Protein AF-0000000086060507 (afdb_homodimer)

InterPro domains:
  IPR001667 DDH domain [PF01368] (63-185)
  IPR003156 DHHA1 domain [PF02272] (278-361)
  IPR038763 DHH phosphoesterase superfamily [SSF64182] (61-360)
  IPR051319 Bifunctional oligoribonuclease/pAp-phosphatase and c-di-AMP PDE [PTHR47618] (52-362)

Sequence (782 aa):
MWGLTAVSETLSEMEAFVRENPELTAVAAFVAVAVLASSYVLLRARRPSGVTFRRLLADEEEITVLMHPNPDPDAMAAAVGVASLADQLDVEATVQYPGQIRHQENRAFRTVLDLKLDRIDHVSDLAAETVILVDHNEPRGFGGADGVLPTAVIDHHPGDGTGEEFTDVRTDYGATASVIAEYFDDNGAVPVPPDKHASETDGTLALSTRASTGLLYGILADTKHLTVGASEPDFAAAAYVYPGVDQDQLDRIANPAVDAEVLEVKARAIAGRQIEGSFAVSDVGGLNNVDAIPQAADELIQLEGVSAVVVIGERDGTIHLSGRSRDDRVHMGNAIDAVLSDLNNGNGGGHSRMGGGTITPEIDATGEEEPDTVDRDALANDLFRAMAGDVMWGLTAVSETLSEMEAFVRENPELTAVAAFVAVAVLASSYVLLRARRPSGVTFRRLLADEEEITVLMHPNPDPDAMAAAVGVASLADQLDVEATVQYPGQIRHQENRAFRTVLDLKLDRIDHVSDLAAETVILVDHNEPRGFGGADGVLPTAVIDHHPGDGTGEEFTDVRTDYGATASVIAEYFDDNGAVPVPPDKHASETDGTLALSTRASTGLLYGILADTKHLTVGASEPDFAAAAYVYPGVDQDQLDRIANPAVDAEVLEVKARAIAGRQIEGSFAVSDVGGLNNVDAIPQAADELIQLEGVSAVVVIGERDGTIHLSGRSRDDRVHMGNAIDAVLSDLNNGNGGGHSRMGGGTITPEIDATGEEEPDTVDRDALANDLFRAMAGDV

Secondary structure (DSSP, 8-state):
-HHHHHHHHHHHHHHHHHHH-HHHHHHHHHHHHHHHHHHHHHHHHT--HHHHHHHHHHT-SEEEEEPPSS--HHHHHHHHHHHHHHHTTT-EEEEEESS---SHHHHHHHHHTT--EEE-SBGGG-S-SSEEEES-SS--SSBTGGG---SEEEE-S------SSEEEE-TTSS-HHHHHHHHHHHTT-EEPPTTS-GGGS-SSSEE-HHHHHHHHHHHHHHTTTTTSS--HHHHHHHHHHGGG--HHHHHHHHS--B-HHHHHHHHHHHHT-EEETTEEEEEEEE-S-TTHHHHHHHHHTTBTT-SEEEEEEEETTEEEEEEEE--TT--HHHHHHHHHTTSTTEEEEE-SSEEEEEE-----TTS-S------HHHHHHHHHHHHTT--/-HHHHHHHHHHHHHHHHHHH-HHHHHHHHHHHHHHHHHHHHHHHHT--HHHHHHHHHHT-SEEEEEPPSS--HHHHHHHHHHHHHHHHTT-EEEEEESS---SHHHHHHHHHTT--EEE-SBGGG-S-SSEEEES-SS--SSBTGGG---SEEEE-S------SSEEEE-TTSS-HHHHHHHHHHHTT-EEPPTTS-GGGS-SSSEE-HHHHHHHHHHHHHHTTTTTSS--HHHHHHHHHHGGG--HHHHHHHHS--B-HHHHHHHHHHHHT-EEETTEEEEEEEE-S-TTHHHHHHHHHTTBTT-SEEEEEEEETTEEEEEEEE--TT--HHHHHHHHHTTSTTEEEEE-SSEEEEEE-----TTS-S------HHHHHHHHHHHHTT--

Solvent-accessible surface area (backbone atoms only — not comparable to full-atom values): 38602 Å² total; per-residue (Å²): 118,70,71,61,48,55,54,48,51,52,49,48,51,53,47,49,50,41,70,75,33,50,64,60,41,47,49,48,48,46,49,48,46,45,48,47,44,46,47,40,42,52,48,58,69,57,52,50,67,28,48,56,49,49,55,57,49,55,75,39,64,48,32,18,36,38,35,42,51,41,50,47,50,28,27,49,15,27,41,46,40,52,38,54,55,28,49,76,56,70,16,49,59,44,43,34,29,17,74,58,71,73,48,53,49,40,41,30,42,38,58,74,62,64,59,77,71,42,75,36,60,37,57,84,60,55,85,34,84,44,26,33,30,27,55,34,48,68,70,54,70,33,47,62,26,84,74,61,72,34,36,26,22,37,20,22,65,84,76,85,49,64,22,78,77,36,67,49,69,42,61,76,42,27,23,33,9,25,55,49,46,42,26,39,50,60,59,51,31,39,50,25,32,66,92,54,58,62,86,75,43,89,45,97,34,69,32,48,28,62,41,19,28,34,23,43,48,4,32,28,61,53,3,61,47,64,41,43,64,53,31,72,64,37,38,50,26,42,45,60,28,47,67,1,35,37,55,68,59,39,35,46,24,78,60,39,58,34,56,65,63,42,52,48,40,32,26,38,28,63,73,46,51,41,76,58,88,39,32,35,42,17,65,49,45,73,54,88,60,72,68,25,39,49,53,24,21,60,58,54,46,30,29,57,72,35,37,30,26,37,22,35,33,31,44,96,70,26,36,39,38,17,27,33,26,78,34,91,88,31,43,26,3,58,29,45,21,62,53,23,64,76,36,94,50,31,44,42,29,65,40,51,45,38,19,36,33,38,33,52,64,55,75,54,84,81,74,75,63,76,58,73,71,78,58,62,67,59,50,50,53,44,48,53,32,27,60,70,61,69,109,113,68,70,59,49,54,53,46,50,52,47,48,50,51,48,50,49,40,70,75,32,49,65,58,40,48,47,49,50,46,48,49,47,45,48,48,44,47,45,40,43,50,50,58,67,57,53,49,66,28,48,56,50,51,52,56,49,56,74,40,63,49,32,18,35,37,35,42,51,40,48,47,50,26,28,50,15,27,42,45,40,51,38,53,55,29,48,77,56,70,16,49,59,45,40,33,27,17,73,57,70,74,50,53,47,41,41,30,44,36,58,76,62,64,58,77,71,42,75,38,61,36,56,83,61,55,85,35,84,43,27,32,30,29,55,33,49,66,70,54,70,32,45,63,26,84,73,62,72,33,36,26,22,37,19,22,65,86,74,85,50,63,21,79,78,36,65,49,69,41,61,76,42,27,24,32,9,25,56,49,44,43,24,39,51,60,56,52,32,40,50,23,31,68,93,53,58,62,87,75,44,91,44,96,34,69,33,47,27,62,40,19,29,34,23,42,48,4,32,28,62,55,4,62,47,66,43,43,65,50,30,72,62,38,37,50,28,40,45,62,28,47,67,1,33,36,53,68,58,39,35,46,24,77,61,40,59,33,55,65,65,41,54,49,40,31,26,38,29,62,72,47,52,41,75,57,87,39,32,34,40,16,65,49,46,73,52,88,59,75,68,26,39,50,54,25,22,61,57,54,46,30,29,59,71,36,38,30,26,36,23,36,36,31,43,96,68,26,35,38,40,16,28,34,27,78,34,91,87,30,42,24,3,58,29,45,22,63,56,24,65,76,37,95,51,31,45,44,28,65,40,51,45,37,18,36,33,39,35,51,63,54,73,53,83,81,73,74,62,78,56,73,73,79,58,63,67,59,50,49,53,45,48,52,31,27,60,71,61,67,109

Nearest PDB structures (foldseek):
  5xt3-assembly1_A  TM=6.819E-01  e=7.832E-23  Staphylococcus aureus
  5xsp-assembly1_B  TM=6.586E-01  e=2.157E-22  Staphylococcus aureus
  2haw-assembly1_B  TM=5.545E-01  e=1.383E-15  Bacillus subtilis
  2iw4-assembly1_A  TM=5.504E-01  e=1.255E-14  Bacillus subtilis
  1k23-assembly2_D  TM=8.266E-01  e=1.016E-10  Bacillus subtilis

Organism: NCBI:txid261290

Foldseek 3Di:
DVVVVVVVVVVVVVVVCCVVCVPVVVVVVVVVVCCVVVCVCVPVVPQDQLVVVLVVLLPAQEEEEEEEAQDDLLRVLLLVLVCQSSVLSNHHYAYEYEYDPAPQLSVLLCVLLVDDYYYDAAPVPTPDLAYEYFQDQAFDRHHPRNVRAHQAYQHQDDDDHGHPPYYHHNVLAQGSLLVSLVSCVSQVEAQAAPVGDSVPDPHSHYQAQSSLQSSLVRLCVSQVHVPHSHDPSSVVSNVRSVRNYDVVSNCCSVDPDDDPQLVVLLVQQVVQWDDDQQEIEGESEEDDRLVSQQVSQVVCCPDPRHFKYKYWYDYPQKIKIKMFGNDQLAQPFVLLCVLQVPPPQKDKGDGRGIIMIMGHWDDPVVPPDDTPRPPVVVSRVSSVCSRVVND/DVVVVVVVVVVVVVVVCCVVCVPVVVVVVVVVVVCVVCVVCVVVVPQDQLVVVLVVLLVAQEEEEEEEAQDDLLRVLLLVLVCQSSVLSNHHYAYEYEYDPAPQLSVLLCVLLVDDYYYAAAPVPTPDLAYEYFQDQAQDRHHPRNVRAHQAYQHQDDDDHGHPPYYDHNVLAQGSLLVSLVSCVSQVEAQDAPVGDSVPDPGSHYQAQSSLQSSLVRLCVSQVHVPHSHDPSSVVSNVRSVRNYDVVSNCCSVDPDDDPQLVLLLVQQVVQWDDDQQEIEGESEEDDRLVSQQVSQVSCCPDPRHFKYKYWYDYPQKIKIKMFGNDQLFQPFVLLCVLQVPPPQKDKGDGRGIIMIMGHWDDPPVPPDDTPRPPVVVSRVSSVCSRVVND

Radius of gyration: 32.29 Å; Cα contacts (8 Å, |Δi|>4): 1652; chains: 2; bounding box: 114×88×62 Å

Structure (mmCIF, N/CA/C/O backbone):
data_AF-0000000086060507-model_v1
#
loop_
_entity.id
_entity.type
_entity.pdbx_description
1 polymer 'NanoRNase/pAp phosphatase (C-di-AMP/oligoRNAs hydrolase)'
#
loop_
_atom_site.group_PDB
_atom_site.id
_atom_site.type_symbol
_atom_site.label_atom_id
_atom_site.label_alt_id
_atom_site.label_comp_id
_atom_site.label_asym_id
_atom_site.label_entity_id
_atom_site.label_seq_id
_atom_site.pdbx_PDB_ins_code
_atom_site.Cartn_x
_atom_site.Cartn_y
_atom_site.Cartn_z
_atom_site.occupancy
_atom_site.B_iso_or_equiv
_atom_site.auth_seq_id
_atom_site.auth_comp_id
_atom_site.auth_asym_id
_atom_site.auth_atom_id
_atom_site.pdbx_PDB_model_num
ATOM 1 N N . MET A 1 1 ? 63.719 -18.688 1.91 1 36.72 1 MET A N 1
ATOM 2 C CA . MET A 1 1 ? 64.75 -17.891 1.303 1 36.72 1 MET A CA 1
ATOM 3 C C . MET A 1 1 ? 64.5 -17.672 -0.185 1 36.72 1 MET A C 1
ATOM 5 O O . MET A 1 1 ? 65.062 -16.734 -0.784 1 36.72 1 MET A O 1
ATOM 9 N N . TRP A 1 2 ? 63.812 -18.672 -0.789 1 47 2 TRP A N 1
ATOM 10 C CA . TRP A 1 2 ? 63.594 -18.688 -2.23 1 47 2 TRP A CA 1
ATOM 11 C C . TRP A 1 2 ? 62.5 -17.672 -2.613 1 47 2 TRP A C 1
ATOM 13 O O . TRP A 1 2 ? 62.5 -17.172 -3.738 1 47 2 TRP A O 1
ATOM 23 N N . GLY A 1 3 ? 61.656 -17.375 -1.785 1 48.41 3 GLY A N 1
ATOM 24 C CA . GLY A 1 3 ? 60.562 -16.422 -2.037 1 48.41 3 GLY A CA 1
ATOM 25 C C . GLY A 1 3 ? 61.062 -14.992 -2.162 1 48.41 3 GLY A C 1
ATOM 26 O O . GLY A 1 3 ? 60.562 -14.227 -2.979 1 48.41 3 GLY A O 1
ATOM 27 N N . LEU A 1 4 ? 62.094 -14.68 -1.373 1 51.16 4 LEU A N 1
ATOM 28 C CA . LEU A 1 4 ? 62.656 -13.328 -1.342 1 51.16 4 LEU A CA 1
ATOM 29 C C . LEU A 1 4 ? 63.5 -13.07 -2.57 1 51.16 4 LEU A C 1
ATOM 31 O O . LEU A 1 4 ? 63.562 -11.938 -3.059 1 51.16 4 LEU A O 1
ATOM 35 N N . THR A 1 5 ? 64.125 -14.102 -3.145 1 54.47 5 THR A N 1
ATOM 36 C CA . THR A 1 5 ? 65 -13.938 -4.277 1 54.47 5 THR A CA 1
ATOM 37 C C . THR A 1 5 ? 64.25 -13.656 -5.559 1 54.47 5 THR A C 1
ATOM 39 O O . THR A 1 5 ? 64.688 -12.852 -6.383 1 54.47 5 THR A O 1
ATOM 42 N N . ALA A 1 6 ? 63.125 -14.227 -5.758 1 54.97 6 ALA A N 1
ATOM 43 C CA . ALA A 1 6 ? 62.312 -13.992 -6.961 1 54.97 6 ALA A CA 1
ATOM 44 C C . ALA A 1 6 ? 61.75 -12.57 -6.977 1 54.97 6 ALA A C 1
ATOM 46 O O . ALA A 1 6 ? 61.719 -11.922 -8.023 1 54.97 6 ALA A O 1
ATOM 47 N N . VAL A 1 7 ? 61.406 -12.094 -5.883 1 54 7 VAL A N 1
ATOM 48 C CA . VAL A 1 7 ? 60.938 -10.719 -5.762 1 54 7 VAL A CA 1
ATOM 49 C C . VAL A 1 7 ? 62.125 -9.758 -5.996 1 54 7 VAL A C 1
ATOM 51 O O . VAL A 1 7 ? 61.969 -8.734 -6.664 1 54 7 VAL A O 1
ATOM 54 N N . SER A 1 8 ? 63.312 -10.117 -5.613 1 62.06 8 SER A N 1
ATOM 55 C CA . SER A 1 8 ? 64.5 -9.297 -5.801 1 62.06 8 SER A CA 1
ATOM 56 C C . SER A 1 8 ? 64.938 -9.281 -7.266 1 62.06 8 SER A C 1
ATOM 58 O O . SER A 1 8 ? 65.375 -8.242 -7.781 1 62.06 8 SER A O 1
ATOM 60 N N . GLU A 1 9 ? 64.938 -10.375 -7.922 1 60.78 9 GLU A N 1
ATOM 61 C CA . GLU A 1 9 ? 65.25 -10.438 -9.336 1 60.78 9 GLU A CA 1
ATOM 62 C C . GLU A 1 9 ? 64.25 -9.703 -10.195 1 60.78 9 GLU A C 1
ATOM 64 O O . GLU A 1 9 ? 64.625 -9 -11.141 1 60.78 9 GLU A O 1
ATOM 69 N N . THR A 1 10 ? 63.031 -9.836 -9.922 1 60.22 10 THR A N 1
ATOM 70 C CA . THR A 1 10 ? 62 -9.062 -10.617 1 60.22 10 THR A CA 1
ATOM 71 C C . THR A 1 10 ? 62.188 -7.574 -10.352 1 60.22 10 THR A C 1
ATOM 73 O O . THR A 1 10 ? 62.031 -6.754 -11.258 1 60.22 10 THR A O 1
ATOM 76 N N . LEU A 1 11 ? 62.531 -7.227 -9.18 1 61.09 11 LEU A N 1
ATOM 77 C CA . LEU A 1 11 ? 62.812 -5.836 -8.844 1 61.09 11 LEU A CA 1
ATOM 78 C C . LEU A 1 11 ? 64.125 -5.359 -9.539 1 61.09 11 LEU A C 1
ATOM 80 O O . LEU A 1 11 ? 64.188 -4.219 -10 1 61.09 11 LEU A O 1
ATOM 84 N N . SER A 1 12 ? 65.062 -6.285 -9.625 1 66.69 12 SER A N 1
ATOM 85 C CA . SER A 1 12 ? 66.312 -5.965 -10.336 1 66.69 12 SER A CA 1
ATOM 86 C C . SER A 1 12 ? 66.062 -5.844 -11.836 1 66.69 12 SER A C 1
ATOM 88 O O . SER A 1 12 ? 66.625 -4.965 -12.492 1 66.69 12 SER A O 1
ATOM 90 N N . GLU A 1 13 ? 65.312 -6.605 -12.414 1 63.94 13 GLU A N 1
ATOM 91 C CA . GLU A 1 13 ? 64.938 -6.492 -13.828 1 63.94 13 GLU A CA 1
ATOM 92 C C . GLU A 1 13 ? 64.062 -5.254 -14.078 1 63.94 13 GLU A C 1
ATOM 94 O O . GLU A 1 13 ? 64.25 -4.566 -15.086 1 63.94 13 GLU A O 1
ATOM 99 N N . MET A 1 14 ? 63.125 -4.957 -13.258 1 64.44 14 MET A N 1
ATOM 100 C CA . MET A 1 14 ? 62.375 -3.715 -13.352 1 64.44 14 MET A CA 1
ATOM 101 C C . MET A 1 14 ? 63.281 -2.506 -13.18 1 64.44 14 MET A C 1
ATOM 103 O O . MET A 1 14 ? 63.156 -1.515 -13.906 1 64.44 14 MET A O 1
ATOM 107 N N . GLU A 1 15 ? 64.25 -2.621 -12.297 1 66.56 15 GLU A N 1
ATOM 108 C CA . GLU A 1 15 ? 65.25 -1.558 -12.117 1 66.56 15 GLU A CA 1
ATOM 109 C C . GLU A 1 15 ? 66.125 -1.411 -13.352 1 66.56 15 GLU A C 1
ATOM 111 O O . GLU A 1 15 ? 66.438 -0.294 -13.758 1 66.56 15 GLU A O 1
ATOM 116 N N . ALA A 1 16 ? 66.562 -2.492 -13.977 1 68 16 ALA A N 1
ATOM 117 C CA . ALA A 1 16 ? 67.375 -2.436 -15.203 1 68 16 ALA A CA 1
ATOM 118 C C . ALA A 1 16 ? 66.562 -1.883 -16.359 1 68 16 ALA A C 1
ATOM 120 O O . ALA A 1 16 ? 67.062 -1.067 -17.141 1 68 16 ALA A O 1
ATOM 121 N N . PHE A 1 17 ? 65.375 -2.229 -16.484 1 67.38 17 PHE A N 1
ATOM 122 C CA . PHE A 1 17 ? 64.438 -1.688 -17.516 1 67.38 17 PHE A CA 1
ATOM 123 C C . PHE A 1 17 ? 64.25 -0.193 -17.312 1 67.38 17 PHE A C 1
ATOM 125 O O . PHE A 1 17 ? 64.312 0.581 -18.266 1 67.38 17 PHE A O 1
ATOM 132 N N . VAL A 1 18 ? 64.062 0.23 -16.078 1 67.81 18 VAL A N 1
ATOM 133 C CA . VAL A 1 18 ? 63.938 1.642 -15.75 1 67.81 18 VAL A CA 1
ATOM 134 C C . VAL A 1 18 ? 65.188 2.4 -16.062 1 67.81 18 VAL A C 1
ATOM 136 O O . VAL A 1 18 ? 65.188 3.516 -16.578 1 67.81 18 VAL A O 1
ATOM 139 N N . ARG A 1 19 ? 66.312 1.795 -15.844 1 70.12 19 ARG A N 1
ATOM 140 C CA . ARG A 1 19 ? 67.625 2.4 -16.109 1 70.12 19 ARG A CA 1
ATOM 141 C C . ARG A 1 19 ? 67.938 2.445 -17.594 1 70.12 19 ARG A C 1
ATOM 143 O O . ARG A 1 19 ? 68.562 3.383 -18.094 1 70.12 19 ARG A O 1
ATOM 150 N N . GLU A 1 20 ? 67.5 1.483 -18.375 1 74.88 20 GLU A N 1
ATOM 151 C CA . GLU A 1 20 ? 67.812 1.416 -19.797 1 74.88 20 GLU A CA 1
ATOM 152 C C . GLU A 1 20 ? 66.812 2.203 -20.625 1 74.88 20 GLU A C 1
ATOM 154 O O . GLU A 1 20 ? 67.125 2.641 -21.734 1 74.88 20 GLU A O 1
ATOM 159 N N . ASN A 1 21 ? 65.625 2.408 -20.141 1 72.69 21 ASN A N 1
ATOM 160 C CA . ASN A 1 21 ? 64.562 3.129 -20.875 1 72.69 21 ASN A CA 1
ATOM 161 C C . ASN A 1 21 ? 63.906 4.184 -20.016 1 72.69 21 ASN A C 1
ATOM 163 O O . ASN A 1 21 ? 62.688 4.082 -19.734 1 72.69 21 ASN A O 1
ATOM 167 N N . PRO A 1 22 ? 64.625 5.199 -19.703 1 71.12 22 PRO A N 1
ATOM 168 C CA . PRO A 1 22 ? 64.125 6.215 -18.781 1 71.12 22 PRO A CA 1
ATOM 169 C C . PRO A 1 22 ? 62.938 6.98 -19.359 1 71.12 22 PRO A C 1
ATOM 171 O O . PRO A 1 22 ? 62 7.316 -18.625 1 71.12 22 PRO A O 1
ATOM 174 N N . GLU A 1 23 ? 63.062 7.125 -20.672 1 68.25 23 GLU A N 1
ATOM 175 C CA . GLU A 1 23 ? 61.969 7.875 -21.297 1 68.25 23 GLU A CA 1
ATOM 176 C C . GLU A 1 23 ? 60.688 7.062 -21.297 1 68.25 23 GLU A C 1
ATOM 178 O O . GLU A 1 23 ? 59.625 7.598 -21 1 68.25 23 GLU A O 1
ATOM 183 N N . LEU A 1 24 ? 60.812 5.812 -21.672 1 68.44 24 LEU A N 1
ATOM 184 C CA . LEU A 1 24 ? 59.625 4.953 -21.672 1 68.44 24 LEU A CA 1
ATOM 185 C C . LEU A 1 24 ? 59.125 4.754 -20.25 1 68.44 24 LEU A C 1
ATOM 187 O O . LEU A 1 24 ? 57.906 4.695 -20.031 1 68.44 24 LEU A O 1
ATOM 191 N N . THR A 1 25 ? 60.031 4.656 -19.375 1 69 25 THR A N 1
ATOM 192 C CA . THR A 1 25 ? 59.656 4.539 -17.969 1 69 25 THR A CA 1
ATOM 193 C C . THR A 1 25 ? 58.969 5.809 -17.5 1 69 25 THR A C 1
ATOM 195 O O . THR A 1 25 ? 57.969 5.738 -16.781 1 69 25 THR A O 1
ATOM 198 N N . ALA A 1 26 ? 59.531 6.93 -17.953 1 67.62 26 ALA A N 1
ATOM 199 C CA . ALA A 1 26 ? 58.906 8.195 -17.594 1 67.62 26 ALA A CA 1
ATOM 200 C C . ALA A 1 26 ? 57.5 8.305 -18.203 1 67.62 26 ALA A C 1
ATOM 202 O O . ALA A 1 26 ? 56.562 8.75 -17.547 1 67.62 26 ALA A O 1
ATOM 203 N N . VAL A 1 27 ? 57.406 7.898 -19.453 1 66.62 27 VAL A N 1
ATOM 204 C CA . VAL A 1 27 ? 56.125 7.93 -20.109 1 66.62 27 VAL A CA 1
ATOM 205 C C . VAL A 1 27 ? 55.188 6.945 -19.438 1 66.62 27 VAL A C 1
ATOM 207 O O . VAL A 1 27 ? 54 7.266 -19.172 1 66.62 27 VAL A O 1
ATOM 210 N N . ALA A 1 28 ? 55.688 5.766 -19.109 1 68.25 28 ALA A N 1
ATOM 211 C CA . ALA A 1 28 ? 54.875 4.766 -18.438 1 68.25 28 ALA A CA 1
ATOM 212 C C . ALA A 1 28 ? 54.438 5.25 -17.047 1 68.25 28 ALA A C 1
ATOM 214 O O . ALA A 1 28 ? 53.281 5.07 -16.641 1 68.25 28 ALA A O 1
ATOM 215 N N . ALA A 1 29 ? 55.406 5.871 -16.375 1 68.38 29 ALA A N 1
ATOM 216 C CA . ALA A 1 29 ? 55.062 6.449 -15.07 1 68.38 29 ALA A CA 1
ATOM 217 C C . ALA A 1 29 ? 54.062 7.582 -15.211 1 68.38 29 ALA A C 1
ATOM 219 O O . ALA A 1 29 ? 53.125 7.684 -14.422 1 68.38 29 ALA A O 1
ATOM 220 N N . PHE A 1 30 ? 54.25 8.398 -16.203 1 65.75 30 PHE A N 1
ATOM 221 C CA . PHE A 1 30 ? 53.281 9.477 -16.453 1 65.75 30 PHE A CA 1
ATOM 222 C C . PHE A 1 30 ? 51.906 8.93 -16.812 1 65.75 30 PHE A C 1
ATOM 224 O O . PHE A 1 30 ? 50.906 9.422 -16.312 1 65.75 30 PHE A O 1
ATOM 231 N N . VAL A 1 31 ? 51.906 7.961 -17.719 1 65.12 31 VAL A N 1
ATOM 232 C CA . VAL A 1 31 ? 50.656 7.348 -18.094 1 65.12 31 VAL A CA 1
ATOM 233 C C . VAL A 1 31 ? 50 6.691 -16.859 1 65.12 31 VAL A C 1
ATOM 235 O O . VAL A 1 31 ? 48.812 6.824 -16.625 1 65.12 31 VAL A O 1
ATOM 238 N N . ALA A 1 32 ? 50.844 6.004 -16.062 1 69.25 32 ALA A N 1
ATOM 239 C CA . ALA A 1 32 ? 50.344 5.387 -14.852 1 69.25 32 ALA A CA 1
ATOM 240 C C . ALA A 1 32 ? 49.781 6.438 -13.891 1 69.25 32 ALA A C 1
ATOM 242 O O . ALA A 1 32 ? 48.719 6.266 -13.32 1 69.25 32 ALA A O 1
ATOM 243 N N . VAL A 1 33 ? 50.5 7.52 -13.773 1 66.56 33 VAL A N 1
ATOM 244 C CA . VAL A 1 33 ? 50.031 8.617 -12.938 1 66.56 33 VAL A CA 1
ATOM 245 C C . VAL A 1 33 ? 48.781 9.242 -13.547 1 66.56 33 VAL A C 1
ATOM 247 O O . VAL A 1 33 ? 47.812 9.555 -12.836 1 66.56 33 VAL A O 1
ATOM 250 N N . ALA A 1 34 ? 48.812 9.391 -14.82 1 65.62 34 ALA A N 1
ATOM 251 C CA . ALA A 1 34 ? 47.625 9.945 -15.5 1 65.62 34 ALA A CA 1
ATOM 252 C C . ALA A 1 34 ? 46.438 9.016 -15.367 1 65.62 34 ALA A C 1
ATOM 254 O O . ALA A 1 34 ? 45.312 9.477 -15.117 1 65.62 34 ALA A O 1
ATOM 255 N N . VAL A 1 35 ? 46.688 7.773 -15.57 1 66.06 35 VAL A N 1
ATOM 256 C CA . VAL A 1 35 ? 45.594 6.812 -15.398 1 66.06 35 VAL A CA 1
ATOM 257 C C . VAL A 1 35 ? 45.156 6.789 -13.938 1 66.06 35 VAL A C 1
ATOM 259 O O . VAL A 1 35 ? 43.969 6.781 -13.641 1 66.06 35 VAL A O 1
ATOM 262 N N . LEU A 1 36 ? 46.094 6.789 -13.047 1 66.31 36 LEU A N 1
ATOM 263 C CA . LEU A 1 36 ? 45.75 6.84 -11.633 1 66.31 36 LEU A CA 1
ATOM 264 C C . LEU A 1 36 ? 45.094 8.164 -11.289 1 66.31 36 LEU A C 1
ATOM 266 O O . LEU A 1 36 ? 44.094 8.18 -10.531 1 66.31 36 LEU A O 1
ATOM 270 N N . ALA A 1 37 ? 45.656 9.18 -11.781 1 61.66 37 ALA A N 1
ATOM 271 C CA . ALA A 1 37 ? 45.031 10.484 -11.586 1 61.66 37 ALA A CA 1
ATOM 272 C C . ALA A 1 37 ? 43.656 10.547 -12.266 1 61.66 37 ALA A C 1
ATOM 274 O O . ALA A 1 37 ? 42.688 11.047 -11.688 1 61.66 37 ALA A O 1
ATOM 275 N N . SER A 1 38 ? 43.656 10.125 -13.5 1 60.84 38 SER A N 1
ATOM 276 C CA . SER A 1 38 ? 42.375 10.078 -14.18 1 60.84 38 SER A CA 1
ATOM 277 C C . SER A 1 38 ? 41.406 9.148 -13.453 1 60.84 38 SER A C 1
ATOM 279 O O . SER A 1 38 ? 40.219 9.477 -13.305 1 60.84 38 SER A O 1
ATOM 281 N N . SER A 1 39 ? 41.969 8.039 -13.094 1 61.22 39 SER A N 1
ATOM 282 C CA . SER A 1 39 ? 41.125 7.129 -12.305 1 61.22 39 SER A CA 1
ATOM 283 C C . SER A 1 39 ? 40.75 7.758 -10.977 1 61.22 39 SER A C 1
ATOM 285 O O . SER A 1 39 ? 39.594 7.605 -10.523 1 61.22 39 SER A O 1
ATOM 287 N N . TYR A 1 40 ? 41.719 8.344 -10.383 1 54.97 40 TYR A N 1
ATOM 288 C CA . TYR A 1 40 ? 41.469 9.094 -9.156 1 54.97 40 TYR A CA 1
ATOM 289 C C . TYR A 1 40 ? 40.438 10.203 -9.406 1 54.97 40 TYR A C 1
ATOM 291 O O . TYR A 1 40 ? 39.5 10.367 -8.633 1 54.97 40 TYR A O 1
ATOM 299 N N . VAL A 1 41 ? 40.719 11.055 -10.32 1 53.62 41 VAL A N 1
ATOM 300 C CA . VAL A 1 41 ? 39.781 12.117 -10.688 1 53.62 41 VAL A CA 1
ATOM 301 C C . VAL A 1 41 ? 38.438 11.516 -11.07 1 53.62 41 VAL A C 1
ATOM 303 O O . VAL A 1 41 ? 37.406 12.023 -10.68 1 53.62 41 VAL A O 1
ATOM 306 N N . LEU A 1 42 ? 38.594 10.539 -11.953 1 54.84 42 LEU A N 1
ATOM 307 C CA . LEU A 1 42 ? 37.344 9.867 -12.297 1 54.84 42 LEU A CA 1
ATOM 308 C C . LEU A 1 42 ? 36.688 9.273 -11.055 1 54.84 42 LEU A C 1
ATOM 310 O O . LEU A 1 42 ? 35.469 9.328 -10.906 1 54.84 42 LEU A O 1
ATOM 314 N N . LEU A 1 43 ? 37.594 8.672 -10.242 1 53.78 43 LEU A N 1
ATOM 315 C CA . LEU A 1 43 ? 37.062 8.117 -9 1 53.78 43 LEU A CA 1
ATOM 316 C C . LEU A 1 43 ? 36.594 9.227 -8.062 1 53.78 43 LEU A C 1
ATOM 318 O O . LEU A 1 43 ? 35.562 9.094 -7.395 1 53.78 43 LEU A O 1
ATOM 322 N N . ARG A 1 44 ? 37.562 10.18 -7.82 1 49.5 44 ARG A N 1
ATOM 323 C CA . ARG A 1 44 ? 37.188 11.312 -6.996 1 49.5 44 ARG A CA 1
ATOM 324 C C . ARG A 1 44 ? 36.031 12.07 -7.637 1 49.5 44 ARG A C 1
ATOM 326 O O . ARG A 1 44 ? 35.125 12.578 -6.938 1 49.5 44 ARG A O 1
ATOM 333 N N . ALA A 1 45 ? 36.281 12.414 -8.891 1 51.38 45 ALA A N 1
ATOM 334 C CA . ALA A 1 45 ? 35.219 13.125 -9.625 1 51.38 45 ALA A CA 1
ATOM 335 C C . ALA A 1 45 ? 33.875 12.406 -9.508 1 51.38 45 ALA A C 1
ATOM 337 O O . ALA A 1 45 ? 32.812 13.039 -9.539 1 51.38 45 ALA A O 1
ATOM 338 N N . ARG A 1 46 ? 33.938 11.18 -9.406 1 60.31 46 ARG A N 1
ATOM 339 C CA . ARG A 1 46 ? 32.625 10.594 -9.445 1 60.31 46 ARG A CA 1
ATOM 340 C C . ARG A 1 46 ? 32.156 10.195 -8.055 1 60.31 46 ARG A C 1
ATOM 342 O O . ARG A 1 46 ? 31.625 9.086 -7.855 1 60.31 46 ARG A O 1
ATOM 349 N N . ARG A 1 47 ? 32.719 11.008 -7.047 1 76.75 47 ARG A N 1
ATOM 350 C CA . ARG A 1 47 ? 32.281 10.617 -5.715 1 76.75 47 ARG A CA 1
ATOM 351 C C . ARG A 1 47 ? 30.75 10.641 -5.629 1 76.75 47 ARG A C 1
ATOM 353 O O . ARG A 1 47 ? 30.109 11.617 -6.035 1 76.75 47 ARG A O 1
ATOM 360 N N . PRO A 1 48 ? 30.344 9.617 -5.027 1 90.25 48 PRO A N 1
ATOM 361 C CA . PRO A 1 48 ? 28.891 9.562 -4.871 1 90.25 48 PRO A CA 1
ATOM 362 C C . PRO A 1 48 ? 28.359 10.656 -3.949 1 90.25 48 PRO A C 1
ATOM 364 O O . PRO A 1 48 ? 29.062 11.102 -3.039 1 90.25 48 PRO A O 1
ATOM 367 N N . SER A 1 49 ? 27.344 11.273 -4.168 1 94.62 49 SER A N 1
ATOM 368 C CA . SER A 1 49 ? 26.719 12.359 -3.422 1 94.62 49 SER A CA 1
ATOM 369 C C . SER A 1 49 ? 26.656 12.047 -1.931 1 94.62 49 SER A C 1
ATOM 371 O O . SER A 1 49 ? 26.812 12.938 -1.098 1 94.62 49 SER A O 1
ATOM 373 N N . GLY A 1 50 ? 26.484 10.797 -1.62 1 96.38 50 GLY A N 1
ATOM 374 C CA . GLY A 1 50 ? 26.422 10.414 -0.22 1 96.38 50 GLY A CA 1
ATOM 375 C C . GLY A 1 50 ? 27.719 10.656 0.526 1 96.38 50 GLY A C 1
ATOM 376 O O . GLY A 1 50 ? 27.703 11.062 1.69 1 96.38 50 GLY A O 1
ATOM 377 N N . VAL A 1 51 ? 28.828 10.422 -0.104 1 95.31 51 VAL A N 1
ATOM 378 C CA . VAL A 1 51 ? 30.141 10.625 0.5 1 95.31 51 VAL A CA 1
ATOM 379 C C . VAL A 1 51 ? 30.422 12.117 0.658 1 95.31 51 VAL A C 1
ATOM 381 O O . VAL A 1 51 ? 30.922 12.562 1.692 1 95.31 51 VAL A O 1
ATOM 384 N N . THR A 1 52 ? 30.062 12.875 -0.382 1 96.25 52 THR A N 1
ATOM 385 C CA . THR A 1 52 ? 30.234 14.32 -0.323 1 96.25 52 THR A CA 1
ATOM 386 C C . THR A 1 52 ? 29.406 14.914 0.818 1 96.25 52 THR A C 1
ATOM 388 O O . THR A 1 52 ? 29.875 15.789 1.544 1 96.25 52 THR A O 1
ATOM 391 N N . PHE A 1 53 ? 28.188 14.469 0.986 1 98.06 53 PHE A N 1
ATOM 392 C CA . PHE A 1 53 ? 27.312 14.953 2.043 1 98.06 53 PHE A CA 1
ATOM 393 C C . PHE A 1 53 ? 27.859 14.594 3.416 1 98.06 53 PHE A C 1
ATOM 395 O O . PHE A 1 53 ? 27.828 15.406 4.34 1 98.06 53 PHE A O 1
ATOM 402 N N . ARG A 1 54 ? 28.312 13.391 3.514 1 96.69 54 ARG A N 1
ATOM 403 C CA . ARG A 1 54 ? 28.906 12.953 4.773 1 96.69 54 ARG A CA 1
ATOM 404 C C . ARG A 1 54 ? 30.062 13.852 5.172 1 96.69 54 ARG A C 1
ATOM 406 O O . ARG A 1 54 ? 30.219 14.203 6.344 1 96.69 54 ARG A O 1
ATOM 413 N N . ARG A 1 55 ? 30.891 14.211 4.258 1 96.38 55 ARG A N 1
ATOM 414 C CA . ARG A 1 55 ? 32.031 15.094 4.527 1 96.38 55 ARG A CA 1
ATOM 415 C C . ARG A 1 55 ? 31.562 16.469 4.98 1 96.38 55 ARG A C 1
ATOM 417 O O . ARG A 1 55 ? 32.156 17.062 5.875 1 96.38 55 ARG A O 1
ATOM 424 N N . LEU A 1 56 ? 30.531 16.891 4.34 1 97.19 56 LEU A N 1
ATOM 425 C CA . LEU A 1 56 ? 29.953 18.172 4.738 1 97.19 56 LEU A CA 1
ATOM 426 C C . LEU A 1 56 ? 29.5 18.141 6.191 1 97.19 56 LEU A C 1
ATOM 428 O O . LEU A 1 56 ? 29.75 19.062 6.953 1 97.19 56 LEU A O 1
ATOM 432 N N . LEU A 1 57 ? 28.797 17.094 6.562 1 97.75 57 LEU A N 1
ATOM 433 C CA . LEU A 1 57 ? 28.312 16.953 7.926 1 97.75 57 LEU A CA 1
ATOM 434 C C . LEU A 1 57 ? 29.469 16.891 8.922 1 97.75 57 LEU A C 1
ATOM 436 O O . LEU A 1 57 ? 29.391 17.484 10 1 97.75 57 LEU A O 1
ATOM 440 N N . ALA A 1 58 ? 30.516 16.203 8.516 1 96.38 58 ALA A N 1
ATOM 441 C CA . ALA A 1 58 ? 31.641 15.945 9.414 1 96.38 58 ALA A CA 1
ATOM 442 C C . ALA A 1 58 ? 32.312 17.25 9.812 1 96.38 58 ALA A C 1
ATOM 444 O O . ALA A 1 58 ? 32.969 17.328 10.852 1 96.38 58 ALA A O 1
ATOM 445 N N . ASP A 1 59 ? 32.125 18.25 9.055 1 96.12 59 ASP A N 1
ATOM 446 C CA . ASP A 1 59 ? 32.781 19.547 9.289 1 96.12 59 ASP A CA 1
ATOM 447 C C . ASP A 1 59 ? 31.953 20.406 10.25 1 96.12 59 ASP A C 1
ATOM 449 O O . ASP A 1 59 ? 32.375 21.484 10.641 1 96.12 59 ASP A O 1
ATOM 453 N N . GLU A 1 60 ? 30.844 19.922 10.656 1 97.06 60 GLU A N 1
ATOM 454 C CA . GLU A 1 60 ? 29.953 20.688 11.516 1 97.06 60 GLU A CA 1
ATOM 455 C C . GLU A 1 60 ? 29.953 20.141 12.945 1 97.06 60 GLU A C 1
ATOM 457 O O . GLU A 1 60 ? 30.312 18.969 13.164 1 97.06 60 GLU A O 1
ATOM 462 N N . GLU A 1 61 ? 29.641 20.984 13.852 1 96.94 61 GLU A N 1
ATOM 463 C CA . GLU A 1 61 ? 29.453 20.547 15.234 1 96.94 61 GLU A CA 1
ATOM 464 C C . GLU A 1 61 ? 27.984 20.281 15.547 1 96.94 61 GLU A C 1
ATOM 466 O O . GLU A 1 61 ? 27.656 19.328 16.25 1 96.94 61 GLU A O 1
ATOM 471 N N . GLU A 1 62 ? 27.188 21.156 15.008 1 98.12 62 GLU A N 1
ATOM 472 C CA . GLU A 1 62 ? 25.75 21.078 15.203 1 98.12 62 GLU A CA 1
ATOM 473 C C . GLU A 1 62 ? 25 21.469 13.93 1 98.12 62 GLU A C 1
ATOM 475 O O . GLU A 1 62 ? 25.422 22.359 13.203 1 98.12 62 GLU A O 1
ATOM 480 N N . ILE A 1 63 ? 23.906 20.766 13.695 1 98.62 63 ILE A N 1
ATOM 481 C CA . ILE A 1 63 ? 23.109 21.078 12.516 1 98.62 63 ILE A CA 1
ATOM 482 C C . ILE A 1 63 ? 21.625 21.031 12.883 1 98.62 63 ILE A C 1
ATOM 484 O O . ILE A 1 63 ? 21.234 20.375 13.852 1 98.62 63 ILE A O 1
ATOM 488 N N . THR A 1 64 ? 20.812 21.812 12.156 1 98.75 64 THR A N 1
ATOM 489 C CA . THR A 1 64 ? 19.359 21.688 12.125 1 98.75 64 THR A CA 1
ATOM 490 C C . THR A 1 64 ? 18.906 20.953 10.867 1 98.75 64 THR A C 1
ATOM 492 O O . THR A 1 64 ? 19.25 21.359 9.75 1 98.75 64 THR A O 1
ATOM 495 N N . VAL A 1 65 ? 18.266 19.875 11.07 1 98.88 65 VAL A N 1
ATOM 496 C CA . VAL A 1 65 ? 17.578 19.234 9.953 1 98.88 65 VAL A CA 1
ATOM 497 C C . VAL A 1 65 ? 16.125 19.719 9.883 1 98.88 65 VAL A C 1
ATOM 499 O O . VAL A 1 65 ? 15.32 19.391 10.758 1 98.88 65 VAL A O 1
ATOM 502 N N . LEU A 1 66 ? 15.797 20.469 8.867 1 98.81 66 LEU A N 1
ATOM 503 C CA . LEU A 1 66 ? 14.523 21.156 8.789 1 98.81 66 LEU A CA 1
ATOM 504 C C . LEU A 1 66 ? 13.609 20.516 7.75 1 98.81 66 LEU A C 1
ATOM 506 O O . LEU A 1 66 ? 13.992 20.406 6.582 1 98.81 66 LEU A O 1
ATOM 510 N N . MET A 1 67 ? 12.453 20.125 8.195 1 98.62 67 MET A N 1
ATOM 511 C CA . MET A 1 67 ? 11.453 19.531 7.316 1 98.62 67 MET A CA 1
ATOM 512 C C . MET A 1 67 ? 10.43 20.578 6.871 1 98.62 67 MET A C 1
ATOM 514 O O . MET A 1 67 ? 10.406 21.688 7.395 1 98.62 67 MET A O 1
ATOM 518 N N . HIS A 1 68 ? 9.617 20.25 5.855 1 96.88 68 HIS A N 1
ATOM 519 C CA . HIS A 1 68 ? 8.547 21.125 5.414 1 96.88 68 HIS A CA 1
ATOM 520 C C . HIS A 1 68 ? 7.406 21.156 6.426 1 96.88 68 HIS A C 1
ATOM 522 O O . HIS A 1 68 ? 7.336 20.297 7.312 1 96.88 68 HIS A O 1
ATOM 528 N N . PRO A 1 69 ? 6.531 22.172 6.301 1 94.69 69 PRO A N 1
ATOM 529 C CA . PRO A 1 69 ? 5.406 22.234 7.234 1 94.69 69 PRO A CA 1
ATOM 530 C C . PRO A 1 69 ? 4.535 20.969 7.191 1 94.69 69 PRO A C 1
ATOM 532 O O . PRO A 1 69 ? 4.293 20.422 6.117 1 94.69 69 PRO A O 1
ATOM 535 N N . ASN A 1 70 ? 4.062 20.516 8.391 1 92.31 70 ASN A N 1
ATOM 536 C CA . ASN A 1 70 ? 3.227 19.312 8.492 1 92.31 70 ASN A CA 1
ATOM 537 C C . ASN A 1 70 ? 3.883 18.109 7.824 1 92.31 70 ASN A C 1
ATOM 539 O O . ASN A 1 70 ? 3.311 17.531 6.906 1 92.31 70 ASN A O 1
ATOM 543 N N . PRO A 1 71 ? 5.039 17.797 8.375 1 96.38 71 PRO A N 1
ATOM 544 C CA . PRO A 1 71 ? 5.855 16.797 7.691 1 96.38 71 PRO A CA 1
ATOM 545 C C . PRO A 1 71 ? 5.137 15.453 7.543 1 96.38 71 PRO A C 1
ATOM 547 O O . PRO A 1 71 ? 4.406 15.039 8.445 1 96.38 71 PRO A O 1
ATOM 550 N N . ASP A 1 72 ? 5.379 14.859 6.406 1 95.88 72 ASP A N 1
ATOM 551 C CA . ASP A 1 72 ? 4.879 13.516 6.129 1 95.88 72 ASP A CA 1
ATOM 552 C C . ASP A 1 72 ? 5.953 12.461 6.395 1 95.88 72 ASP A C 1
ATOM 554 O O . ASP A 1 72 ? 7.039 12.789 6.879 1 95.88 72 ASP A O 1
ATOM 558 N N . PRO A 1 73 ? 5.676 11.188 6.148 1 97.69 73 PRO A N 1
ATOM 559 C CA . PRO A 1 73 ? 6.641 10.141 6.484 1 97.69 73 PRO A CA 1
ATOM 560 C C . PRO A 1 73 ? 7.938 10.25 5.684 1 97.69 73 PRO A C 1
ATOM 562 O O . PRO A 1 73 ? 9.008 9.922 6.195 1 97.69 73 PRO A O 1
ATOM 565 N N . ASP A 1 74 ? 7.855 10.672 4.477 1 98.38 74 ASP A N 1
ATOM 566 C CA . ASP A 1 74 ? 9.07 10.828 3.682 1 98.38 74 ASP A CA 1
ATOM 567 C C . ASP A 1 74 ? 10 11.875 4.297 1 98.38 74 ASP A C 1
ATOM 569 O O . ASP A 1 74 ? 11.203 11.641 4.426 1 98.38 74 ASP A O 1
ATOM 573 N N . ALA A 1 75 ? 9.43 12.992 4.652 1 98.5 75 ALA A N 1
ATOM 574 C CA . ALA A 1 75 ? 10.203 14.047 5.297 1 98.5 75 ALA A CA 1
ATOM 575 C C . ALA A 1 75 ? 10.797 13.562 6.617 1 98.5 75 ALA A C 1
ATOM 577 O O . ALA A 1 75 ? 11.984 13.773 6.887 1 98.5 75 ALA A O 1
ATOM 578 N N . MET A 1 76 ? 9.984 12.961 7.391 1 98.56 76 MET A N 1
ATOM 579 C CA . MET A 1 76 ? 10.445 12.492 8.688 1 98.56 76 MET A CA 1
ATOM 580 C C . MET A 1 76 ? 11.508 11.406 8.531 1 98.56 76 MET A C 1
ATOM 582 O O . MET A 1 76 ? 12.5 11.391 9.266 1 98.56 76 MET A O 1
ATOM 586 N N . ALA A 1 77 ? 11.289 10.492 7.574 1 98.69 77 ALA A N 1
ATOM 587 C CA . ALA A 1 77 ? 12.258 9.438 7.305 1 98.69 77 ALA A CA 1
ATOM 588 C C . ALA A 1 77 ? 13.602 10.023 6.887 1 98.69 77 ALA A C 1
ATOM 590 O O . ALA A 1 77 ? 14.656 9.602 7.375 1 98.69 77 ALA A O 1
ATOM 591 N N . ALA A 1 78 ? 13.539 10.969 5.98 1 98.69 78 ALA A N 1
ATOM 592 C CA . ALA A 1 78 ? 14.758 11.617 5.516 1 98.69 78 ALA A CA 1
ATOM 593 C C . ALA A 1 78 ? 15.484 12.305 6.668 1 98.69 78 ALA A C 1
ATOM 595 O O . ALA A 1 78 ? 16.703 12.203 6.789 1 98.69 78 ALA A O 1
ATOM 596 N N . ALA A 1 79 ? 14.75 13 7.477 1 98.62 79 ALA A N 1
ATOM 597 C CA . ALA A 1 79 ? 15.328 13.727 8.602 1 98.62 79 ALA A CA 1
ATOM 598 C C . ALA A 1 79 ? 16 12.773 9.586 1 98.62 79 ALA A C 1
ATOM 600 O O . ALA A 1 79 ? 17.109 13.031 10.055 1 98.62 79 ALA A O 1
ATOM 601 N N . VAL A 1 80 ? 15.344 11.695 9.867 1 96.56 80 VAL A N 1
ATOM 602 C CA . VAL A 1 80 ? 15.883 10.711 10.797 1 96.56 80 VAL A CA 1
ATOM 603 C C . VAL A 1 80 ? 17.141 10.078 10.203 1 96.56 80 VAL A C 1
ATOM 605 O O . VAL A 1 80 ? 18.094 9.789 10.93 1 96.56 80 VAL A O 1
ATOM 608 N N . GLY A 1 81 ? 17.109 9.82 8.93 1 97.88 81 GLY A N 1
ATOM 609 C CA . GLY A 1 81 ? 18.297 9.312 8.258 1 97.88 81 GLY A CA 1
ATOM 610 C C . GLY A 1 81 ? 19.484 10.242 8.367 1 97.88 81 GLY A C 1
ATOM 611 O O . GLY A 1 81 ? 20.594 9.812 8.711 1 97.88 81 GLY A O 1
ATOM 612 N N . VAL A 1 82 ? 19.266 11.516 8.133 1 98.31 82 VAL A N 1
ATOM 613 C CA . VAL A 1 82 ? 20.328 12.5 8.219 1 98.31 82 VAL A CA 1
ATOM 614 C C . VAL A 1 82 ? 20.828 12.602 9.656 1 98.31 82 VAL A C 1
ATOM 616 O O . VAL A 1 82 ? 22.047 12.648 9.898 1 98.31 82 VAL A O 1
ATOM 619 N N . ALA A 1 83 ? 19.906 12.672 10.578 1 97.69 83 ALA A N 1
ATOM 620 C CA . ALA A 1 83 ? 20.281 12.727 11.992 1 97.69 83 ALA A CA 1
ATOM 621 C C . ALA A 1 83 ? 21.125 11.516 12.383 1 97.69 83 ALA A C 1
ATOM 623 O O . ALA A 1 83 ? 22.078 11.633 13.148 1 97.69 83 ALA A O 1
ATOM 624 N N . SER A 1 84 ? 20.719 10.359 11.898 1 96.12 84 SER A N 1
ATOM 625 C CA . SER A 1 84 ? 21.453 9.133 12.172 1 96.12 84 SER A CA 1
ATOM 626 C C . SER A 1 84 ? 22.875 9.211 11.625 1 96.12 84 SER A C 1
ATOM 628 O O . SER A 1 84 ? 23.828 8.789 12.289 1 96.12 84 SER A O 1
ATOM 630 N N . LEU A 1 85 ? 23 9.68 10.43 1 96.25 85 LEU A N 1
ATOM 631 C CA . LEU A 1 85 ? 24.312 9.859 9.82 1 96.25 85 LEU A CA 1
ATOM 632 C C . LEU A 1 85 ? 25.156 10.844 10.625 1 96.25 85 LEU A C 1
ATOM 634 O O . LEU A 1 85 ? 26.344 10.586 10.883 1 96.25 85 LEU A O 1
ATOM 638 N N . ALA A 1 86 ? 24.578 11.945 11.047 1 97.38 86 ALA A N 1
ATOM 639 C CA . ALA A 1 86 ? 25.266 12.969 11.836 1 97.38 86 ALA A CA 1
ATOM 640 C C . ALA A 1 86 ? 25.75 12.391 13.172 1 97.38 86 ALA A C 1
ATOM 642 O O . ALA A 1 86 ? 26.875 12.672 13.602 1 97.38 86 ALA A O 1
ATOM 643 N N . ASP A 1 87 ? 24.875 11.641 13.742 1 95.69 87 ASP A N 1
ATOM 644 C CA . ASP A 1 87 ? 25.219 11.039 15.031 1 95.69 87 ASP A CA 1
ATOM 645 C C . ASP A 1 87 ? 26.469 10.18 14.93 1 95.69 87 ASP A C 1
ATOM 647 O O . ASP A 1 87 ? 27.312 10.188 15.836 1 95.69 87 ASP A O 1
ATOM 651 N N . GLN A 1 88 ? 26.625 9.523 13.898 1 94.31 88 GLN A N 1
ATOM 652 C CA . GLN A 1 88 ? 27.766 8.633 13.711 1 94.31 88 GLN A CA 1
ATOM 653 C C . GLN A 1 88 ? 29.031 9.422 13.406 1 94.31 88 GLN A C 1
ATOM 655 O O . GLN A 1 88 ? 30.141 8.859 13.43 1 94.31 88 GLN A O 1
ATOM 660 N N . LEU A 1 89 ? 28.906 10.648 13.133 1 95.38 89 LEU A N 1
ATOM 661 C CA . LEU A 1 89 ? 30.031 11.547 12.906 1 95.38 89 LEU A CA 1
ATOM 662 C C . LEU A 1 89 ? 30.266 12.453 14.109 1 95.38 89 LEU A C 1
ATOM 664 O O . LEU A 1 89 ? 31.047 13.398 14.039 1 95.38 89 LEU A O 1
ATOM 668 N N . ASP A 1 90 ? 29.516 12.172 15.148 1 96 90 ASP A N 1
ATOM 669 C CA . ASP A 1 90 ? 29.578 12.953 16.375 1 96 90 ASP A CA 1
ATOM 670 C C . ASP A 1 90 ? 29.141 14.398 16.141 1 96 90 ASP A C 1
ATOM 672 O O . ASP A 1 90 ? 29.75 15.328 16.672 1 96 90 ASP A O 1
ATOM 676 N N . VAL A 1 91 ? 28.25 14.625 15.266 1 97.75 91 VAL A N 1
ATOM 677 C CA . VAL A 1 91 ? 27.609 15.906 15.008 1 97.75 91 VAL A CA 1
ATOM 678 C C . VAL A 1 91 ? 26.234 15.945 15.648 1 97.75 91 VAL A C 1
ATOM 680 O O . VAL A 1 91 ? 25.422 15.031 15.461 1 97.75 91 VAL A O 1
ATOM 683 N N . GLU A 1 92 ? 25.953 16.953 16.406 1 97.81 92 GLU A N 1
ATOM 684 C CA . GLU A 1 92 ? 24.641 17.094 17.047 1 97.81 92 GLU A CA 1
ATOM 685 C C . GLU A 1 92 ? 23.594 17.547 16.047 1 97.81 92 GLU A C 1
ATOM 687 O O . GLU A 1 92 ? 23.719 18.609 15.438 1 97.81 92 GLU A O 1
ATOM 692 N N . ALA A 1 93 ? 22.609 16.75 15.867 1 98.25 93 ALA A N 1
ATOM 693 C CA . ALA A 1 93 ? 21.531 17.094 14.938 1 98.25 93 ALA A CA 1
ATOM 694 C C . ALA A 1 93 ? 20.219 17.281 15.672 1 98.25 93 ALA A C 1
ATOM 696 O O . ALA A 1 93 ? 19.859 16.484 16.531 1 98.25 93 ALA A O 1
ATOM 697 N N . THR A 1 94 ? 19.547 18.375 15.414 1 98.56 94 THR A N 1
ATOM 698 C CA . THR A 1 94 ? 18.188 18.625 15.883 1 98.56 94 THR A CA 1
ATOM 699 C C . THR A 1 94 ? 17.203 18.625 14.719 1 98.56 94 THR A C 1
ATOM 701 O O . THR A 1 94 ? 17.375 19.359 13.75 1 98.56 94 THR A O 1
ATOM 704 N N . VAL A 1 95 ? 16.203 17.766 14.82 1 98.75 95 VAL A N 1
ATOM 705 C CA . VAL A 1 95 ? 15.203 17.672 13.766 1 98.75 95 VAL A CA 1
ATOM 706 C C . VAL A 1 95 ? 14.031 18.609 14.086 1 98.75 95 VAL A C 1
ATOM 708 O O . VAL A 1 95 ? 13.406 18.484 15.148 1 98.75 95 VAL A O 1
ATOM 711 N N . GLN A 1 96 ? 13.734 19.531 13.156 1 98.81 96 GLN A N 1
ATOM 712 C CA . GLN A 1 96 ? 12.727 20.547 13.438 1 98.81 96 GLN A CA 1
ATOM 713 C C . GLN A 1 96 ? 11.734 20.672 12.289 1 98.81 96 GLN A C 1
ATOM 715 O O . GLN A 1 96 ? 12.008 20.234 11.172 1 98.81 96 GLN A O 1
ATOM 720 N N . TYR A 1 97 ? 10.539 21.188 12.555 1 98.31 97 TYR A N 1
ATOM 721 C CA . TYR A 1 97 ? 9.492 21.375 11.555 1 98.31 97 TYR A CA 1
ATOM 722 C C . TYR A 1 97 ? 8.508 22.453 11.992 1 98.31 97 TYR A C 1
ATOM 724 O O . TYR A 1 97 ? 8.289 22.656 13.188 1 98.31 97 TYR A O 1
ATOM 732 N N . PRO A 1 98 ? 7.988 23.188 11.055 1 97.75 98 PRO A N 1
ATOM 733 C CA . PRO A 1 98 ? 6.836 24.047 11.352 1 97.75 98 PRO A CA 1
ATOM 734 C C . PRO A 1 98 ? 5.504 23.328 11.148 1 97.75 98 PRO A C 1
ATOM 736 O O . PRO A 1 98 ? 5.453 22.281 10.5 1 97.75 98 PRO A O 1
ATOM 739 N N . GLY A 1 99 ? 4.441 23.812 11.703 1 94 99 GLY A N 1
ATOM 740 C CA . GLY A 1 99 ? 3.113 23.25 11.547 1 94 99 GLY A CA 1
ATOM 741 C C . GLY A 1 99 ? 2.811 22.156 12.555 1 94 99 GLY A C 1
ATOM 742 O O . GLY A 1 99 ? 3.188 22.25 13.719 1 94 99 GLY A O 1
ATOM 743 N N . GLN A 1 100 ? 1.941 21.188 12.039 1 91.31 100 GLN A N 1
ATOM 744 C CA . GLN A 1 100 ? 1.487 20.141 12.961 1 91.31 100 GLN A CA 1
ATOM 745 C C . GLN A 1 100 ? 1.49 18.766 12.289 1 91.31 100 GLN A C 1
ATOM 747 O O . GLN A 1 100 ? 1.28 18.672 11.078 1 91.31 100 GLN A O 1
ATOM 752 N N . ILE A 1 101 ? 1.804 17.781 13.078 1 91.31 101 ILE A N 1
ATOM 753 C CA . ILE A 1 101 ? 1.682 16.391 12.656 1 91.31 101 ILE A CA 1
ATOM 754 C C . ILE A 1 101 ? 0.368 15.812 13.172 1 91.31 101 ILE A C 1
ATOM 756 O O . ILE A 1 101 ? 0.242 15.508 14.367 1 91.31 101 ILE A O 1
ATOM 760 N N . ARG A 1 102 ? -0.638 15.609 12.203 1 82.88 102 ARG A N 1
ATOM 761 C CA . ARG A 1 102 ? -1.967 15.273 12.703 1 82.88 102 ARG A CA 1
ATOM 762 C C . ARG A 1 102 ? -2.465 13.969 12.094 1 82.88 102 ARG A C 1
ATOM 764 O O . ARG A 1 102 ? -3.174 13.203 12.75 1 82.88 102 ARG A O 1
ATOM 771 N N . HIS A 1 103 ? -2.125 13.68 10.828 1 86.5 103 HIS A N 1
ATOM 772 C CA . HIS A 1 103 ? -2.578 12.461 10.172 1 86.5 103 HIS A CA 1
ATOM 773 C C . HIS A 1 103 ? -2.154 11.227 10.961 1 86.5 103 HIS A C 1
ATOM 775 O O . HIS A 1 103 ? -1.038 11.164 11.484 1 86.5 103 HIS A O 1
ATOM 781 N N . GLN A 1 104 ? -2.994 10.227 11.133 1 86.31 104 GLN A N 1
ATOM 782 C CA . GLN A 1 104 ? -2.732 9.078 11.992 1 86.31 104 GLN A CA 1
ATOM 783 C C . GLN A 1 104 ? -1.455 8.352 11.578 1 86.31 104 GLN A C 1
ATOM 785 O O . GLN A 1 104 ? -0.688 7.898 12.43 1 86.31 104 GLN A O 1
ATOM 790 N N . GLU A 1 105 ? -1.3 8.227 10.312 1 88.5 105 GLU A N 1
ATOM 791 C CA . GLU A 1 105 ? -0.091 7.562 9.836 1 88.5 105 GLU A CA 1
ATOM 792 C C . GLU A 1 105 ? 1.161 8.336 10.242 1 88.5 105 GLU A C 1
ATOM 794 O O . GLU A 1 105 ? 2.178 7.738 10.602 1 88.5 105 GLU A O 1
ATOM 799 N N . ASN A 1 106 ? 1.108 9.688 10.133 1 93.5 106 ASN A N 1
ATOM 800 C CA . ASN A 1 106 ? 2.236 10.531 10.5 1 93.5 106 ASN A CA 1
ATOM 801 C C . ASN A 1 106 ? 2.508 10.477 12.008 1 93.5 106 ASN A C 1
ATOM 803 O O . ASN A 1 106 ? 3.664 10.406 12.43 1 93.5 106 ASN A O 1
ATOM 807 N N . ARG A 1 107 ? 1.426 10.484 12.734 1 92.25 107 ARG A N 1
ATOM 808 C CA . ARG A 1 107 ? 1.555 10.367 14.188 1 92.25 107 ARG A CA 1
ATOM 809 C C . ARG A 1 107 ? 2.139 9.016 14.57 1 92.25 107 ARG A C 1
ATOM 811 O O . ARG A 1 107 ? 3.004 8.938 15.445 1 92.25 107 ARG A O 1
ATOM 818 N N . ALA A 1 108 ? 1.626 7.961 13.953 1 93.25 108 ALA A N 1
ATOM 819 C CA . ALA A 1 108 ? 2.141 6.621 14.227 1 93.25 108 ALA A CA 1
ATOM 820 C C . ALA A 1 108 ? 3.633 6.535 13.914 1 93.25 108 ALA A C 1
ATOM 822 O O . ALA A 1 108 ? 4.395 5.922 14.664 1 93.25 108 ALA A O 1
ATOM 823 N N . PHE A 1 109 ? 4.023 7.137 12.805 1 96.81 109 PHE A N 1
ATOM 824 C CA . PHE A 1 109 ? 5.43 7.152 12.414 1 96.81 109 PHE A CA 1
ATOM 825 C C . PHE A 1 109 ? 6.289 7.75 13.516 1 96.81 109 PHE A C 1
ATOM 827 O O . PHE A 1 109 ? 7.281 7.145 13.938 1 96.81 109 PHE A O 1
ATOM 834 N N . ARG A 1 110 ? 5.898 8.883 14.016 1 95.94 110 ARG A N 1
ATOM 835 C CA . ARG A 1 110 ? 6.637 9.602 15.055 1 95.94 110 ARG A CA 1
ATOM 836 C C . ARG A 1 110 ? 6.672 8.797 16.344 1 95.94 110 ARG A C 1
ATOM 838 O O . ARG A 1 110 ? 7.73 8.648 16.969 1 95.94 110 ARG A O 1
ATOM 845 N N . THR A 1 111 ? 5.555 8.258 16.719 1 94.5 111 THR A N 1
ATOM 846 C CA . THR A 1 111 ? 5.41 7.609 18.016 1 94.5 111 THR A CA 1
ATOM 847 C C . THR A 1 111 ? 6.09 6.246 18.016 1 94.5 111 THR A C 1
ATOM 849 O O . THR A 1 111 ? 6.848 5.922 18.938 1 94.5 111 THR A O 1
ATOM 852 N N . VAL A 1 112 ? 5.832 5.469 17 1 94 112 VAL A N 1
ATOM 853 C CA . VAL A 1 112 ? 6.352 4.105 16.938 1 94 112 VAL A CA 1
ATOM 854 C C . VAL A 1 112 ? 7.879 4.137 16.859 1 94 112 VAL A C 1
ATOM 856 O O . VAL A 1 112 ? 8.555 3.309 17.469 1 94 112 VAL A O 1
ATOM 859 N N . LEU A 1 113 ? 8.438 5.105 16.109 1 95.75 113 LEU A N 1
ATOM 860 C CA . LEU A 1 113 ? 9.883 5.207 15.961 1 95.75 113 LEU A CA 1
ATOM 861 C C . LEU A 1 113 ? 10.484 6.09 17.047 1 95.75 113 LEU A C 1
ATOM 863 O O . LEU A 1 113 ? 11.695 6.355 17.031 1 95.75 113 LEU A O 1
ATOM 867 N N . ASP A 1 114 ? 9.672 6.625 17.906 1 95 114 ASP A N 1
ATOM 868 C CA . ASP A 1 114 ? 10.109 7.445 19.031 1 95 114 ASP A CA 1
ATOM 869 C C . ASP A 1 114 ? 10.992 8.602 18.562 1 95 114 ASP A C 1
ATOM 871 O O . ASP A 1 114 ? 12.109 8.766 19.047 1 95 114 ASP A O 1
ATOM 875 N N . LEU A 1 115 ? 10.477 9.328 17.641 1 95.81 115 LEU A N 1
ATOM 876 C CA . LEU A 1 115 ? 11.242 10.422 17.047 1 95.81 115 LEU A CA 1
ATOM 877 C C . LEU A 1 115 ? 11.141 11.68 17.906 1 95.81 115 LEU A C 1
ATOM 879 O O . LEU A 1 115 ? 10.047 12.062 18.312 1 95.81 115 LEU A O 1
ATOM 883 N N . LYS A 1 116 ? 12.234 12.258 18.172 1 94.88 116 LYS A N 1
ATOM 884 C CA . LYS A 1 116 ? 12.281 13.57 18.812 1 94.88 116 LYS A CA 1
ATOM 885 C C . LYS A 1 116 ? 12.273 14.695 17.781 1 94.88 116 LYS A C 1
ATOM 887 O O . LYS A 1 116 ? 13.297 14.984 17.172 1 94.88 116 LYS A O 1
ATOM 892 N N . LEU A 1 117 ? 11.172 15.32 17.641 1 97.19 117 LEU A N 1
ATOM 893 C CA . LEU A 1 117 ? 10.969 16.391 16.672 1 97.19 117 LEU A CA 1
ATOM 894 C C . LEU A 1 117 ? 10.578 17.688 17.375 1 97.19 117 LEU A C 1
ATOM 896 O O . LEU A 1 117 ? 9.711 17.703 18.25 1 97.19 117 LEU A O 1
ATOM 900 N N . ASP A 1 118 ? 11.219 18.719 17.016 1 97.5 118 ASP A N 1
ATOM 901 C CA . ASP A 1 118 ? 10.945 20.016 17.641 1 97.5 118 ASP A CA 1
ATOM 902 C C . ASP A 1 118 ? 10.164 20.922 16.688 1 97.5 118 ASP A C 1
ATOM 904 O O . ASP A 1 118 ? 10.617 21.203 15.578 1 97.5 118 ASP A O 1
ATOM 908 N N . ARG A 1 119 ? 9.062 21.406 17.141 1 97.75 119 ARG A N 1
ATOM 909 C CA . ARG A 1 119 ? 8.25 22.328 16.359 1 97.75 119 ARG A CA 1
ATOM 910 C C . ARG A 1 119 ? 8.789 23.75 16.469 1 97.75 119 ARG A C 1
ATOM 912 O O . ARG A 1 119 ? 9.195 24.188 17.531 1 97.75 119 ARG A O 1
ATOM 919 N N . ILE A 1 120 ? 8.781 24.422 15.359 1 98.31 120 ILE A N 1
ATOM 920 C CA . ILE A 1 120 ? 9.25 25.797 15.375 1 98.31 120 ILE A CA 1
ATOM 921 C C . ILE A 1 120 ? 8.172 26.719 14.797 1 98.31 120 ILE A C 1
ATOM 923 O O . ILE A 1 120 ? 7.379 26.297 13.945 1 98.31 120 ILE A O 1
ATOM 927 N N . ASP A 1 121 ? 8.195 27.984 15.211 1 97.69 121 ASP A N 1
ATOM 928 C CA . ASP A 1 121 ? 7.238 28.969 14.719 1 97.69 121 ASP A CA 1
ATOM 929 C C . ASP A 1 121 ? 7.953 30.203 14.164 1 97.69 121 ASP A C 1
ATOM 931 O O . ASP A 1 121 ? 7.348 31.016 13.469 1 97.69 121 ASP A O 1
ATOM 935 N N . HIS A 1 122 ? 9.195 30.234 14.516 1 97.94 122 HIS A N 1
ATOM 936 C CA . HIS A 1 122 ? 9.977 31.406 14.117 1 97.94 122 HIS A CA 1
ATOM 937 C C . HIS A 1 122 ? 11.43 31.016 13.852 1 97.94 122 HIS A C 1
ATOM 939 O O . HIS A 1 122 ? 11.922 30.016 14.383 1 97.94 122 HIS A O 1
ATOM 945 N N . VAL A 1 123 ? 12.117 31.859 13.062 1 97.75 123 VAL A N 1
ATOM 946 C CA . VAL A 1 123 ? 13.5 31.609 12.672 1 97.75 123 VAL A CA 1
ATOM 947 C C . VAL A 1 123 ? 14.391 31.562 13.906 1 97.75 123 VAL A C 1
ATOM 949 O O . VAL A 1 123 ? 15.383 30.828 13.945 1 97.75 123 VAL A O 1
ATOM 952 N N . SER A 1 124 ? 14.07 32.219 14.945 1 97.5 124 SER A N 1
ATOM 953 C CA . SER A 1 124 ? 14.859 32.25 16.172 1 97.5 124 SER A CA 1
ATOM 954 C C . SER A 1 124 ? 14.812 30.922 16.891 1 97.5 124 SER A C 1
ATOM 956 O O . SER A 1 124 ? 15.617 30.656 17.797 1 97.5 124 SER A O 1
ATOM 958 N N . ASP A 1 125 ? 13.875 30.047 16.531 1 98.06 125 ASP A N 1
ATOM 959 C CA . ASP A 1 125 ? 13.711 28.75 17.172 1 98.06 125 ASP A CA 1
ATOM 960 C C . ASP A 1 125 ? 14.672 27.719 16.594 1 98.06 125 ASP A C 1
ATOM 962 O O . ASP A 1 125 ? 14.836 26.641 17.156 1 98.06 125 ASP A O 1
ATOM 966 N N . LEU A 1 126 ? 15.359 28.109 15.523 1 98.31 126 LEU A N 1
ATOM 967 C CA . LEU A 1 126 ? 16.297 27.172 14.906 1 98.31 126 LEU A CA 1
ATOM 968 C C . LEU A 1 126 ? 17.406 26.797 15.875 1 98.31 126 LEU A C 1
ATOM 970 O O . LEU A 1 126 ? 17.969 27.672 16.531 1 98.31 126 LEU A O 1
ATOM 974 N N . ALA A 1 127 ? 17.734 25.547 15.891 1 98 127 ALA A N 1
ATOM 975 C CA . ALA A 1 127 ? 18.672 25.031 16.891 1 98 127 ALA A CA 1
ATOM 976 C C . ALA A 1 127 ? 20.109 25.328 16.484 1 98 127 ALA A C 1
ATOM 978 O O . ALA A 1 127 ? 21 25.406 17.344 1 98 127 ALA A O 1
ATOM 979 N N . ALA A 1 128 ? 20.406 25.422 15.188 1 97.88 128 ALA A N 1
ATOM 980 C CA . ALA A 1 128 ? 21.766 25.641 14.68 1 97.88 128 ALA A CA 1
ATOM 981 C C . ALA A 1 128 ? 21.734 26.547 13.445 1 97.88 128 ALA A C 1
ATOM 983 O O . ALA A 1 128 ? 20.719 26.656 12.766 1 97.88 128 ALA A O 1
ATOM 984 N N . GLU A 1 129 ? 22.859 27.172 13.156 1 95.5 129 GLU A N 1
ATOM 985 C CA . GLU A 1 129 ? 23 28.031 11.984 1 95.5 129 GLU A CA 1
ATOM 986 C C . GLU A 1 129 ? 23.109 27.203 10.703 1 95.5 129 GLU A C 1
ATOM 988 O O . GLU A 1 129 ? 22.656 27.641 9.641 1 95.5 129 GLU A O 1
ATOM 993 N N . THR A 1 130 ? 23.75 26.047 10.859 1 98.12 130 THR A N 1
ATOM 994 C CA . THR A 1 130 ? 23.812 25.141 9.727 1 98.12 130 THR A CA 1
ATOM 995 C C . THR A 1 130 ? 22.484 24.406 9.539 1 98.12 130 THR A C 1
ATOM 997 O O . THR A 1 130 ? 22.141 23.516 10.312 1 98.12 130 THR A O 1
ATOM 1000 N N . VAL A 1 131 ? 21.766 24.797 8.461 1 98.69 131 VAL A N 1
ATOM 1001 C CA . VAL A 1 131 ? 20.438 24.25 8.211 1 98.69 131 VAL A CA 1
ATOM 1002 C C . VAL A 1 131 ? 20.469 23.328 7 1 98.69 131 VAL A C 1
ATOM 1004 O O . VAL A 1 131 ? 20.922 23.719 5.926 1 98.69 131 VAL A O 1
ATOM 1007 N N . ILE A 1 132 ? 20.047 22.125 7.203 1 98.81 132 ILE A N 1
ATOM 1008 C CA . ILE A 1 132 ? 19.891 21.141 6.141 1 98.81 132 ILE A CA 1
ATOM 1009 C C . ILE A 1 132 ? 18.406 20.922 5.844 1 98.81 132 ILE A C 1
ATOM 1011 O O . ILE A 1 132 ? 17.656 20.484 6.711 1 98.81 132 ILE A O 1
ATOM 1015 N N . LEU A 1 133 ? 17.984 21.234 4.637 1 98.81 133 LEU A N 1
ATOM 1016 C CA . LEU A 1 133 ? 16.609 20.969 4.219 1 98.81 133 LEU A CA 1
ATOM 1017 C C . LEU A 1 133 ? 16.469 19.562 3.67 1 98.81 133 LEU A C 1
ATOM 1019 O O . LEU A 1 133 ? 17.297 19.109 2.879 1 98.81 133 LEU A O 1
ATOM 1023 N N . VAL A 1 134 ? 15.453 18.906 4.105 1 98.75 134 VAL A N 1
ATOM 1024 C CA . VAL A 1 134 ? 15.156 17.594 3.559 1 98.75 134 VAL A CA 1
ATOM 1025 C C . VAL A 1 134 ? 13.703 17.547 3.084 1 98.75 134 VAL A C 1
ATOM 1027 O O . VAL A 1 134 ? 12.805 18.016 3.783 1 98.75 134 VAL A O 1
ATOM 1030 N N . ASP A 1 135 ? 13.445 17.031 1.878 1 98.31 135 ASP A N 1
ATOM 1031 C CA . ASP A 1 135 ? 12.156 16.75 1.241 1 98.31 135 ASP A CA 1
ATOM 1032 C C . ASP A 1 135 ? 11.445 18.047 0.862 1 98.31 135 ASP A C 1
ATOM 1034 O O . ASP A 1 135 ? 10.219 18.078 0.735 1 98.31 135 ASP A O 1
ATOM 1038 N N . HIS A 1 136 ? 12.125 19.125 0.866 1 96.88 136 HIS A N 1
ATOM 1039 C CA . HIS A 1 136 ? 11.742 20.406 0.311 1 96.88 136 HIS A CA 1
ATOM 1040 C C . HIS A 1 136 ? 12.961 21.266 0.004 1 96.88 136 HIS A C 1
ATOM 1042 O O . HIS A 1 136 ? 14.055 21 0.501 1 96.88 136 HIS A O 1
ATOM 1048 N N . ASN A 1 137 ? 12.773 22.219 -0.836 1 96.06 137 ASN A N 1
ATOM 1049 C CA . ASN A 1 137 ? 13.984 22.922 -1.246 1 96.06 137 ASN A CA 1
ATOM 1050 C C . ASN A 1 137 ? 13.914 24.406 -0.905 1 96.06 137 ASN A C 1
ATOM 1052 O O . ASN A 1 137 ? 14.82 25.172 -1.249 1 96.06 137 ASN A O 1
ATOM 1056 N N . GLU A 1 138 ? 12.891 24.828 -0.148 1 95.5 138 GLU A N 1
ATOM 1057 C CA . GLU A 1 138 ? 12.797 26.203 0.343 1 95.5 138 GLU A CA 1
ATOM 1058 C C . GLU A 1 138 ? 12.195 26.25 1.745 1 95.5 138 GLU A C 1
ATOM 1060 O O . GLU A 1 138 ? 11.172 25.609 2.008 1 95.5 138 GLU A O 1
ATOM 1065 N N . PRO A 1 139 ? 12.828 27.031 2.611 1 96.81 139 PRO A N 1
ATOM 1066 C CA . PRO A 1 139 ? 12.219 27.219 3.93 1 96.81 139 PRO A CA 1
ATOM 1067 C C . PRO A 1 139 ? 10.867 27.922 3.863 1 96.81 139 PRO A C 1
ATOM 1069 O O . PRO A 1 139 ? 10.711 28.891 3.104 1 96.81 139 PRO A O 1
ATOM 1072 N N . ARG A 1 140 ? 9.93 27.484 4.605 1 93.94 140 ARG A N 1
ATOM 1073 C CA . ARG A 1 140 ? 8.594 28.078 4.621 1 93.94 140 ARG A CA 1
ATOM 1074 C C . ARG A 1 140 ? 7.812 27.641 5.855 1 93.94 140 ARG A C 1
ATOM 1076 O O . ARG A 1 140 ? 8.211 26.703 6.551 1 93.94 140 ARG A O 1
ATOM 1083 N N . GLY A 1 141 ? 6.738 28.359 6.219 1 93.5 141 GLY A N 1
ATOM 1084 C CA . GLY A 1 141 ? 5.77 27.906 7.199 1 93.5 141 GLY A CA 1
ATOM 1085 C C . GLY A 1 141 ? 6.035 28.438 8.594 1 93.5 141 GLY A C 1
ATOM 1086 O O . GLY A 1 141 ? 5.359 28.062 9.555 1 93.5 141 GLY A O 1
ATOM 1087 N N . PHE A 1 142 ? 7.062 29.266 8.766 1 95.44 142 PHE A N 1
ATOM 1088 C CA . PHE A 1 142 ? 7.355 29.875 10.055 1 95.44 142 PHE A CA 1
ATOM 1089 C C . PHE A 1 142 ? 7.883 31.297 9.883 1 95.44 142 PHE A C 1
ATOM 1091 O O . PHE A 1 142 ? 8.297 31.672 8.789 1 95.44 142 PHE A O 1
ATOM 1098 N N . GLY A 1 143 ? 7.727 32.094 10.938 1 96.81 143 GLY A N 1
ATOM 1099 C CA . GLY A 1 143 ? 8.172 33.469 10.867 1 96.81 143 GLY A CA 1
ATOM 1100 C C . GLY A 1 143 ? 9.648 33.625 10.539 1 96.81 143 GLY A C 1
ATOM 1101 O O . GLY A 1 143 ? 10.492 32.969 11.18 1 96.81 143 GLY A O 1
ATOM 1102 N N . GLY A 1 144 ? 10.008 34.469 9.453 1 97.44 144 GLY A N 1
ATOM 1103 C CA . GLY A 1 144 ? 11.398 34.719 9.109 1 97.44 144 GLY A CA 1
ATOM 1104 C C . GLY A 1 144 ? 11.984 33.688 8.188 1 97.44 144 GLY A C 1
ATOM 1105 O O . GLY A 1 144 ? 13.195 33.656 7.949 1 97.44 144 GLY A O 1
ATOM 1106 N N . ALA A 1 145 ? 11.172 32.812 7.688 1 97.19 145 ALA A N 1
ATOM 1107 C CA . ALA A 1 145 ? 11.633 31.688 6.863 1 97.19 145 ALA A CA 1
ATOM 1108 C C . ALA A 1 145 ? 12.383 32.188 5.633 1 97.19 145 ALA A C 1
ATOM 1110 O O . ALA A 1 145 ? 13.336 31.547 5.176 1 97.19 145 ALA A O 1
ATOM 1111 N N . ASP A 1 146 ? 11.984 33.281 5.102 1 94.25 146 ASP A N 1
ATOM 1112 C CA . ASP A 1 146 ? 12.555 33.844 3.877 1 94.25 146 ASP A CA 1
ATOM 1113 C C . ASP A 1 146 ? 14.016 34.219 4.078 1 94.25 146 ASP A C 1
ATOM 1115 O O . ASP A 1 146 ? 14.773 34.344 3.111 1 94.25 146 ASP A O 1
ATOM 1119 N N . GLY A 1 147 ? 14.414 34.438 5.277 1 95.19 147 GLY A N 1
ATOM 1120 C CA . GLY A 1 147 ? 15.773 34.844 5.578 1 95.19 147 GLY A CA 1
ATOM 1121 C C . GLY A 1 147 ? 16.719 33.688 5.801 1 95.19 147 GLY A C 1
ATOM 1122 O O . GLY A 1 147 ? 17.922 33.875 5.949 1 95.19 147 GLY A O 1
ATOM 1123 N N . VAL A 1 148 ? 16.266 32.531 5.805 1 97 148 VAL A N 1
ATOM 1124 C CA . VAL A 1 148 ? 17.094 31.344 6.078 1 97 148 VAL A CA 1
ATOM 1125 C C . VAL A 1 148 ? 17.812 30.906 4.801 1 97 148 VAL A C 1
ATOM 1127 O O . VAL A 1 148 ? 17.172 30.672 3.773 1 97 148 VAL A O 1
ATOM 1130 N N . LEU A 1 149 ? 19.109 30.875 4.82 1 96.88 149 LEU A N 1
ATOM 1131 C CA . LEU A 1 149 ? 19.906 30.312 3.748 1 96.88 149 LEU A CA 1
ATOM 1132 C C . LEU A 1 149 ? 20.422 28.922 4.121 1 96.88 149 LEU A C 1
ATOM 1134 O O . LEU A 1 149 ? 21.422 28.797 4.816 1 96.88 149 LEU A O 1
ATOM 1138 N N . PRO A 1 150 ? 19.797 27.906 3.598 1 98.19 150 PRO A N 1
ATOM 1139 C CA . PRO A 1 150 ? 20.203 26.547 3.988 1 98.19 150 PRO A CA 1
ATOM 1140 C C . PRO A 1 150 ? 21.609 26.203 3.512 1 98.19 150 PRO A C 1
ATOM 1142 O O . PRO A 1 150 ? 22.016 26.609 2.424 1 98.19 150 PRO A O 1
ATOM 1145 N N . THR A 1 151 ? 22.312 25.453 4.281 1 98.44 151 THR A N 1
ATOM 1146 C CA . THR A 1 151 ? 23.641 24.953 3.928 1 98.44 151 THR A CA 1
ATOM 1147 C C . THR A 1 151 ? 23.531 23.828 2.902 1 98.44 151 THR A C 1
ATOM 1149 O O . THR A 1 151 ? 24.359 23.734 1.986 1 98.44 151 THR A O 1
ATOM 1152 N N . ALA A 1 152 ? 22.547 22.969 3.059 1 98.69 152 ALA A N 1
ATOM 1153 C CA . ALA A 1 152 ? 22.328 21.844 2.156 1 98.69 152 ALA A CA 1
ATOM 1154 C C . ALA A 1 152 ? 20.844 21.641 1.883 1 98.69 152 ALA A C 1
ATOM 1156 O O . ALA A 1 152 ? 20 21.938 2.736 1 98.69 152 ALA A O 1
ATOM 1157 N N . VAL A 1 153 ? 20.531 21.125 0.685 1 98.69 153 VAL A N 1
ATOM 1158 C CA . VAL A 1 153 ? 19.188 20.781 0.27 1 98.69 153 VAL A CA 1
ATOM 1159 C C . VAL A 1 153 ? 19.172 19.375 -0.327 1 98.69 153 VAL A C 1
ATOM 1161 O O . VAL A 1 153 ? 19.906 19.094 -1.274 1 98.69 153 VAL A O 1
ATOM 1164 N N . ILE A 1 154 ? 18.453 18.484 0.264 1 98.75 154 ILE A N 1
ATOM 1165 C CA . ILE A 1 154 ? 18.203 17.141 -0.256 1 98.75 154 ILE A CA 1
ATOM 1166 C C . ILE A 1 154 ? 16.703 16.953 -0.512 1 98.75 154 ILE A C 1
ATOM 1168 O O . ILE A 1 154 ? 15.891 17.031 0.416 1 98.75 154 ILE A O 1
ATOM 1172 N N . ASP A 1 155 ? 16.312 16.734 -1.702 1 97.94 155 ASP A N 1
ATOM 1173 C CA . ASP A 1 155 ? 14.898 16.75 -2.082 1 97.94 155 ASP A CA 1
ATOM 1174 C C . ASP A 1 155 ? 14.656 15.93 -3.346 1 97.94 155 ASP A C 1
ATOM 1176 O O . ASP A 1 155 ? 15.609 15.453 -3.973 1 97.94 155 ASP A O 1
ATOM 1180 N N . HIS A 1 156 ? 13.422 15.617 -3.551 1 96.94 156 HIS A N 1
ATOM 1181 C CA . HIS A 1 156 ? 13.07 14.984 -4.82 1 96.94 156 HIS A CA 1
ATOM 1182 C C . HIS A 1 156 ? 11.992 15.773 -5.551 1 96.94 156 HIS A C 1
ATOM 1184 O O . HIS A 1 156 ? 11.625 15.43 -6.676 1 96.94 156 HIS A O 1
ATOM 1190 N N . HIS A 1 157 ? 11.586 16.906 -4.973 1 92.44 157 HIS A N 1
ATOM 1191 C CA . HIS A 1 157 ? 10.586 17.75 -5.609 1 92.44 157 HIS A CA 1
ATOM 1192 C C . HIS A 1 157 ? 11.227 18.734 -6.582 1 92.44 157 HIS A C 1
ATOM 1194 O O . HIS A 1 157 ? 12.336 19.219 -6.34 1 92.44 157 HIS A O 1
ATOM 1200 N N . PRO A 1 158 ? 10.477 18.984 -7.641 1 89.81 158 PRO A N 1
ATOM 1201 C CA . PRO A 1 158 ? 10.984 20.062 -8.492 1 89.81 158 PRO A CA 1
ATOM 1202 C C . PRO A 1 158 ? 10.977 21.422 -7.797 1 89.81 158 PRO A C 1
ATOM 1204 O O . PRO A 1 158 ? 10.109 21.672 -6.957 1 89.81 158 PRO A O 1
ATOM 1207 N N . GLY A 1 159 ? 11.883 22.266 -8.055 1 90.06 159 GLY A N 1
ATOM 1208 C CA . GLY A 1 159 ? 12.016 23.594 -7.469 1 90.06 159 GLY A CA 1
ATOM 1209 C C . GLY A 1 159 ? 13.398 24.203 -7.676 1 90.06 159 GLY A C 1
ATOM 1210 O O . GLY A 1 159 ? 14.32 23.516 -8.125 1 90.06 159 GLY A O 1
ATOM 1211 N N . ASP A 1 160 ? 13.508 25.438 -7.375 1 90.19 160 ASP A N 1
ATOM 1212 C CA . ASP A 1 160 ? 14.742 26.156 -7.668 1 90.19 160 ASP A CA 1
ATOM 1213 C C . ASP A 1 160 ? 15.562 26.375 -6.398 1 90.19 160 ASP A C 1
ATOM 1215 O O . ASP A 1 160 ? 16.641 26.969 -6.445 1 90.19 160 ASP A O 1
ATOM 1219 N N . GLY A 1 161 ? 15.039 25.906 -5.32 1 93.25 161 GLY A N 1
ATOM 1220 C CA . GLY A 1 161 ? 15.781 26.078 -4.082 1 93.25 161 GLY A CA 1
ATOM 1221 C C . GLY A 1 161 ? 17.094 25.312 -4.059 1 93.25 161 GLY A C 1
ATOM 1222 O O . GLY A 1 161 ? 17.172 24.203 -4.578 1 93.25 161 GLY A O 1
ATOM 1223 N N . THR A 1 162 ? 18.188 25.984 -3.459 1 95.81 162 THR A N 1
ATOM 1224 C CA . THR A 1 162 ? 19.516 25.375 -3.398 1 95.81 162 THR A CA 1
ATOM 1225 C C . THR A 1 162 ? 20.141 25.594 -2.029 1 95.81 162 THR A C 1
ATOM 1227 O O . THR A 1 162 ? 19.766 26.516 -1.301 1 95.81 162 THR A O 1
ATOM 1230 N N . GLY A 1 163 ? 21.047 24.719 -1.715 1 97.38 163 GLY A N 1
ATOM 1231 C CA . GLY A 1 163 ? 21.906 24.922 -0.56 1 97.38 163 GLY A CA 1
ATOM 1232 C C . GLY A 1 163 ? 23.172 25.688 -0.885 1 97.38 163 GLY A C 1
ATOM 1233 O O . GLY A 1 163 ? 23.688 25.609 -2.004 1 97.38 163 GLY A O 1
ATOM 1234 N N . GLU A 1 164 ? 23.703 26.375 0.073 1 97.25 164 GLU A N 1
ATOM 1235 C CA . GLU A 1 164 ? 24.922 27.156 -0.11 1 97.25 164 GLU A CA 1
ATOM 1236 C C . GLU A 1 164 ? 26.109 26.25 -0.406 1 97.25 164 GLU A C 1
ATOM 1238 O O . GLU A 1 164 ? 27 26.609 -1.18 1 97.25 164 GLU A O 1
ATOM 1243 N N . GLU A 1 165 ? 26.125 25.047 0.145 1 97.38 165 GLU A N 1
ATOM 1244 C CA . GLU A 1 165 ? 27.312 24.203 0.039 1 97.38 165 GLU A CA 1
ATOM 1245 C C . GLU A 1 165 ? 26.984 22.891 -0.688 1 97.38 165 GLU A C 1
ATOM 1247 O O . GLU A 1 165 ? 27.859 22.297 -1.312 1 97.38 165 GLU A O 1
ATOM 1252 N N . PHE A 1 166 ? 25.75 22.469 -0.592 1 97.88 166 PHE A N 1
ATOM 1253 C CA . PHE A 1 166 ? 25.391 21.172 -1.143 1 97.88 166 PHE A CA 1
ATOM 1254 C C . PHE A 1 166 ? 23.938 21.141 -1.601 1 97.88 166 PHE A C 1
ATOM 1256 O O . PHE A 1 166 ? 23.047 21.531 -0.849 1 97.88 166 PHE A O 1
ATOM 1263 N N . THR A 1 167 ? 23.688 20.797 -2.805 1 98.19 167 THR A N 1
ATOM 1264 C CA . THR A 1 167 ? 22.344 20.641 -3.357 1 98.19 167 THR A CA 1
ATOM 1265 C C . THR A 1 167 ? 22.219 19.297 -4.082 1 98.19 167 THR A C 1
ATOM 1267 O O . THR A 1 167 ? 23.016 18.984 -4.977 1 98.19 167 THR A O 1
ATOM 1270 N N . ASP A 1 168 ? 21.297 18.469 -3.678 1 98.12 168 ASP A N 1
ATOM 1271 C CA . ASP A 1 168 ? 20.984 17.203 -4.332 1 98.12 168 ASP A CA 1
ATOM 1272 C C . ASP A 1 168 ? 19.469 17.031 -4.492 1 98.12 168 ASP A C 1
ATOM 1274 O O . ASP A 1 168 ? 18.812 16.469 -3.615 1 98.12 168 ASP A O 1
ATOM 1278 N N . VAL A 1 169 ? 18.969 17.484 -5.594 1 97.12 169 VAL A N 1
ATOM 1279 C CA . VAL A 1 169 ? 17.547 17.375 -5.914 1 97.12 169 VAL A CA 1
ATOM 1280 C C . VAL A 1 169 ? 17.344 16.391 -7.066 1 97.12 169 VAL A C 1
ATOM 1282 O O . VAL A 1 169 ? 17.766 16.656 -8.195 1 97.12 169 VAL A O 1
ATOM 1285 N N . ARG A 1 170 ? 16.719 15.273 -6.742 1 96.94 170 ARG A N 1
ATOM 1286 C CA . ARG A 1 170 ? 16.516 14.211 -7.719 1 96.94 170 ARG A CA 1
ATOM 1287 C C . ARG A 1 170 ? 15.023 14.047 -8.039 1 96.94 170 ARG A C 1
ATOM 1289 O O . ARG A 1 170 ? 14.359 13.18 -7.48 1 96.94 170 ARG A O 1
ATOM 1296 N N . THR A 1 171 ? 14.539 14.695 -9.078 1 94.31 171 THR A N 1
ATOM 1297 C CA . THR A 1 171 ? 13.109 14.766 -9.375 1 94.31 171 THR A CA 1
ATOM 1298 C C . THR A 1 171 ? 12.625 13.469 -10.008 1 94.31 171 THR A C 1
ATOM 1300 O O . THR A 1 171 ? 11.422 13.227 -10.102 1 94.31 171 THR A O 1
ATOM 1303 N N . ASP A 1 172 ? 13.562 12.609 -10.398 1 93.25 172 ASP A N 1
ATOM 1304 C CA . ASP A 1 172 ? 13.188 11.328 -10.992 1 93.25 172 ASP A CA 1
ATOM 1305 C C . ASP A 1 172 ? 13.016 10.258 -9.914 1 93.25 172 ASP A C 1
ATOM 1307 O O . ASP A 1 172 ? 12.594 9.141 -10.211 1 93.25 172 ASP A O 1
ATOM 1311 N N . TYR A 1 173 ? 13.359 10.578 -8.688 1 95.75 173 TYR A N 1
ATOM 1312 C CA . TYR A 1 173 ? 13.156 9.664 -7.57 1 95.75 173 TYR A CA 1
ATOM 1313 C C . TYR A 1 173 ? 11.758 9.805 -6.984 1 95.75 173 TYR A C 1
ATOM 1315 O O . TYR A 1 173 ? 11.188 10.898 -6.988 1 95.75 173 TYR A O 1
ATOM 1323 N N . GLY A 1 174 ? 11.258 8.75 -6.445 1 95.44 174 GLY A N 1
ATOM 1324 C CA . GLY A 1 174 ? 9.922 8.781 -5.871 1 95.44 174 GLY A CA 1
ATOM 1325 C C . GLY A 1 174 ? 9.891 9.352 -4.465 1 95.44 174 GLY A C 1
ATOM 1326 O O . GLY A 1 174 ? 8.867 9.859 -4.02 1 95.44 174 GLY A O 1
ATOM 1327 N N . ALA A 1 175 ? 11.023 9.281 -3.811 1 97.56 175 ALA A N 1
ATOM 1328 C CA . ALA A 1 175 ? 11.055 9.703 -2.412 1 97.56 175 ALA A CA 1
ATOM 1329 C C . ALA A 1 175 ? 12.422 10.258 -2.035 1 97.56 175 ALA A C 1
ATOM 1331 O O . ALA A 1 175 ? 13.445 9.797 -2.555 1 97.56 175 ALA A O 1
ATOM 1332 N N . THR A 1 176 ? 12.445 11.227 -1.153 1 98.62 176 THR A N 1
ATOM 1333 C CA . THR A 1 176 ? 13.703 11.711 -0.583 1 98.62 176 THR A CA 1
ATOM 1334 C C . THR A 1 176 ? 14.352 10.633 0.281 1 98.62 176 THR A C 1
ATOM 1336 O O . THR A 1 176 ? 15.578 10.523 0.324 1 98.62 176 THR A O 1
ATOM 1339 N N . ALA A 1 177 ? 13.531 9.812 0.904 1 98.75 177 ALA A N 1
ATOM 1340 C CA . ALA A 1 177 ? 14.023 8.695 1.698 1 98.75 177 ALA A CA 1
ATOM 1341 C C . ALA A 1 177 ? 14.906 7.773 0.857 1 98.75 177 ALA A C 1
ATOM 1343 O O . ALA A 1 177 ? 15.867 7.195 1.363 1 98.75 177 ALA A O 1
ATOM 1344 N N . SER A 1 178 ? 14.594 7.617 -0.412 1 98.56 178 SER A N 1
ATOM 1345 C CA . SER A 1 178 ? 15.422 6.816 -1.305 1 98.56 178 SER A CA 1
ATOM 1346 C C . SER A 1 178 ? 16.812 7.422 -1.451 1 98.56 178 SER A C 1
ATOM 1348 O O . SER A 1 178 ? 17.812 6.695 -1.474 1 98.56 178 SER A O 1
ATOM 1350 N N . VAL A 1 179 ? 16.875 8.711 -1.586 1 98.5 179 VAL A N 1
ATOM 1351 C CA . VAL A 1 179 ? 18.141 9.43 -1.72 1 98.5 179 VAL A CA 1
ATOM 1352 C C . VAL A 1 179 ? 18.984 9.211 -0.468 1 98.5 179 VAL A C 1
ATOM 1354 O O . VAL A 1 179 ? 20.172 8.898 -0.562 1 98.5 179 VAL A O 1
ATOM 1357 N N . ILE A 1 180 ? 18.375 9.375 0.673 1 98.75 180 ILE A N 1
ATOM 1358 C CA . ILE A 1 180 ? 19.078 9.234 1.94 1 98.75 180 ILE A CA 1
ATOM 1359 C C . ILE A 1 180 ? 19.578 7.797 2.094 1 98.75 180 ILE A C 1
ATOM 1361 O O . ILE A 1 180 ? 20.688 7.566 2.58 1 98.75 180 ILE A O 1
ATOM 1365 N N . ALA A 1 181 ? 18.734 6.812 1.75 1 98.38 181 ALA A N 1
ATOM 1366 C CA . ALA A 1 181 ? 19.172 5.418 1.777 1 98.38 181 ALA A CA 1
ATOM 1367 C C . ALA A 1 181 ? 20.406 5.211 0.917 1 98.38 181 ALA A C 1
ATOM 1369 O O . ALA A 1 181 ? 21.328 4.5 1.312 1 98.38 181 ALA A O 1
ATOM 1370 N N . GLU A 1 182 ? 20.406 5.809 -0.194 1 97.5 182 GLU A N 1
ATOM 1371 C CA . GLU A 1 182 ? 21.547 5.711 -1.098 1 97.5 182 GLU A CA 1
ATOM 1372 C C . GLU A 1 182 ? 22.797 6.328 -0.477 1 97.5 182 GLU A C 1
ATOM 1374 O O . GLU A 1 182 ? 23.906 5.844 -0.696 1 97.5 182 GLU A O 1
ATOM 1379 N N . TYR A 1 183 ? 22.609 7.457 0.267 1 97.81 183 TYR A N 1
ATOM 1380 C CA . TYR A 1 183 ? 23.75 8.055 0.954 1 97.81 183 TYR A CA 1
ATOM 1381 C C . TYR A 1 183 ? 24.406 7.051 1.889 1 97.81 183 TYR A C 1
ATOM 1383 O O . TYR A 1 183 ? 25.641 6.984 1.969 1 97.81 183 TYR A O 1
ATOM 1391 N N . PHE A 1 184 ? 23.625 6.297 2.6 1 97.25 184 PHE A N 1
ATOM 1392 C CA . PHE A 1 184 ? 24.172 5.262 3.475 1 97.25 184 PHE A CA 1
ATOM 1393 C C . PHE A 1 184 ? 24.891 4.188 2.662 1 97.25 184 PHE A C 1
ATOM 1395 O O . PHE A 1 184 ? 25.984 3.764 3.018 1 97.25 184 PHE A O 1
ATOM 1402 N N . ASP A 1 185 ? 24.234 3.799 1.628 1 95.44 185 ASP A N 1
ATOM 1403 C CA . ASP A 1 185 ? 24.828 2.777 0.765 1 95.44 185 ASP A CA 1
ATOM 1404 C C . ASP A 1 185 ? 26.141 3.254 0.166 1 95.44 185 ASP A C 1
ATOM 1406 O O . ASP A 1 185 ? 27.125 2.502 0.125 1 95.44 185 ASP A O 1
ATOM 1410 N N . ASP A 1 186 ? 26.172 4.504 -0.296 1 93.88 186 ASP A N 1
ATOM 1411 C CA . ASP A 1 186 ? 27.359 5.129 -0.852 1 93.88 186 ASP A CA 1
ATOM 1412 C C . ASP A 1 186 ? 28.531 5.055 0.132 1 93.88 186 ASP A C 1
ATOM 1414 O O . ASP A 1 186 ? 29.688 5.008 -0.277 1 93.88 186 ASP A O 1
ATOM 1418 N N . ASN A 1 187 ? 28.188 5.07 1.359 1 94.12 187 ASN A N 1
ATOM 1419 C CA . ASN A 1 187 ? 29.219 5.094 2.398 1 94.12 187 ASN A CA 1
ATOM 1420 C C . ASN A 1 187 ? 29.469 3.701 2.969 1 94.12 187 ASN A C 1
ATOM 1422 O O . ASN A 1 187 ? 30.156 3.555 3.984 1 94.12 187 ASN A O 1
ATOM 1426 N N . GLY A 1 188 ? 28.812 2.715 2.393 1 92.69 188 GLY A N 1
ATOM 1427 C CA . GLY A 1 188 ? 29.031 1.333 2.787 1 92.69 188 GLY A CA 1
ATOM 1428 C C . GLY A 1 188 ? 28.375 0.973 4.105 1 92.69 188 GLY A C 1
ATOM 1429 O O . GLY A 1 188 ? 28.828 0.064 4.805 1 92.69 188 GLY A O 1
ATOM 1430 N N . ALA A 1 189 ? 27.391 1.7 4.438 1 94.5 189 ALA A N 1
ATOM 1431 C CA . ALA A 1 189 ? 26.688 1.401 5.684 1 94.5 189 ALA A CA 1
ATOM 1432 C C . ALA A 1 189 ? 25.922 0.094 5.57 1 94.5 189 ALA A C 1
ATOM 1434 O O . ALA A 1 189 ? 25.375 -0.228 4.512 1 94.5 189 ALA A O 1
ATOM 1435 N N . VAL A 1 190 ? 25.844 -0.588 6.66 1 93.56 190 VAL A N 1
ATOM 1436 C CA . VAL A 1 190 ? 25.125 -1.856 6.691 1 93.56 190 VAL A CA 1
ATOM 1437 C C . VAL A 1 190 ? 23.875 -1.719 7.559 1 93.56 190 VAL A C 1
ATOM 1439 O O . VAL A 1 190 ? 23.953 -1.264 8.703 1 93.56 190 VAL A O 1
ATOM 1442 N N . PRO A 1 191 ? 22.703 -2.074 7.008 1 94.75 191 PRO A N 1
ATOM 1443 C CA . PRO A 1 191 ? 21.5 -2.105 7.855 1 94.75 191 PRO A CA 1
ATOM 1444 C C . PRO A 1 191 ? 21.609 -3.117 8.992 1 94.75 191 PRO A C 1
ATOM 1446 O O . PRO A 1 191 ? 22 -4.262 8.766 1 94.75 191 PRO A O 1
ATOM 1449 N N . VAL A 1 192 ? 21.297 -2.689 10.133 1 92.75 192 VAL A N 1
ATOM 1450 C CA . VAL A 1 192 ? 21.375 -3.549 11.312 1 92.75 192 VAL A CA 1
ATOM 1451 C C . VAL A 1 192 ? 20.016 -4.211 11.555 1 92.75 192 VAL A C 1
ATOM 1453 O O . VAL A 1 192 ? 19.016 -3.527 11.82 1 92.75 192 VAL A O 1
ATOM 1456 N N . PRO A 1 193 ? 19.953 -5.48 11.508 1 91.06 193 PRO A N 1
ATOM 1457 C CA . PRO A 1 193 ? 18.688 -6.16 11.789 1 91.06 193 PRO A CA 1
ATOM 1458 C C . PRO A 1 193 ? 18.203 -5.945 13.219 1 91.06 193 PRO A C 1
ATOM 1460 O O . PRO A 1 193 ? 19.016 -5.719 14.125 1 91.06 193 PRO A O 1
ATOM 1463 N N . PRO A 1 194 ? 16.938 -6.004 13.414 1 89.06 194 PRO A N 1
ATOM 1464 C CA . PRO A 1 194 ? 16.375 -5.715 14.734 1 89.06 194 PRO A CA 1
ATOM 1465 C C . PRO A 1 194 ? 16.891 -6.656 15.812 1 89.06 194 PRO A C 1
ATOM 1467 O O . PRO A 1 194 ? 16.953 -6.285 16.984 1 89.06 194 PRO A O 1
ATOM 1470 N N . ASP A 1 195 ? 17.281 -7.82 15.5 1 85.81 195 ASP A N 1
ATOM 1471 C CA . ASP A 1 195 ? 17.703 -8.805 16.5 1 85.81 195 ASP A CA 1
ATOM 1472 C C . ASP A 1 195 ? 19.219 -8.734 16.719 1 85.81 195 ASP A C 1
ATOM 1474 O O . ASP A 1 195 ? 19.781 -9.531 17.469 1 85.81 195 ASP A O 1
ATOM 1478 N N . LYS A 1 196 ? 19.859 -7.754 16.031 1 80.5 196 LYS A N 1
ATOM 1479 C CA . LYS A 1 196 ? 21.312 -7.648 16.141 1 80.5 196 LYS A CA 1
ATOM 1480 C C . LYS A 1 196 ? 21.734 -6.262 16.625 1 80.5 196 LYS A C 1
ATOM 1482 O O . LYS A 1 196 ? 20.938 -5.324 16.609 1 80.5 196 LYS A O 1
ATOM 1487 N N . HIS A 1 197 ? 22.984 -6.164 17.125 1 75 197 HIS A N 1
ATOM 1488 C CA . HIS A 1 197 ? 23.578 -4.891 17.5 1 75 197 HIS A CA 1
ATOM 1489 C C . HIS A 1 197 ? 24.516 -4.379 16.422 1 75 197 HIS A C 1
ATOM 1491 O O . HIS A 1 197 ? 25.156 -5.168 15.719 1 75 197 HIS A O 1
ATOM 1497 N N . ALA A 1 198 ? 24.656 -3.064 16.281 1 72.12 198 ALA A N 1
ATOM 1498 C CA . ALA A 1 198 ? 25.484 -2.428 15.266 1 72.12 198 ALA A CA 1
ATOM 1499 C C . ALA A 1 198 ? 26.922 -2.947 15.336 1 72.12 198 ALA A C 1
ATOM 1501 O O . ALA A 1 198 ? 27.562 -3.131 14.297 1 72.12 198 ALA A O 1
ATOM 1502 N N . SER A 1 199 ? 27.359 -3.059 16.516 1 68.56 199 SER A N 1
ATOM 1503 C CA . SER A 1 199 ? 28.734 -3.514 16.734 1 68.56 199 SER A CA 1
ATOM 1504 C C . SER A 1 199 ? 28.969 -4.867 16.062 1 68.56 199 SER A C 1
ATOM 1506 O O . SER A 1 199 ? 30.125 -5.258 15.844 1 68.56 199 SER A O 1
ATOM 1508 N N . GLU A 1 200 ? 27.938 -5.434 15.789 1 57.75 200 GLU A N 1
ATOM 1509 C CA . GLU A 1 200 ? 28.031 -6.773 15.211 1 57.75 200 GLU A CA 1
ATOM 1510 C C . GLU A 1 200 ? 28.094 -6.715 13.688 1 57.75 200 GLU A C 1
ATOM 1512 O O . GLU A 1 200 ? 28.156 -7.75 13.023 1 57.75 200 GLU A O 1
ATOM 1517 N N . THR A 1 201 ? 28.078 -5.5 13.328 1 62 201 THR A N 1
ATOM 1518 C CA . THR A 1 201 ? 28.172 -5.355 11.875 1 62 201 THR A CA 1
ATOM 1519 C C . THR A 1 201 ? 29.562 -4.863 11.469 1 62 201 THR A C 1
ATOM 1521 O O . THR A 1 201 ? 30.234 -4.18 12.242 1 62 201 THR A O 1
ATOM 1524 N N . ASP A 1 202 ? 30.156 -5.316 10.445 1 56.34 202 ASP A N 1
ATOM 1525 C CA . ASP A 1 202 ? 31.516 -5.098 10 1 56.34 202 ASP A CA 1
ATOM 1526 C C . ASP A 1 202 ? 31.672 -3.711 9.375 1 56.34 202 ASP A C 1
ATOM 1528 O O . ASP A 1 202 ? 32.781 -3.283 9.07 1 56.34 202 ASP A O 1
ATOM 1532 N N . GLY A 1 203 ? 30.625 -3.064 9.258 1 60.84 203 GLY A N 1
ATOM 1533 C CA . GLY A 1 203 ? 30.812 -1.86 8.469 1 60.84 203 GLY A CA 1
ATOM 1534 C C . GLY A 1 203 ? 31.266 -0.667 9.289 1 60.84 203 GLY A C 1
ATOM 1535 O O . GLY A 1 203 ? 31.156 -0.673 10.516 1 60.84 203 GLY A O 1
ATOM 1536 N N . THR A 1 204 ? 31.984 0.287 8.664 1 73.88 204 THR A N 1
ATOM 1537 C CA . THR A 1 204 ? 32.438 1.526 9.297 1 73.88 204 THR A CA 1
ATOM 1538 C C . THR A 1 204 ? 31.234 2.393 9.688 1 73.88 204 THR A C 1
ATOM 1540 O O . THR A 1 204 ? 31.281 3.105 10.695 1 73.88 204 THR A O 1
ATOM 1543 N N . LEU A 1 205 ? 30.109 2.303 8.961 1 89.19 205 LEU A N 1
ATOM 1544 C CA . LEU A 1 205 ? 28.859 3.002 9.242 1 89.19 205 LEU A CA 1
ATOM 1545 C C . LEU A 1 205 ? 27.703 2.021 9.328 1 89.19 205 LEU A C 1
ATOM 1547 O O . LEU A 1 205 ? 27.719 0.969 8.688 1 89.19 205 LEU A O 1
ATOM 1551 N N . ALA A 1 206 ? 26.844 2.27 10.18 1 93.19 206 ALA A N 1
ATOM 1552 C CA . ALA A 1 206 ? 25.672 1.418 10.375 1 93.19 206 ALA A CA 1
ATOM 1553 C C . ALA A 1 206 ? 24.391 2.182 10.07 1 93.19 206 ALA A C 1
ATOM 1555 O O . ALA A 1 206 ? 24.312 3.396 10.273 1 93.19 206 ALA A O 1
ATOM 1556 N N . LEU A 1 207 ? 23.453 1.517 9.523 1 95.81 207 LEU A N 1
ATOM 1557 C CA . LEU A 1 207 ? 22.094 2.014 9.414 1 95.81 207 LEU A CA 1
ATOM 1558 C C . LEU A 1 207 ? 21.188 1.354 10.453 1 95.81 207 LEU A C 1
ATOM 1560 O O . LEU A 1 207 ? 20.875 0.165 10.344 1 95.81 207 LEU A O 1
ATOM 1564 N N . SER A 1 208 ? 20.812 2.07 11.414 1 94.25 208 SER A N 1
ATOM 1565 C CA . SER A 1 208 ? 20.078 1.524 12.555 1 94.25 208 SER A CA 1
ATOM 1566 C C . SER A 1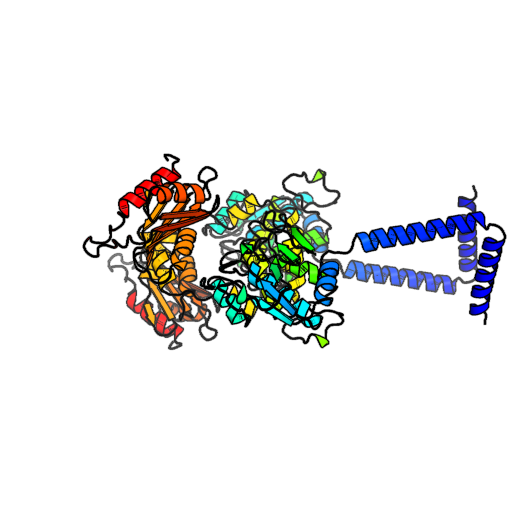 208 ? 18.719 0.961 12.125 1 94.25 208 SER A C 1
ATOM 1568 O O . SER A 1 208 ? 18.203 1.331 11.07 1 94.25 208 SER A O 1
ATOM 1570 N N . THR A 1 209 ? 18.156 0.129 12.969 1 95.69 209 THR A N 1
ATOM 1571 C CA . THR A 1 209 ? 16.844 -0.451 12.727 1 95.69 209 THR A CA 1
ATOM 1572 C C . THR A 1 209 ? 15.781 0.641 12.617 1 95.69 209 THR A C 1
ATOM 1574 O O . THR A 1 209 ? 14.914 0.587 11.742 1 95.69 209 THR A O 1
ATOM 1577 N N . ARG A 1 210 ? 15.875 1.607 13.453 1 95.5 210 ARG A N 1
ATOM 1578 C CA . ARG A 1 210 ? 14.93 2.721 13.445 1 95.5 210 ARG A CA 1
ATOM 1579 C C . ARG A 1 210 ? 15 3.484 12.125 1 95.5 210 ARG A C 1
ATOM 1581 O O . ARG A 1 210 ? 13.969 3.742 11.5 1 95.5 210 ARG A O 1
ATOM 1588 N N . ALA A 1 211 ? 16.203 3.805 11.766 1 96.81 211 ALA A N 1
ATOM 1589 C CA . ALA A 1 211 ? 16.375 4.539 10.516 1 96.81 211 ALA A CA 1
ATOM 1590 C C . ALA A 1 211 ? 15.945 3.693 9.32 1 96.81 211 ALA A C 1
ATOM 1592 O O . ALA A 1 211 ? 15.328 4.203 8.383 1 96.81 211 ALA A O 1
ATOM 1593 N N . SER A 1 212 ? 16.281 2.383 9.359 1 97.81 212 SER A N 1
ATOM 1594 C CA . SER A 1 212 ? 15.883 1.479 8.289 1 97.81 212 SER A CA 1
ATOM 1595 C C . SER A 1 212 ? 14.367 1.415 8.148 1 97.81 212 SER A C 1
ATOM 1597 O O . SER A 1 212 ? 13.836 1.507 7.043 1 97.81 212 SER A O 1
ATOM 1599 N N . THR A 1 213 ? 13.688 1.278 9.258 1 97.81 213 THR A N 1
ATOM 1600 C CA . THR A 1 213 ? 12.234 1.176 9.281 1 97.81 213 THR A CA 1
ATOM 1601 C C . THR A 1 213 ? 11.594 2.465 8.773 1 97.81 213 THR A C 1
ATOM 1603 O O . THR A 1 213 ? 10.672 2.426 7.953 1 97.81 213 THR A O 1
ATOM 1606 N N . GLY A 1 214 ? 12.141 3.541 9.234 1 98.31 214 GLY A N 1
ATOM 1607 C CA . GLY A 1 214 ? 11.641 4.832 8.789 1 98.31 214 GLY A CA 1
ATOM 1608 C C . GLY A 1 214 ? 11.852 5.078 7.309 1 98.31 214 GLY A C 1
ATOM 1609 O O . GLY A 1 214 ? 10.938 5.508 6.605 1 98.31 214 GLY A O 1
ATOM 1610 N N . LEU A 1 215 ? 13.062 4.797 6.848 1 98.69 215 LEU A N 1
ATOM 1611 C CA . LEU A 1 215 ? 13.383 5.031 5.445 1 98.69 215 LEU A CA 1
ATOM 1612 C C . LEU A 1 215 ? 12.5 4.176 4.539 1 98.69 215 LEU A C 1
ATOM 1614 O O . LEU A 1 215 ? 12 4.66 3.521 1 98.69 215 LEU A O 1
ATOM 1618 N N . LEU A 1 216 ? 12.32 2.928 4.91 1 98.31 216 LEU A N 1
ATOM 1619 C CA . LEU A 1 216 ? 11.461 2.088 4.082 1 98.31 216 LEU A CA 1
ATOM 1620 C C . LEU A 1 216 ? 10.055 2.662 4.004 1 98.31 216 LEU A C 1
ATOM 1622 O O . LEU A 1 216 ? 9.484 2.771 2.916 1 98.31 216 LEU A O 1
ATOM 1626 N N . TYR A 1 217 ? 9.484 3.027 5.098 1 98.25 217 TYR A N 1
ATOM 1627 C CA . TYR A 1 217 ? 8.117 3.525 5.055 1 98.25 217 TYR A CA 1
ATOM 1628 C C . TYR A 1 217 ? 8.047 4.859 4.32 1 98.25 217 TYR A C 1
ATOM 1630 O O . TYR A 1 217 ? 7.066 5.145 3.627 1 98.25 217 TYR A O 1
ATOM 1638 N N . GLY A 1 218 ? 9.047 5.727 4.535 1 98.44 218 GLY A N 1
ATOM 1639 C CA . GLY A 1 218 ? 9.094 6.949 3.75 1 98.44 218 GLY A CA 1
ATOM 1640 C C . GLY A 1 218 ? 9.008 6.699 2.256 1 98.44 218 GLY A C 1
ATOM 1641 O O . GLY A 1 218 ? 8.25 7.375 1.551 1 98.44 218 GLY A O 1
ATOM 1642 N N . ILE A 1 219 ? 9.75 5.711 1.781 1 97.94 219 ILE A N 1
ATOM 1643 C CA . ILE A 1 219 ? 9.734 5.332 0.372 1 97.94 219 ILE A CA 1
ATOM 1644 C C . ILE A 1 219 ? 8.336 4.848 -0.019 1 97.94 219 ILE A C 1
ATOM 1646 O O . ILE A 1 219 ? 7.785 5.285 -1.032 1 97.94 219 ILE A O 1
ATOM 1650 N N . LEU A 1 220 ? 7.785 3.996 0.816 1 97.19 220 LEU A N 1
ATOM 1651 C CA . LEU A 1 220 ? 6.477 3.418 0.523 1 97.19 220 LEU A CA 1
ATOM 1652 C C . LEU A 1 220 ? 5.398 4.496 0.513 1 97.19 220 LEU A C 1
ATOM 1654 O O . LEU A 1 220 ? 4.539 4.516 -0.374 1 97.19 220 LEU A O 1
ATOM 1658 N N . ALA A 1 221 ? 5.492 5.375 1.438 1 95.62 221 ALA A N 1
ATOM 1659 C CA . ALA A 1 221 ? 4.457 6.395 1.598 1 95.62 221 ALA A CA 1
ATOM 1660 C C . ALA A 1 221 ? 4.43 7.344 0.403 1 95.62 221 ALA A C 1
ATOM 1662 O O . ALA A 1 221 ? 3.365 7.629 -0.147 1 95.62 221 ALA A O 1
ATOM 1663 N N . ASP A 1 222 ? 5.559 7.773 -0.054 1 94.81 222 ASP A N 1
ATOM 1664 C CA . ASP A 1 222 ? 5.613 8.797 -1.096 1 94.81 222 ASP A CA 1
ATOM 1665 C C . ASP A 1 222 ? 5.441 8.18 -2.48 1 94.81 222 ASP A C 1
ATOM 1667 O O . ASP A 1 222 ? 5.23 8.891 -3.465 1 94.81 222 ASP A O 1
ATOM 1671 N N . THR A 1 223 ? 5.508 6.891 -2.592 1 94 223 THR A N 1
ATOM 1672 C CA . THR A 1 223 ? 5.348 6.219 -3.879 1 94 223 THR A CA 1
ATOM 1673 C C . THR A 1 223 ? 4.043 5.43 -3.914 1 94 223 THR A C 1
ATOM 1675 O O . THR A 1 223 ? 3.889 4.508 -4.723 1 94 223 THR A O 1
ATOM 1678 N N . LYS A 1 224 ? 3.17 5.746 -3.004 1 91.12 224 LYS A N 1
ATOM 1679 C CA . LYS A 1 224 ? 1.931 4.984 -2.881 1 91.12 224 LYS A CA 1
ATOM 1680 C C . LYS A 1 224 ? 2.207 3.484 -2.867 1 91.12 224 LYS A C 1
ATOM 1682 O O . LYS A 1 224 ? 1.651 2.738 -3.676 1 91.12 224 LYS A O 1
ATOM 1687 N N . HIS A 1 225 ? 3.125 3.133 -1.991 1 94 225 HIS A N 1
ATOM 1688 C CA . HIS A 1 225 ? 3.533 1.745 -1.796 1 94 225 HIS A CA 1
ATOM 1689 C C . HIS A 1 225 ? 4.059 1.138 -3.092 1 94 225 HIS A C 1
ATOM 1691 O O . HIS A 1 225 ? 3.666 0.03 -3.467 1 94 225 HIS A O 1
ATOM 1697 N N . LEU A 1 226 ? 4.801 1.905 -3.832 1 92.94 226 LEU A N 1
ATOM 1698 C CA . LEU A 1 226 ? 5.59 1.528 -5 1 92.94 226 LEU A CA 1
ATOM 1699 C C . LEU A 1 226 ? 4.691 1.272 -6.203 1 92.94 226 LEU A C 1
ATOM 1701 O O . LEU A 1 226 ? 5.105 0.623 -7.168 1 92.94 226 LEU A O 1
ATOM 1705 N N . THR A 1 227 ? 3.453 1.821 -6.195 1 90.94 227 THR A N 1
ATOM 1706 C CA . THR A 1 227 ? 2.541 1.614 -7.316 1 90.94 227 THR A CA 1
ATOM 1707 C C . THR A 1 227 ? 2.453 2.867 -8.18 1 90.94 227 THR A C 1
ATOM 1709 O O . THR A 1 227 ? 2.068 2.797 -9.352 1 90.94 227 THR A O 1
ATOM 1712 N N . VAL A 1 228 ? 2.777 4.035 -7.59 1 87.06 228 VAL A N 1
ATOM 1713 C CA . VAL A 1 228 ? 2.691 5.301 -8.305 1 87.06 228 VAL A CA 1
ATOM 1714 C C . VAL A 1 228 ? 3.91 6.164 -7.984 1 87.06 228 VAL A C 1
ATOM 1716 O O . VAL A 1 228 ? 4.262 6.336 -6.816 1 87.06 228 VAL A O 1
ATOM 1719 N N . GLY A 1 229 ? 4.539 6.66 -8.977 1 88.06 229 GLY A N 1
ATOM 1720 C CA . GLY A 1 229 ? 5.609 7.621 -8.781 1 88.06 229 GLY A CA 1
ATOM 1721 C C . GLY A 1 229 ? 6.918 6.98 -8.359 1 88.06 229 GLY A C 1
ATOM 1722 O O . GLY A 1 229 ? 7.848 7.672 -7.941 1 88.06 229 GLY A O 1
ATOM 1723 N N . ALA A 1 230 ? 6.938 5.664 -8.375 1 92 230 ALA A N 1
ATOM 1724 C CA . ALA A 1 230 ? 8.164 4.965 -8.008 1 92 230 ALA A CA 1
ATOM 1725 C C . ALA A 1 230 ? 9.117 4.867 -9.203 1 92 230 ALA A C 1
ATOM 1727 O O . ALA A 1 230 ? 8.68 4.91 -10.352 1 92 230 ALA A O 1
ATOM 1728 N N . SER A 1 231 ? 10.352 4.828 -8.906 1 91.81 231 SER A N 1
ATOM 1729 C CA . SER A 1 231 ? 11.406 4.621 -9.891 1 91.81 231 SER A CA 1
ATOM 1730 C C . SER A 1 231 ? 12.352 3.508 -9.461 1 91.81 231 SER A C 1
ATOM 1732 O O . SER A 1 231 ? 12.234 2.982 -8.352 1 91.81 231 SER A O 1
ATOM 1734 N N . GLU A 1 232 ? 13.227 3.117 -10.336 1 90.44 232 GLU A N 1
ATOM 1735 C CA . GLU A 1 232 ? 14.156 2.02 -10.086 1 90.44 232 GLU A CA 1
ATOM 1736 C C . GLU A 1 232 ? 14.961 2.258 -8.812 1 90.44 232 GLU A C 1
ATOM 1738 O O . GLU A 1 232 ? 15.117 1.352 -7.988 1 90.44 232 GLU A O 1
ATOM 1743 N N . PRO A 1 233 ? 15.414 3.459 -8.586 1 94.25 233 PRO A N 1
ATOM 1744 C CA . PRO A 1 233 ? 16.188 3.684 -7.363 1 94.25 233 PRO A CA 1
ATOM 1745 C C . PRO A 1 233 ? 15.344 3.488 -6.098 1 94.25 233 PRO A C 1
ATOM 1747 O O . PRO A 1 233 ? 15.883 3.102 -5.055 1 94.25 233 PRO A O 1
ATOM 1750 N N . ASP A 1 234 ? 14.039 3.729 -6.168 1 96.69 234 ASP A N 1
ATOM 1751 C CA . ASP A 1 234 ? 13.18 3.523 -5.004 1 96.69 234 ASP A CA 1
ATOM 1752 C C . ASP A 1 234 ? 13.117 2.047 -4.617 1 96.69 234 ASP A C 1
ATOM 1754 O O . ASP A 1 234 ? 13.156 1.709 -3.434 1 96.69 234 ASP A O 1
ATOM 1758 N N . PHE A 1 235 ? 13.078 1.227 -5.637 1 93.81 235 PHE A N 1
ATOM 1759 C CA . PHE A 1 235 ? 13.07 -0.209 -5.383 1 93.81 235 PHE A CA 1
ATOM 1760 C C . PHE A 1 235 ? 14.414 -0.669 -4.824 1 93.81 235 PHE A C 1
ATOM 1762 O O . PHE A 1 235 ? 14.461 -1.484 -3.898 1 93.81 235 PHE A O 1
ATOM 1769 N N . ALA A 1 236 ? 15.453 -0.178 -5.414 1 92.81 236 ALA A N 1
ATOM 1770 C CA . ALA A 1 236 ? 16.797 -0.527 -4.949 1 92.81 236 ALA A CA 1
ATOM 1771 C C . ALA A 1 236 ? 17 -0.094 -3.498 1 92.81 236 ALA A C 1
ATOM 1773 O O . ALA A 1 236 ? 17.547 -0.851 -2.689 1 92.81 236 ALA A O 1
ATOM 1774 N N . ALA A 1 237 ? 16.562 1.125 -3.209 1 97.12 237 ALA A N 1
ATOM 1775 C CA . ALA A 1 237 ? 16.688 1.645 -1.85 1 97.12 237 ALA A CA 1
ATOM 1776 C C . ALA A 1 237 ? 15.875 0.805 -0.868 1 97.12 237 ALA A C 1
ATOM 1778 O O . ALA A 1 237 ? 16.344 0.491 0.228 1 97.12 237 ALA A O 1
ATOM 1779 N N . ALA A 1 238 ? 14.664 0.473 -1.267 1 97 238 ALA A N 1
ATOM 1780 C CA . ALA A 1 238 ? 13.797 -0.345 -0.418 1 97 238 ALA A CA 1
ATOM 1781 C C . ALA A 1 238 ? 14.438 -1.696 -0.122 1 97 238 ALA A C 1
ATOM 1783 O O . ALA A 1 238 ? 14.445 -2.152 1.023 1 97 238 ALA A O 1
ATOM 1784 N N . ALA A 1 239 ? 15.023 -2.309 -1.143 1 93.44 239 ALA A N 1
ATOM 1785 C CA . ALA A 1 239 ? 15.695 -3.6 -0.98 1 93.44 239 ALA A CA 1
ATOM 1786 C C . ALA A 1 239 ? 16.906 -3.479 -0.07 1 93.44 239 ALA A C 1
ATOM 1788 O O . ALA A 1 239 ? 17.188 -4.375 0.729 1 93.44 239 ALA A O 1
ATOM 1789 N N . TYR A 1 240 ? 17.609 -2.4 -0.202 1 95.06 240 TYR A N 1
ATOM 1790 C CA . TYR A 1 240 ? 18.812 -2.156 0.574 1 95.06 240 TYR A CA 1
ATOM 1791 C C . TYR A 1 240 ? 18.5 -2.027 2.059 1 95.06 240 TYR A C 1
ATOM 1793 O O . TYR A 1 240 ? 19.203 -2.586 2.902 1 95.06 240 TYR A O 1
ATOM 1801 N N . VAL A 1 241 ? 17.406 -1.324 2.414 1 97.19 241 VAL A N 1
ATOM 1802 C CA . VAL A 1 241 ? 17.156 -0.996 3.814 1 97.19 241 VAL A CA 1
ATOM 1803 C C . VAL A 1 241 ? 16.406 -2.133 4.488 1 97.19 241 VAL A C 1
ATOM 1805 O O . VAL A 1 241 ? 16.422 -2.264 5.715 1 97.19 241 VAL A O 1
ATOM 1808 N N . TYR A 1 242 ? 15.828 -3.029 3.77 1 95.38 242 TYR A N 1
ATOM 1809 C CA . TYR A 1 242 ? 14.859 -3.996 4.266 1 95.38 242 TYR A CA 1
ATOM 1810 C C . TYR A 1 242 ? 15.477 -4.887 5.34 1 95.38 242 TYR A C 1
ATOM 1812 O O . TYR A 1 242 ? 14.844 -5.16 6.363 1 95.38 242 TYR A O 1
ATOM 1820 N N . PRO A 1 243 ? 16.703 -5.316 5.145 1 93.38 243 PRO A N 1
ATOM 1821 C CA . PRO A 1 243 ? 17.266 -6.223 6.145 1 93.38 243 PRO A CA 1
ATOM 1822 C C . PRO A 1 243 ? 17.312 -5.609 7.543 1 93.38 243 PRO A C 1
ATOM 1824 O O . PRO A 1 243 ? 17.344 -6.332 8.539 1 93.38 243 PRO A O 1
ATOM 1827 N N . GLY A 1 244 ? 17.281 -4.324 7.621 1 95.56 244 GLY A N 1
ATOM 1828 C CA . GLY A 1 244 ? 17.359 -3.654 8.906 1 95.56 244 GLY A CA 1
ATOM 1829 C C . GLY A 1 244 ? 16 -3.268 9.461 1 95.56 244 GLY A C 1
ATOM 1830 O O . GLY A 1 244 ? 15.906 -2.705 10.555 1 95.56 244 GLY A O 1
ATOM 1831 N N . VAL A 1 245 ? 14.914 -3.613 8.781 1 96.81 245 VAL A N 1
ATOM 1832 C CA . VAL A 1 245 ? 13.578 -3.127 9.102 1 96.81 245 VAL A CA 1
ATOM 1833 C C . VAL A 1 245 ? 12.977 -3.98 10.219 1 96.81 245 VAL A C 1
ATOM 1835 O O . VAL A 1 245 ? 13.109 -5.207 10.211 1 96.81 245 VAL A O 1
ATOM 1838 N N . ASP A 1 246 ? 12.469 -3.312 11.211 1 95.88 246 ASP A N 1
ATOM 1839 C CA . ASP A 1 246 ? 11.578 -3.971 12.164 1 95.88 246 ASP A CA 1
ATOM 1840 C C . ASP A 1 246 ? 10.164 -4.094 11.602 1 95.88 246 ASP A C 1
ATOM 1842 O O . ASP A 1 246 ? 9.414 -3.117 11.586 1 95.88 246 ASP A O 1
ATOM 1846 N N . GLN A 1 247 ? 9.773 -5.289 11.25 1 92.19 247 GLN A N 1
ATOM 1847 C CA . GLN A 1 247 ? 8.523 -5.523 10.539 1 92.19 247 GLN A CA 1
ATOM 1848 C C . GLN A 1 247 ? 7.32 -5.184 11.406 1 92.19 247 GLN A C 1
ATOM 1850 O O . GLN A 1 247 ? 6.297 -4.715 10.906 1 92.19 247 GLN A O 1
ATOM 1855 N N . ASP A 1 248 ? 7.434 -5.43 12.648 1 90 248 ASP A N 1
ATOM 1856 C CA . ASP A 1 248 ? 6.344 -5.094 13.555 1 90 248 ASP A CA 1
ATOM 1857 C C . ASP A 1 248 ? 6.113 -3.584 13.602 1 90 248 ASP A C 1
ATOM 1859 O O . ASP A 1 248 ? 4.973 -3.123 13.539 1 90 248 ASP A O 1
ATOM 1863 N N . GLN A 1 249 ? 7.184 -2.846 13.758 1 94.31 249 GLN A N 1
ATOM 1864 C CA . GLN A 1 249 ? 7.074 -1.39 13.742 1 94.31 249 GLN A CA 1
ATOM 1865 C C . GLN A 1 249 ? 6.527 -0.889 12.406 1 94.31 249 GLN A C 1
ATOM 1867 O O . GLN A 1 249 ? 5.691 0.017 12.375 1 94.31 249 GLN A O 1
ATOM 1872 N N . LEU A 1 250 ? 7.035 -1.494 11.352 1 95.69 250 LEU A N 1
ATOM 1873 C CA . LEU A 1 250 ? 6.574 -1.112 10.023 1 95.69 250 LEU A CA 1
ATOM 1874 C C . LEU A 1 250 ? 5.066 -1.316 9.891 1 95.69 250 LEU A C 1
ATOM 1876 O O . LEU A 1 250 ? 4.359 -0.44 9.391 1 95.69 250 LEU A O 1
ATOM 1880 N N . ASP A 1 251 ? 4.578 -2.393 10.328 1 90.38 251 ASP A N 1
ATOM 1881 C CA . ASP A 1 251 ? 3.152 -2.711 10.273 1 90.38 251 ASP A CA 1
ATOM 1882 C C . ASP A 1 251 ? 2.332 -1.709 11.078 1 90.38 251 ASP A C 1
ATOM 1884 O O . ASP A 1 251 ? 1.292 -1.235 10.617 1 90.38 251 ASP A O 1
ATOM 1888 N N . ARG A 1 252 ? 2.789 -1.398 12.219 1 90 252 ARG A N 1
ATOM 1889 C CA . ARG A 1 252 ? 2.086 -0.47 13.094 1 90 252 ARG A CA 1
ATOM 1890 C C . ARG A 1 252 ? 2.025 0.925 12.484 1 90 252 ARG A C 1
ATOM 1892 O O . ARG A 1 252 ? 1.037 1.642 12.656 1 90 252 ARG A O 1
ATOM 1899 N N . ILE A 1 253 ? 3.057 1.299 11.766 1 94.56 253 ILE A N 1
ATOM 1900 C CA . ILE A 1 253 ? 3.094 2.607 11.117 1 94.56 253 ILE A CA 1
ATOM 1901 C C . ILE A 1 253 ? 2.15 2.621 9.922 1 94.56 253 ILE A C 1
ATOM 1903 O O . ILE A 1 253 ? 1.374 3.562 9.742 1 94.56 253 ILE A O 1
ATOM 1907 N N . ALA A 1 254 ? 2.238 1.625 9.156 1 92.69 254 ALA A N 1
ATOM 1908 C CA . ALA A 1 254 ? 1.527 1.562 7.887 1 92.69 254 ALA A CA 1
ATOM 1909 C C . ALA A 1 254 ? 0.031 1.355 8.102 1 92.69 254 ALA A C 1
ATOM 1911 O O . ALA A 1 254 ? -0.786 1.783 7.281 1 92.69 254 ALA A O 1
ATOM 1912 N N . ASN A 1 255 ? -0.293 0.685 9.141 1 86.94 255 ASN A N 1
ATOM 1913 C CA . ASN A 1 255 ? -1.682 0.33 9.422 1 86.94 255 ASN A CA 1
ATOM 1914 C C . ASN A 1 255 ? -2.107 0.78 10.812 1 86.94 255 ASN A C 1
ATOM 1916 O O . ASN A 1 255 ? -2.543 -0.037 11.625 1 86.94 255 ASN A O 1
ATOM 1920 N N . PRO A 1 256 ? -2.072 2.059 11.008 1 88.31 256 PRO A N 1
ATOM 1921 C CA . PRO A 1 256 ? -2.441 2.566 12.336 1 88.31 256 PRO A CA 1
ATOM 1922 C C . PRO A 1 256 ? -3.947 2.521 12.586 1 88.31 256 PRO A C 1
ATOM 1924 O O . PRO A 1 256 ? -4.734 2.453 11.641 1 88.31 256 PRO A O 1
ATOM 1927 N N . ALA A 1 257 ? -4.27 2.523 13.82 1 88.94 257 ALA A N 1
ATOM 1928 C CA . ALA A 1 257 ? -5.68 2.664 14.172 1 88.94 257 ALA A CA 1
ATOM 1929 C C . ALA A 1 257 ? -6.215 4.035 13.766 1 88.94 257 ALA A C 1
ATOM 1931 O O . ALA A 1 257 ? -5.457 5.004 13.695 1 88.94 257 ALA A O 1
ATOM 1932 N N . VAL A 1 258 ? -7.445 4.047 13.445 1 91.38 258 VAL A N 1
ATOM 1933 C CA . VAL A 1 258 ? -8.117 5.262 12.992 1 91.38 258 VAL A CA 1
ATOM 1934 C C . VAL A 1 258 ? -9.164 5.688 14.016 1 91.38 258 VAL A C 1
ATOM 1936 O O . VAL A 1 258 ? -9.891 4.848 14.555 1 91.38 258 VAL A O 1
ATOM 1939 N N . ASP A 1 259 ? -9.188 6.969 14.25 1 91.38 259 ASP A N 1
ATOM 1940 C CA . ASP A 1 259 ? -10.18 7.512 15.164 1 91.38 259 ASP A CA 1
ATOM 1941 C C . ASP A 1 259 ? -11.594 7.328 14.617 1 91.38 259 ASP A C 1
ATOM 1943 O O . ASP A 1 259 ? -11.805 7.391 13.406 1 91.38 259 ASP A O 1
ATOM 1947 N N . ALA A 1 260 ? -12.547 7.176 15.523 1 93.56 260 ALA A N 1
ATOM 1948 C CA . ALA A 1 260 ? -13.945 6.957 15.141 1 93.56 260 ALA A CA 1
ATOM 1949 C C . ALA A 1 260 ? -14.453 8.094 14.266 1 93.56 260 ALA A C 1
ATOM 1951 O O . ALA A 1 260 ? -15.219 7.863 13.32 1 93.56 260 ALA A O 1
ATOM 1952 N N . GLU A 1 261 ? -14.055 9.273 14.57 1 94.69 261 GLU A N 1
ATOM 1953 C CA . GLU A 1 261 ? -14.555 10.422 13.82 1 94.69 261 GLU A CA 1
ATOM 1954 C C . GLU A 1 261 ? -14.109 10.367 12.359 1 94.69 261 GLU A C 1
ATOM 1956 O O . GLU A 1 261 ? -14.867 10.734 11.461 1 94.69 261 GLU A O 1
ATOM 1961 N N . VAL A 1 262 ? -12.914 9.977 12.141 1 94.56 262 VAL A N 1
ATOM 1962 C CA . VAL A 1 262 ? -12.398 9.875 10.773 1 94.56 262 VAL A CA 1
ATOM 1963 C C . VAL A 1 262 ? -13.266 8.898 9.969 1 94.56 262 VAL A C 1
ATOM 1965 O O . VAL A 1 262 ? -13.656 9.195 8.844 1 94.56 262 VAL A O 1
ATOM 1968 N N . LEU A 1 263 ? -13.586 7.734 10.531 1 95.31 263 LEU A N 1
ATOM 1969 C CA . LEU A 1 263 ? -14.438 6.758 9.852 1 95.31 263 LEU A CA 1
ATOM 1970 C C . LEU A 1 263 ? -15.844 7.309 9.648 1 95.31 263 LEU A C 1
ATOM 1972 O O . LEU A 1 263 ? -16.453 7.098 8.594 1 95.31 263 LEU A O 1
ATOM 1976 N N . GLU A 1 264 ? -16.328 7.973 10.633 1 96.69 264 GLU A N 1
ATOM 1977 C CA . GLU A 1 264 ? -17.656 8.547 10.547 1 96.69 264 GLU A CA 1
ATOM 1978 C C . GLU A 1 264 ? -17.734 9.617 9.469 1 96.69 264 GLU A C 1
ATOM 1980 O O . GLU A 1 264 ? -18.75 9.742 8.766 1 96.69 264 GLU A O 1
ATOM 1985 N N . VAL A 1 265 ? -16.703 10.438 9.398 1 97.06 265 VAL A N 1
ATOM 1986 C CA . VAL A 1 265 ? -16.656 11.453 8.359 1 97.06 265 VAL A CA 1
ATOM 1987 C C . VAL A 1 265 ? -16.625 10.797 6.984 1 97.06 265 VAL A C 1
ATOM 1989 O O . VAL A 1 265 ? -17.25 11.281 6.043 1 97.06 265 VAL A O 1
ATOM 1992 N N . LYS A 1 266 ? -15.906 9.695 6.809 1 96.81 266 LYS A N 1
ATOM 1993 C CA . LYS A 1 266 ? -15.938 8.938 5.562 1 96.81 266 LYS A CA 1
ATOM 1994 C C . LYS A 1 266 ? -17.359 8.469 5.238 1 96.81 266 LYS A C 1
ATOM 1996 O O . LYS A 1 266 ? -17.812 8.609 4.102 1 96.81 266 LYS A O 1
ATOM 2001 N N . ALA A 1 267 ? -18.016 7.93 6.273 1 96.88 267 ALA A N 1
ATOM 2002 C CA . ALA A 1 267 ? -19.391 7.445 6.094 1 96.88 267 ALA A CA 1
ATOM 2003 C C . ALA A 1 267 ? -20.312 8.578 5.684 1 96.88 267 ALA A C 1
ATOM 2005 O O . ALA A 1 267 ? -21.156 8.414 4.789 1 96.88 267 ALA A O 1
ATOM 2006 N N . ARG A 1 268 ? -20.172 9.695 6.32 1 97.44 268 ARG A N 1
ATOM 2007 C CA . ARG A 1 268 ? -20.984 10.859 5.984 1 97.44 268 ARG A CA 1
ATOM 2008 C C . ARG A 1 268 ? -20.719 11.32 4.555 1 97.44 268 ARG A C 1
ATOM 2010 O O . ARG A 1 268 ? -21.656 11.695 3.838 1 97.44 268 ARG A O 1
ATOM 2017 N N . ALA A 1 269 ? -19.484 11.336 4.172 1 98 269 ALA A N 1
ATOM 2018 C CA . ALA A 1 269 ? -19.109 11.766 2.824 1 98 269 ALA A CA 1
ATOM 2019 C C . ALA A 1 269 ? -19.734 10.859 1.771 1 98 269 ALA A C 1
ATOM 2021 O O . ALA A 1 269 ? -20.25 11.336 0.755 1 98 269 ALA A O 1
ATOM 2022 N N . ILE A 1 270 ? -19.688 9.562 2.041 1 96.81 270 ILE A N 1
ATOM 2023 C CA . ILE A 1 270 ? -20.25 8.578 1.12 1 96.81 270 ILE A CA 1
ATOM 2024 C C . ILE A 1 270 ? -21.766 8.766 1.035 1 96.81 270 ILE A C 1
ATOM 2026 O O . ILE A 1 270 ? -22.328 8.82 -0.06 1 96.81 270 ILE A O 1
ATOM 2030 N N . ALA A 1 271 ? -22.406 8.906 2.148 1 94.94 271 ALA A N 1
ATOM 2031 C CA . ALA A 1 271 ? -23.859 8.992 2.219 1 94.94 271 ALA A CA 1
ATOM 2032 C C . ALA A 1 271 ? -24.359 10.305 1.624 1 94.94 271 ALA A C 1
ATOM 2034 O O . ALA A 1 271 ? -25.422 10.352 0.992 1 94.94 271 ALA A O 1
ATOM 2035 N N . GLY A 1 272 ? -23.594 11.336 1.843 1 95.81 272 GLY A N 1
ATOM 2036 C CA . GLY A 1 272 ? -24.047 12.664 1.461 1 95.81 272 GLY A CA 1
ATOM 2037 C C . GLY A 1 272 ? -23.5 13.117 0.125 1 95.81 272 GLY A C 1
ATOM 2038 O O . GLY A 1 272 ? -23.594 14.297 -0.225 1 95.81 272 GLY A O 1
ATOM 2039 N N . ARG A 1 273 ? -22.969 12.195 -0.624 1 97.25 273 ARG A N 1
ATOM 2040 C CA . ARG A 1 273 ? -22.328 12.57 -1.876 1 97.25 273 ARG A CA 1
ATOM 2041 C C . ARG A 1 273 ? -23.344 13.102 -2.885 1 97.25 273 ARG A C 1
ATOM 2043 O O . ARG A 1 273 ? -24.453 12.57 -2.986 1 97.25 273 ARG A O 1
ATOM 2050 N N . GLN A 1 274 ? -23.031 14.172 -3.537 1 97.75 274 GLN A N 1
ATOM 2051 C CA . GLN A 1 274 ? -23.734 14.68 -4.703 1 97.75 274 GLN A CA 1
ATOM 2052 C C . GLN A 1 274 ? -22.922 14.477 -5.98 1 97.75 274 GLN A C 1
ATOM 2054 O O . GLN A 1 274 ? -21.75 14.828 -6.035 1 97.75 274 GLN A O 1
ATOM 2059 N N . ILE A 1 275 ? -23.594 13.898 -6.977 1 97.38 275 ILE A N 1
ATOM 2060 C CA . ILE A 1 275 ? -22.875 13.594 -8.203 1 97.38 275 ILE A CA 1
ATOM 2061 C C . ILE A 1 275 ? -23.484 14.367 -9.375 1 97.38 275 ILE A C 1
ATOM 2063 O O . ILE A 1 275 ? -24.703 14.383 -9.539 1 97.38 275 ILE A O 1
ATOM 2067 N N . GLU A 1 276 ? -22.688 15.016 -10.102 1 96.75 276 GLU A N 1
ATOM 2068 C CA . GLU A 1 276 ? -23.016 15.633 -11.383 1 96.75 276 GLU A CA 1
ATOM 2069 C C . GLU A 1 276 ? -21.984 15.258 -12.453 1 96.75 276 GLU A C 1
ATOM 2071 O O . GLU A 1 276 ? -20.844 15.703 -12.398 1 96.75 276 GLU A O 1
ATOM 2076 N N . GLY A 1 277 ? -22.531 14.469 -13.445 1 94.62 277 GLY A N 1
ATOM 2077 C CA . GLY A 1 277 ? -21.547 13.938 -14.383 1 94.62 277 GLY A CA 1
ATOM 2078 C C . GLY A 1 277 ? -20.531 13.031 -13.727 1 94.62 277 GLY A C 1
ATOM 2079 O O . GLY A 1 277 ? -20.891 12.07 -13.047 1 94.62 277 GLY A O 1
ATOM 2080 N N . SER A 1 278 ? -19.25 13.406 -13.875 1 96.38 278 SER A N 1
ATOM 2081 C CA . SER A 1 278 ? -18.172 12.609 -13.305 1 96.38 278 SER A CA 1
ATOM 2082 C C . SER A 1 278 ? -17.578 13.273 -12.07 1 96.38 278 SER A C 1
ATOM 2084 O O . SER A 1 278 ? -16.484 12.922 -11.625 1 96.38 278 SER A O 1
ATOM 2086 N N . PHE A 1 279 ? -18.328 14.242 -11.57 1 97.94 279 PHE A N 1
ATOM 2087 C CA . PHE A 1 279 ? -17.828 14.992 -10.43 1 97.94 279 PHE A CA 1
ATOM 2088 C C . PHE A 1 279 ? -18.672 14.734 -9.195 1 97.94 279 PHE A C 1
ATOM 2090 O O . PHE A 1 279 ? -19.875 14.477 -9.297 1 97.94 279 PHE A O 1
ATOM 2097 N N . ALA A 1 280 ? -18.047 14.758 -8.031 1 98.38 280 ALA A N 1
ATOM 2098 C CA . ALA A 1 280 ? -18.766 14.594 -6.773 1 98.38 280 ALA A CA 1
ATOM 2099 C C . ALA A 1 280 ? -18.359 15.672 -5.77 1 98.38 280 ALA A C 1
ATOM 2101 O O . ALA A 1 280 ? -17.203 16.062 -5.703 1 98.38 280 ALA A O 1
ATOM 2102 N N . VAL A 1 281 ? -19.312 16.156 -5.066 1 98.62 281 VAL A N 1
ATOM 2103 C CA . VAL A 1 281 ? -19.094 17.047 -3.928 1 98.62 281 VAL A CA 1
ATOM 2104 C C . VAL A 1 281 ? -19.859 16.516 -2.713 1 98.62 281 VAL A C 1
ATOM 2106 O O . VAL A 1 281 ? -21 16.062 -2.842 1 98.62 281 VAL A O 1
ATOM 2109 N N . SER A 1 282 ? -19.234 16.5 -1.583 1 98.56 282 SER A N 1
ATOM 2110 C CA . SER A 1 282 ? -19.906 16.062 -0.357 1 98.56 282 SER A CA 1
ATOM 2111 C C . SER A 1 282 ? -19.594 17.016 0.801 1 98.56 282 SER A C 1
ATOM 2113 O O . SER A 1 282 ? -18.438 17.359 1.041 1 98.56 282 SER A O 1
ATOM 2115 N N . ASP A 1 283 ? -20.625 17.484 1.414 1 98.25 283 ASP A N 1
ATOM 2116 C CA . ASP A 1 283 ? -20.516 18.297 2.621 1 98.25 283 ASP A CA 1
ATOM 2117 C C . ASP A 1 283 ? -20.719 17.438 3.875 1 98.25 283 ASP A C 1
ATOM 2119 O O . ASP A 1 283 ? -21.828 16.984 4.145 1 98.25 283 ASP A O 1
ATOM 2123 N N . VAL A 1 284 ? -19.672 17.344 4.715 1 97.94 284 VAL A N 1
ATOM 2124 C CA . VAL A 1 284 ? -19.734 16.422 5.844 1 97.94 284 VAL A CA 1
ATOM 2125 C C . VAL A 1 284 ? -20.078 17.188 7.121 1 97.94 284 VAL A C 1
ATOM 2127 O O . VAL A 1 284 ? -20.125 16.594 8.203 1 97.94 284 VAL A O 1
ATOM 2130 N N . GLY A 1 285 ? -20.312 18.438 7.031 1 96.62 285 GLY A N 1
ATOM 2131 C CA . GLY A 1 285 ? -20.719 19.25 8.164 1 96.62 285 GLY A CA 1
ATOM 2132 C C . GLY A 1 285 ? -19.609 19.516 9.156 1 96.62 285 GLY A C 1
ATOM 2133 O O . GLY A 1 285 ? -18.453 19.672 8.773 1 96.62 285 GLY A O 1
ATOM 2134 N N . GLY A 1 286 ? -20 19.641 10.391 1 96.19 286 GLY A N 1
ATOM 2135 C CA . GLY A 1 286 ? -19.047 19.953 11.453 1 96.19 286 GLY A CA 1
ATOM 2136 C C . GLY A 1 286 ? -18.219 18.75 11.867 1 96.19 286 GLY A C 1
ATOM 2137 O O . GLY A 1 286 ? -18.703 17.625 11.898 1 96.19 286 GLY A O 1
ATOM 2138 N N . LEU A 1 287 ? -16.984 19.016 12.188 1 95.44 287 LEU A N 1
ATOM 2139 C CA . LEU A 1 287 ? -16.078 17.969 12.68 1 95.44 287 LEU A CA 1
ATOM 2140 C C . LEU A 1 287 ? -14.969 18.578 13.523 1 95.44 287 LEU A C 1
ATOM 2142 O O . LEU A 1 287 ? -14.766 19.781 13.523 1 95.44 287 LEU A O 1
ATOM 2146 N N . ASN A 1 288 ? -14.312 17.766 14.266 1 93.25 288 ASN A N 1
ATOM 2147 C CA . ASN A 1 288 ? -13.211 18.203 15.125 1 93.25 288 ASN A CA 1
ATOM 2148 C C . ASN A 1 288 ? -11.859 17.969 14.461 1 93.25 288 ASN A C 1
ATOM 2150 O O . ASN A 1 288 ? -10.938 18.766 14.617 1 93.25 288 ASN A O 1
ATOM 2154 N N . ASN A 1 289 ? -11.805 16.891 13.695 1 92.31 289 ASN A N 1
ATOM 2155 C CA . ASN A 1 289 ? -10.555 16.5 13.055 1 92.31 289 ASN A CA 1
ATOM 2156 C C . ASN A 1 289 ? -10.547 16.859 11.57 1 92.31 289 ASN A C 1
ATOM 2158 O O . ASN A 1 289 ? -11.008 16.078 10.734 1 92.31 289 ASN A O 1
ATOM 2162 N N . VAL A 1 290 ? -9.852 17.922 11.227 1 92.94 290 VAL A N 1
ATOM 2163 C CA . VAL A 1 290 ? -9.867 18.438 9.859 1 92.94 290 VAL A CA 1
ATOM 2164 C C . VAL A 1 290 ? -9.164 17.453 8.93 1 92.94 290 VAL A C 1
ATOM 2166 O O . VAL A 1 290 ? -9.438 17.422 7.727 1 92.94 290 VAL A O 1
ATOM 2169 N N . ASP A 1 291 ? -8.312 16.594 9.492 1 91.06 291 ASP A N 1
ATOM 2170 C CA . ASP A 1 291 ? -7.578 15.633 8.68 1 91.06 291 ASP A CA 1
ATOM 2171 C C . ASP A 1 291 ? -8.508 14.555 8.133 1 91.06 291 ASP A C 1
ATOM 2173 O O . ASP A 1 291 ? -8.148 13.82 7.207 1 91.06 291 ASP A O 1
ATOM 2177 N N . ALA A 1 292 ? -9.703 14.469 8.625 1 95.06 292 ALA A N 1
ATOM 2178 C CA . ALA A 1 292 ? -10.695 13.516 8.133 1 95.06 292 ALA A CA 1
ATOM 2179 C C . ALA A 1 292 ? -11.211 13.914 6.754 1 95.06 292 ALA A C 1
ATOM 2181 O O . ALA A 1 292 ? -11.641 13.062 5.977 1 95.06 292 ALA A O 1
ATOM 2182 N N . ILE A 1 293 ? -11.109 15.18 6.445 1 96.56 293 ILE A N 1
ATOM 2183 C CA . ILE A 1 293 ? -11.695 15.703 5.215 1 96.56 293 ILE A CA 1
ATOM 2184 C C . ILE A 1 293 ? -10.922 15.164 4.008 1 96.56 293 ILE A C 1
ATOM 2186 O O . ILE A 1 293 ? -11.516 14.555 3.109 1 96.56 293 ILE A O 1
ATOM 2190 N N . PRO A 1 294 ? -9.602 15.352 3.953 1 95.38 294 PRO A N 1
ATOM 2191 C CA . PRO A 1 294 ? -8.883 14.773 2.816 1 95.38 294 PRO A CA 1
ATOM 2192 C C . PRO A 1 294 ? -9.008 13.25 2.752 1 95.38 294 PRO A C 1
ATOM 2194 O O . PRO A 1 294 ? -9.031 12.68 1.66 1 95.38 294 PRO A O 1
ATOM 2197 N N . GLN A 1 295 ? -9.07 12.57 3.83 1 94 295 GLN A N 1
ATOM 2198 C CA . GLN A 1 295 ? -9.219 11.117 3.838 1 94 295 GLN A CA 1
ATOM 2199 C C . GLN A 1 295 ? -10.562 10.695 3.264 1 94 295 GLN A C 1
ATOM 2201 O O . GLN A 1 295 ? -10.656 9.688 2.564 1 94 295 GLN A O 1
ATOM 2206 N N . ALA A 1 296 ? -11.578 11.461 3.592 1 97.06 296 ALA A N 1
ATOM 2207 C CA . ALA A 1 296 ? -12.891 11.219 2.992 1 97.06 296 ALA A CA 1
ATOM 2208 C C . ALA A 1 296 ? -12.844 11.422 1.479 1 97.06 296 ALA A C 1
ATOM 2210 O O . ALA A 1 296 ? -13.461 10.664 0.728 1 97.06 296 ALA A O 1
ATOM 2211 N N . ALA A 1 297 ? -12.141 12.461 1.048 1 97.31 297 ALA A N 1
ATOM 2212 C CA . ALA A 1 297 ? -11.984 12.703 -0.383 1 97.31 297 ALA A CA 1
ATOM 2213 C C . ALA A 1 297 ? -11.281 11.531 -1.062 1 97.31 297 ALA A C 1
ATOM 2215 O O . ALA A 1 297 ? -11.664 11.125 -2.162 1 97.31 297 ALA A O 1
ATOM 2216 N N . ASP A 1 298 ? -10.305 10.992 -0.379 1 93.81 298 ASP A N 1
ATOM 2217 C CA . ASP A 1 298 ? -9.57 9.844 -0.893 1 93.81 298 ASP A CA 1
ATOM 2218 C C . ASP A 1 298 ? -10.484 8.633 -1.062 1 93.81 298 ASP A C 1
ATOM 2220 O O . ASP A 1 298 ? -10.305 7.836 -1.983 1 93.81 298 ASP A O 1
ATOM 2224 N N . GLU A 1 299 ? -11.383 8.445 -0.154 1 94.5 299 GLU A N 1
ATOM 2225 C CA . GLU A 1 299 ? -12.344 7.352 -0.237 1 94.5 299 GLU A CA 1
ATOM 2226 C C . GLU A 1 299 ? -13.32 7.559 -1.387 1 94.5 299 GLU A C 1
ATOM 2228 O O . GLU A 1 299 ? -13.578 6.637 -2.166 1 94.5 299 GLU A O 1
ATOM 2233 N N . LEU A 1 300 ? -13.789 8.727 -1.515 1 95.81 300 LEU A N 1
ATOM 2234 C CA . LEU A 1 300 ? -14.867 9.023 -2.457 1 95.81 300 LEU A CA 1
ATOM 2235 C C . LEU A 1 300 ? -14.352 8.992 -3.893 1 95.81 300 LEU A C 1
ATOM 2237 O O . LEU A 1 300 ? -15.094 8.664 -4.816 1 95.81 300 LEU A O 1
ATOM 2241 N N . ILE A 1 301 ? -13.117 9.398 -4.105 1 95.19 301 ILE A N 1
ATOM 2242 C CA . ILE A 1 301 ? -12.578 9.492 -5.457 1 95.19 301 ILE A CA 1
ATOM 2243 C C . ILE A 1 301 ? -12.508 8.109 -6.086 1 95.19 301 ILE A C 1
ATOM 2245 O O . ILE A 1 301 ? -12.344 7.973 -7.301 1 95.19 301 ILE A O 1
ATOM 2249 N N . GLN A 1 302 ? -12.648 7.074 -5.246 1 92.56 302 GLN A N 1
ATOM 2250 C CA . GLN A 1 302 ? -12.594 5.703 -5.734 1 92.56 302 GLN A CA 1
ATOM 2251 C C . GLN A 1 302 ? -13.898 5.297 -6.402 1 92.56 302 GLN A C 1
ATOM 2253 O O . GLN A 1 302 ? -13.961 4.277 -7.094 1 92.56 302 GLN A O 1
ATOM 2258 N N . LEU A 1 303 ? -14.891 6.066 -6.234 1 94.25 303 LEU A N 1
ATOM 2259 C CA . LEU A 1 303 ? -16.219 5.73 -6.727 1 94.25 303 LEU A CA 1
ATOM 2260 C C . LEU A 1 303 ? -16.234 5.617 -8.25 1 94.25 303 LEU A C 1
ATOM 2262 O O . LEU A 1 303 ? -15.711 6.496 -8.938 1 94.25 303 LEU A O 1
ATOM 2266 N N . GLU A 1 304 ? -16.797 4.492 -8.656 1 93.12 304 GLU A N 1
ATOM 2267 C CA . GLU A 1 304 ? -16.953 4.305 -10.102 1 93.12 304 GLU A CA 1
ATOM 2268 C C . GLU A 1 304 ? -17.719 5.461 -10.727 1 93.12 304 GLU A C 1
ATOM 2270 O O . GLU A 1 304 ? -18.766 5.871 -10.211 1 93.12 304 GLU A O 1
ATOM 2275 N N . GLY A 1 305 ? -17.203 5.965 -11.844 1 93.12 305 GLY A N 1
ATOM 2276 C CA . GLY A 1 305 ? -17.859 7.039 -12.57 1 93.12 305 GLY A CA 1
ATOM 2277 C C . GLY A 1 305 ? -17.469 8.422 -12.078 1 93.12 305 GLY A C 1
ATOM 2278 O O . GLY A 1 305 ? -17.891 9.43 -12.641 1 93.12 305 GLY A O 1
ATOM 2279 N N . VAL A 1 306 ? -16.688 8.508 -11.039 1 95.75 306 VAL A N 1
ATOM 2280 C CA . VAL A 1 306 ? -16.266 9.789 -10.469 1 95.75 306 VAL A CA 1
ATOM 2281 C C . VAL A 1 306 ? -14.789 10.016 -10.75 1 95.75 306 VAL A C 1
ATOM 2283 O O . VAL A 1 306 ? -13.953 9.164 -10.445 1 95.75 306 VAL A O 1
ATOM 2286 N N . SER A 1 307 ? -14.516 11.148 -11.367 1 95.44 307 SER A N 1
ATOM 2287 C CA . SER A 1 307 ? -13.133 11.422 -11.727 1 95.44 307 SER A CA 1
ATOM 2288 C C . SER A 1 307 ? -12.57 12.594 -10.93 1 95.44 307 SER A C 1
ATOM 2290 O O . SER A 1 307 ? -11.359 12.805 -10.891 1 95.44 307 SER A O 1
ATOM 2292 N N . ALA A 1 308 ? -13.422 13.336 -10.305 1 97.19 308 ALA A N 1
ATOM 2293 C CA . ALA A 1 308 ? -13 14.422 -9.422 1 97.19 308 ALA A CA 1
ATOM 2294 C C . ALA A 1 308 ? -13.984 14.602 -8.266 1 97.19 308 ALA A C 1
ATOM 2296 O O . ALA A 1 308 ? -15.195 14.484 -8.453 1 97.19 308 ALA A O 1
ATOM 2297 N N . VAL A 1 309 ? -13.453 14.898 -7.059 1 98.38 309 VAL A N 1
ATOM 2298 C CA . VAL A 1 309 ? -14.297 15.008 -5.875 1 98.38 309 VAL A CA 1
ATOM 2299 C C . VAL A 1 309 ? -13.797 16.156 -4.992 1 98.38 309 VAL A C 1
ATOM 2301 O O . VAL A 1 309 ? -12.602 16.453 -4.969 1 98.38 309 VAL A O 1
ATOM 2304 N N . VAL A 1 310 ? -14.672 16.828 -4.34 1 98.62 310 VAL A N 1
ATOM 2305 C CA . VAL A 1 310 ? -14.344 17.766 -3.285 1 98.62 310 VAL A CA 1
ATOM 2306 C C . VAL A 1 310 ? -15.195 17.484 -2.047 1 98.62 310 VAL A C 1
ATOM 2308 O O . VAL A 1 310 ? -16.406 17.312 -2.148 1 98.62 310 VAL A O 1
ATOM 2311 N N . VAL A 1 311 ? -14.594 17.391 -0.918 1 98.69 311 VAL A N 1
ATOM 2312 C CA . VAL A 1 311 ? -15.281 17.25 0.361 1 98.69 311 VAL A CA 1
ATOM 2313 C C . VAL A 1 311 ? -15.172 18.531 1.161 1 98.69 311 VAL A C 1
ATOM 2315 O O . VAL A 1 311 ? -14.109 19.156 1.228 1 98.69 311 VAL A O 1
ATOM 2318 N N . ILE A 1 312 ? -16.297 18.953 1.717 1 98.38 312 ILE A N 1
ATOM 2319 C CA . ILE A 1 312 ? -16.406 20.188 2.5 1 98.38 312 ILE A CA 1
ATOM 2320 C C . ILE A 1 312 ? -16.688 19.828 3.961 1 98.38 312 ILE A C 1
ATOM 2322 O O . ILE A 1 312 ? -17.531 18.984 4.258 1 98.38 312 ILE A O 1
ATOM 2326 N N . GLY A 1 313 ? -15.969 20.406 4.867 1 97.75 313 GLY A N 1
ATOM 2327 C CA . GLY A 1 313 ? -16.203 20.297 6.297 1 97.75 313 GLY A CA 1
ATOM 2328 C C . GLY A 1 313 ? -16.016 21.594 7.035 1 97.75 313 GLY A C 1
ATOM 2329 O O . GLY A 1 313 ? -15.516 22.578 6.461 1 97.75 313 GLY A O 1
ATOM 2330 N N . GLU A 1 314 ? -16.453 21.594 8.281 1 96.88 314 GLU A N 1
ATOM 2331 C CA . GLU A 1 314 ? -16.375 22.828 9.055 1 96.88 314 GLU A CA 1
ATOM 2332 C C . GLU A 1 314 ? -15.844 22.578 10.461 1 96.88 314 GLU A C 1
ATOM 2334 O O . GLU A 1 314 ? -16.266 21.625 11.125 1 96.88 314 GLU A O 1
ATOM 2339 N N . ARG A 1 315 ? -14.898 23.328 10.828 1 95.19 315 ARG A N 1
ATOM 2340 C CA . ARG A 1 315 ? -14.383 23.328 12.188 1 95.19 315 ARG A CA 1
ATOM 2341 C C . ARG A 1 315 ? -14.242 24.75 12.727 1 95.19 315 ARG A C 1
ATOM 2343 O O . ARG A 1 315 ? -13.539 25.578 12.133 1 95.19 315 ARG A O 1
ATOM 2350 N N . ASP A 1 316 ? -14.891 25.062 13.891 1 92.81 316 ASP A N 1
ATOM 2351 C CA . ASP A 1 316 ? -14.773 26.344 14.586 1 92.81 316 ASP A CA 1
ATOM 2352 C C . ASP A 1 316 ? -15.062 27.516 13.648 1 92.81 316 ASP A C 1
ATOM 2354 O O . ASP A 1 316 ? -14.312 28.484 13.602 1 92.81 316 ASP A O 1
ATOM 2358 N N . GLY A 1 317 ? -16.047 27.344 12.805 1 91.06 317 GLY A N 1
ATOM 2359 C CA . GLY A 1 317 ? -16.5 28.391 11.914 1 91.06 317 GLY A CA 1
ATOM 2360 C C . GLY A 1 317 ? -15.719 28.453 10.617 1 91.06 317 GLY A C 1
ATOM 2361 O O . GLY A 1 317 ? -16.125 29.141 9.672 1 91.06 317 GLY A O 1
ATOM 2362 N N . THR A 1 318 ? -14.633 27.797 10.539 1 94.62 318 THR A N 1
ATOM 2363 C CA . THR A 1 318 ? -13.82 27.766 9.328 1 94.62 318 THR A CA 1
ATOM 2364 C C . THR A 1 318 ? -14.234 26.609 8.43 1 94.62 318 THR A C 1
ATOM 2366 O O . THR A 1 318 ? -14.336 25.469 8.883 1 94.62 318 THR A O 1
ATOM 2369 N N . ILE A 1 319 ? -14.461 26.922 7.184 1 96.56 319 ILE A N 1
ATOM 2370 C CA . ILE A 1 319 ? -14.797 25.891 6.199 1 96.56 319 ILE A CA 1
ATOM 2371 C C . ILE A 1 319 ? -13.523 25.359 5.559 1 96.56 319 ILE A C 1
ATOM 2373 O O . ILE A 1 319 ? -12.656 26.125 5.133 1 96.56 319 ILE A O 1
ATOM 2377 N N . HIS A 1 320 ? -13.414 24.078 5.551 1 97.19 320 HIS A N 1
ATOM 2378 C CA . HIS A 1 320 ? -12.273 23.406 4.938 1 97.19 320 HIS A CA 1
ATOM 2379 C C . HIS A 1 320 ? -12.703 22.609 3.717 1 97.19 320 HIS A C 1
ATOM 2381 O O . HIS A 1 320 ? -13.758 21.953 3.732 1 97.19 320 HIS A O 1
ATOM 2387 N N . LEU A 1 321 ? -11.914 22.656 2.664 1 97.94 321 LEU A N 1
ATOM 2388 C CA . LEU A 1 321 ? -12.148 21.906 1.443 1 97.94 321 LEU A CA 1
ATOM 2389 C C . LEU A 1 321 ? -10.961 21 1.126 1 97.94 321 LEU A C 1
ATOM 2391 O O . LEU A 1 321 ? -9.805 21.406 1.307 1 97.94 321 LEU A O 1
ATOM 2395 N N . SER A 1 322 ? -11.195 19.812 0.699 1 97.94 322 SER A N 1
ATOM 2396 C CA . SER A 1 322 ? -10.195 18.922 0.135 1 97.94 322 SER A CA 1
ATOM 2397 C C . SER A 1 322 ? -10.688 18.281 -1.162 1 97.94 322 SER A C 1
ATOM 2399 O O . SER A 1 322 ? -11.797 17.75 -1.214 1 97.94 322 SER A O 1
ATOM 2401 N N . GLY A 1 323 ? -9.867 18.391 -2.135 1 97.56 323 GLY A N 1
ATOM 2402 C CA . GLY A 1 323 ? -10.258 17.875 -3.436 1 97.56 323 GLY A CA 1
ATOM 2403 C C . GLY A 1 323 ? -9.266 16.891 -4.016 1 97.56 323 GLY A C 1
ATOM 2404 O O . GLY A 1 323 ? -8.078 16.938 -3.688 1 97.56 323 GLY A O 1
ATOM 2405 N N . ARG A 1 324 ? -9.742 15.93 -4.801 1 95.56 324 ARG A N 1
ATOM 2406 C CA . ARG A 1 324 ? -8.969 14.969 -5.566 1 95.56 324 ARG A CA 1
ATOM 2407 C C . ARG A 1 324 ? -9.422 14.922 -7.023 1 95.56 324 ARG A C 1
ATOM 2409 O O . ARG A 1 324 ? -10.617 15.07 -7.309 1 95.56 324 ARG A O 1
ATOM 2416 N N . SER A 1 325 ? -8.461 14.727 -7.938 1 94.12 325 SER A N 1
ATOM 2417 C CA . SER A 1 325 ? -8.805 14.602 -9.352 1 94.12 325 SER A CA 1
ATOM 2418 C C . SER A 1 325 ? -7.969 13.516 -10.023 1 94.12 325 SER A C 1
ATOM 2420 O O . SER A 1 325 ? -6.77 13.398 -9.766 1 94.12 325 SER A O 1
ATOM 2422 N N . ARG A 1 326 ? -8.625 12.656 -10.773 1 88.5 326 ARG A N 1
ATOM 2423 C CA . ARG A 1 326 ? -7.965 11.719 -11.68 1 88.5 326 ARG A CA 1
ATOM 2424 C C . ARG A 1 326 ? -8.242 12.062 -13.133 1 88.5 326 ARG A C 1
ATOM 2426 O O . ARG A 1 326 ? -7.957 11.273 -14.031 1 88.5 326 ARG A O 1
ATOM 2433 N N . ASP A 1 327 ? -8.852 13.188 -13.219 1 88.06 327 ASP A N 1
ATOM 2434 C CA . ASP A 1 327 ? -9.211 13.727 -14.523 1 88.06 327 ASP A CA 1
ATOM 2435 C C . ASP A 1 327 ? -8.18 14.742 -15 1 88.06 327 ASP A C 1
ATOM 2437 O O . ASP A 1 327 ? -8.047 15.82 -14.414 1 88.06 327 ASP A O 1
ATOM 2441 N N . ASP A 1 328 ? -7.57 14.445 -16.156 1 84.94 328 ASP A N 1
ATOM 2442 C CA . ASP A 1 328 ? -6.531 15.328 -16.672 1 84.94 328 ASP A CA 1
ATOM 2443 C C . ASP A 1 328 ? -7.109 16.688 -17.047 1 84.94 328 ASP A C 1
ATOM 2445 O O . ASP A 1 328 ? -6.371 17.672 -17.172 1 84.94 328 ASP A O 1
ATOM 2449 N N . ARG A 1 329 ? -8.367 16.766 -17.266 1 90.25 329 ARG A N 1
ATOM 2450 C CA . ARG A 1 329 ? -9.023 18 -17.656 1 90.25 329 ARG A CA 1
ATOM 2451 C C . ARG A 1 329 ? -9.328 18.875 -16.438 1 90.25 329 ARG A C 1
ATOM 2453 O O . ARG A 1 329 ? -9.648 20.047 -16.578 1 90.25 329 ARG A O 1
ATOM 2460 N N . VAL A 1 330 ? -9.234 18.312 -15.172 1 92 330 VAL A N 1
ATOM 2461 C CA . VAL A 1 330 ? -9.57 19.031 -13.945 1 92 330 VAL A CA 1
ATOM 2462 C C . VAL A 1 330 ? -8.305 19.234 -13.102 1 92 330 VAL A C 1
ATOM 2464 O O . VAL A 1 330 ? -7.867 18.312 -12.414 1 92 330 VAL A O 1
ATOM 2467 N N . HIS A 1 331 ? -7.789 20.438 -13.203 1 91.56 331 HIS A N 1
ATOM 2468 C CA . HIS A 1 331 ? -6.754 20.797 -12.242 1 91.56 331 HIS A CA 1
ATOM 2469 C C . HIS A 1 331 ? -7.355 21.172 -10.891 1 91.56 331 HIS A C 1
ATOM 2471 O O . HIS A 1 331 ? -7.855 22.281 -10.719 1 91.56 331 HIS A O 1
ATOM 2477 N N . MET A 1 332 ? -7.25 20.312 -9.906 1 93.56 332 MET A N 1
ATOM 2478 C CA . MET A 1 332 ? -8.016 20.422 -8.664 1 93.56 332 MET A CA 1
ATOM 2479 C C . MET A 1 332 ? -7.629 21.688 -7.898 1 93.56 332 MET A C 1
ATOM 2481 O O . MET A 1 332 ? -8.492 22.391 -7.383 1 93.56 332 MET A O 1
ATOM 2485 N N . GLY A 1 333 ? -6.344 22 -7.824 1 92.25 333 GLY A N 1
ATOM 2486 C CA . GLY A 1 333 ? -5.914 23.234 -7.168 1 92.25 333 GLY A CA 1
ATOM 2487 C C . GLY A 1 333 ? -6.52 24.484 -7.781 1 92.25 333 GLY A C 1
ATOM 2488 O O . GLY A 1 333 ? -7.016 25.344 -7.062 1 92.25 333 GLY A O 1
ATOM 2489 N N . ASN A 1 334 ? -6.5 24.531 -9.062 1 91.69 334 ASN A N 1
ATOM 2490 C CA . ASN A 1 334 ? -7.059 25.688 -9.773 1 91.69 334 ASN A CA 1
ATOM 2491 C C . ASN A 1 334 ? -8.57 25.781 -9.586 1 91.69 334 ASN A C 1
ATOM 2493 O O . ASN A 1 334 ? -9.117 26.875 -9.453 1 91.69 334 ASN A O 1
ATOM 2497 N N . ALA A 1 335 ? -9.172 24.672 -9.648 1 94.69 335 ALA A N 1
ATOM 2498 C CA . ALA A 1 335 ? -10.625 24.641 -9.484 1 94.69 335 ALA A CA 1
ATOM 2499 C C . ALA A 1 335 ? -11.031 25.203 -8.125 1 94.69 335 ALA A C 1
ATOM 2501 O O . ALA A 1 335 ? -11.938 26.031 -8.039 1 94.69 335 ALA A O 1
ATOM 2502 N N . ILE A 1 336 ? -10.414 24.75 -7.086 1 96.06 336 ILE A N 1
ATOM 2503 C CA . ILE A 1 336 ? -10.727 25.219 -5.738 1 96.06 336 ILE A CA 1
ATOM 2504 C C . ILE A 1 336 ? -10.359 26.688 -5.602 1 96.06 336 ILE A C 1
ATOM 2506 O O . ILE A 1 336 ? -11.125 27.469 -5.031 1 96.06 336 ILE A O 1
ATOM 2510 N N . ASP A 1 337 ? -9.242 27.047 -6.133 1 93.75 337 ASP A N 1
ATOM 2511 C CA . ASP A 1 337 ? -8.797 28.438 -6.082 1 93.75 337 ASP A CA 1
ATOM 2512 C C . ASP A 1 337 ? -9.797 29.359 -6.789 1 93.75 337 ASP A C 1
ATOM 2514 O O . ASP A 1 337 ? -10.07 30.469 -6.316 1 93.75 337 ASP A O 1
ATOM 2518 N N . ALA A 1 338 ? -10.258 28.953 -7.891 1 94.44 338 ALA A N 1
ATOM 2519 C CA . ALA A 1 338 ? -11.203 29.75 -8.672 1 94.44 338 ALA A CA 1
ATOM 2520 C C . ALA A 1 338 ? -12.453 30.062 -7.859 1 94.44 338 ALA A C 1
ATOM 2522 O O . ALA A 1 338 ? -13.023 31.156 -7.977 1 94.44 338 ALA A O 1
ATOM 2523 N N . VAL A 1 339 ? -12.906 29.141 -7.094 1 95.19 339 VAL A N 1
ATOM 2524 C CA . VAL A 1 339 ? -14.125 29.297 -6.305 1 95.19 339 VAL A CA 1
ATOM 2525 C C . VAL A 1 339 ? -13.836 30.156 -5.074 1 95.19 339 VAL A C 1
ATOM 2527 O O . VAL A 1 339 ? -14.633 31.031 -4.719 1 95.19 339 VAL A O 1
ATOM 2530 N N . LEU A 1 340 ? -12.719 29.953 -4.473 1 94.25 340 LEU A N 1
ATOM 2531 C CA . LEU A 1 340 ? -12.438 30.578 -3.189 1 94.25 340 LEU A CA 1
ATOM 2532 C C . LEU A 1 340 ? -11.883 31.984 -3.387 1 94.25 340 LEU A C 1
ATOM 2534 O O . LEU A 1 340 ? -11.969 32.812 -2.486 1 94.25 340 LEU A O 1
ATOM 2538 N N . SER A 1 341 ? -11.25 32.25 -4.488 1 90.5 341 SER A N 1
ATOM 2539 C CA . SER A 1 341 ? -10.703 33.562 -4.766 1 90.5 341 SER A CA 1
ATOM 2540 C C . SER A 1 341 ? -11.812 34.594 -4.859 1 90.5 341 SER A C 1
ATOM 2542 O O . SER A 1 341 ? -11.562 35.812 -4.684 1 90.5 341 SER A O 1
ATOM 2544 N N . ASP A 1 342 ? -13.023 34.219 -5.121 1 85.69 342 ASP A N 1
ATOM 2545 C CA . ASP A 1 342 ? -14.164 35.094 -5.238 1 85.69 342 ASP A CA 1
ATOM 2546 C C . ASP A 1 342 ? -14.742 35.438 -3.865 1 85.69 342 ASP A C 1
ATOM 2548 O O . ASP A 1 342 ? -15.625 36.281 -3.75 1 85.69 342 ASP A O 1
ATOM 2552 N N . LEU A 1 343 ? -14.188 34.781 -2.893 1 87.5 343 LEU A N 1
ATOM 2553 C CA . LEU A 1 343 ? -14.656 35.031 -1.531 1 87.5 343 LEU A CA 1
ATOM 2554 C C . LEU A 1 343 ? -13.648 35.844 -0.743 1 87.5 343 LEU A C 1
ATOM 2556 O O . LEU A 1 343 ? -12.438 35.656 -0.884 1 87.5 343 LEU A O 1
ATOM 2560 N N . ASN A 1 344 ? -14.055 36.844 0.019 1 82.94 344 ASN A N 1
ATOM 2561 C CA . ASN A 1 344 ? -13.188 37.75 0.759 1 82.94 344 ASN A CA 1
ATOM 2562 C C . ASN A 1 344 ? -12.297 37 1.742 1 82.94 344 ASN A C 1
ATOM 2564 O O . ASN A 1 344 ? -11.172 37.438 2.016 1 82.94 344 ASN A O 1
ATOM 2568 N N . ASN A 1 345 ? -12.742 35.969 2.324 1 90.19 345 ASN A N 1
ATOM 2569 C CA . ASN A 1 345 ? -11.992 35.25 3.354 1 90.19 345 ASN A CA 1
ATOM 2570 C C . ASN A 1 345 ? -11.672 33.812 2.924 1 90.19 345 ASN A C 1
ATOM 2572 O O . ASN A 1 345 ? -11.625 32.906 3.758 1 90.19 345 ASN A O 1
ATOM 2576 N N . GLY A 1 346 ? -11.516 33.719 1.594 1 91.81 346 GLY A N 1
ATOM 2577 C CA . GLY A 1 346 ? -11.211 32.406 1.062 1 91.81 346 GLY A CA 1
ATOM 2578 C C . GLY A 1 346 ? -9.773 32.25 0.595 1 91.81 346 GLY A C 1
ATOM 2579 O O . GLY A 1 346 ? -9.195 33.219 0.068 1 91.81 346 GLY A O 1
ATOM 2580 N N . ASN A 1 347 ? -9.203 31.172 0.824 1 92.12 347 ASN A N 1
ATOM 2581 C CA . ASN A 1 347 ? -7.867 30.797 0.357 1 92.12 347 ASN A CA 1
ATOM 2582 C C . ASN A 1 347 ? -7.816 29.344 -0.088 1 92.12 347 ASN A C 1
ATOM 2584 O O . ASN A 1 347 ? -8.305 28.453 0.617 1 92.12 347 ASN A O 1
ATOM 2588 N N . GLY A 1 348 ? -7.344 29.141 -1.291 1 91 348 GLY A N 1
ATOM 2589 C CA . GLY A 1 348 ? -7.273 27.781 -1.795 1 91 348 GLY A CA 1
ATOM 2590 C C . GLY A 1 348 ? -6.203 27.578 -2.848 1 91 348 GLY A C 1
ATOM 2591 O O . GLY A 1 348 ? -5.59 28.547 -3.303 1 91 348 GLY A O 1
ATOM 2592 N N . GLY A 1 349 ? -5.891 26.391 -3.148 1 88.81 349 GLY A N 1
ATOM 2593 C CA . GLY A 1 349 ? -4.895 26.016 -4.137 1 88.81 349 GLY A CA 1
ATOM 2594 C C . GLY A 1 349 ? -4.547 24.531 -4.09 1 88.81 349 GLY A C 1
ATOM 2595 O O . GLY A 1 349 ? -5.352 23.719 -3.639 1 88.81 349 GLY A O 1
ATOM 2596 N N . GLY A 1 350 ? -3.461 24.188 -4.789 1 85.5 350 GLY A N 1
ATOM 2597 C CA . GLY A 1 350 ? -2.998 22.812 -4.816 1 85.5 350 GLY A CA 1
ATOM 2598 C C . GLY A 1 350 ? -2.443 22.406 -6.164 1 85.5 350 GLY A C 1
ATOM 2599 O O . GLY A 1 350 ? -1.988 23.25 -6.941 1 85.5 350 GLY A O 1
ATOM 2600 N N . HIS A 1 351 ? -2.414 21.141 -6.367 1 81.75 351 HIS A N 1
ATOM 2601 C CA . HIS A 1 351 ? -1.87 20.547 -7.582 1 81.75 351 HIS A CA 1
ATOM 2602 C C . HIS A 1 351 ? -2.98 20 -8.469 1 81.75 351 HIS A C 1
ATOM 2604 O O . HIS A 1 351 ? -4.164 20.141 -8.156 1 81.75 351 HIS A O 1
ATOM 2610 N N . SER A 1 352 ? -2.494 19.484 -9.586 1 85.31 352 SER A N 1
ATOM 2611 C CA . SER A 1 352 ? -3.455 18.984 -10.562 1 85.31 352 SER A CA 1
ATOM 2612 C C . SER A 1 352 ? -4.344 17.906 -9.953 1 85.31 352 SER A C 1
ATOM 2614 O O . SER A 1 352 ? -5.562 17.906 -10.148 1 85.31 352 SER A O 1
ATOM 2616 N N . ARG A 1 353 ? -3.836 17 -9.086 1 87.38 353 ARG A N 1
ATOM 2617 C CA . ARG A 1 353 ? -4.582 15.836 -8.633 1 87.38 353 ARG A CA 1
ATOM 2618 C C . ARG A 1 353 ? -5.156 16.062 -7.238 1 87.38 353 ARG A C 1
ATOM 2620 O O . ARG A 1 353 ? -6.039 15.32 -6.797 1 87.38 353 ARG A O 1
ATOM 2627 N N . MET A 1 354 ? -4.582 17.047 -6.547 1 89.88 354 MET A N 1
ATOM 2628 C CA . MET A 1 354 ? -5.031 17.312 -5.18 1 89.88 354 MET A CA 1
ATOM 2629 C C . MET A 1 354 ? -5.062 18.797 -4.887 1 89.88 354 MET A C 1
ATOM 2631 O O . MET A 1 354 ? -4.176 19.547 -5.32 1 89.88 354 MET A O 1
ATOM 2635 N N . GLY A 1 355 ? -6.094 19.266 -4.188 1 92 355 GLY A N 1
ATOM 2636 C CA . GLY A 1 355 ? -6.246 20.656 -3.779 1 92 355 GLY A CA 1
ATOM 2637 C C . GLY A 1 355 ? -6.992 20.812 -2.467 1 92 355 GLY A C 1
ATOM 2638 O O . GLY A 1 355 ? -7.555 19.859 -1.947 1 92 355 GLY A O 1
ATOM 2639 N N . GLY A 1 356 ? -6.832 21.938 -1.905 1 95 356 GLY A N 1
ATOM 2640 C CA . GLY A 1 356 ? -7.496 22.281 -0.659 1 95 356 GLY A CA 1
ATOM 2641 C C . GLY A 1 356 ? -7.668 23.781 -0.472 1 95 356 GLY A C 1
ATOM 2642 O O . GLY A 1 356 ? -7.203 24.578 -1.294 1 95 356 GLY A O 1
ATOM 2643 N N . GLY A 1 357 ? -8.461 24.094 0.547 1 95.06 357 GLY A N 1
ATOM 2644 C CA . GLY A 1 357 ? -8.695 25.5 0.877 1 95.06 357 GLY A CA 1
ATOM 2645 C C . GLY A 1 357 ? -9.508 25.672 2.145 1 95.06 357 GLY A C 1
ATOM 2646 O O . GLY A 1 357 ? -9.953 24.703 2.754 1 95.06 357 GLY A O 1
ATOM 2647 N N . THR A 1 358 ? -9.547 26.953 2.508 1 95.75 358 THR A N 1
ATOM 2648 C CA . THR A 1 358 ? -10.297 27.312 3.701 1 95.75 358 THR A CA 1
ATOM 2649 C C . THR A 1 358 ? -11.055 28.625 3.482 1 95.75 358 THR A C 1
ATOM 2651 O O . THR A 1 358 ? -10.672 29.438 2.637 1 95.75 358 THR A O 1
ATOM 2654 N N . ILE A 1 359 ? -12.203 28.734 4.094 1 95.25 359 ILE A N 1
ATOM 2655 C CA . ILE A 1 359 ? -12.961 29.984 4.223 1 95.25 359 ILE A CA 1
ATOM 2656 C C . ILE A 1 359 ? -13.102 30.344 5.699 1 95.25 359 ILE A C 1
ATOM 2658 O O . ILE A 1 359 ? -13.828 29.672 6.441 1 95.25 359 ILE A O 1
ATOM 2662 N N . THR A 1 360 ? -12.438 31.375 6.133 1 92.12 360 THR A N 1
ATOM 2663 C CA . THR A 1 360 ? -12.477 31.797 7.527 1 92.12 360 THR A CA 1
ATOM 2664 C C . THR A 1 360 ? -13.711 32.656 7.805 1 92.12 360 THR A C 1
ATOM 2666 O O . THR A 1 360 ? -14.234 33.312 6.902 1 92.12 360 THR A O 1
ATOM 2669 N N . PRO A 1 361 ? -14.188 32.594 9.016 1 85.81 361 PRO A N 1
ATOM 2670 C CA . PRO A 1 361 ? -15.367 33.406 9.336 1 85.81 361 PRO A CA 1
ATOM 2671 C C . PRO A 1 361 ? -15.078 34.906 9.281 1 85.81 361 PRO A C 1
ATOM 2673 O O . PRO A 1 361 ? -13.953 35.344 9.555 1 85.81 361 PRO A O 1
ATOM 2676 N N . GLU A 1 362 ? -16 35.688 8.711 1 75.44 362 GLU A N 1
ATOM 2677 C CA . GLU A 1 362 ? -15.852 37.156 8.711 1 75.44 362 GLU A CA 1
ATOM 2678 C C . GLU A 1 362 ? -16.141 37.75 10.086 1 75.44 362 GLU A C 1
ATOM 2680 O O . GLU A 1 362 ? -17.125 37.375 10.727 1 75.44 362 GLU A O 1
ATOM 2685 N N . ILE A 1 363 ? -15.148 38.188 10.758 1 62.75 363 ILE A N 1
ATOM 2686 C CA . ILE A 1 363 ? -15.336 38.875 12.031 1 62.75 363 ILE A CA 1
ATOM 2687 C C . ILE A 1 363 ? -15.805 40.312 11.766 1 62.75 363 ILE A C 1
ATOM 2689 O O . ILE A 1 363 ? -15.156 41.062 11.023 1 62.75 363 ILE A O 1
ATOM 2693 N N . ASP A 1 364 ? -17.125 40.5 11.562 1 55.84 364 ASP A N 1
ATOM 2694 C CA . ASP A 1 364 ? -17.484 41.938 11.539 1 55.84 364 ASP A CA 1
ATOM 2695 C C . ASP A 1 364 ? -16.969 42.656 12.773 1 55.84 364 ASP A C 1
ATOM 2697 O O . ASP A 1 364 ? -17.172 42.188 13.898 1 55.84 364 ASP A O 1
ATOM 2701 N N . ALA A 1 365 ? -15.969 43.469 12.648 1 54.19 365 ALA A N 1
ATOM 2702 C CA . ALA A 1 365 ? -15.391 44.312 13.695 1 54.19 365 ALA A CA 1
ATOM 2703 C C . ALA A 1 365 ? -16.484 45 14.5 1 54.19 365 ALA A C 1
ATOM 2705 O O . ALA A 1 365 ? -16.203 45.594 15.562 1 54.19 365 ALA A O 1
ATOM 2706 N N . THR A 1 366 ? -17.469 45.438 13.82 1 54.94 366 THR A N 1
ATOM 2707 C CA . THR A 1 366 ? -18.359 46.344 14.562 1 54.94 366 THR A CA 1
ATOM 2708 C C . THR A 1 366 ? -19.297 45.531 15.453 1 54.94 366 THR A C 1
ATOM 2710 O O . THR A 1 366 ? -20.047 46.094 16.25 1 54.94 366 THR A O 1
ATOM 2713 N N . GLY A 1 367 ? -19.094 44.312 15.859 1 53.59 367 GLY A N 1
ATOM 2714 C CA . GLY A 1 367 ? -19.844 43.5 16.797 1 53.59 367 GLY A CA 1
ATOM 2715 C C . GLY A 1 367 ? -21.266 43.219 16.344 1 53.59 367 GLY A C 1
ATOM 2716 O O . GLY A 1 367 ? -22.031 42.531 17.031 1 53.59 367 GLY A O 1
ATOM 2717 N N . GLU A 1 368 ? -21.953 43.906 15.492 1 52.22 368 GLU A N 1
ATOM 2718 C CA . GLU A 1 368 ? -23.406 43.906 15.336 1 52.22 368 GLU A CA 1
ATOM 2719 C C . GLU A 1 368 ? -23.859 42.906 14.281 1 52.22 368 GLU A C 1
ATOM 2721 O O . GLU A 1 368 ? -25.047 42.594 14.172 1 52.22 368 GLU A O 1
ATOM 2726 N N . GLU A 1 369 ? -23.094 42.625 13.172 1 51.94 369 GLU A N 1
ATOM 2727 C CA . GLU A 1 369 ? -23.703 41.812 12.117 1 51.94 369 GLU A CA 1
ATOM 2728 C C . GLU A 1 369 ? -23.312 40.344 12.234 1 51.94 369 GLU A C 1
ATOM 2730 O O . GLU A 1 369 ? -22.188 40.031 12.633 1 51.94 369 GLU A O 1
ATOM 2735 N N . GLU A 1 370 ? -24.328 39.438 12.305 1 53.44 370 GLU A N 1
ATOM 2736 C CA . GLU A 1 370 ? -24.234 37.969 12.312 1 53.44 370 GLU A CA 1
ATOM 2737 C C . GLU A 1 370 ? -23.25 37.469 11.258 1 53.44 370 GLU A C 1
ATOM 2739 O O . GLU A 1 370 ? -23.234 37.969 10.133 1 53.44 370 GLU A O 1
ATOM 2744 N N . PRO A 1 371 ? -22.172 36.844 11.68 1 55.5 371 PRO A N 1
ATOM 2745 C CA . PRO A 1 371 ? -21.172 36.312 10.742 1 55.5 371 PRO A CA 1
ATOM 2746 C C . PRO A 1 371 ? -21.812 35.719 9.484 1 55.5 371 PRO A C 1
ATOM 2748 O O . PRO A 1 371 ? -22.875 35.094 9.555 1 55.5 371 PRO A O 1
ATOM 2751 N N . ASP A 1 372 ? -21.594 36.312 8.359 1 58.62 372 ASP A N 1
ATOM 2752 C CA . ASP A 1 372 ? -22.078 35.812 7.082 1 58.62 372 ASP A CA 1
ATOM 2753 C C . ASP A 1 372 ? -21.75 34.312 6.914 1 58.62 372 ASP A C 1
ATOM 2755 O O . ASP A 1 372 ? -20.594 33.938 6.988 1 58.62 372 ASP A O 1
ATOM 2759 N N . THR A 1 373 ? -22.719 33.5 7.234 1 73.25 373 THR A N 1
ATOM 2760 C CA . THR A 1 373 ? -22.594 32.062 7.059 1 73.25 373 THR A CA 1
ATOM 2761 C C . THR A 1 373 ? -22.453 31.703 5.582 1 73.25 373 THR A C 1
ATOM 2763 O O . THR A 1 373 ? -23.141 32.281 4.734 1 73.25 373 THR A O 1
ATOM 2766 N N . VAL A 1 374 ? -21.359 31.125 5.23 1 81.25 374 VAL A N 1
ATOM 2767 C CA . VAL A 1 374 ? -21.141 30.672 3.863 1 81.25 374 VAL A CA 1
ATOM 2768 C C . VAL A 1 374 ? -22.281 29.75 3.432 1 81.25 374 VAL A C 1
ATOM 2770 O O . VAL A 1 374 ? -22.672 28.844 4.172 1 81.25 374 VAL A O 1
ATOM 2773 N N . ASP A 1 375 ? -22.984 30.156 2.33 1 89.06 375 ASP A N 1
ATOM 2774 C CA . ASP A 1 375 ? -23.969 29.25 1.726 1 89.06 375 ASP A CA 1
ATOM 2775 C C . ASP A 1 375 ? -23.297 28 1.158 1 89.06 375 ASP A C 1
ATOM 2777 O O . ASP A 1 375 ? -22.781 28.031 0.034 1 89.06 375 ASP A O 1
ATOM 2781 N N . ARG A 1 376 ? -23.469 26.953 1.866 1 92.12 376 ARG A N 1
ATOM 2782 C CA . ARG A 1 376 ? -22.719 25.734 1.532 1 92.12 376 ARG A CA 1
ATOM 2783 C C . ARG A 1 376 ? -23.281 25.078 0.272 1 92.12 376 ARG A C 1
ATOM 2785 O O . ARG A 1 376 ? -22.547 24.453 -0.485 1 92.12 376 ARG A O 1
ATOM 2792 N N . ASP A 1 377 ? -24.516 25.234 0.005 1 93.25 377 ASP A N 1
ATOM 2793 C CA . ASP A 1 377 ? -25.094 24.719 -1.229 1 93.25 377 ASP A CA 1
ATOM 2794 C C . ASP A 1 377 ? -24.578 25.484 -2.445 1 93.25 377 ASP A C 1
ATOM 2796 O O . ASP A 1 377 ? -24.281 24.875 -3.48 1 93.25 377 ASP A O 1
ATOM 2800 N N . ALA A 1 378 ? -24.516 26.797 -2.221 1 94 378 ALA A N 1
ATOM 2801 C CA . ALA A 1 378 ? -23.969 27.609 -3.297 1 94 378 ALA A CA 1
ATOM 2802 C C . ALA A 1 378 ? -22.5 27.25 -3.545 1 94 378 ALA A C 1
ATOM 2804 O O . ALA A 1 378 ? -22.047 27.234 -4.691 1 94 378 ALA A O 1
ATOM 2805 N N . LEU A 1 379 ? -21.844 27.062 -2.453 1 95.06 379 LEU A N 1
ATOM 2806 C CA . LEU A 1 379 ? -20.438 26.688 -2.553 1 95.06 379 LEU A CA 1
ATOM 2807 C C . LEU A 1 379 ? -20.297 25.375 -3.332 1 95.06 379 LEU A C 1
ATOM 2809 O O . LEU A 1 379 ? -19.422 25.281 -4.207 1 95.06 379 LEU A O 1
ATOM 2813 N N . ALA A 1 380 ? -21.109 24.406 -3.062 1 96.56 380 ALA A N 1
ATOM 2814 C CA . ALA A 1 380 ? -21.094 23.125 -3.76 1 96.56 380 ALA A CA 1
ATOM 2815 C C . ALA A 1 380 ? -21.359 23.297 -5.25 1 96.56 380 ALA A C 1
ATOM 2817 O O . ALA A 1 380 ? -20.688 22.703 -6.09 1 96.56 380 ALA A O 1
ATOM 2818 N N . ASN A 1 381 ? -22.312 24.109 -5.531 1 95.94 381 ASN A N 1
ATOM 2819 C CA . ASN A 1 381 ? -22.641 24.375 -6.926 1 95.94 381 ASN A CA 1
ATOM 2820 C C . ASN A 1 381 ? -21.484 25.031 -7.664 1 95.94 381 ASN A C 1
ATOM 2822 O O . ASN A 1 381 ? -21.219 24.719 -8.82 1 95.94 381 ASN A O 1
ATOM 2826 N N . ASP A 1 382 ? -20.844 25.938 -6.98 1 96.31 382 ASP A N 1
ATOM 2827 C CA . ASP A 1 382 ? -19.688 26.625 -7.578 1 96.31 382 ASP A CA 1
ATOM 2828 C C . ASP A 1 382 ? -18.562 25.641 -7.836 1 96.31 382 ASP A C 1
ATOM 2830 O O . ASP A 1 382 ? -17.844 25.766 -8.836 1 96.31 382 ASP A O 1
ATOM 2834 N N . LEU A 1 383 ? -18.391 24.703 -6.93 1 97.38 383 LEU A N 1
ATOM 2835 C CA . LEU A 1 383 ? -17.344 23.703 -7.09 1 97.38 383 LEU A CA 1
ATOM 2836 C C . LEU A 1 383 ? -17.641 22.797 -8.281 1 97.38 383 LEU A C 1
ATOM 2838 O O . LEU A 1 383 ? -16.734 22.453 -9.047 1 97.38 383 LEU A O 1
ATOM 2842 N N . PHE A 1 384 ? -18.906 22.438 -8.477 1 97.38 384 PHE A N 1
ATOM 2843 C CA . PHE A 1 384 ? -19.281 21.656 -9.648 1 97.38 384 PHE A CA 1
ATOM 2844 C C . PHE A 1 384 ? -18.969 22.406 -10.93 1 97.38 384 PHE A C 1
ATOM 2846 O O . PHE A 1 384 ? -18.422 21.844 -11.875 1 97.38 384 PHE A O 1
ATOM 2853 N N . ARG A 1 385 ? -19.266 23.672 -10.938 1 95.62 385 ARG A N 1
ATOM 2854 C CA . ARG A 1 385 ? -19.031 24.516 -12.117 1 95.62 385 ARG A CA 1
ATOM 2855 C C . ARG A 1 385 ? -17.547 24.625 -12.406 1 95.62 385 ARG A C 1
ATOM 2857 O O . ARG A 1 385 ? -17.125 24.562 -13.57 1 95.62 385 ARG A O 1
ATOM 2864 N N . ALA A 1 386 ? -16.812 24.812 -11.359 1 95.69 386 ALA A N 1
ATOM 2865 C CA . ALA A 1 386 ? -15.375 24.938 -11.523 1 95.69 386 ALA A CA 1
ATOM 2866 C C . ALA A 1 386 ? -14.766 23.672 -12.102 1 95.69 386 ALA A C 1
ATOM 2868 O O . ALA A 1 386 ? -13.898 23.719 -12.977 1 95.69 386 ALA A O 1
ATOM 2869 N N . MET A 1 387 ? -15.219 22.5 -11.625 1 95.38 387 MET A N 1
ATOM 2870 C CA . MET A 1 387 ? -14.688 21.219 -12.102 1 95.38 387 MET A CA 1
ATOM 2871 C C . MET A 1 387 ? -15.133 20.953 -13.539 1 95.38 387 MET A C 1
ATOM 2873 O O . MET A 1 387 ? -14.422 20.281 -14.297 1 95.38 387 MET A O 1
ATOM 2877 N N . ALA A 1 388 ? -16.219 21.578 -13.898 1 93.12 388 ALA A N 1
ATOM 2878 C CA . ALA A 1 388 ? -16.734 21.422 -15.258 1 93.12 388 ALA A CA 1
ATOM 2879 C C . ALA A 1 388 ? -16.047 22.391 -16.203 1 93.12 388 ALA A C 1
ATOM 2881 O O . ALA A 1 388 ? -16.219 22.312 -17.422 1 93.12 388 ALA A O 1
ATOM 2882 N N . GLY A 1 389 ? -15.25 23.266 -15.656 1 87.62 389 GLY A N 1
ATOM 2883 C CA . GLY A 1 389 ? -14.539 24.25 -16.469 1 87.62 389 GLY A CA 1
ATOM 2884 C C . GLY A 1 389 ? -15.344 25.5 -16.75 1 87.62 389 GLY A C 1
ATOM 2885 O O . GLY A 1 389 ? -15 26.297 -17.625 1 87.62 389 GLY A O 1
ATOM 2886 N N . ASP A 1 390 ? -16.469 25.609 -16.078 1 74.38 390 ASP A N 1
ATOM 2887 C CA . ASP A 1 390 ? -17.344 26.766 -16.266 1 74.38 390 ASP A CA 1
ATOM 2888 C C . ASP A 1 390 ? -16.938 27.922 -15.352 1 74.38 390 ASP A C 1
ATOM 2890 O O . ASP A 1 390 ? -17.734 28.391 -14.539 1 74.38 390 ASP A O 1
ATOM 2894 N N . VAL A 1 391 ? -15.68 28.141 -15.148 1 66.44 391 VAL A N 1
ATOM 2895 C CA . VAL A 1 391 ? -15.266 29.281 -14.344 1 66.44 391 VAL A CA 1
ATOM 2896 C C . VAL A 1 391 ? -14.336 30.172 -15.164 1 66.44 391 VAL A C 1
ATOM 2898 O O . VAL A 1 391 ? -13.672 29.703 -16.094 1 66.44 391 VAL A O 1
ATOM 2901 N N . MET B 1 1 ? 54.531 -16.922 -36.188 1 34.75 1 MET B N 1
ATOM 2902 C CA . MET B 1 1 ? 55.125 -18.25 -36.062 1 34.75 1 MET B CA 1
ATOM 2903 C C . MET B 1 1 ? 55.531 -18.531 -34.625 1 34.75 1 MET B C 1
ATOM 2905 O O . MET B 1 1 ? 55.656 -19.688 -34.25 1 34.75 1 MET B O 1
ATOM 2909 N N . TRP B 1 2 ? 55.906 -17.453 -34 1 45.81 2 TRP B N 1
ATOM 2910 C CA . TRP B 1 2 ? 56.406 -17.562 -32.625 1 45.81 2 TRP B CA 1
ATOM 2911 C C . TRP B 1 2 ? 55.312 -17.906 -31.641 1 45.81 2 TRP B C 1
ATOM 2913 O O . TRP B 1 2 ? 55.562 -18.547 -30.609 1 45.81 2 TRP B O 1
ATOM 2923 N N . GLY B 1 3 ? 54.125 -17.516 -32 1 44.38 3 GLY B N 1
ATOM 2924 C CA . GLY B 1 3 ? 53.031 -17.797 -31.109 1 44.38 3 GLY B CA 1
ATOM 2925 C C . GLY B 1 3 ? 52.656 -19.266 -31.047 1 44.38 3 GLY B C 1
ATOM 2926 O O . GLY B 1 3 ? 52.312 -19.781 -29.984 1 44.38 3 GLY B O 1
ATOM 2927 N N . LEU B 1 4 ? 52.812 -19.922 -32.219 1 49.25 4 LEU B N 1
ATOM 2928 C CA . LEU B 1 4 ? 52.5 -21.344 -32.312 1 49.25 4 LEU B CA 1
ATOM 2929 C C . LEU B 1 4 ? 53.562 -22.188 -31.625 1 49.25 4 LEU B C 1
ATOM 2931 O O . LEU B 1 4 ? 53.281 -23.25 -31.094 1 49.25 4 LEU B O 1
ATOM 2935 N N . THR B 1 5 ? 54.812 -21.734 -31.672 1 50.69 5 THR B N 1
ATOM 2936 C CA . THR B 1 5 ? 55.906 -22.5 -31.062 1 50.69 5 THR B CA 1
ATOM 2937 C C . THR B 1 5 ? 55.781 -22.5 -29.547 1 50.69 5 THR B C 1
ATOM 2939 O O . THR B 1 5 ? 56.031 -23.516 -28.891 1 50.69 5 THR B O 1
ATOM 2942 N N . ALA B 1 6 ? 55.344 -21.422 -28.984 1 52.66 6 ALA B N 1
ATOM 2943 C CA . ALA B 1 6 ? 55.219 -21.391 -27.531 1 52.66 6 ALA B CA 1
ATOM 2944 C C . ALA B 1 6 ? 54.062 -22.281 -27.062 1 52.66 6 ALA B C 1
ATOM 2946 O O . ALA B 1 6 ? 54.188 -22.953 -26.031 1 52.66 6 ALA B O 1
ATOM 2947 N N . VAL B 1 7 ? 53.094 -22.375 -27.844 1 51.84 7 VAL B N 1
ATOM 2948 C CA . VAL B 1 7 ? 52 -23.281 -27.547 1 51.84 7 VAL B CA 1
ATOM 2949 C C . VAL B 1 7 ? 52.469 -24.734 -27.766 1 51.84 7 VAL B C 1
ATOM 2951 O O . VAL B 1 7 ? 52.156 -25.609 -26.969 1 51.84 7 VAL B O 1
ATOM 2954 N N . SER B 1 8 ? 53.25 -25 -28.703 1 60.62 8 SER B N 1
ATOM 2955 C CA . SER B 1 8 ? 53.781 -26.344 -28.969 1 60.62 8 SER B CA 1
ATOM 2956 C C . SER B 1 8 ? 54.781 -26.75 -27.875 1 60.62 8 SER B C 1
ATOM 2958 O O . SER B 1 8 ? 54.781 -27.906 -27.438 1 60.62 8 SER B O 1
ATOM 2960 N N . GLU B 1 9 ? 55.688 -25.922 -27.531 1 59.09 9 GLU B N 1
ATOM 2961 C CA . GLU B 1 9 ? 56.594 -26.234 -26.453 1 59.09 9 GLU B CA 1
ATOM 2962 C C . GLU B 1 9 ? 55.875 -26.422 -25.125 1 59.09 9 GLU B C 1
ATOM 2964 O O . GLU B 1 9 ? 56.219 -27.328 -24.359 1 59.09 9 GLU B O 1
ATOM 2969 N N . THR B 1 10 ? 54.875 -25.609 -24.812 1 59.12 10 THR B N 1
ATOM 2970 C CA . THR B 1 10 ? 54.062 -25.828 -23.625 1 59.12 10 THR B CA 1
ATOM 2971 C C . THR B 1 10 ? 53.312 -27.156 -23.734 1 59.12 10 THR B C 1
ATOM 2973 O O . THR B 1 10 ? 53.188 -27.891 -22.75 1 59.12 10 THR B O 1
ATOM 2976 N N . LEU B 1 11 ? 52.875 -27.5 -24.875 1 59.56 11 LEU B N 1
ATOM 2977 C CA . LEU B 1 11 ? 52.219 -28.781 -25.094 1 59.56 11 LEU B CA 1
ATOM 2978 C C . LEU B 1 11 ? 53.219 -29.922 -25 1 59.56 11 LEU B C 1
ATOM 2980 O O . LEU B 1 11 ? 52.906 -30.984 -24.469 1 59.56 11 LEU B O 1
ATOM 2984 N N . SER B 1 12 ? 54.406 -29.719 -25.578 1 65.12 12 SER B N 1
ATOM 2985 C CA . SER B 1 12 ? 55.438 -30.719 -25.484 1 65.12 12 SER B CA 1
ATOM 2986 C C . SER B 1 12 ? 55.906 -30.891 -24.031 1 65.12 12 SER B C 1
ATOM 2988 O O . SER B 1 12 ? 56.156 -32 -23.578 1 65.12 12 SER B O 1
ATOM 2990 N N . GLU B 1 13 ? 56.062 -29.844 -23.266 1 63.97 13 GLU B N 1
ATOM 2991 C CA . GLU B 1 13 ? 56.375 -29.953 -21.844 1 63.97 13 GLU B CA 1
ATOM 2992 C C . GLU B 1 13 ? 55.25 -30.578 -21.047 1 63.97 13 GLU B C 1
ATOM 2994 O O . GLU B 1 13 ? 55.5 -31.375 -20.141 1 63.97 13 GLU B O 1
ATOM 2999 N N . MET B 1 14 ? 54 -30.266 -21.297 1 63.38 14 MET B N 1
ATOM 3000 C CA . MET B 1 14 ? 52.844 -30.938 -20.688 1 63.38 14 MET B CA 1
ATOM 3001 C C . MET B 1 14 ? 52.812 -32.406 -21.078 1 63.38 14 MET B C 1
ATOM 3003 O O . MET B 1 14 ? 52.531 -33.281 -20.25 1 63.38 14 MET B O 1
ATOM 3007 N N . GLU B 1 15 ? 53.125 -32.688 -22.297 1 66.5 15 GLU B N 1
ATOM 3008 C CA . GLU B 1 15 ? 53.219 -34.094 -22.734 1 66.5 15 GLU B CA 1
ATOM 3009 C C . GLU B 1 15 ? 54.344 -34.812 -22.047 1 66.5 15 GLU B C 1
ATOM 3011 O O . GLU B 1 15 ? 54.219 -35.969 -21.656 1 66.5 15 GLU B O 1
ATOM 3016 N N . ALA B 1 16 ? 55.594 -34.25 -21.969 1 66.69 16 ALA B N 1
ATOM 3017 C CA . ALA B 1 16 ? 56.719 -34.844 -21.234 1 66.69 16 ALA B CA 1
ATOM 3018 C C . ALA B 1 16 ? 56.375 -35.031 -19.766 1 66.69 16 ALA B C 1
ATOM 3020 O O . ALA B 1 16 ? 56.688 -36.062 -19.172 1 66.69 16 ALA B O 1
ATOM 3021 N N . PHE B 1 17 ? 55.75 -34.062 -19.125 1 64.88 17 PHE B N 1
ATOM 3022 C CA . PHE B 1 17 ? 55.312 -34.219 -17.75 1 64.88 17 PHE B CA 1
ATOM 3023 C C . PHE B 1 17 ? 54.281 -35.344 -17.594 1 64.88 17 PHE B C 1
ATOM 3025 O O . PHE B 1 17 ? 54.375 -36.156 -16.672 1 64.88 17 PHE B O 1
ATOM 3032 N N . VAL B 1 18 ? 53.344 -35.469 -18.5 1 66.75 18 VAL B N 1
ATOM 3033 C CA . VAL B 1 18 ? 52.344 -36.531 -18.484 1 66.75 18 VAL B CA 1
ATOM 3034 C C . VAL B 1 18 ? 53.031 -37.875 -18.703 1 66.75 18 VAL B C 1
ATOM 3036 O O . VAL B 1 18 ? 52.688 -38.875 -18.047 1 66.75 18 VAL B O 1
ATOM 3039 N N . ARG B 1 19 ? 54.062 -37.969 -19.516 1 70.88 19 ARG B N 1
ATOM 3040 C CA . ARG B 1 19 ? 54.781 -39.188 -19.781 1 70.88 19 ARG B CA 1
ATOM 3041 C C . ARG B 1 19 ? 55.688 -39.562 -18.609 1 70.88 19 ARG B C 1
ATOM 3043 O O . ARG B 1 19 ? 55.906 -40.75 -18.328 1 70.88 19 ARG B O 1
ATOM 3050 N N . GLU B 1 20 ? 56.281 -38.625 -17.922 1 74.69 20 GLU B N 1
ATOM 3051 C CA . GLU B 1 20 ? 57.219 -38.906 -16.828 1 74.69 20 GLU B CA 1
ATOM 3052 C C . GLU B 1 20 ? 56.5 -39.125 -15.516 1 74.69 20 GLU B C 1
ATOM 3054 O O . GLU B 1 20 ? 57.031 -39.781 -14.609 1 74.69 20 GLU B O 1
ATOM 3059 N N . ASN B 1 21 ? 55.312 -38.594 -15.352 1 72.31 21 ASN B N 1
ATOM 3060 C CA . ASN B 1 21 ? 54.562 -38.75 -14.109 1 72.31 21 ASN B CA 1
ATOM 3061 C C . ASN B 1 21 ? 53.125 -39.156 -14.375 1 72.31 21 ASN B C 1
ATOM 3063 O O . ASN B 1 21 ? 52.188 -38.406 -14.086 1 72.31 21 ASN B O 1
ATOM 3067 N N . PRO B 1 22 ? 53 -40.375 -14.852 1 69.81 22 PRO B N 1
ATOM 3068 C CA . PRO B 1 22 ? 51.656 -40.812 -15.219 1 69.81 22 PRO B CA 1
ATOM 3069 C C . PRO B 1 22 ? 50.719 -40.875 -14.023 1 69.81 22 PRO B C 1
ATOM 3071 O O . PRO B 1 22 ? 49.531 -40.562 -14.148 1 69.81 22 PRO B O 1
ATOM 3074 N N . GLU B 1 23 ? 51.344 -41.219 -12.898 1 67.94 23 GLU B N 1
ATOM 3075 C CA . GLU B 1 23 ? 50.5 -41.344 -11.719 1 67.94 23 GLU B CA 1
ATOM 3076 C C . GLU B 1 23 ? 50.031 -39.969 -11.25 1 67.94 23 GLU B C 1
ATOM 3078 O O . GLU B 1 23 ? 48.844 -39.812 -10.898 1 67.94 23 GLU B O 1
ATOM 3083 N N . LEU B 1 24 ? 50.938 -39.062 -11.25 1 68.94 24 LEU B N 1
ATOM 3084 C CA . LEU B 1 24 ? 50.562 -37.688 -10.852 1 68.94 24 LEU B CA 1
ATOM 3085 C C . LEU B 1 24 ? 49.625 -37.062 -11.859 1 68.94 24 LEU B C 1
ATOM 3087 O O . LEU B 1 24 ? 48.688 -36.344 -11.484 1 68.94 24 LEU B O 1
ATOM 3091 N N . THR B 1 25 ? 49.906 -37.375 -13.055 1 68.19 25 THR B N 1
ATOM 3092 C CA . THR B 1 25 ? 49 -36.875 -14.094 1 68.19 25 THR B CA 1
ATOM 3093 C C . THR B 1 25 ? 47.625 -37.5 -13.945 1 68.19 25 THR B C 1
ATOM 3095 O O . THR B 1 25 ? 46.594 -36.844 -14.102 1 68.19 25 THR B O 1
ATOM 3098 N N . ALA B 1 26 ? 47.656 -38.812 -13.641 1 66.75 26 ALA B N 1
ATOM 3099 C CA . ALA B 1 26 ? 46.375 -39.5 -13.422 1 66.75 26 ALA B CA 1
ATOM 3100 C C . ALA B 1 26 ? 45.656 -38.906 -12.211 1 66.75 26 ALA B C 1
ATOM 3102 O O . ALA B 1 26 ? 44.438 -38.688 -12.25 1 66.75 26 ALA B O 1
ATOM 3103 N N . VAL B 1 27 ? 46.438 -38.625 -11.172 1 66.56 27 VAL B N 1
ATOM 3104 C CA . VAL B 1 27 ? 45.844 -38.031 -9.977 1 66.56 27 VAL B CA 1
ATOM 3105 C C . VAL B 1 27 ? 45.344 -36.625 -10.289 1 66.56 27 VAL B C 1
ATOM 3107 O O . VAL B 1 27 ? 44.25 -36.219 -9.891 1 66.56 27 VAL B O 1
ATOM 3110 N N . ALA B 1 28 ? 46.156 -35.875 -11.023 1 68.25 28 ALA B N 1
ATOM 3111 C CA . ALA B 1 28 ? 45.75 -34.531 -11.391 1 68.25 28 ALA B CA 1
ATOM 3112 C C . ALA B 1 28 ? 44.531 -34.531 -12.297 1 68.25 28 ALA B C 1
ATOM 3114 O O . ALA B 1 28 ? 43.625 -33.719 -12.125 1 68.25 28 ALA B O 1
ATOM 3115 N N . ALA B 1 29 ? 44.562 -35.469 -13.211 1 68.06 29 ALA B N 1
ATOM 3116 C CA . ALA B 1 29 ? 43.375 -35.625 -14.07 1 68.06 29 ALA B CA 1
ATOM 3117 C C . ALA B 1 29 ? 42.156 -36.031 -13.258 1 68.06 29 ALA B C 1
ATOM 3119 O O . ALA B 1 29 ? 41.062 -35.531 -13.469 1 68.06 29 ALA B O 1
ATOM 3120 N N . PHE B 1 30 ? 42.375 -36.938 -12.344 1 65.38 30 PHE B N 1
ATOM 3121 C CA . PHE B 1 30 ? 41.281 -37.375 -11.477 1 65.38 30 PHE B CA 1
ATOM 3122 C C . PHE B 1 30 ? 40.781 -36.219 -10.617 1 65.38 30 PHE B C 1
ATOM 3124 O O . PHE B 1 30 ? 39.594 -36 -10.469 1 65.38 30 PHE B O 1
ATOM 3131 N N . VAL B 1 31 ? 41.719 -35.5 -10.039 1 65.75 31 VAL B N 1
ATOM 3132 C CA . VAL B 1 31 ? 41.344 -34.344 -9.227 1 65.75 31 VAL B CA 1
ATOM 3133 C C . VAL B 1 31 ? 40.625 -33.312 -10.102 1 65.75 31 VAL B C 1
ATOM 3135 O O . VAL B 1 31 ? 39.594 -32.75 -9.703 1 65.75 31 VAL B O 1
ATOM 3138 N N . ALA B 1 32 ? 41.188 -33.062 -11.273 1 68.81 32 ALA B N 1
ATOM 3139 C CA . ALA B 1 32 ? 40.531 -32.125 -12.188 1 68.81 32 ALA B CA 1
ATOM 3140 C C . ALA B 1 32 ? 39.156 -32.594 -12.562 1 68.81 32 ALA B C 1
ATOM 3142 O O . ALA B 1 32 ? 38.188 -31.812 -12.57 1 68.81 32 ALA B O 1
ATOM 3143 N N . VAL B 1 33 ? 39.031 -33.875 -12.812 1 65.94 33 VAL B N 1
ATOM 3144 C CA . VAL B 1 33 ? 37.719 -34.438 -13.109 1 65.94 33 VAL B CA 1
ATOM 3145 C C . VAL B 1 33 ? 36.812 -34.344 -11.875 1 65.94 33 VAL B C 1
ATOM 3147 O O . VAL B 1 33 ? 35.656 -34.031 -11.969 1 65.94 33 VAL B O 1
ATOM 3150 N N . ALA B 1 34 ? 37.406 -34.625 -10.758 1 65.44 34 ALA B N 1
ATOM 3151 C CA . ALA B 1 34 ? 36.656 -34.562 -9.516 1 65.44 34 ALA B CA 1
ATOM 3152 C C . ALA B 1 34 ? 36.219 -33.125 -9.227 1 65.44 34 ALA B C 1
ATOM 3154 O O . ALA B 1 34 ? 35.094 -32.875 -8.82 1 65.44 34 ALA B O 1
ATOM 3155 N N . VAL B 1 35 ? 37.125 -32.25 -9.406 1 66.69 35 VAL B N 1
ATOM 3156 C CA . VAL B 1 35 ? 36.781 -30.844 -9.211 1 66.69 35 VAL B CA 1
ATOM 3157 C C . VAL B 1 35 ? 35.781 -30.406 -10.258 1 66.69 35 VAL B C 1
ATOM 3159 O O . VAL B 1 35 ? 34.781 -29.719 -9.938 1 66.69 35 VAL B O 1
ATOM 3162 N N . LEU B 1 36 ? 36 -30.797 -11.453 1 65.75 36 LEU B N 1
ATOM 3163 C CA . LEU B 1 36 ? 35.031 -30.484 -12.492 1 65.75 36 LEU B CA 1
ATOM 3164 C C . LEU B 1 36 ? 33.688 -31.188 -12.227 1 65.75 36 LEU B C 1
ATOM 3166 O O . LEU B 1 36 ? 32.625 -30.594 -12.406 1 65.75 36 LEU B O 1
ATOM 3170 N N . ALA B 1 37 ? 33.812 -32.406 -11.891 1 61.09 37 ALA B N 1
ATOM 3171 C CA . ALA B 1 37 ? 32.625 -33.125 -11.516 1 61.09 37 ALA B CA 1
ATOM 3172 C C . ALA B 1 37 ? 31.984 -32.531 -10.266 1 61.09 37 ALA B C 1
ATOM 3174 O O . ALA B 1 37 ? 30.766 -32.375 -10.203 1 61.09 37 ALA B O 1
ATOM 3175 N N . SER B 1 38 ? 32.812 -32.312 -9.289 1 60.47 38 SER B N 1
ATOM 3176 C CA . SER B 1 38 ? 32.281 -31.656 -8.094 1 60.47 38 SER B CA 1
ATOM 3177 C C . SER B 1 38 ? 31.734 -30.281 -8.422 1 60.47 38 SER B C 1
ATOM 3179 O O . SER B 1 38 ? 30.672 -29.906 -7.922 1 60.47 38 SER B O 1
ATOM 3181 N N . SER B 1 39 ? 32.5 -29.609 -9.211 1 61.03 39 SER B N 1
ATOM 3182 C CA . SER B 1 39 ? 32 -28.328 -9.656 1 61.03 39 SER B CA 1
ATOM 3183 C C . SER B 1 39 ? 30.734 -28.484 -10.492 1 61.03 39 SER B C 1
ATOM 3185 O O . SER B 1 39 ? 29.797 -27.688 -10.359 1 61.03 39 SER B O 1
ATOM 3187 N N . TYR B 1 40 ? 30.844 -29.406 -11.391 1 54.28 40 TYR B N 1
ATOM 3188 C CA . TYR B 1 40 ? 29.656 -29.75 -12.164 1 54.28 40 TYR B CA 1
ATOM 3189 C C . TYR B 1 40 ? 28.516 -30.172 -11.258 1 54.28 40 TYR B C 1
ATOM 3191 O O . TYR B 1 40 ? 27.375 -29.719 -11.43 1 54.28 40 TYR B O 1
ATOM 3199 N N . VAL B 1 41 ? 28.734 -31.141 -10.453 1 53.28 41 VAL B N 1
ATOM 3200 C CA . VAL B 1 41 ? 27.734 -31.562 -9.484 1 53.28 41 VAL B CA 1
ATOM 3201 C C . VAL B 1 41 ? 27.297 -30.375 -8.617 1 53.28 41 VAL B C 1
ATOM 3203 O O . VAL B 1 41 ? 26.109 -30.203 -8.344 1 53.28 41 VAL B O 1
ATOM 3206 N N . LEU B 1 42 ? 28.344 -29.734 -8.141 1 54.75 42 LEU B N 1
ATOM 3207 C CA . LEU B 1 42 ? 28 -28.531 -7.379 1 54.75 42 LEU B CA 1
ATOM 3208 C C . LEU B 1 42 ? 27.219 -27.547 -8.234 1 54.75 42 LEU B C 1
ATOM 3210 O O . LEU B 1 42 ? 26.266 -26.938 -7.758 1 54.75 42 LEU B O 1
ATOM 3214 N N . LEU B 1 43 ? 27.734 -27.422 -9.469 1 53.72 43 LEU B N 1
ATOM 3215 C CA . LEU B 1 43 ? 27.016 -26.547 -10.383 1 53.72 43 LEU B CA 1
ATOM 3216 C C . LEU B 1 43 ? 25.656 -27.125 -10.742 1 53.72 43 LEU B C 1
ATOM 3218 O O . LEU B 1 43 ? 24.672 -26.391 -10.844 1 53.72 43 LEU B O 1
ATOM 3222 N N . ARG B 1 44 ? 25.734 -28.391 -11.273 1 49.38 44 ARG B N 1
ATOM 3223 C CA . ARG B 1 44 ? 24.453 -29.031 -11.555 1 49.38 44 ARG B CA 1
ATOM 3224 C C . ARG B 1 44 ? 23.594 -29.141 -10.289 1 49.38 44 ARG B C 1
ATOM 3226 O O . ARG B 1 44 ? 22.375 -29.016 -10.352 1 49.38 44 ARG B O 1
ATOM 3233 N N . ALA B 1 45 ? 24.234 -29.688 -9.289 1 51.16 45 ALA B N 1
ATOM 3234 C CA . ALA B 1 45 ? 23.531 -29.812 -8.016 1 51.16 45 ALA B CA 1
ATOM 3235 C C . ALA B 1 45 ? 22.906 -28.469 -7.609 1 51.16 45 ALA B C 1
ATOM 3237 O O . ALA B 1 45 ? 21.875 -28.438 -6.945 1 51.16 45 ALA B O 1
ATOM 3238 N N . ARG B 1 46 ? 23.547 -27.438 -8.023 1 60.34 46 ARG B N 1
ATOM 3239 C CA . ARG B 1 46 ? 22.969 -26.234 -7.434 1 60.34 46 ARG B CA 1
ATOM 3240 C C . ARG B 1 46 ? 22.094 -25.5 -8.445 1 60.34 46 ARG B C 1
ATOM 3242 O O . ARG B 1 46 ? 22.156 -24.266 -8.539 1 60.34 46 ARG B O 1
ATOM 3249 N N . ARG B 1 47 ? 21.594 -26.375 -9.477 1 76.94 47 ARG B N 1
ATOM 3250 C CA . ARG B 1 47 ? 20.766 -25.641 -10.43 1 76.94 47 ARG B CA 1
ATOM 3251 C C . ARG B 1 47 ? 19.625 -24.922 -9.727 1 76.94 47 ARG B C 1
ATOM 3253 O O . ARG B 1 47 ? 18.906 -25.531 -8.922 1 76.94 47 ARG B O 1
ATOM 3260 N N . PRO B 1 48 ? 19.516 -23.766 -10.188 1 90.12 48 PRO B N 1
ATOM 3261 C CA . PRO B 1 48 ? 18.422 -23.016 -9.578 1 90.12 48 PRO B CA 1
ATOM 3262 C C . PRO B 1 48 ? 17.047 -23.578 -9.938 1 90.12 48 PRO B C 1
ATOM 3264 O O . PRO B 1 48 ? 16.875 -24.172 -11 1 90.12 48 PRO B O 1
ATOM 3267 N N . SER B 1 49 ? 16.156 -23.641 -9.148 1 94.56 49 SER B N 1
ATOM 3268 C CA . SER B 1 49 ? 14.805 -24.188 -9.305 1 94.56 49 SER B CA 1
ATOM 3269 C C . SER B 1 49 ? 14.148 -23.672 -10.594 1 94.56 49 SER B C 1
ATOM 3271 O O . SER B 1 49 ? 13.414 -24.406 -11.25 1 94.56 49 SER B O 1
ATOM 3273 N N . GLY B 1 50 ? 14.438 -22.484 -10.953 1 96.31 50 GLY B N 1
ATOM 3274 C CA . GLY B 1 50 ? 13.867 -21.906 -12.156 1 96.31 50 GLY B CA 1
ATOM 3275 C C . GLY B 1 50 ? 14.297 -22.641 -13.422 1 96.31 50 GLY B C 1
ATOM 3276 O O . GLY B 1 50 ? 13.5 -22.828 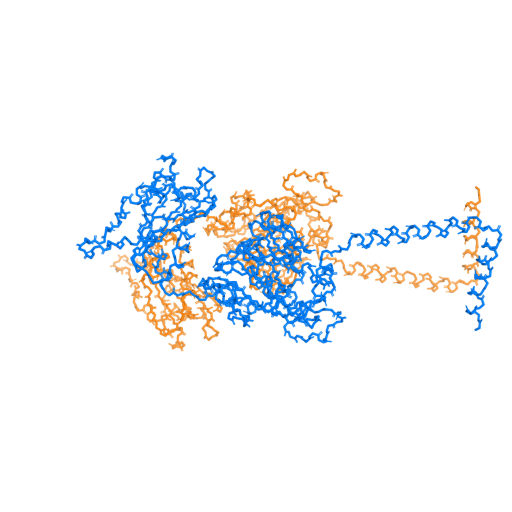-14.344 1 96.31 50 GLY B O 1
ATOM 3277 N N . VAL B 1 51 ? 15.531 -23.062 -13.484 1 95.19 51 VAL B N 1
ATOM 3278 C CA . VAL B 1 51 ? 16.062 -23.781 -14.633 1 95.19 51 VAL B CA 1
ATOM 3279 C C . VAL B 1 51 ? 15.469 -25.188 -14.695 1 95.19 51 VAL B C 1
ATOM 3281 O O . VAL B 1 51 ? 15.102 -25.656 -15.773 1 95.19 51 VAL B O 1
ATOM 3284 N N . THR B 1 52 ? 15.398 -25.812 -13.523 1 96.19 52 THR B N 1
ATOM 3285 C CA . THR B 1 52 ? 14.797 -27.125 -13.453 1 96.19 52 THR B CA 1
ATOM 3286 C C . THR B 1 52 ? 13.344 -27.094 -13.914 1 96.19 52 THR B C 1
ATOM 3288 O O . THR B 1 52 ? 12.898 -27.969 -14.648 1 96.19 52 THR B O 1
ATOM 3291 N N . PHE B 1 53 ? 12.602 -26.094 -13.5 1 98 53 PHE B N 1
ATOM 3292 C CA . PHE B 1 53 ? 11.203 -25.953 -13.883 1 98 53 PHE B CA 1
ATOM 3293 C C . PHE B 1 53 ? 11.062 -25.703 -15.375 1 98 53 PHE B C 1
ATOM 3295 O O . PHE B 1 53 ? 10.188 -26.266 -16.031 1 98 53 PHE B O 1
ATOM 3302 N N . ARG B 1 54 ? 11.898 -24.859 -15.859 1 96.62 54 ARG B N 1
ATOM 3303 C CA . ARG B 1 54 ? 11.891 -24.594 -17.297 1 96.62 54 ARG B CA 1
ATOM 3304 C C . ARG B 1 54 ? 12.086 -25.875 -18.094 1 96.62 54 ARG B C 1
ATOM 3306 O O . ARG B 1 54 ? 11.43 -26.078 -19.109 1 96.62 54 ARG B O 1
ATOM 3313 N N . ARG B 1 55 ? 12.977 -26.703 -17.703 1 96.31 55 ARG B N 1
ATOM 3314 C CA . ARG B 1 55 ? 13.234 -27.969 -18.375 1 96.31 55 ARG B CA 1
ATOM 3315 C C . ARG B 1 55 ? 12.016 -28.875 -18.328 1 96.31 55 ARG B C 1
ATOM 3317 O O . ARG B 1 55 ? 11.695 -29.547 -19.312 1 96.31 55 ARG B O 1
ATOM 3324 N N . LEU B 1 56 ? 11.422 -28.844 -17.203 1 97.12 56 LEU B N 1
ATOM 3325 C CA . LEU B 1 56 ? 10.195 -29.625 -17.062 1 97.12 56 LEU B CA 1
ATOM 3326 C C . LEU B 1 56 ? 9.141 -29.156 -18.062 1 97.12 56 LEU B C 1
ATOM 3328 O O . LEU B 1 56 ? 8.492 -29.984 -18.703 1 97.12 56 LEU B O 1
ATOM 3332 N N . LEU B 1 57 ? 8.945 -27.891 -18.172 1 97.75 57 LEU B N 1
ATOM 3333 C CA . LEU B 1 57 ? 7.965 -27.328 -19.094 1 97.75 57 LEU B CA 1
ATOM 3334 C C . LEU B 1 57 ? 8.312 -27.688 -20.547 1 97.75 57 LEU B C 1
ATOM 3336 O O . LEU B 1 57 ? 7.43 -28.016 -21.328 1 97.75 57 LEU B O 1
ATOM 3340 N N . ALA B 1 58 ? 9.602 -27.641 -20.828 1 96.31 58 ALA B N 1
ATOM 3341 C CA . ALA B 1 58 ? 10.07 -27.844 -22.203 1 96.31 58 ALA B CA 1
ATOM 3342 C C . ALA B 1 58 ? 9.734 -29.234 -22.703 1 96.31 58 ALA B C 1
ATOM 3344 O O . ALA B 1 58 ? 9.641 -29.469 -23.906 1 96.31 58 ALA B O 1
ATOM 3345 N N . ASP B 1 59 ? 9.508 -30.125 -21.812 1 96.19 59 ASP B N 1
ATOM 3346 C CA . ASP B 1 59 ? 9.242 -31.516 -22.172 1 96.19 59 ASP B CA 1
ATOM 3347 C C . ASP B 1 59 ? 7.754 -31.734 -22.438 1 96.19 59 ASP B C 1
ATOM 3349 O O . ASP B 1 59 ? 7.344 -32.844 -22.844 1 96.19 59 ASP B O 1
ATOM 3353 N N . GLU B 1 60 ? 6.988 -30.734 -22.281 1 97.06 60 GLU B N 1
ATOM 3354 C CA . GLU B 1 60 ? 5.543 -30.844 -22.453 1 97.06 60 GLU B CA 1
ATOM 3355 C C . GLU B 1 60 ? 5.086 -30.156 -23.75 1 97.06 60 GLU B C 1
ATOM 3357 O O . GLU B 1 60 ? 5.785 -29.297 -24.281 1 97.06 60 GLU B O 1
ATOM 3362 N N . GLU B 1 61 ? 3.986 -30.625 -24.234 1 96.94 61 GLU B N 1
ATOM 3363 C CA . GLU B 1 61 ? 3.365 -29.953 -25.391 1 96.94 61 GLU B CA 1
ATOM 3364 C C . GLU B 1 61 ? 2.275 -28.984 -24.938 1 96.94 61 GLU B C 1
ATOM 3366 O O . GLU B 1 61 ? 2.135 -27.906 -25.5 1 96.94 61 GLU B O 1
ATOM 3371 N N . GLU B 1 62 ? 1.559 -29.438 -23.953 1 98.12 62 GLU B N 1
ATOM 3372 C CA . GLU B 1 62 ? 0.47 -28.641 -23.406 1 98.12 62 GLU B CA 1
ATOM 3373 C C . GLU B 1 62 ? 0.39 -28.812 -21.891 1 98.12 62 GLU B C 1
ATOM 3375 O O . GLU B 1 62 ? 0.634 -29.891 -21.359 1 98.12 62 GLU B O 1
ATOM 3380 N N . ILE B 1 63 ? 0.071 -27.719 -21.219 1 98.62 63 ILE B N 1
ATOM 3381 C CA . ILE B 1 63 ? -0.055 -27.781 -19.766 1 98.62 63 ILE B CA 1
ATOM 3382 C C . ILE B 1 63 ? -1.283 -26.984 -19.328 1 98.62 63 ILE B C 1
ATOM 3384 O O . ILE B 1 63 ? -1.736 -26.078 -20.047 1 98.62 63 ILE B O 1
ATOM 3388 N N . THR B 1 64 ? -1.874 -27.359 -18.203 1 98.75 64 THR B N 1
ATOM 3389 C CA . THR B 1 64 ? -2.842 -26.562 -17.453 1 98.75 64 THR B CA 1
ATOM 3390 C C . THR B 1 64 ? -2.178 -25.891 -16.25 1 98.75 64 THR B C 1
ATOM 3392 O O . THR B 1 64 ? -1.543 -26.562 -15.438 1 98.75 64 THR B O 1
ATOM 3395 N N . VAL B 1 65 ? -2.217 -24.625 -16.25 1 98.88 65 VAL B N 1
ATOM 3396 C CA . VAL B 1 65 ? -1.828 -23.891 -15.047 1 98.88 65 VAL B CA 1
ATOM 3397 C C . VAL B 1 65 ? -3.059 -23.641 -14.18 1 98.88 65 VAL B C 1
ATOM 3399 O O . VAL B 1 65 ? -3.928 -22.844 -14.547 1 98.88 65 VAL B O 1
ATOM 3402 N N . LEU B 1 66 ? -3.137 -24.266 -13.047 1 98.88 66 LEU B N 1
ATOM 3403 C CA . LEU B 1 66 ? -4.344 -24.281 -12.234 1 98.88 66 LEU B CA 1
ATOM 3404 C C . LEU B 1 66 ? -4.16 -23.438 -10.977 1 98.88 66 LEU B C 1
ATOM 3406 O O . LEU B 1 66 ? -3.229 -23.672 -10.195 1 98.88 66 LEU B O 1
ATOM 3410 N N . MET B 1 67 ? -5.035 -22.484 -10.805 1 98.62 67 MET B N 1
ATOM 3411 C CA . MET B 1 67 ? -5.02 -21.625 -9.633 1 98.62 67 MET B CA 1
ATOM 3412 C C . MET B 1 67 ? -6.02 -22.094 -8.586 1 98.62 67 MET B C 1
ATOM 3414 O O . MET B 1 67 ? -6.832 -22.984 -8.859 1 98.62 67 MET B O 1
ATOM 3418 N N . HIS B 1 68 ? -5.918 -21.562 -7.355 1 96.75 68 HIS B N 1
ATOM 3419 C CA . HIS B 1 68 ? -6.883 -21.875 -6.309 1 96.75 68 HIS B CA 1
ATOM 3420 C C . HIS B 1 68 ? -8.234 -21.219 -6.582 1 96.75 68 HIS B C 1
ATOM 3422 O O . HIS B 1 68 ? -8.328 -20.328 -7.426 1 96.75 68 HIS B O 1
ATOM 3428 N N . PRO B 1 69 ? -9.273 -21.703 -5.891 1 94.62 69 PRO B N 1
ATOM 3429 C CA . PRO B 1 69 ? -10.586 -21.078 -6.098 1 94.62 69 PRO B CA 1
ATOM 3430 C C . PRO B 1 69 ? -10.586 -19.594 -5.801 1 94.62 69 PRO B C 1
ATOM 3432 O O . PRO B 1 69 ? -9.945 -19.141 -4.844 1 94.62 69 PRO B O 1
ATOM 3435 N N . ASN B 1 70 ? -11.32 -18.797 -6.641 1 92.31 70 ASN B N 1
ATOM 3436 C CA . ASN B 1 70 ? -11.398 -17.359 -6.477 1 92.31 70 ASN B CA 1
ATOM 3437 C C . ASN B 1 70 ? -10.016 -16.719 -6.414 1 92.31 70 ASN B C 1
ATOM 3439 O O . ASN B 1 70 ? -9.672 -16.062 -5.426 1 92.31 70 ASN B O 1
ATOM 3443 N N . PRO B 1 71 ? -9.328 -16.922 -7.516 1 96.38 71 PRO B N 1
ATOM 3444 C CA . PRO B 1 71 ? -7.914 -16.531 -7.492 1 96.38 71 PRO B CA 1
ATOM 3445 C C . PRO B 1 71 ? -7.715 -15.055 -7.191 1 96.38 71 PRO B C 1
ATOM 3447 O O . PRO B 1 71 ? -8.508 -14.219 -7.637 1 96.38 71 PRO B O 1
ATOM 3450 N N . ASP B 1 72 ? -6.684 -14.805 -6.434 1 95.81 72 ASP B N 1
ATOM 3451 C CA . ASP B 1 72 ? -6.262 -13.438 -6.133 1 95.81 72 ASP B CA 1
ATOM 3452 C C . ASP B 1 72 ? -5.125 -13 -7.051 1 95.81 72 ASP B C 1
ATOM 3454 O O . ASP B 1 72 ? -4.746 -13.727 -7.969 1 95.81 72 ASP B O 1
ATOM 3458 N N . PRO B 1 73 ? -4.59 -11.789 -6.883 1 97.69 73 PRO B N 1
ATOM 3459 C CA . PRO B 1 73 ? -3.572 -11.289 -7.809 1 97.69 73 PRO B CA 1
ATOM 3460 C C . PRO B 1 73 ? -2.289 -12.117 -7.773 1 97.69 73 PRO B C 1
ATOM 3462 O O . PRO B 1 73 ? -1.627 -12.273 -8.805 1 97.69 73 PRO B O 1
ATOM 3465 N N . ASP B 1 74 ? -1.933 -12.625 -6.648 1 98.38 74 ASP B N 1
ATOM 3466 C CA . ASP B 1 74 ? -0.73 -13.445 -6.57 1 98.38 74 ASP B CA 1
ATOM 3467 C C . ASP B 1 74 ? -0.877 -14.711 -7.418 1 98.38 74 ASP B C 1
ATOM 3469 O O . ASP B 1 74 ? 0.028 -15.062 -8.18 1 98.38 74 ASP B O 1
ATOM 3473 N N . ALA B 1 75 ? -2.002 -15.344 -7.277 1 98.5 75 ALA B N 1
ATOM 3474 C CA . ALA B 1 75 ? -2.271 -16.547 -8.07 1 98.5 75 ALA B CA 1
ATOM 3475 C C . ALA B 1 75 ? -2.291 -16.219 -9.562 1 98.5 75 ALA B C 1
ATOM 3477 O O . ALA B 1 75 ? -1.679 -16.922 -10.367 1 98.5 75 ALA B O 1
ATOM 3478 N N . MET B 1 76 ? -2.979 -15.203 -9.883 1 98.56 76 MET B N 1
ATOM 3479 C CA . MET B 1 76 ? -3.086 -14.836 -11.289 1 98.56 76 MET B CA 1
ATOM 3480 C C . MET B 1 76 ? -1.729 -14.422 -11.852 1 98.56 76 MET B C 1
ATOM 3482 O O . MET B 1 76 ? -1.388 -14.773 -12.984 1 98.56 76 MET B O 1
ATOM 3486 N N . ALA B 1 77 ? -0.969 -13.664 -11.055 1 98.69 77 ALA B N 1
ATOM 3487 C CA . ALA B 1 77 ? 0.369 -13.25 -11.469 1 98.69 77 ALA B CA 1
ATOM 3488 C C . ALA B 1 77 ? 1.264 -14.461 -11.719 1 98.69 77 ALA B C 1
ATOM 3490 O O . ALA B 1 77 ? 1.972 -14.523 -12.727 1 98.69 77 ALA B O 1
ATOM 3491 N N . ALA B 1 78 ? 1.234 -15.375 -10.789 1 98.69 78 ALA B N 1
ATOM 3492 C CA . ALA B 1 78 ? 2.033 -16.594 -10.922 1 98.69 78 ALA B CA 1
ATOM 3493 C C . ALA B 1 78 ? 1.639 -17.359 -12.172 1 98.69 78 ALA B C 1
ATOM 3495 O O . ALA B 1 78 ? 2.502 -17.844 -12.922 1 98.69 78 ALA B O 1
ATOM 3496 N N . ALA B 1 79 ? 0.365 -17.5 -12.383 1 98.62 79 ALA B N 1
ATOM 3497 C CA . ALA B 1 79 ? -0.141 -18.234 -13.531 1 98.62 79 ALA B CA 1
ATOM 3498 C C . ALA B 1 79 ? 0.296 -17.594 -14.844 1 98.62 79 ALA B C 1
ATOM 3500 O O . ALA B 1 79 ? 0.726 -18.281 -15.773 1 98.62 79 ALA B O 1
ATOM 3501 N N . VAL B 1 80 ? 0.191 -16.297 -14.898 1 96.56 80 VAL B N 1
ATOM 3502 C CA . VAL B 1 80 ? 0.577 -15.57 -16.094 1 96.56 80 VAL B CA 1
ATOM 3503 C C . VAL B 1 80 ? 2.082 -15.703 -16.328 1 96.56 80 VAL B C 1
ATOM 3505 O O . VAL B 1 80 ? 2.537 -15.812 -17.469 1 96.56 80 VAL B O 1
ATOM 3508 N N . GLY B 1 81 ? 2.84 -15.664 -15.273 1 97.88 81 GLY B N 1
ATOM 3509 C CA . GLY B 1 81 ? 4.273 -15.883 -15.375 1 97.88 81 GLY B CA 1
ATOM 3510 C C . GLY B 1 81 ? 4.625 -17.25 -15.945 1 97.88 81 GLY B C 1
ATOM 3511 O O . GLY B 1 81 ? 5.445 -17.344 -16.859 1 97.88 81 GLY B O 1
ATOM 3512 N N . VAL B 1 82 ? 3.975 -18.266 -15.445 1 98.31 82 VAL B N 1
ATOM 3513 C CA . VAL B 1 82 ? 4.223 -19.609 -15.922 1 98.31 82 VAL B CA 1
ATOM 3514 C C . VAL B 1 82 ? 3.807 -19.734 -17.391 1 98.31 82 VAL B C 1
ATOM 3516 O O . VAL B 1 82 ? 4.527 -20.312 -18.203 1 98.31 82 VAL B O 1
ATOM 3519 N N . ALA B 1 83 ? 2.639 -19.219 -17.688 1 97.62 83 ALA B N 1
ATOM 3520 C CA . ALA B 1 83 ? 2.166 -19.25 -19.062 1 97.62 83 ALA B CA 1
ATOM 3521 C C . ALA B 1 83 ? 3.143 -18.547 -20 1 97.62 83 ALA B C 1
ATOM 3523 O O . ALA B 1 83 ? 3.385 -19 -21.125 1 97.62 83 ALA B O 1
ATOM 3524 N N . SER B 1 84 ? 3.646 -17.422 -19.547 1 96.06 84 SER B N 1
ATOM 3525 C CA . SER B 1 84 ? 4.621 -16.672 -20.328 1 96.06 84 SER B CA 1
ATOM 3526 C C . SER B 1 84 ? 5.883 -17.484 -20.578 1 96.06 84 SER B C 1
ATOM 3528 O O . SER B 1 84 ? 6.426 -17.484 -21.672 1 96.06 84 SER B O 1
ATOM 3530 N N . LEU B 1 85 ? 6.359 -18.125 -19.562 1 96.19 85 LEU B N 1
ATOM 3531 C CA . LEU B 1 85 ? 7.523 -19 -19.688 1 96.19 85 LEU B CA 1
ATOM 3532 C C . LEU B 1 85 ? 7.25 -20.141 -20.656 1 96.19 85 LEU B C 1
ATOM 3534 O O . LEU B 1 85 ? 8.078 -20.453 -21.516 1 96.19 85 LEU B O 1
ATOM 3538 N N . ALA B 1 86 ? 6.098 -20.766 -20.562 1 97.31 86 ALA B N 1
ATOM 3539 C CA . ALA B 1 86 ? 5.699 -21.859 -21.438 1 97.31 86 ALA B CA 1
ATOM 3540 C C . ALA B 1 86 ? 5.645 -21.406 -22.891 1 97.31 86 ALA B C 1
ATOM 3542 O O . ALA B 1 86 ? 6.094 -22.125 -23.797 1 97.31 86 ALA B O 1
ATOM 3543 N N . ASP B 1 87 ? 5.09 -20.25 -23.047 1 95.69 87 ASP B N 1
ATOM 3544 C CA . ASP B 1 87 ? 4.957 -19.703 -24.391 1 95.69 87 ASP B CA 1
ATOM 3545 C C . ASP B 1 87 ? 6.32 -19.578 -25.078 1 95.69 87 ASP B C 1
ATOM 3547 O O . ASP B 1 87 ? 6.457 -19.859 -26.266 1 95.69 87 ASP B O 1
ATOM 3551 N N . GLN B 1 88 ? 7.266 -19.234 -24.375 1 94.31 88 GLN B N 1
ATOM 3552 C CA . GLN B 1 88 ? 8.602 -19.031 -24.922 1 94.31 88 GLN B CA 1
ATOM 3553 C C . GLN B 1 88 ? 9.297 -20.359 -25.203 1 94.31 88 GLN B C 1
ATOM 3555 O O . GLN B 1 88 ? 10.328 -20.406 -25.859 1 94.31 88 GLN B O 1
ATOM 3560 N N . LEU B 1 89 ? 8.75 -21.406 -24.719 1 95.31 89 LEU B N 1
ATOM 3561 C CA . LEU B 1 89 ? 9.242 -22.75 -24.969 1 95.31 89 LEU B CA 1
ATOM 3562 C C . LEU B 1 89 ? 8.359 -23.469 -25.984 1 95.31 89 LEU B C 1
ATOM 3564 O O . LEU B 1 89 ? 8.508 -24.672 -26.203 1 95.31 89 LEU B O 1
ATOM 3568 N N . ASP B 1 90 ? 7.434 -22.719 -26.516 1 95.88 90 ASP B N 1
ATOM 3569 C CA . ASP B 1 90 ? 6.48 -23.25 -27.484 1 95.88 90 ASP B CA 1
ATOM 3570 C C . ASP B 1 90 ? 5.594 -24.328 -26.859 1 95.88 90 ASP B C 1
ATOM 3572 O O . ASP B 1 90 ? 5.309 -25.344 -27.484 1 95.88 90 ASP B O 1
ATOM 3576 N N . VAL B 1 91 ? 5.309 -24.234 -25.641 1 97.75 91 VAL B N 1
ATOM 3577 C CA . VAL B 1 91 ? 4.375 -25.094 -24.906 1 97.75 91 VAL B CA 1
ATOM 3578 C C . VAL B 1 91 ? 3.035 -24.375 -24.75 1 97.75 91 VAL B C 1
ATOM 3580 O O . VAL B 1 91 ? 2.992 -23.219 -24.312 1 97.75 91 VAL B O 1
ATOM 3583 N N . GLU B 1 92 ? 1.962 -25 -25.109 1 97.81 92 GLU B N 1
ATOM 3584 C CA . GLU B 1 92 ? 0.639 -24.391 -24.969 1 97.81 92 GLU B CA 1
ATOM 3585 C C . GLU B 1 92 ? 0.167 -24.438 -23.516 1 97.81 92 GLU B C 1
ATOM 3587 O O . GLU B 1 92 ? 0.065 -25.516 -22.922 1 97.81 92 GLU B O 1
ATOM 3592 N N . ALA B 1 93 ? -0.051 -23.312 -22.969 1 98.19 93 ALA B N 1
ATOM 3593 C CA . ALA B 1 93 ? -0.508 -23.234 -21.594 1 98.19 93 ALA B CA 1
ATOM 3594 C C . ALA B 1 93 ? -1.923 -22.672 -21.516 1 98.19 93 ALA B C 1
ATOM 3596 O O . ALA B 1 93 ? -2.24 -21.672 -22.172 1 98.19 93 ALA B O 1
ATOM 3597 N N . THR B 1 94 ? -2.799 -23.312 -20.797 1 98.56 94 THR B N 1
ATOM 3598 C CA . THR B 1 94 ? -4.129 -22.812 -20.469 1 98.56 94 THR B CA 1
ATOM 3599 C C . THR B 1 94 ? -4.238 -22.5 -18.969 1 98.56 94 THR B C 1
ATOM 3601 O O . THR B 1 94 ? -3.984 -23.375 -18.141 1 98.56 94 THR B O 1
ATOM 3604 N N . VAL B 1 95 ? -4.594 -21.266 -18.672 1 98.75 95 VAL B N 1
ATOM 3605 C CA . VAL B 1 95 ? -4.738 -20.859 -17.281 1 98.75 95 VAL B CA 1
ATOM 3606 C C . VAL B 1 95 ? -6.18 -21.062 -16.828 1 98.75 95 VAL B C 1
ATOM 3608 O O . VAL B 1 95 ? -7.109 -20.516 -17.422 1 98.75 95 VAL B O 1
ATOM 3611 N N . GLN B 1 96 ? -6.355 -21.859 -15.766 1 98.81 96 GLN B N 1
ATOM 3612 C CA . GLN B 1 96 ? -7.703 -22.219 -15.344 1 98.81 96 GLN B CA 1
ATOM 3613 C C . GLN B 1 96 ? -7.887 -22.016 -13.844 1 98.81 96 GLN B C 1
ATOM 3615 O O . GLN B 1 96 ? -6.906 -21.922 -13.102 1 98.81 96 GLN B O 1
ATOM 3620 N N . TYR B 1 97 ? -9.133 -21.875 -13.391 1 98.31 97 TYR B N 1
ATOM 3621 C CA . TYR B 1 97 ? -9.461 -21.672 -11.977 1 98.31 97 TYR B CA 1
ATOM 3622 C C . TYR B 1 97 ? -10.898 -22.094 -11.695 1 98.31 97 TYR B C 1
ATOM 3624 O O . TYR B 1 97 ? -11.766 -21.984 -12.562 1 98.31 97 TYR B O 1
ATOM 3632 N N . PRO B 1 98 ? -11.141 -22.609 -10.531 1 97.69 98 PRO B N 1
ATOM 3633 C CA . PRO B 1 98 ? -12.523 -22.766 -10.078 1 97.69 98 PRO B CA 1
ATOM 3634 C C . PRO B 1 98 ? -13.039 -21.531 -9.328 1 97.69 98 PRO B C 1
ATOM 3636 O O . PRO B 1 98 ? -12.242 -20.688 -8.898 1 97.69 98 PRO B O 1
ATOM 3639 N N . GLY B 1 99 ? -14.312 -21.375 -9.188 1 93.94 99 GLY B N 1
ATOM 3640 C CA . GLY B 1 99 ? -14.922 -20.266 -8.461 1 93.94 99 GLY B CA 1
ATOM 3641 C C . GLY B 1 99 ? -15.125 -19.031 -9.312 1 93.94 99 GLY B C 1
ATOM 3642 O O . GLY B 1 99 ? -15.516 -19.125 -10.477 1 93.94 99 GLY B O 1
ATOM 3643 N N . GLN B 1 100 ? -15.008 -17.844 -8.562 1 91.25 100 GLN B N 1
ATOM 3644 C CA . GLN B 1 100 ? -15.312 -16.594 -9.258 1 91.25 100 GLN B CA 1
ATOM 3645 C C . GLN B 1 100 ? -14.32 -15.5 -8.883 1 91.25 100 GLN B C 1
ATOM 3647 O O . GLN B 1 100 ? -13.797 -15.484 -7.766 1 91.25 100 GLN B O 1
ATOM 3652 N N . ILE B 1 101 ? -14.039 -14.695 -9.852 1 91.19 101 ILE B N 1
ATOM 3653 C CA . ILE B 1 101 ? -13.25 -13.484 -9.633 1 91.19 101 ILE B CA 1
ATOM 3654 C C . ILE B 1 101 ? -14.172 -12.281 -9.484 1 91.19 101 ILE B C 1
ATOM 3656 O O . ILE B 1 101 ? -14.727 -11.789 -10.469 1 91.19 101 ILE B O 1
ATOM 3660 N N . ARG B 1 102 ? -14.305 -11.766 -8.172 1 82.44 102 ARG B N 1
ATOM 3661 C CA . ARG B 1 102 ? -15.352 -10.766 -7.965 1 82.44 102 ARG B CA 1
ATOM 3662 C C . ARG B 1 102 ? -14.773 -9.484 -7.371 1 82.44 102 ARG B C 1
ATOM 3664 O O . ARG B 1 102 ? -15.258 -8.391 -7.668 1 82.44 102 ARG B O 1
ATOM 3671 N N . HIS B 1 103 ? -13.75 -9.578 -6.508 1 86.06 103 HIS B N 1
ATOM 3672 C CA . HIS B 1 103 ? -13.156 -8.391 -5.898 1 86.06 103 HIS B CA 1
ATOM 3673 C C . HIS B 1 103 ? -12.672 -7.41 -6.957 1 86.06 103 HIS B C 1
ATOM 3675 O O . HIS B 1 103 ? -12.102 -7.82 -7.977 1 86.06 103 HIS B O 1
ATOM 3681 N N . GLN B 1 104 ? -12.883 -6.117 -6.809 1 85.69 104 GLN B N 1
ATOM 3682 C CA . GLN B 1 104 ? -12.586 -5.121 -7.836 1 85.69 104 GLN B CA 1
ATOM 3683 C C . GLN B 1 104 ? -11.117 -5.168 -8.234 1 85.69 104 GLN B C 1
ATOM 3685 O O . GLN B 1 104 ? -10.781 -5.012 -9.414 1 85.69 104 GLN B O 1
ATOM 3690 N N . GLU B 1 105 ? -10.297 -5.32 -7.262 1 88.19 105 GLU B N 1
ATOM 3691 C CA . GLU B 1 105 ? -8.875 -5.383 -7.57 1 88.19 105 GLU B CA 1
ATOM 3692 C C . GLU B 1 105 ? -8.555 -6.594 -8.445 1 88.19 105 GLU B C 1
ATOM 3694 O O . GLU B 1 105 ? -7.723 -6.508 -9.352 1 88.19 105 GLU B O 1
ATOM 3699 N N . ASN B 1 106 ? -9.18 -7.75 -8.133 1 93.38 106 ASN B N 1
ATOM 3700 C CA . ASN B 1 106 ? -8.961 -8.969 -8.906 1 93.38 106 ASN B CA 1
ATOM 3701 C C . ASN B 1 106 ? -9.508 -8.836 -10.32 1 93.38 106 ASN B C 1
ATOM 3703 O O . ASN B 1 106 ? -8.859 -9.266 -11.281 1 93.38 106 ASN B O 1
ATOM 3707 N N . ARG B 1 107 ? -10.656 -8.227 -10.383 1 92.12 107 ARG B N 1
ATOM 3708 C CA . ARG B 1 107 ? -11.25 -7.98 -11.695 1 92.12 107 ARG B CA 1
ATOM 3709 C C . ARG B 1 107 ? -10.383 -7.027 -12.516 1 92.12 107 ARG B C 1
ATOM 3711 O O . ARG B 1 107 ? -10.172 -7.25 -13.711 1 92.12 107 ARG B O 1
ATOM 3718 N N . ALA B 1 108 ? -9.938 -5.961 -11.883 1 93.19 108 ALA B N 1
ATOM 3719 C CA . ALA B 1 108 ? -9.07 -5.004 -12.562 1 93.19 108 ALA B CA 1
ATOM 3720 C C . ALA B 1 108 ? -7.805 -5.684 -13.078 1 93.19 108 ALA B C 1
ATOM 3722 O O . ALA B 1 108 ? -7.352 -5.402 -14.195 1 93.19 108 ALA B O 1
ATOM 3723 N N . PHE B 1 109 ? -7.242 -6.555 -12.258 1 96.75 109 PHE B N 1
ATOM 3724 C CA . PHE B 1 109 ? -6.043 -7.293 -12.648 1 96.75 109 PHE B CA 1
ATOM 3725 C C . PHE B 1 109 ? -6.273 -8.062 -13.938 1 96.75 109 PHE B C 1
ATOM 3727 O O . PHE B 1 109 ? -5.488 -7.949 -14.883 1 96.75 109 PHE B O 1
ATOM 3734 N N . ARG B 1 110 ? -7.348 -8.773 -13.992 1 95.94 110 ARG B N 1
ATOM 3735 C CA . ARG B 1 110 ? -7.688 -9.602 -15.148 1 95.94 110 ARG B CA 1
ATOM 3736 C C . ARG B 1 110 ? -7.941 -8.734 -16.375 1 95.94 110 ARG B C 1
ATOM 3738 O O . ARG B 1 110 ? -7.43 -9.016 -17.469 1 95.94 110 ARG B O 1
ATOM 3745 N N . THR B 1 111 ? -8.68 -7.691 -16.188 1 94.44 111 THR B N 1
ATOM 3746 C CA . THR B 1 111 ? -9.133 -6.871 -17.297 1 94.44 111 THR B CA 1
ATOM 3747 C C . THR B 1 111 ? -7.996 -6.012 -17.844 1 94.44 111 THR B C 1
ATOM 3749 O O . THR B 1 111 ? -7.766 -5.961 -19.047 1 94.44 111 THR B O 1
ATOM 3752 N N . VAL B 1 112 ? -7.293 -5.348 -16.969 1 94.06 112 VAL B N 1
ATOM 3753 C CA . VAL B 1 112 ? -6.242 -4.422 -17.375 1 94.06 112 VAL B CA 1
ATOM 3754 C C . VAL B 1 112 ? -5.121 -5.184 -18.078 1 94.06 112 VAL B C 1
ATOM 3756 O O . VAL B 1 112 ? -4.555 -4.699 -19.062 1 94.06 112 VAL B O 1
ATOM 3759 N N . LEU B 1 113 ? -4.809 -6.418 -17.594 1 95.62 113 LEU B N 1
ATOM 3760 C CA . LEU B 1 113 ? -3.738 -7.215 -18.188 1 95.62 113 LEU B CA 1
ATOM 3761 C C . LEU B 1 113 ? -4.277 -8.117 -19.297 1 95.62 113 LEU B C 1
ATOM 3763 O O . LEU B 1 113 ? -3.535 -8.914 -19.875 1 95.62 113 LEU B O 1
ATOM 3767 N N . ASP B 1 114 ? -5.559 -8.055 -19.531 1 94.94 114 ASP B N 1
ATOM 3768 C CA . ASP B 1 114 ? -6.211 -8.812 -20.594 1 94.94 114 ASP B CA 1
ATOM 3769 C C . ASP B 1 114 ? -5.891 -10.305 -20.484 1 94.94 114 ASP B C 1
ATOM 3771 O O . ASP B 1 114 ? -5.414 -10.914 -21.438 1 94.94 114 ASP B O 1
ATOM 3775 N N . LEU B 1 115 ? -6.133 -10.836 -19.328 1 95.75 115 LEU B N 1
ATOM 3776 C CA . LEU B 1 115 ? -5.805 -12.234 -19.078 1 95.75 115 LEU B CA 1
ATOM 3777 C C . LEU B 1 115 ? -6.918 -13.148 -19.578 1 95.75 115 LEU B C 1
ATOM 3779 O O . LEU B 1 115 ? -8.094 -12.906 -19.312 1 95.75 115 LEU B O 1
ATOM 3783 N N . LYS B 1 116 ? -6.531 -14.125 -20.266 1 94.75 116 LYS B N 1
ATOM 3784 C CA . LYS B 1 116 ? -7.449 -15.188 -20.656 1 94.75 116 LYS B CA 1
ATOM 3785 C C . LYS B 1 116 ? -7.465 -16.312 -19.625 1 94.75 116 LYS B C 1
ATOM 3787 O O . LYS B 1 116 ? -6.555 -17.141 -19.594 1 94.75 116 LYS B O 1
ATOM 3792 N N . LEU B 1 117 ? -8.477 -16.359 -18.859 1 97.06 117 LEU B N 1
ATOM 3793 C CA . LEU B 1 117 ? -8.648 -17.328 -17.781 1 97.06 117 LEU B CA 1
ATOM 3794 C C . LEU B 1 117 ? -9.898 -18.172 -18 1 97.06 117 LEU B C 1
ATOM 3796 O O . LEU B 1 117 ? -10.969 -17.641 -18.312 1 97.06 117 LEU B O 1
ATOM 3800 N N . ASP B 1 118 ? -9.742 -19.406 -17.859 1 97.44 118 ASP B N 1
ATOM 3801 C CA . ASP B 1 118 ? -10.867 -20.312 -18.062 1 97.44 118 ASP B CA 1
ATOM 3802 C C . ASP B 1 118 ? -11.375 -20.875 -16.734 1 97.44 118 ASP B C 1
ATOM 3804 O O . ASP B 1 118 ? -10.617 -21.484 -15.984 1 97.44 118 ASP B O 1
ATOM 3808 N N . ARG B 1 119 ? -12.617 -20.688 -16.5 1 97.69 119 ARG B N 1
ATOM 3809 C CA . ARG B 1 119 ? -13.242 -21.219 -15.289 1 97.69 119 ARG B CA 1
ATOM 3810 C C . ARG B 1 119 ? -13.586 -22.703 -15.445 1 97.69 119 ARG B C 1
ATOM 3812 O O . ARG B 1 119 ? -14.055 -23.125 -16.5 1 97.69 119 ARG B O 1
ATOM 3819 N N . ILE B 1 120 ? -13.352 -23.438 -14.414 1 98.25 120 ILE B N 1
ATOM 3820 C CA . ILE B 1 120 ? -13.688 -24.859 -14.469 1 98.25 120 ILE B CA 1
ATOM 3821 C C . ILE B 1 120 ? -14.602 -25.219 -13.297 1 98.25 120 ILE B C 1
ATOM 3823 O O . ILE B 1 120 ? -14.531 -24.594 -12.234 1 98.25 120 ILE B O 1
ATOM 3827 N N . ASP B 1 121 ? -15.391 -26.281 -13.484 1 97.69 121 ASP B N 1
ATOM 3828 C CA . ASP B 1 121 ? -16.281 -26.75 -12.43 1 97.69 121 ASP B CA 1
ATOM 3829 C C . ASP B 1 121 ? -16.078 -28.234 -12.156 1 97.69 121 ASP B C 1
ATOM 3831 O O . ASP B 1 121 ? -16.547 -28.75 -11.141 1 97.69 121 ASP B O 1
ATOM 3835 N N . HIS B 1 122 ? -15.398 -28.797 -13.086 1 97.94 122 HIS B N 1
ATOM 3836 C CA . HIS B 1 122 ? -15.188 -30.234 -12.992 1 97.94 122 HIS B CA 1
ATOM 3837 C C . HIS B 1 122 ? -13.828 -30.641 -13.555 1 97.94 122 HIS B C 1
ATOM 3839 O O . HIS B 1 122 ? -13.266 -29.938 -14.398 1 97.94 122 HIS B O 1
ATOM 3845 N N . VAL B 1 123 ? -13.344 -31.812 -13.117 1 97.75 123 VAL B N 1
ATOM 3846 C CA . VAL B 1 123 ? -12.031 -32.312 -13.523 1 97.75 123 VAL B CA 1
AT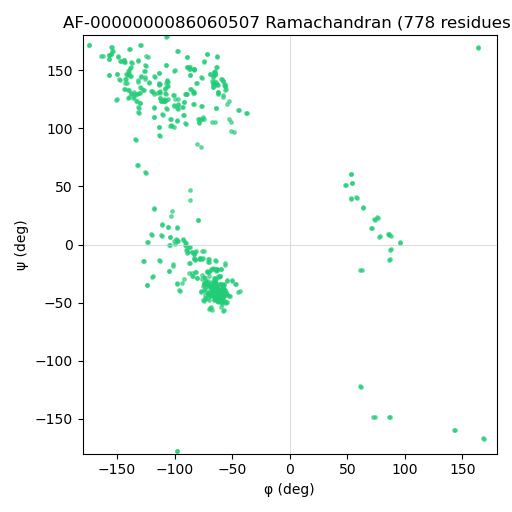OM 3847 C C . VAL B 1 123 ? -12 -32.531 -15.039 1 97.75 123 VAL B C 1
ATOM 3849 O O . VAL B 1 123 ? -10.961 -32.344 -15.672 1 97.75 123 VAL B O 1
ATOM 3852 N N . SER B 1 124 ? -13.07 -32.781 -15.648 1 97.44 124 SER B N 1
ATOM 3853 C CA . SER B 1 124 ? -13.148 -33.031 -17.094 1 97.44 124 SER B CA 1
ATOM 3854 C C . SER B 1 124 ? -12.906 -31.734 -17.875 1 97.44 124 SER B C 1
ATOM 3856 O O . SER B 1 124 ? -12.664 -31.781 -19.078 1 97.44 124 SER B O 1
ATOM 3858 N N . ASP B 1 125 ? -12.977 -30.594 -17.203 1 98 125 ASP B N 1
ATOM 3859 C CA . ASP B 1 125 ? -12.812 -29.312 -17.844 1 98 125 ASP B CA 1
ATOM 3860 C C . ASP B 1 125 ? -11.328 -28.953 -18 1 98 125 ASP B C 1
ATOM 3862 O O . ASP B 1 125 ? -10.977 -28.016 -18.703 1 98 125 ASP B O 1
ATOM 3866 N N . LEU B 1 126 ? -10.492 -29.766 -17.391 1 98.31 126 LEU B N 1
ATOM 3867 C CA . LEU B 1 126 ? -9.062 -29.484 -17.469 1 98.31 126 LEU B CA 1
ATOM 3868 C C . LEU B 1 126 ? -8.578 -29.562 -18.922 1 98.31 126 LEU B C 1
ATOM 3870 O O . LEU B 1 126 ? -8.93 -30.5 -19.641 1 98.31 126 LEU B O 1
ATOM 3874 N N . ALA B 1 127 ? -7.75 -28.625 -19.281 1 98 127 ALA B N 1
ATOM 3875 C CA . ALA B 1 127 ? -7.34 -28.469 -20.672 1 98 127 ALA B CA 1
ATOM 3876 C C . ALA B 1 127 ? -6.246 -29.469 -21.031 1 98 127 ALA B C 1
ATOM 3878 O O . ALA B 1 127 ? -6.09 -29.828 -22.203 1 98 127 ALA B O 1
ATOM 3879 N N . ALA B 1 128 ? -5.418 -29.891 -20.062 1 97.88 128 ALA B N 1
ATOM 3880 C CA . ALA B 1 128 ? -4.301 -30.797 -20.297 1 97.88 128 ALA B CA 1
ATOM 3881 C C . ALA B 1 128 ? -4.117 -31.75 -19.109 1 97.88 128 ALA B C 1
ATOM 3883 O O . ALA B 1 128 ? -4.543 -31.438 -17.984 1 97.88 128 ALA B O 1
ATOM 3884 N N . GLU B 1 129 ? -3.473 -32.844 -19.344 1 95.44 129 GLU B N 1
ATOM 3885 C CA . GLU B 1 129 ? -3.186 -33.812 -18.297 1 95.44 129 GLU B CA 1
ATOM 3886 C C . GLU B 1 129 ? -2.068 -33.344 -17.375 1 95.44 129 GLU B C 1
ATOM 3888 O O . GLU B 1 129 ? -2.055 -33.656 -16.188 1 95.44 129 GLU B O 1
ATOM 3893 N N . THR B 1 130 ? -1.125 -32.625 -17.984 1 98.12 130 THR B N 1
ATOM 3894 C CA . THR B 1 130 ? -0.061 -32.031 -17.188 1 98.12 130 THR B CA 1
ATOM 3895 C C . THR B 1 130 ? -0.567 -30.797 -16.453 1 98.12 130 THR B C 1
ATOM 3897 O O . THR B 1 130 ? -0.789 -29.75 -17.062 1 98.12 130 THR B O 1
ATOM 3900 N N . VAL B 1 131 ? -0.724 -30.938 -15.125 1 98.69 131 VAL B N 1
ATOM 3901 C CA . VAL B 1 131 ? -1.297 -29.859 -14.312 1 98.69 131 VAL B CA 1
ATOM 3902 C C . VAL B 1 131 ? -0.213 -29.25 -13.43 1 98.69 131 VAL B C 1
ATOM 3904 O O . VAL B 1 131 ? 0.482 -29.953 -12.703 1 98.69 131 VAL B O 1
ATOM 3907 N N . ILE B 1 132 ? -0.038 -27.984 -13.562 1 98.81 132 ILE B N 1
ATOM 3908 C CA . ILE B 1 132 ? 0.862 -27.203 -12.719 1 98.81 132 ILE B CA 1
ATOM 3909 C C . ILE B 1 132 ? 0.051 -26.344 -11.742 1 98.81 132 ILE B C 1
ATOM 3911 O O . ILE B 1 132 ? -0.714 -25.469 -12.156 1 98.81 132 ILE B O 1
ATOM 3915 N N . LEU B 1 133 ? 0.208 -26.594 -10.461 1 98.81 133 LEU B N 1
ATOM 3916 C CA . LEU B 1 133 ? -0.439 -25.766 -9.445 1 98.81 133 LEU B CA 1
ATOM 3917 C C . LEU B 1 133 ? 0.415 -24.547 -9.109 1 98.81 133 LEU B C 1
ATOM 3919 O O . LEU B 1 133 ? 1.628 -24.672 -8.922 1 98.81 133 LEU B O 1
ATOM 3923 N N . VAL B 1 134 ? -0.224 -23.438 -9.062 1 98.75 134 VAL B N 1
ATOM 3924 C CA . VAL B 1 134 ? 0.469 -22.234 -8.625 1 98.75 134 VAL B CA 1
ATOM 3925 C C . VAL B 1 134 ? -0.308 -21.562 -7.492 1 98.75 134 VAL B C 1
ATOM 3927 O O . VAL B 1 134 ? -1.534 -21.453 -7.555 1 98.75 134 VAL B O 1
ATOM 3930 N N . ASP B 1 135 ? 0.361 -21.172 -6.406 1 98.31 135 ASP B N 1
ATOM 3931 C CA . ASP B 1 135 ? -0.101 -20.406 -5.25 1 98.31 135 ASP B CA 1
ATOM 3932 C C . ASP B 1 135 ? -1.036 -21.25 -4.379 1 98.31 135 ASP B C 1
ATOM 3934 O O . ASP B 1 135 ? -1.864 -20.703 -3.646 1 98.31 135 ASP B O 1
ATOM 3938 N N . HIS B 1 136 ? -1.059 -22.484 -4.578 1 96.75 136 HIS B N 1
ATOM 3939 C CA . HIS B 1 136 ? -1.668 -23.5 -3.723 1 96.75 136 HIS B CA 1
ATOM 3940 C C . HIS B 1 136 ? -1.045 -24.875 -3.963 1 96.75 136 HIS B C 1
ATOM 3942 O O . HIS B 1 136 ? -0.394 -25.094 -4.984 1 96.75 136 HIS B O 1
ATOM 3948 N N . ASN B 1 137 ? -1.201 -25.734 -3.008 1 96 137 ASN B N 1
ATOM 3949 C CA . ASN B 1 137 ? -0.458 -26.984 -3.178 1 96 137 ASN B CA 1
ATOM 3950 C C . ASN B 1 137 ? -1.391 -28.188 -3.225 1 96 137 ASN B C 1
ATOM 3952 O O . ASN B 1 137 ? -0.932 -29.328 -3.297 1 96 137 ASN B O 1
ATOM 3956 N N . GLU B 1 138 ? -2.707 -27.953 -3.281 1 95.44 138 GLU B N 1
ATOM 3957 C CA . GLU B 1 138 ? -3.682 -29.016 -3.455 1 95.44 138 GLU B CA 1
ATOM 3958 C C . GLU B 1 138 ? -4.844 -28.578 -4.336 1 95.44 138 GLU B C 1
ATOM 3960 O O . GLU B 1 138 ? -5.406 -27.5 -4.133 1 95.44 138 GLU B O 1
ATOM 3965 N N . PRO B 1 139 ? -5.203 -29.453 -5.289 1 96.75 139 PRO B N 1
ATOM 3966 C CA . PRO B 1 139 ? -6.398 -29.141 -6.074 1 96.75 139 PRO B CA 1
ATOM 3967 C C . PRO B 1 139 ? -7.672 -29.125 -5.23 1 96.75 139 PRO B C 1
ATOM 3969 O O . PRO B 1 139 ? -7.852 -29.969 -4.363 1 96.75 139 PRO B O 1
ATOM 3972 N N . ARG B 1 140 ? -8.516 -28.172 -5.438 1 93.75 140 ARG B N 1
ATOM 3973 C CA . ARG B 1 140 ? -9.758 -28.047 -4.688 1 93.75 140 ARG B CA 1
ATOM 3974 C C . ARG B 1 140 ? -10.742 -27.125 -5.406 1 93.75 140 ARG B C 1
ATOM 3976 O O . ARG B 1 140 ? -10.359 -26.406 -6.328 1 93.75 140 ARG B O 1
ATOM 3983 N N . GLY B 1 141 ? -12.047 -27.188 -5.051 1 93.44 141 GLY B N 1
ATOM 3984 C CA . GLY B 1 141 ? -13.023 -26.188 -5.457 1 93.44 141 GLY B CA 1
ATOM 3985 C C . GLY B 1 141 ? -13.797 -26.594 -6.703 1 93.44 141 GLY B C 1
ATOM 3986 O O . GLY B 1 141 ? -14.586 -25.797 -7.223 1 93.44 141 GLY B O 1
ATOM 3987 N N . PHE B 1 142 ? -13.539 -27.766 -7.262 1 95.5 142 PHE B N 1
ATOM 3988 C CA . PHE B 1 142 ? -14.273 -28.25 -8.422 1 95.5 142 PHE B CA 1
ATOM 3989 C C . PHE B 1 142 ? -14.492 -29.75 -8.344 1 95.5 142 PHE B C 1
ATOM 3991 O O . PHE B 1 142 ? -13.82 -30.438 -7.566 1 95.5 142 PHE B O 1
ATOM 3998 N N . GLY B 1 143 ? -15.516 -30.219 -9.055 1 96.81 143 GLY B N 1
ATOM 3999 C CA . GLY B 1 143 ? -15.812 -31.641 -9.023 1 96.81 143 GLY B CA 1
ATOM 4000 C C . GLY B 1 143 ? -14.656 -32.5 -9.477 1 96.81 143 GLY B C 1
ATOM 4001 O O . GLY B 1 143 ? -14.07 -32.281 -10.539 1 96.81 143 GLY B O 1
ATOM 4002 N N . GLY B 1 144 ? -14.258 -33.594 -8.609 1 97.38 144 GLY B N 1
ATOM 4003 C CA . GLY B 1 144 ? -13.211 -34.531 -8.992 1 97.38 144 GLY B CA 1
ATOM 4004 C C . GLY B 1 144 ? -11.812 -34.031 -8.656 1 97.38 144 GLY B C 1
ATOM 4005 O O . GLY B 1 144 ? -10.82 -34.625 -9.07 1 97.38 144 GLY B O 1
ATOM 4006 N N . ALA B 1 145 ? -11.727 -32.969 -7.945 1 97.12 145 ALA B N 1
ATOM 4007 C CA . ALA B 1 145 ? -10.453 -32.312 -7.633 1 97.12 145 ALA B CA 1
ATOM 4008 C C . ALA B 1 145 ? -9.523 -33.281 -6.902 1 97.12 145 ALA B C 1
ATOM 4010 O O . ALA B 1 145 ? -8.305 -33.25 -7.094 1 97.12 145 ALA B O 1
ATOM 4011 N N . ASP B 1 146 ? -10.062 -34.125 -6.105 1 94.31 146 ASP B N 1
ATOM 4012 C CA . ASP B 1 146 ? -9.289 -35.062 -5.281 1 94.31 146 ASP B CA 1
ATOM 4013 C C . ASP B 1 146 ? -8.531 -36.062 -6.141 1 94.31 146 ASP B C 1
ATOM 4015 O O . ASP B 1 146 ? -7.551 -36.656 -5.691 1 94.31 146 ASP B O 1
ATOM 4019 N N . GLY B 1 147 ? -8.953 -36.25 -7.324 1 95.06 147 GLY B N 1
ATOM 4020 C CA . GLY B 1 147 ? -8.328 -37.219 -8.211 1 95.06 147 GLY B CA 1
ATOM 4021 C C . GLY B 1 147 ? -7.207 -36.625 -9.047 1 95.06 147 GLY B C 1
ATOM 4022 O O . GLY B 1 147 ? -6.52 -37.344 -9.766 1 95.06 147 GLY B O 1
ATOM 4023 N N . VAL B 1 148 ? -6.984 -35.406 -8.984 1 97 148 VAL B N 1
ATOM 4024 C CA . VAL B 1 148 ? -5.973 -34.75 -9.805 1 97 148 VAL B CA 1
ATOM 4025 C C . VAL B 1 148 ? -4.602 -34.875 -9.148 1 97 148 VAL B C 1
ATOM 4027 O O . VAL B 1 148 ? -4.422 -34.531 -7.98 1 97 148 VAL B O 1
ATOM 4030 N N . LEU B 1 149 ? -3.678 -35.469 -9.812 1 96.88 149 LEU B N 1
ATOM 4031 C CA . LEU B 1 149 ? -2.281 -35.531 -9.398 1 96.88 149 LEU B CA 1
ATOM 4032 C C . LEU B 1 149 ? -1.448 -34.5 -10.172 1 96.88 149 LEU B C 1
ATOM 4034 O O . LEU B 1 149 ? -1.021 -34.781 -11.297 1 96.88 149 LEU B O 1
ATOM 4038 N N . PRO B 1 150 ? -1.146 -33.406 -9.555 1 98.12 150 PRO B N 1
ATOM 4039 C CA . PRO B 1 150 ? -0.411 -32.344 -10.289 1 98.12 150 PRO B CA 1
ATOM 4040 C C . PRO B 1 150 ? 1.008 -32.781 -10.648 1 98.12 150 PRO B C 1
ATOM 4042 O O . PRO B 1 150 ? 1.658 -33.5 -9.875 1 98.12 150 PRO B O 1
ATOM 4045 N N . THR B 1 151 ? 1.468 -32.375 -11.773 1 98.44 151 THR B N 1
ATOM 4046 C CA . THR B 1 151 ? 2.836 -32.625 -12.219 1 98.44 151 THR B CA 1
ATOM 4047 C C . THR B 1 151 ? 3.818 -31.734 -11.453 1 98.44 151 THR B C 1
ATOM 4049 O O . THR B 1 151 ? 4.918 -32.188 -11.109 1 98.44 151 THR B O 1
ATOM 4052 N N . ALA B 1 152 ? 3.465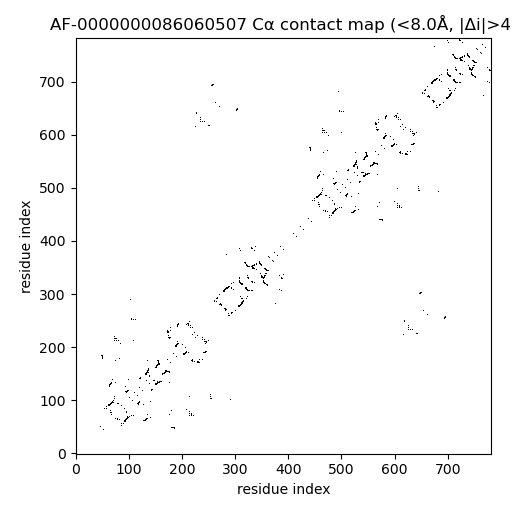 -30.5 -11.203 1 98.69 152 ALA B N 1
ATOM 4053 C CA . ALA B 1 152 ? 4.309 -29.547 -10.484 1 98.69 152 ALA B CA 1
ATOM 4054 C C . ALA B 1 152 ? 3.479 -28.688 -9.531 1 98.69 152 ALA B C 1
ATOM 4056 O O . ALA B 1 152 ? 2.301 -28.438 -9.781 1 98.69 152 ALA B O 1
ATOM 4057 N N . VAL B 1 153 ? 4.098 -28.266 -8.422 1 98.69 153 VAL B N 1
ATOM 4058 C CA . VAL B 1 153 ? 3.504 -27.391 -7.43 1 98.69 153 VAL B CA 1
ATOM 4059 C C . VAL B 1 153 ? 4.469 -26.25 -7.113 1 98.69 153 VAL B C 1
ATOM 4061 O O . VAL B 1 153 ? 5.613 -26.484 -6.723 1 98.69 153 VAL B O 1
ATOM 4064 N N . ILE B 1 154 ? 4.082 -25.047 -7.379 1 98.75 154 ILE B N 1
ATOM 4065 C CA . ILE B 1 154 ? 4.809 -23.844 -6.996 1 98.75 154 ILE B CA 1
ATOM 4066 C C . ILE B 1 154 ? 3.955 -23 -6.043 1 98.75 154 ILE B C 1
ATOM 4068 O O . ILE B 1 154 ? 2.865 -22.547 -6.406 1 98.75 154 ILE B O 1
ATOM 4072 N N . ASP B 1 155 ? 4.383 -22.781 -4.855 1 97.94 155 ASP B N 1
ATOM 4073 C CA . ASP B 1 155 ? 3.557 -22.172 -3.814 1 97.94 155 ASP B CA 1
ATOM 4074 C C . ASP B 1 155 ? 4.422 -21.531 -2.736 1 97.94 155 ASP B C 1
ATOM 4076 O O . ASP B 1 155 ? 5.645 -21.672 -2.746 1 97.94 155 ASP B O 1
ATOM 4080 N N . HIS B 1 156 ? 3.789 -20.688 -1.985 1 96.88 156 HIS B N 1
ATOM 4081 C CA . HIS B 1 156 ? 4.488 -20.156 -0.821 1 96.88 156 HIS B CA 1
ATOM 4082 C C . HIS B 1 156 ? 3.713 -20.438 0.462 1 96.88 156 HIS B C 1
ATOM 4084 O O . HIS B 1 156 ? 4.188 -20.125 1.558 1 96.88 156 HIS B O 1
ATOM 4090 N N . HIS B 1 157 ? 2.576 -21.141 0.337 1 92.44 157 HIS B N 1
ATOM 4091 C CA . HIS B 1 157 ? 1.779 -21.484 1.508 1 92.44 157 HIS B CA 1
ATOM 4092 C C . HIS B 1 157 ? 2.271 -22.781 2.145 1 92.44 157 HIS B C 1
ATOM 4094 O O . HIS B 1 157 ? 2.713 -23.688 1.442 1 92.44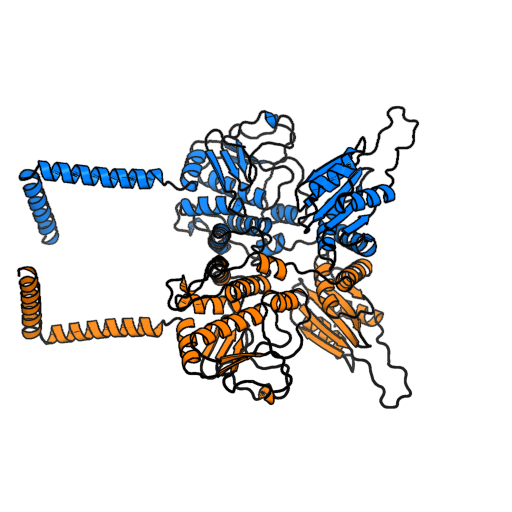 157 HIS B O 1
ATOM 4100 N N . PRO B 1 158 ? 2.148 -22.781 3.463 1 89.62 158 PRO B N 1
ATOM 4101 C CA . PRO B 1 158 ? 2.434 -24.078 4.082 1 89.62 158 PRO B CA 1
ATOM 4102 C C . PRO B 1 158 ? 1.427 -25.156 3.684 1 89.62 158 PRO B C 1
ATOM 4104 O O . PRO B 1 158 ? 0.257 -24.859 3.439 1 89.62 158 PRO B O 1
ATOM 4107 N N . GLY B 1 159 ? 1.8 -26.375 3.561 1 89.88 159 GLY B N 1
ATOM 4108 C CA . GLY B 1 159 ? 0.973 -27.516 3.182 1 89.88 159 GLY B CA 1
ATOM 4109 C C . GLY B 1 159 ? 1.781 -28.719 2.74 1 89.88 159 GLY B C 1
ATOM 4110 O O . GLY B 1 159 ? 2.996 -28.625 2.555 1 89.88 159 GLY B O 1
ATOM 4111 N N . ASP B 1 160 ? 1.108 -29.797 2.594 1 90.06 160 ASP B N 1
ATOM 4112 C CA . ASP B 1 160 ? 1.802 -31.062 2.312 1 90.06 160 ASP B CA 1
ATOM 4113 C C . ASP B 1 160 ? 1.642 -31.453 0.846 1 90.06 160 ASP B C 1
ATOM 4115 O O . ASP B 1 160 ? 2.158 -32.5 0.418 1 90.06 160 ASP B O 1
ATOM 4119 N N . GLY B 1 161 ? 0.946 -30.656 0.142 1 92.75 161 GLY B N 1
ATOM 4120 C CA . GLY B 1 161 ? 0.766 -30.969 -1.264 1 92.75 161 GLY B CA 1
ATOM 4121 C C . GLY B 1 161 ? 2.059 -30.938 -2.057 1 92.75 161 GLY B C 1
ATOM 4122 O O . GLY B 1 161 ? 2.914 -30.078 -1.815 1 92.75 161 GLY B O 1
ATOM 4123 N N . THR B 1 162 ? 2.215 -31.953 -3.033 1 95.69 162 THR B N 1
ATOM 4124 C CA . THR B 1 162 ? 3.422 -32.031 -3.848 1 95.69 162 THR B CA 1
ATOM 4125 C C . THR B 1 162 ? 3.072 -32.344 -5.301 1 95.69 162 THR B C 1
ATOM 4127 O O . THR B 1 162 ? 1.985 -32.844 -5.59 1 95.69 162 THR B O 1
ATOM 4130 N N . GLY B 1 163 ? 3.984 -31.969 -6.148 1 97.38 163 GLY B N 1
ATOM 4131 C CA . GLY B 1 163 ? 3.914 -32.406 -7.539 1 97.38 163 GLY B CA 1
ATOM 4132 C C . GLY B 1 163 ? 4.621 -33.719 -7.797 1 97.38 163 GLY B C 1
ATOM 4133 O O . GLY B 1 163 ? 5.59 -34.062 -7.113 1 97.38 163 GLY B O 1
ATOM 4134 N N . GLU B 1 164 ? 4.188 -34.438 -8.781 1 97.25 164 GLU B N 1
ATOM 4135 C CA . GLU B 1 164 ? 4.785 -35.719 -9.133 1 97.25 164 GLU B CA 1
ATOM 4136 C C . GLU B 1 164 ? 6.223 -35.531 -9.617 1 97.25 164 GLU B C 1
ATOM 4138 O O . GLU B 1 164 ? 7.078 -36.375 -9.359 1 97.25 164 GLU B O 1
ATOM 4143 N N . GLU B 1 165 ? 6.512 -34.406 -10.273 1 97.38 165 GLU B N 1
ATOM 4144 C CA . GLU B 1 165 ? 7.816 -34.25 -10.906 1 97.38 165 GLU B CA 1
ATOM 4145 C C . GLU B 1 165 ? 8.57 -33.062 -10.305 1 97.38 165 GLU B C 1
ATOM 4147 O O . GLU B 1 165 ? 9.805 -33.062 -10.297 1 97.38 165 GLU B O 1
ATOM 4152 N N . PHE B 1 166 ? 7.844 -32.094 -9.805 1 97.94 166 PHE B N 1
ATOM 4153 C CA . PHE B 1 166 ? 8.492 -30.875 -9.344 1 97.94 166 PHE B CA 1
ATOM 4154 C C . PHE B 1 166 ? 7.695 -30.219 -8.219 1 97.94 166 PHE B C 1
ATOM 4156 O O . PHE B 1 166 ? 6.484 -30.031 -8.336 1 97.94 166 PHE B O 1
ATOM 4163 N N . THR B 1 167 ? 8.289 -29.984 -7.117 1 98.19 167 THR B N 1
ATOM 4164 C CA . THR B 1 167 ? 7.688 -29.281 -5.984 1 98.19 167 THR B CA 1
ATOM 4165 C C . THR B 1 167 ? 8.602 -28.172 -5.492 1 98.19 167 THR B C 1
ATOM 4167 O O . THR B 1 167 ? 9.773 -28.406 -5.184 1 98.19 167 THR B O 1
ATOM 4170 N N . ASP B 1 168 ? 8.141 -26.953 -5.488 1 98.12 168 ASP B N 1
ATOM 4171 C CA . ASP B 1 168 ? 8.852 -25.797 -4.949 1 98.12 168 ASP B CA 1
ATOM 4172 C C . ASP B 1 168 ? 7.938 -24.953 -4.066 1 98.12 168 ASP B C 1
ATOM 4174 O O . ASP B 1 168 ? 7.285 -24.031 -4.551 1 98.12 168 ASP B O 1
ATOM 4178 N N . VAL B 1 169 ? 7.906 -25.25 -2.811 1 97.06 169 VAL B N 1
ATOM 4179 C CA . VAL B 1 169 ? 7.102 -24.547 -1.826 1 97.06 169 VAL B CA 1
ATOM 4180 C C . VAL B 1 169 ? 8.008 -23.75 -0.886 1 97.06 169 VAL B C 1
ATOM 4182 O O . VAL B 1 169 ? 8.773 -24.344 -0.117 1 97.06 169 VAL B O 1
ATOM 4185 N N . ARG B 1 170 ? 7.938 -22.438 -0.999 1 96.81 170 ARG B N 1
ATOM 4186 C CA . ARG B 1 170 ? 8.789 -21.547 -0.214 1 96.81 170 ARG B CA 1
ATOM 4187 C C . ARG B 1 170 ? 7.969 -20.75 0.789 1 96.81 170 ARG B C 1
ATOM 4189 O O . ARG B 1 170 ? 7.617 -19.594 0.527 1 96.81 170 ARG B O 1
ATOM 4196 N N . THR B 1 171 ? 7.836 -21.219 2.006 1 94.19 171 THR B N 1
ATOM 4197 C CA . THR B 1 171 ? 6.934 -20.641 2.992 1 94.19 171 THR B CA 1
ATOM 4198 C C . THR B 1 171 ? 7.531 -19.375 3.588 1 94.19 171 THR B C 1
ATOM 4200 O O . THR B 1 171 ? 6.832 -18.594 4.246 1 94.19 171 THR B O 1
ATOM 4203 N N . ASP B 1 172 ? 8.812 -19.125 3.334 1 93.25 172 ASP B N 1
ATOM 4204 C CA . ASP B 1 172 ? 9.461 -17.922 3.844 1 93.25 172 ASP B CA 1
ATOM 4205 C C . ASP B 1 172 ? 9.305 -16.766 2.867 1 93.25 172 ASP B C 1
ATOM 4207 O O . ASP B 1 172 ? 9.68 -15.625 3.174 1 93.25 172 ASP B O 1
ATOM 4211 N N . TYR B 1 173 ? 8.758 -17.031 1.693 1 95.75 173 TYR B N 1
ATOM 4212 C CA . TYR B 1 173 ? 8.492 -15.984 0.716 1 95.75 173 TYR B CA 1
ATOM 4213 C C . TYR B 1 173 ? 7.121 -15.359 0.953 1 95.75 173 TYR B C 1
ATOM 4215 O O . TYR B 1 173 ? 6.191 -16.031 1.399 1 95.75 173 TYR B O 1
ATOM 4223 N N . GLY B 1 174 ? 6.996 -14.125 0.604 1 95.44 174 GLY B N 1
ATOM 4224 C CA . GLY B 1 174 ? 5.734 -13.43 0.801 1 95.44 174 GLY B CA 1
ATOM 4225 C C . GLY B 1 174 ? 4.719 -13.711 -0.293 1 95.44 174 GLY B C 1
ATOM 4226 O O . GLY B 1 174 ? 3.512 -13.602 -0.071 1 95.44 174 GLY B O 1
ATOM 4227 N N . ALA B 1 175 ? 5.223 -14.094 -1.437 1 97.56 175 ALA B N 1
ATOM 4228 C CA . ALA B 1 175 ? 4.328 -14.281 -2.578 1 97.56 175 ALA B CA 1
ATOM 4229 C C . ALA B 1 175 ? 4.855 -15.359 -3.52 1 97.56 175 ALA B C 1
ATOM 4231 O O . ALA B 1 175 ? 6.07 -15.523 -3.666 1 97.56 175 ALA B O 1
ATOM 4232 N N . THR B 1 176 ? 3.967 -16.078 -4.137 1 98.62 176 THR B N 1
ATOM 4233 C CA . THR B 1 176 ? 4.34 -17.016 -5.191 1 98.62 176 THR B CA 1
ATOM 4234 C C . THR B 1 176 ? 4.883 -16.281 -6.41 1 98.62 176 THR B C 1
ATOM 4236 O O . THR B 1 176 ? 5.789 -16.766 -7.086 1 98.62 176 THR B O 1
ATOM 4239 N N . ALA B 1 177 ? 4.359 -15.086 -6.637 1 98.75 177 ALA B N 1
ATOM 4240 C CA . ALA B 1 177 ? 4.844 -14.242 -7.719 1 98.75 177 ALA B CA 1
ATOM 4241 C C . ALA B 1 177 ? 6.344 -13.977 -7.586 1 98.75 177 ALA B C 1
ATOM 4243 O O . ALA B 1 177 ? 7.051 -13.867 -8.586 1 98.75 177 ALA B O 1
ATOM 4244 N N . SER B 1 178 ? 6.84 -13.883 -6.375 1 98.56 178 SER B N 1
ATOM 4245 C CA . SER B 1 178 ? 8.273 -13.711 -6.152 1 98.56 178 SER B CA 1
ATOM 4246 C C . SER B 1 178 ? 9.055 -14.914 -6.652 1 98.56 178 SER B C 1
ATOM 4248 O O . SER B 1 178 ? 10.125 -14.766 -7.25 1 98.56 178 SER B O 1
ATOM 4250 N N . VAL B 1 179 ? 8.555 -16.078 -6.383 1 98.44 179 VAL B N 1
ATOM 4251 C CA . VAL B 1 179 ? 9.188 -17.312 -6.812 1 98.44 179 VAL B CA 1
ATOM 4252 C C . VAL B 1 179 ? 9.266 -17.359 -8.336 1 98.44 179 VAL B C 1
ATOM 4254 O O . VAL B 1 179 ? 10.312 -17.656 -8.906 1 98.44 179 VAL B O 1
ATOM 4257 N N . ILE B 1 180 ? 8.156 -17.047 -8.969 1 98.75 180 ILE B N 1
ATOM 4258 C CA . ILE B 1 180 ? 8.086 -17.078 -10.43 1 98.75 180 ILE B CA 1
ATOM 4259 C C . ILE B 1 180 ? 9.055 -16.047 -11.016 1 98.75 180 ILE B C 1
ATOM 4261 O O . ILE B 1 180 ? 9.711 -16.312 -12.023 1 98.75 180 ILE B O 1
ATOM 4265 N N . ALA B 1 181 ? 9.078 -14.844 -10.422 1 98.38 181 ALA B N 1
ATOM 4266 C CA . ALA B 1 181 ? 10.039 -13.836 -10.867 1 98.38 181 ALA B CA 1
ATOM 4267 C C . ALA B 1 181 ? 11.469 -14.367 -10.797 1 98.38 181 ALA B C 1
ATOM 4269 O O . ALA B 1 181 ? 12.273 -14.141 -11.703 1 98.38 181 ALA B O 1
ATOM 4270 N N . GLU B 1 182 ? 11.75 -15.047 -9.773 1 97.5 182 GLU B N 1
ATOM 4271 C CA . GLU B 1 182 ? 13.07 -15.641 -9.602 1 97.5 182 GLU B CA 1
ATOM 4272 C C . GLU B 1 182 ? 13.359 -16.672 -10.68 1 97.5 182 GLU B C 1
ATOM 4274 O O . GLU B 1 182 ? 14.5 -16.828 -11.125 1 97.5 182 GLU B O 1
ATOM 4279 N N . TYR B 1 183 ? 12.312 -17.453 -11.047 1 97.75 183 TYR B N 1
ATOM 4280 C CA . TYR B 1 183 ? 12.492 -18.422 -12.125 1 97.75 183 TYR B CA 1
ATOM 4281 C C . TYR B 1 183 ? 12.977 -17.734 -13.398 1 97.75 183 TYR B C 1
ATOM 4283 O O . TYR B 1 183 ? 13.844 -18.25 -14.102 1 97.75 183 TYR B O 1
ATOM 4291 N N . PHE B 1 184 ? 12.398 -16.609 -13.711 1 97.25 184 PHE B N 1
ATOM 4292 C CA . PHE B 1 184 ? 12.836 -15.844 -14.875 1 97.25 184 PHE B CA 1
ATOM 4293 C C . PHE B 1 184 ? 14.273 -15.375 -14.703 1 97.25 184 PHE B C 1
ATOM 4295 O O . PHE B 1 184 ? 15.086 -15.484 -15.625 1 97.25 184 PHE B O 1
ATOM 4302 N N . ASP B 1 185 ? 14.523 -14.875 -13.547 1 95.5 185 ASP B N 1
ATOM 4303 C CA . ASP B 1 185 ? 15.875 -14.391 -13.258 1 95.5 185 ASP B CA 1
ATOM 4304 C C . ASP B 1 185 ? 16.891 -15.523 -13.352 1 95.5 185 ASP B C 1
ATOM 4306 O O . ASP B 1 185 ? 17.969 -15.344 -13.922 1 95.5 185 ASP B O 1
ATOM 4310 N N . ASP B 1 186 ? 16.547 -16.672 -12.812 1 93.81 186 ASP B N 1
ATOM 4311 C CA . ASP B 1 186 ? 17.391 -17.875 -12.859 1 93.81 186 ASP B CA 1
ATOM 4312 C C . ASP B 1 186 ? 17.766 -18.219 -14.297 1 93.81 186 ASP B C 1
ATOM 4314 O O . ASP B 1 186 ? 18.828 -18.797 -14.547 1 93.81 186 ASP B O 1
ATOM 4318 N N . ASN B 1 187 ? 16.891 -17.906 -15.156 1 94.06 187 ASN B N 1
ATOM 4319 C CA . ASN B 1 187 ? 17.078 -1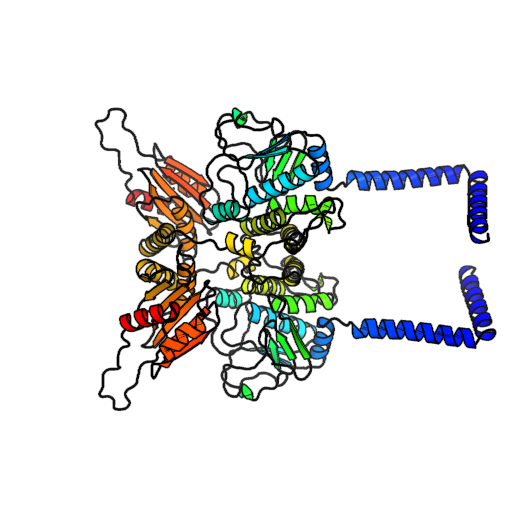8.266 -16.562 1 94.06 187 ASN B CA 1
ATOM 4320 C C . ASN B 1 187 ? 17.641 -17.094 -17.359 1 94.06 187 ASN B C 1
ATOM 4322 O O . ASN B 1 187 ? 17.672 -17.156 -18.594 1 94.06 187 ASN B O 1
ATOM 4326 N N . GLY B 1 188 ? 17.922 -16.016 -16.688 1 92.62 188 GLY B N 1
ATOM 4327 C CA . GLY B 1 188 ? 18.547 -14.867 -17.328 1 92.62 188 GLY B CA 1
ATOM 4328 C C . GLY B 1 188 ? 17.578 -14.055 -18.156 1 92.62 188 GLY B C 1
ATOM 4329 O O . GLY B 1 188 ? 17.984 -13.383 -19.125 1 92.62 188 GLY B O 1
ATOM 4330 N N . ALA B 1 189 ? 16.359 -14.172 -17.844 1 94.5 189 ALA B N 1
ATOM 4331 C CA . ALA B 1 189 ? 15.359 -13.406 -18.594 1 94.5 189 ALA B CA 1
ATOM 4332 C C . ALA B 1 189 ? 15.484 -11.914 -18.281 1 94.5 189 ALA B C 1
ATOM 4334 O O . ALA B 1 189 ? 15.789 -11.523 -17.156 1 94.5 189 ALA B O 1
ATOM 4335 N N . VAL B 1 190 ? 15.203 -11.133 -19.266 1 93.5 190 VAL B N 1
ATOM 4336 C CA . VAL B 1 190 ? 15.281 -9.688 -19.109 1 93.5 190 VAL B CA 1
ATOM 4337 C C . VAL B 1 190 ? 13.883 -9.086 -19.188 1 93.5 190 VAL B C 1
ATOM 4339 O O . VAL B 1 190 ? 13.133 -9.344 -20.125 1 93.5 190 VAL B O 1
ATOM 4342 N N . PRO B 1 191 ? 13.484 -8.289 -18.172 1 94.69 191 PRO B N 1
ATOM 4343 C CA . PRO B 1 191 ? 12.219 -7.566 -18.281 1 94.69 191 PRO B CA 1
ATOM 4344 C C . PRO B 1 191 ? 12.195 -6.574 -19.438 1 94.69 191 PRO B C 1
ATOM 4346 O O . PRO B 1 191 ? 13.141 -5.801 -19.609 1 94.69 191 PRO B O 1
ATOM 4349 N N . VAL B 1 192 ? 11.18 -6.629 -20.188 1 92.75 192 VAL B N 1
ATOM 4350 C CA . VAL B 1 192 ? 11.047 -5.75 -21.344 1 92.75 192 VAL B CA 1
ATOM 4351 C C . VAL B 1 192 ? 10.266 -4.496 -20.953 1 92.75 192 VAL B C 1
ATOM 4353 O O . VAL B 1 192 ? 9.094 -4.578 -20.578 1 92.75 192 VAL B O 1
ATOM 4356 N N . PRO B 1 193 ? 10.859 -3.377 -21.062 1 90.94 193 PRO B N 1
ATOM 4357 C CA . PRO B 1 193 ? 10.133 -2.145 -20.75 1 90.94 193 PRO B CA 1
ATOM 4358 C C . PRO B 1 193 ? 8.953 -1.899 -21.672 1 90.94 193 PRO B C 1
ATOM 4360 O O . PRO B 1 193 ? 8.969 -2.35 -22.828 1 90.94 193 PRO B O 1
ATOM 4363 N N . PRO B 1 194 ? 7.965 -1.205 -21.203 1 88.81 194 PRO B N 1
ATOM 4364 C CA . PRO B 1 194 ? 6.754 -1.002 -22 1 88.81 194 PRO B CA 1
ATOM 4365 C C . PRO B 1 194 ? 7.027 -0.281 -23.312 1 88.81 194 PRO B C 1
ATOM 4367 O O . PRO B 1 194 ? 6.289 -0.465 -24.297 1 88.81 194 PRO B O 1
ATOM 4370 N N . ASP B 1 195 ? 8.016 0.504 -23.422 1 85.19 195 ASP B N 1
ATOM 4371 C CA . ASP B 1 195 ? 8.289 1.293 -24.625 1 85.19 195 ASP B CA 1
ATOM 4372 C C . ASP B 1 195 ? 9.227 0.547 -25.562 1 85.19 195 ASP B C 1
ATOM 4374 O O . ASP B 1 195 ? 9.617 1.078 -26.609 1 85.19 195 ASP B O 1
ATOM 4378 N N . LYS B 1 196 ? 9.555 -0.711 -25.188 1 79.88 196 LYS B N 1
ATOM 4379 C CA . LYS B 1 196 ? 10.492 -1.477 -26.016 1 79.88 196 LYS B CA 1
ATOM 4380 C C . LYS B 1 196 ? 9.883 -2.811 -26.438 1 79.88 196 LYS B C 1
ATOM 4382 O O . LYS B 1 196 ? 8.883 -3.252 -25.875 1 79.88 196 LYS B O 1
ATOM 4387 N N . HIS B 1 197 ? 10.5 -3.396 -27.484 1 74.19 197 HIS B N 1
ATOM 4388 C CA . HIS B 1 197 ? 10.125 -4.734 -27.922 1 74.19 197 HIS B CA 1
ATOM 4389 C C . HIS B 1 197 ? 11.102 -5.781 -27.406 1 74.19 197 HIS B C 1
ATOM 4391 O O . HIS B 1 197 ? 12.289 -5.496 -27.234 1 74.19 197 HIS B O 1
ATOM 4397 N N . ALA B 1 198 ? 10.617 -7.012 -27.156 1 70.12 198 ALA B N 1
ATOM 4398 C CA . ALA B 1 198 ? 11.422 -8.117 -26.641 1 70.12 198 ALA B CA 1
ATOM 4399 C C . ALA B 1 198 ? 12.648 -8.359 -27.5 1 70.12 198 ALA B C 1
ATOM 4401 O O . ALA B 1 198 ? 13.727 -8.68 -26.984 1 70.12 198 ALA B O 1
ATOM 4402 N N . SER B 1 199 ? 12.43 -8.32 -28.734 1 67.88 199 SER B N 1
ATOM 4403 C CA . SER B 1 199 ? 13.523 -8.555 -29.672 1 67.88 199 SER B CA 1
ATOM 4404 C C . SER B 1 199 ? 14.68 -7.59 -29.422 1 67.88 199 SER B C 1
ATOM 4406 O O . SER B 1 199 ? 15.805 -7.832 -29.875 1 67.88 199 SER B O 1
ATOM 4408 N N . GLU B 1 200 ? 14.336 -6.648 -28.734 1 55.81 200 GLU B N 1
ATOM 4409 C CA . GLU B 1 200 ? 15.328 -5.605 -28.4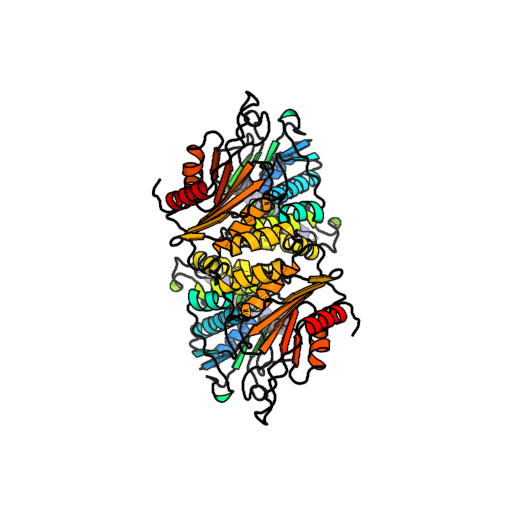84 1 55.81 200 GLU B CA 1
ATOM 4410 C C . GLU B 1 200 ? 16.125 -5.895 -27.219 1 55.81 200 GLU B C 1
ATOM 4412 O O . GLU B 1 200 ? 16.984 -5.098 -26.828 1 55.81 200 GLU B O 1
ATOM 4417 N N . THR B 1 201 ? 15.734 -7.004 -26.75 1 61 201 THR B N 1
ATOM 4418 C CA . THR B 1 201 ? 16.469 -7.367 -25.547 1 61 201 THR B CA 1
ATOM 4419 C C . THR B 1 201 ? 17.438 -8.516 -25.828 1 61 201 THR B C 1
ATOM 4421 O O . THR B 1 201 ? 17.188 -9.328 -26.719 1 61 201 THR B O 1
ATOM 4424 N N . ASP B 1 202 ? 18.609 -8.531 -25.344 1 55.59 202 ASP B N 1
ATOM 4425 C CA . ASP B 1 202 ? 19.719 -9.438 -25.625 1 55.59 202 ASP B CA 1
ATOM 4426 C C . ASP B 1 202 ? 19.484 -10.805 -24.969 1 55.59 202 ASP B C 1
ATOM 4428 O O . ASP B 1 202 ? 20.25 -11.742 -25.219 1 55.59 202 ASP B O 1
ATOM 4432 N N . GLY B 1 203 ? 18.5 -10.891 -24.25 1 60.56 203 GLY B N 1
ATOM 4433 C CA . GLY B 1 203 ? 18.453 -12.133 -23.5 1 60.56 203 GLY B CA 1
ATOM 4434 C C . GLY B 1 203 ? 17.797 -13.266 -24.25 1 60.56 203 GLY B C 1
ATOM 4435 O O . GLY B 1 203 ? 17.094 -13.031 -25.234 1 60.56 203 GLY B O 1
ATOM 4436 N N . THR B 1 204 ? 18.172 -14.547 -23.953 1 73.81 204 THR B N 1
ATOM 4437 C CA . THR B 1 204 ? 17.578 -15.742 -24.547 1 73.81 204 THR B CA 1
ATOM 4438 C C . THR B 1 204 ? 16.109 -15.867 -24.156 1 73.81 204 THR B C 1
ATOM 4440 O O . THR B 1 204 ? 15.297 -16.375 -24.922 1 73.81 204 THR B O 1
ATOM 4443 N N . LEU B 1 205 ? 15.719 -15.352 -22.969 1 89.19 205 LEU B N 1
ATOM 4444 C CA . LEU B 1 205 ? 14.344 -15.32 -22.484 1 89.19 205 LEU B CA 1
ATOM 4445 C C . LEU B 1 205 ? 13.938 -13.898 -22.109 1 89.19 205 LEU B C 1
ATOM 4447 O O . LEU B 1 205 ? 14.781 -13.086 -21.719 1 89.19 205 LEU B O 1
ATOM 4451 N N . ALA B 1 206 ? 12.781 -13.57 -22.344 1 93.12 206 ALA B N 1
ATOM 4452 C CA . ALA B 1 206 ? 12.25 -12.25 -22.031 1 93.12 206 ALA B CA 1
ATOM 4453 C C . ALA B 1 206 ? 11.117 -12.336 -21.016 1 93.12 206 ALA B C 1
ATOM 4455 O O . ALA B 1 206 ? 10.383 -13.328 -20.984 1 93.12 206 ALA B O 1
ATOM 4456 N N . LEU B 1 207 ? 11.031 -11.391 -20.188 1 95.75 207 LEU B N 1
ATOM 4457 C CA . LEU B 1 207 ? 9.867 -11.18 -19.328 1 95.75 207 LEU B CA 1
ATOM 4458 C C . LEU B 1 207 ? 9.008 -10.031 -19.844 1 95.75 207 LEU B C 1
ATOM 4460 O O . LEU B 1 207 ? 9.414 -8.867 -19.766 1 95.75 207 LEU B O 1
ATOM 4464 N N . SER B 1 208 ? 7.91 -10.344 -20.359 1 94.25 208 SER B N 1
ATOM 4465 C CA . SER B 1 208 ? 7.066 -9.359 -21.016 1 94.25 208 SER B CA 1
ATOM 4466 C C . SER B 1 208 ? 6.586 -8.289 -20.047 1 94.25 208 SER B C 1
ATOM 4468 O O . SER B 1 208 ? 6.57 -8.508 -18.828 1 94.25 208 SER B O 1
ATOM 4470 N N . THR B 1 209 ? 6.145 -7.184 -20.594 1 95.62 209 THR B N 1
ATOM 4471 C CA . THR B 1 209 ? 5.602 -6.086 -19.797 1 95.62 209 THR B CA 1
ATOM 4472 C C . THR B 1 209 ? 4.379 -6.543 -19.016 1 95.62 209 THR B C 1
ATOM 4474 O O . THR B 1 209 ? 4.23 -6.207 -17.844 1 95.62 209 THR B O 1
ATOM 4477 N N . ARG B 1 210 ? 3.557 -7.301 -19.641 1 95.44 210 ARG B N 1
ATOM 4478 C CA . ARG B 1 210 ? 2.355 -7.816 -18.984 1 95.44 210 ARG B CA 1
ATOM 4479 C C . ARG B 1 210 ? 2.709 -8.703 -17.797 1 95.44 210 ARG B C 1
ATOM 4481 O O . ARG B 1 210 ? 2.172 -8.523 -16.703 1 95.44 210 ARG B O 1
ATOM 4488 N N . ALA B 1 211 ? 3.6 -9.602 -18.062 1 96.75 211 ALA B N 1
ATOM 4489 C CA . ALA B 1 211 ? 4.012 -10.508 -17 1 96.75 211 ALA B CA 1
ATOM 4490 C C . ALA B 1 211 ? 4.719 -9.742 -15.875 1 96.75 211 ALA B C 1
ATOM 4492 O O . ALA B 1 211 ? 4.508 -10.016 -14.695 1 96.75 211 ALA B O 1
ATOM 4493 N N . SER B 1 212 ? 5.566 -8.758 -16.266 1 97.81 212 SER B N 1
ATOM 4494 C CA . SER B 1 212 ? 6.262 -7.938 -15.273 1 97.81 212 SER B CA 1
ATOM 4495 C C . SER B 1 212 ? 5.277 -7.176 -14.391 1 97.81 212 SER B C 1
ATOM 4497 O O . SER B 1 212 ? 5.418 -7.164 -13.164 1 97.81 212 SER B O 1
ATOM 4499 N N . THR B 1 213 ? 4.289 -6.578 -15.016 1 97.81 213 THR B N 1
ATOM 4500 C CA . THR B 1 213 ? 3.289 -5.793 -14.305 1 97.81 213 THR B CA 1
ATOM 4501 C C . THR B 1 213 ? 2.475 -6.676 -13.367 1 97.81 213 THR B C 1
ATOM 4503 O O . THR B 1 213 ? 2.25 -6.32 -12.203 1 97.81 213 THR B O 1
ATOM 4506 N N . GLY B 1 214 ? 2.115 -7.801 -13.883 1 98.31 214 GLY B N 1
ATOM 4507 C CA . GLY B 1 214 ? 1.366 -8.742 -13.07 1 98.31 214 GLY B CA 1
ATOM 4508 C C . GLY B 1 214 ? 2.156 -9.273 -11.883 1 98.31 214 GLY B C 1
ATOM 4509 O O . GLY B 1 214 ? 1.653 -9.297 -10.758 1 98.31 214 GLY B O 1
ATOM 4510 N N . LEU B 1 215 ? 3.383 -9.664 -12.156 1 98.69 215 LEU B N 1
ATOM 4511 C CA . LEU B 1 215 ? 4.215 -10.219 -11.094 1 98.69 215 LEU B CA 1
ATOM 4512 C C . LEU B 1 215 ? 4.457 -9.188 -9.992 1 98.69 215 LEU B C 1
ATOM 4514 O O . LEU B 1 215 ? 4.383 -9.508 -8.805 1 98.69 215 LEU B O 1
ATOM 4518 N N . LEU B 1 216 ? 4.738 -7.965 -10.391 1 98.31 216 LEU B N 1
ATOM 4519 C CA . LEU B 1 216 ? 4.949 -6.945 -9.367 1 98.31 216 LEU B CA 1
ATOM 4520 C C . LEU B 1 216 ? 3.705 -6.781 -8.5 1 98.31 216 LEU B C 1
ATOM 4522 O O . LEU B 1 216 ? 3.797 -6.762 -7.27 1 98.31 216 LEU B O 1
ATOM 4526 N N . TYR B 1 217 ? 2.561 -6.676 -9.086 1 98.25 217 TYR B N 1
ATOM 4527 C CA . TYR B 1 217 ? 1.364 -6.465 -8.281 1 98.25 217 TYR B CA 1
ATOM 4528 C C . TYR B 1 217 ? 1.051 -7.691 -7.438 1 98.25 217 TYR B C 1
ATOM 4530 O O . TYR B 1 217 ? 0.568 -7.566 -6.309 1 98.25 217 TYR B O 1
ATOM 4538 N N . GLY B 1 218 ? 1.247 -8.883 -8.008 1 98.44 218 GLY B N 1
ATOM 4539 C CA . GLY B 1 218 ? 1.095 -10.078 -7.191 1 98.44 218 GLY B CA 1
ATOM 4540 C C . GLY B 1 218 ? 1.918 -10.031 -5.918 1 98.44 218 GLY B C 1
ATOM 4541 O O . GLY B 1 218 ? 1.417 -10.352 -4.84 1 98.44 218 GLY B O 1
ATOM 4542 N N . ILE B 1 219 ? 3.162 -9.602 -6.035 1 97.94 219 ILE B N 1
ATOM 4543 C CA . ILE B 1 219 ? 4.055 -9.469 -4.887 1 97.94 219 ILE B CA 1
ATOM 4544 C C . ILE B 1 219 ? 3.484 -8.438 -3.91 1 97.94 219 ILE B C 1
ATOM 4546 O O . ILE B 1 219 ? 3.4 -8.695 -2.707 1 97.94 219 ILE B O 1
ATOM 4550 N N . LEU B 1 220 ? 3.062 -7.312 -4.449 1 97.19 220 LEU B N 1
ATOM 4551 C CA . LEU B 1 220 ? 2.551 -6.23 -3.611 1 97.19 220 LEU B CA 1
ATOM 4552 C C . LEU B 1 220 ? 1.271 -6.652 -2.9 1 97.19 220 LEU B C 1
ATOM 4554 O O . LEU B 1 220 ? 1.101 -6.391 -1.709 1 97.19 220 LEU B O 1
ATOM 4558 N N . ALA B 1 221 ? 0.454 -7.328 -3.607 1 95.69 221 ALA B N 1
ATOM 4559 C CA . ALA B 1 221 ? -0.854 -7.695 -3.072 1 95.69 221 ALA B CA 1
ATOM 4560 C C . ALA B 1 221 ? -0.716 -8.672 -1.909 1 95.69 221 ALA B C 1
ATOM 4562 O O . ALA B 1 221 ? -1.334 -8.492 -0.858 1 95.69 221 ALA B O 1
ATOM 4563 N N . ASP B 1 222 ? 0.112 -9.648 -2.039 1 94.88 222 ASP B N 1
ATOM 4564 C CA . ASP B 1 222 ? 0.197 -10.711 -1.038 1 94.88 222 ASP B CA 1
ATOM 4565 C C . ASP B 1 222 ? 1.077 -10.281 0.136 1 94.88 222 ASP B C 1
ATOM 4567 O O . ASP B 1 222 ? 1.088 -10.938 1.179 1 94.88 222 ASP B O 1
ATOM 4571 N N . THR B 1 223 ? 1.8 -9.219 0.013 1 94.06 223 THR B N 1
ATOM 4572 C CA . THR B 1 223 ? 2.658 -8.742 1.092 1 94.06 223 THR B CA 1
ATOM 4573 C C . THR B 1 223 ? 2.123 -7.438 1.677 1 94.06 223 THR B C 1
ATOM 4575 O O . THR B 1 223 ? 2.865 -6.684 2.307 1 94.06 223 THR B O 1
ATOM 4578 N N . LYS B 1 224 ? 0.879 -7.172 1.394 1 91.25 224 LYS B N 1
ATOM 4579 C CA . LYS B 1 224 ? 0.294 -5.902 1.815 1 91.25 224 LYS B CA 1
ATOM 4580 C C . LYS B 1 224 ? 1.2 -4.73 1.451 1 91.25 224 LYS B C 1
ATOM 4582 O O . LYS B 1 224 ? 1.57 -3.934 2.316 1 91.25 224 LYS B O 1
ATOM 4587 N N . HIS B 1 225 ? 1.572 -4.734 0.193 1 94 225 HIS B N 1
ATOM 4588 C CA . HIS B 1 225 ? 2.426 -3.697 -0.375 1 94 225 HIS B CA 1
ATOM 4589 C C . HIS B 1 225 ? 3.752 -3.604 0.372 1 94 225 HIS B C 1
ATOM 4591 O O . HIS B 1 225 ? 4.188 -2.51 0.737 1 94 225 HIS B O 1
ATOM 4597 N N . LEU B 1 226 ? 4.297 -4.727 0.719 1 93 226 LEU B N 1
ATOM 4598 C CA . LEU B 1 226 ? 5.641 -4.941 1.252 1 93 226 LEU B CA 1
ATOM 4599 C C . LEU B 1 226 ? 5.734 -4.461 2.695 1 93 226 LEU B C 1
ATOM 4601 O O . LEU B 1 226 ? 6.832 -4.219 3.201 1 93 226 LEU B O 1
ATOM 4605 N N . THR B 1 227 ? 4.59 -4.359 3.393 1 91.06 227 THR B N 1
ATOM 4606 C CA . THR B 1 227 ? 4.609 -3.902 4.777 1 91.06 227 THR B CA 1
ATOM 4607 C C . THR B 1 227 ? 4.387 -5.07 5.734 1 91.06 227 THR B C 1
ATOM 4609 O O . THR B 1 227 ? 4.73 -4.984 6.914 1 91.06 227 THR B O 1
ATOM 4612 N N . VAL B 1 228 ? 3.762 -6.145 5.238 1 87.19 228 VAL B N 1
ATOM 4613 C CA . VAL B 1 228 ? 3.457 -7.301 6.07 1 87.19 228 VAL B CA 1
ATOM 4614 C C . VAL B 1 228 ? 3.752 -8.586 5.297 1 87.19 228 VAL B C 1
ATOM 4616 O O . VAL B 1 228 ? 3.34 -8.734 4.145 1 87.19 228 VAL B O 1
ATOM 4619 N N . GLY B 1 229 ? 4.465 -9.461 5.895 1 88.12 229 GLY B N 1
ATOM 4620 C CA . GLY B 1 229 ? 4.672 -10.781 5.316 1 88.12 229 GLY B CA 1
ATOM 4621 C C . GLY B 1 229 ? 5.699 -10.789 4.199 1 88.12 229 GLY B C 1
ATOM 4622 O O . GLY B 1 229 ? 5.82 -11.773 3.467 1 88.12 229 GLY B O 1
ATOM 4623 N N . ALA B 1 230 ? 6.344 -9.664 4.012 1 92.06 230 ALA B N 1
ATOM 4624 C CA . ALA B 1 230 ? 7.371 -9.594 2.979 1 92.06 230 ALA B CA 1
ATOM 4625 C C . ALA B 1 230 ? 8.703 -10.125 3.492 1 92.06 230 ALA B C 1
ATOM 4627 O O . ALA B 1 230 ? 8.961 -10.125 4.699 1 92.06 230 ALA B O 1
ATOM 4628 N N . SER B 1 231 ? 9.461 -10.633 2.611 1 92 231 SER B N 1
ATOM 4629 C CA . SER B 1 231 ? 10.82 -11.094 2.877 1 92 231 SER B CA 1
ATOM 4630 C C . SER B 1 231 ? 11.805 -10.531 1.864 1 92 231 SER B C 1
ATOM 4632 O O . SER B 1 231 ? 11.406 -9.859 0.908 1 92 231 SER B O 1
ATOM 4634 N N . GLU B 1 232 ? 13.07 -10.734 2.104 1 90.56 232 GLU B N 1
ATOM 4635 C CA . GLU B 1 232 ? 14.133 -10.188 1.261 1 90.56 232 GLU B CA 1
ATOM 4636 C C . GLU B 1 232 ? 13.945 -10.594 -0.197 1 90.56 232 GLU B C 1
ATOM 4638 O O . GLU B 1 232 ? 14.07 -9.766 -1.101 1 90.56 232 GLU B O 1
ATOM 4643 N N . PRO B 1 233 ? 13.57 -11.812 -0.44 1 94.31 233 PRO B N 1
ATOM 4644 C CA . PRO B 1 233 ? 13.391 -12.203 -1.841 1 94.31 233 PRO B CA 1
ATOM 4645 C C . PRO B 1 233 ? 12.242 -11.453 -2.516 1 94.31 233 PRO B C 1
ATOM 4647 O O . PRO B 1 233 ? 12.281 -11.227 -3.729 1 94.31 233 PRO B O 1
ATOM 4650 N N . ASP B 1 234 ? 11.227 -11.047 -1.751 1 96.69 234 ASP B N 1
ATOM 4651 C CA . ASP B 1 234 ? 10.117 -10.289 -2.328 1 96.69 234 ASP B CA 1
ATOM 4652 C C . ASP B 1 234 ? 10.578 -8.93 -2.834 1 96.69 234 ASP B C 1
ATOM 4654 O O . ASP B 1 234 ? 10.164 -8.484 -3.906 1 96.69 234 ASP B O 1
ATOM 4658 N N . PHE B 1 235 ? 11.461 -8.344 -2.068 1 93.88 235 PHE B N 1
ATOM 4659 C CA . PHE B 1 235 ? 12.016 -7.059 -2.482 1 93.88 235 PHE B CA 1
ATOM 4660 C C . PHE B 1 235 ? 12.906 -7.223 -3.705 1 93.88 235 PHE B C 1
ATOM 4662 O O . PHE B 1 235 ? 12.859 -6.406 -4.629 1 93.88 235 PHE B O 1
ATOM 4669 N N . ALA B 1 236 ? 13.719 -8.242 -3.674 1 92.81 236 ALA B N 1
ATOM 4670 C CA . ALA B 1 236 ? 14.602 -8.516 -4.801 1 92.81 236 ALA B CA 1
ATOM 4671 C C . ALA B 1 236 ? 13.805 -8.781 -6.074 1 92.81 236 ALA B C 1
ATOM 4673 O O . ALA B 1 236 ? 14.141 -8.266 -7.145 1 92.81 236 ALA B O 1
ATOM 4674 N N . ALA B 1 237 ? 12.766 -9.586 -5.926 1 97.19 237 ALA B N 1
ATOM 4675 C CA . ALA B 1 237 ? 11.914 -9.898 -7.066 1 97.19 237 ALA B CA 1
ATOM 4676 C C . ALA B 1 237 ? 11.227 -8.641 -7.602 1 97.19 237 ALA B C 1
ATOM 4678 O O . ALA B 1 237 ? 11.156 -8.445 -8.812 1 97.19 237 ALA B O 1
ATOM 4679 N N . ALA B 1 238 ? 10.727 -7.832 -6.691 1 97 238 ALA B N 1
ATOM 4680 C CA . ALA B 1 238 ? 10.07 -6.59 -7.086 1 97 238 ALA B CA 1
ATOM 4681 C C . ALA B 1 238 ? 11.023 -5.684 -7.859 1 97 238 ALA B C 1
ATOM 4683 O O . ALA B 1 238 ? 10.656 -5.125 -8.891 1 97 238 ALA B O 1
ATOM 4684 N N . ALA B 1 239 ? 12.258 -5.578 -7.387 1 93.38 239 ALA B N 1
ATOM 4685 C CA . ALA B 1 239 ? 13.266 -4.754 -8.047 1 93.38 239 ALA B CA 1
ATOM 4686 C C . ALA B 1 239 ? 13.617 -5.312 -9.422 1 93.38 239 ALA B C 1
ATOM 4688 O O . ALA B 1 239 ? 13.836 -4.555 -10.367 1 93.38 239 ALA B O 1
ATOM 4689 N N . TYR B 1 240 ? 13.672 -6.605 -9.508 1 95.12 240 TYR B N 1
ATOM 4690 C CA . TYR B 1 240 ? 14.031 -7.289 -10.75 1 95.12 240 TYR B CA 1
ATOM 4691 C C . TYR B 1 240 ? 12.984 -7.035 -11.828 1 95.12 240 TYR B C 1
ATOM 4693 O O . TYR B 1 240 ? 13.32 -6.77 -12.984 1 95.12 240 TYR B O 1
ATOM 4701 N N . VAL B 1 241 ? 11.672 -7.062 -11.469 1 97.25 241 VAL B N 1
ATOM 4702 C CA . VAL B 1 241 ? 10.633 -7.035 -12.492 1 97.25 241 VAL B CA 1
ATOM 4703 C C . VAL B 1 241 ? 10.289 -5.586 -12.836 1 97.25 241 VAL B C 1
ATOM 4705 O O . VAL B 1 241 ? 9.734 -5.309 -13.898 1 97.25 241 VAL B O 1
ATOM 4708 N N . TYR B 1 242 ? 10.664 -4.637 -12.047 1 95.38 242 TYR B N 1
ATOM 4709 C CA . TYR B 1 242 ? 10.18 -3.26 -12.109 1 95.38 242 TYR B CA 1
ATOM 4710 C C . TYR B 1 242 ? 10.5 -2.631 -13.461 1 95.38 242 TYR B C 1
ATOM 4712 O O . TYR B 1 242 ? 9.656 -1.948 -14.055 1 95.38 242 TYR B O 1
ATOM 4720 N N . PRO B 1 243 ? 11.695 -2.883 -13.984 1 93.31 243 PRO B N 1
ATOM 4721 C CA . PRO B 1 243 ? 12.023 -2.219 -15.25 1 93.31 243 PRO B CA 1
ATOM 4722 C C . PRO B 1 243 ? 11.047 -2.574 -16.375 1 93.31 243 PRO B C 1
ATOM 4724 O O . PRO B 1 243 ? 10.906 -1.821 -17.328 1 93.31 243 PRO B O 1
ATOM 4727 N N . GLY B 1 244 ? 10.367 -3.662 -16.234 1 95.62 244 GLY B N 1
ATOM 4728 C CA . GLY B 1 244 ? 9.445 -4.094 -17.281 1 95.62 244 GLY B CA 1
ATOM 4729 C C . GLY B 1 244 ? 8.008 -3.707 -17 1 95.62 244 GLY B C 1
ATOM 4730 O O . GLY B 1 244 ? 7.117 -3.996 -17.797 1 95.62 244 GLY B O 1
ATOM 4731 N N . VAL B 1 245 ? 7.75 -2.969 -15.922 1 96.75 245 VAL B N 1
ATOM 4732 C CA . VAL B 1 245 ? 6.395 -2.709 -15.445 1 96.75 245 VAL B CA 1
ATOM 4733 C C . VAL B 1 245 ? 5.801 -1.522 -16.203 1 96.75 245 VAL B C 1
ATOM 4735 O O . VAL B 1 245 ? 6.484 -0.524 -16.438 1 96.75 245 VAL B O 1
ATOM 4738 N N . ASP B 1 246 ? 4.613 -1.727 -16.703 1 95.88 246 ASP B N 1
ATOM 4739 C CA . ASP B 1 246 ? 3.805 -0.599 -17.141 1 95.88 246 ASP B CA 1
ATOM 4740 C C . ASP B 1 246 ? 3.135 0.1 -15.969 1 95.88 246 ASP B C 1
ATOM 4742 O O . ASP B 1 246 ? 2.135 -0.388 -15.438 1 95.88 246 ASP B O 1
ATOM 4746 N N . GLN B 1 247 ? 3.602 1.275 -15.633 1 92.06 247 GLN B N 1
ATOM 4747 C CA . GLN B 1 247 ? 3.18 1.97 -14.422 1 92.06 247 GLN B CA 1
ATOM 4748 C C . GLN B 1 247 ? 1.711 2.375 -14.5 1 92.06 247 GLN B C 1
ATOM 4750 O O . GLN B 1 247 ? 1.008 2.385 -13.484 1 92.06 247 GLN B O 1
ATOM 4755 N N . ASP B 1 248 ? 1.275 2.705 -15.641 1 89.81 248 ASP B N 1
ATOM 4756 C CA . ASP B 1 248 ? -0.13 3.062 -15.812 1 89.81 248 ASP B CA 1
ATOM 4757 C C . ASP B 1 248 ? -1.038 1.87 -15.523 1 89.81 248 ASP B C 1
ATOM 4759 O O . ASP B 1 248 ? -2.045 2.006 -14.82 1 89.81 248 ASP B O 1
ATOM 4763 N N . GLN B 1 249 ? -0.7 0.741 -16.078 1 94.19 249 GLN B N 1
ATOM 4764 C CA . GLN B 1 249 ? -1.467 -0.471 -15.812 1 94.19 249 GLN B CA 1
ATOM 4765 C C . GLN B 1 249 ? -1.415 -0.835 -14.328 1 94.19 249 GLN B C 1
ATOM 4767 O O . GLN B 1 249 ? -2.428 -1.225 -13.75 1 94.19 249 GLN B O 1
ATOM 4772 N N . LEU B 1 250 ? -0.228 -0.706 -13.789 1 95.62 250 LEU B N 1
ATOM 4773 C CA . LEU B 1 250 ? -0.064 -1.006 -12.367 1 95.62 250 LEU B CA 1
ATOM 4774 C C . LEU B 1 250 ? -0.977 -0.129 -11.516 1 95.62 250 LEU B C 1
ATOM 4776 O O . LEU B 1 250 ? -1.646 -0.623 -10.609 1 95.62 250 LEU B O 1
ATOM 4780 N N . ASP B 1 251 ? -1.035 1.106 -11.797 1 90.25 251 ASP B N 1
ATOM 4781 C CA . ASP B 1 251 ? -1.871 2.053 -11.062 1 90.25 251 ASP B CA 1
ATOM 4782 C C . ASP B 1 251 ? -3.35 1.69 -11.188 1 90.25 251 ASP B C 1
ATOM 4784 O O . ASP B 1 251 ? -4.082 1.709 -10.195 1 90.25 251 ASP B O 1
ATOM 4788 N N . ARG B 1 252 ? -3.752 1.369 -12.336 1 90.06 252 ARG B N 1
ATOM 4789 C CA . ARG B 1 252 ? -5.148 1.026 -12.586 1 90.06 252 ARG B CA 1
ATOM 4790 C C . ARG B 1 252 ? -5.543 -0.242 -11.844 1 90.06 252 ARG B C 1
ATOM 4792 O O . ARG B 1 252 ? -6.68 -0.366 -11.383 1 90.06 252 ARG B O 1
ATOM 4799 N N . ILE B 1 253 ? -4.617 -1.167 -11.703 1 94.5 253 ILE B N 1
ATOM 4800 C CA . ILE B 1 253 ? -4.887 -2.412 -10.992 1 94.5 253 ILE B CA 1
ATOM 4801 C C . ILE B 1 253 ? -4.953 -2.143 -9.492 1 94.5 253 ILE B C 1
ATOM 4803 O O . ILE B 1 253 ? -5.871 -2.613 -8.812 1 94.5 253 ILE B O 1
ATOM 4807 N N . ALA B 1 254 ? -4.035 -1.428 -9.039 1 92.56 254 ALA B N 1
ATOM 4808 C CA . ALA B 1 254 ? -3.863 -1.215 -7.605 1 92.56 254 ALA B CA 1
ATOM 4809 C C . ALA B 1 254 ? -4.949 -0.293 -7.059 1 92.56 254 ALA B C 1
ATOM 4811 O O . ALA B 1 254 ? -5.316 -0.39 -5.883 1 92.56 254 ALA B O 1
ATOM 4812 N N . ASN B 1 255 ? -5.379 0.598 -7.863 1 86.88 255 ASN B N 1
ATOM 4813 C CA . ASN B 1 255 ? -6.344 1.604 -7.445 1 86.88 255 ASN B CA 1
ATOM 4814 C C . ASN B 1 255 ? -7.578 1.61 -8.344 1 86.88 255 ASN B C 1
ATOM 4816 O O . ASN B 1 255 ? -7.922 2.641 -8.93 1 86.88 255 ASN B O 1
ATOM 4820 N N . PRO B 1 256 ? -8.25 0.513 -8.344 1 88.25 256 PRO B N 1
ATOM 4821 C CA . PRO B 1 256 ? -9.43 0.428 -9.211 1 88.25 256 PRO B CA 1
ATOM 4822 C C . PRO B 1 256 ? -10.617 1.221 -8.672 1 88.25 256 PRO B C 1
ATOM 4824 O O . PRO B 1 256 ? -10.672 1.522 -7.477 1 88.25 256 PRO B O 1
ATOM 4827 N N . ALA B 1 257 ? -11.477 1.558 -9.562 1 88.94 257 ALA B N 1
ATOM 4828 C CA . ALA B 1 257 ? -12.734 2.164 -9.141 1 88.94 257 ALA B CA 1
ATOM 4829 C C . ALA B 1 257 ? -13.57 1.178 -8.328 1 88.94 257 ALA B C 1
ATOM 4831 O O . ALA B 1 257 ? -13.469 -0.037 -8.523 1 88.94 257 ALA B O 1
ATOM 4832 N N . VAL B 1 258 ? -14.289 1.708 -7.422 1 91.25 258 VAL B N 1
ATOM 4833 C CA . VAL B 1 258 ? -15.125 0.913 -6.527 1 91.25 258 VAL B CA 1
ATOM 4834 C C . VAL B 1 258 ? -16.594 1.196 -6.805 1 91.25 258 VAL B C 1
ATOM 4836 O O . VAL B 1 258 ? -16.984 2.348 -7.02 1 91.25 258 VAL B O 1
ATOM 4839 N N . ASP B 1 259 ? -17.344 0.135 -6.797 1 91.44 259 ASP B N 1
ATOM 4840 C CA . ASP B 1 259 ? -18.781 0.272 -6.996 1 91.44 259 ASP B CA 1
ATOM 4841 C C . ASP B 1 259 ? -19.422 1.038 -5.84 1 91.44 259 ASP B C 1
ATOM 4843 O O . ASP B 1 259 ? -18.984 0.919 -4.691 1 91.44 259 ASP B O 1
ATOM 4847 N N . ALA B 1 260 ? -20.484 1.771 -6.141 1 93.62 260 ALA B N 1
ATOM 4848 C CA . ALA B 1 260 ? -21.172 2.578 -5.141 1 93.62 260 ALA B CA 1
ATOM 4849 C C . ALA B 1 260 ? -21.641 1.715 -3.971 1 93.62 260 ALA B C 1
ATOM 4851 O O . ALA B 1 260 ? -21.609 2.146 -2.816 1 93.62 260 ALA B O 1
ATOM 4852 N N . GLU B 1 261 ? -22.094 0.539 -4.273 1 94.69 261 GLU B N 1
ATOM 4853 C CA . GLU B 1 261 ? -22.625 -0.326 -3.223 1 94.69 261 GLU B CA 1
ATOM 4854 C C . GLU B 1 261 ? -21.531 -0.697 -2.217 1 94.69 261 GLU B C 1
ATOM 4856 O O . GLU B 1 261 ? -21.797 -0.782 -1.015 1 94.69 261 GLU B O 1
ATOM 4861 N N . VAL B 1 262 ? -20.391 -0.97 -2.688 1 94.5 262 VAL B N 1
ATOM 4862 C CA . VAL B 1 262 ? -19.281 -1.321 -1.803 1 94.5 262 VAL B CA 1
ATOM 4863 C C . VAL B 1 262 ? -19.016 -0.181 -0.821 1 94.5 262 VAL B C 1
ATOM 4865 O O . VAL B 1 262 ? -18.859 -0.411 0.381 1 94.5 262 VAL B O 1
ATOM 4868 N N . LEU B 1 263 ? -18.969 1.076 -1.289 1 95.38 263 LEU B N 1
ATOM 4869 C CA . LEU B 1 263 ? -18.766 2.23 -0.421 1 95.38 263 LEU B CA 1
ATOM 4870 C C . LEU B 1 263 ? -19.938 2.4 0.546 1 95.38 263 LEU B C 1
ATOM 4872 O O . LEU B 1 263 ? -19.734 2.721 1.72 1 95.38 263 LEU B O 1
ATOM 4876 N N . GLU B 1 264 ? -21.094 2.199 0.048 1 96.75 264 GLU B N 1
ATOM 4877 C CA . GLU B 1 264 ? -22.281 2.336 0.881 1 96.75 264 GLU B CA 1
ATOM 4878 C C . GLU B 1 264 ? -22.312 1.291 1.992 1 96.75 264 GLU B C 1
ATOM 4880 O O . GLU B 1 264 ? -22.734 1.577 3.113 1 96.75 264 GLU B O 1
ATOM 4885 N N . VAL B 1 265 ? -21.922 0.07 1.642 1 97.06 265 VAL B N 1
ATOM 4886 C CA . VAL B 1 265 ? -21.844 -0.988 2.645 1 97.06 265 VAL B CA 1
ATOM 4887 C C . VAL B 1 265 ? -20.812 -0.625 3.703 1 97.06 265 VAL B C 1
ATOM 4889 O O . VAL B 1 265 ? -21.016 -0.875 4.895 1 97.06 265 VAL B O 1
ATOM 4892 N N . LYS B 1 266 ? -19.688 -0.052 3.326 1 96.75 266 LYS B N 1
ATOM 4893 C CA . LYS B 1 266 ? -18.703 0.444 4.289 1 96.75 266 LYS B CA 1
ATOM 4894 C C . LYS B 1 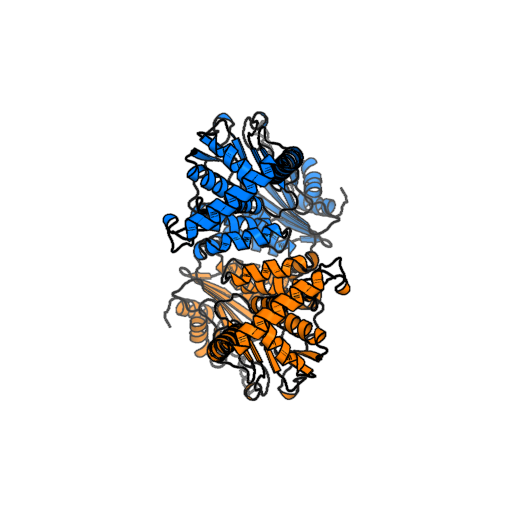266 ? -19.328 1.483 5.219 1 96.75 266 LYS B C 1
ATOM 4896 O O . LYS B 1 266 ? -19.156 1.423 6.438 1 96.75 266 LYS B O 1
ATOM 4901 N N . ALA B 1 267 ? -20.078 2.432 4.598 1 96.88 267 ALA B N 1
ATOM 4902 C CA . ALA B 1 267 ? -20.719 3.482 5.379 1 96.88 267 ALA B CA 1
ATOM 4903 C C . ALA B 1 267 ? -21.719 2.893 6.367 1 96.88 267 ALA B C 1
ATOM 4905 O O . ALA B 1 267 ? -21.781 3.312 7.523 1 96.88 267 ALA B O 1
ATOM 4906 N N . ARG B 1 268 ? -22.484 1.94 5.914 1 97.5 268 ARG B N 1
ATOM 4907 C CA . ARG B 1 268 ? -23.453 1.28 6.777 1 97.5 268 ARG B CA 1
ATOM 4908 C C . ARG B 1 268 ? -22.75 0.553 7.926 1 97.5 268 ARG B C 1
ATOM 4910 O O . ARG B 1 268 ? -23.234 0.575 9.062 1 97.5 268 ARG B O 1
ATOM 4917 N N . ALA B 1 269 ? -21.688 -0.116 7.617 1 98.06 269 ALA B N 1
ATOM 4918 C CA . ALA B 1 269 ? -20.938 -0.855 8.633 1 98.06 269 ALA B CA 1
ATOM 4919 C C . ALA B 1 269 ? -20.406 0.081 9.719 1 98.06 269 ALA B C 1
ATOM 4921 O O . ALA B 1 269 ? -20.484 -0.233 10.906 1 98.06 269 ALA B O 1
ATOM 4922 N N . ILE B 1 270 ? -19.891 1.212 9.281 1 96.81 270 ILE B N 1
ATOM 4923 C CA . ILE B 1 270 ? -19.344 2.199 10.211 1 96.81 270 ILE B CA 1
ATOM 4924 C C . ILE B 1 270 ? -20.484 2.756 11.078 1 96.81 270 ILE B C 1
ATOM 4926 O O . ILE B 1 270 ? -20.344 2.826 12.305 1 96.81 270 ILE B O 1
ATOM 4930 N N . ALA B 1 271 ? -21.562 3.113 10.469 1 95 271 ALA B N 1
ATOM 4931 C CA . ALA B 1 271 ? -22.688 3.75 11.164 1 95 271 ALA B CA 1
ATOM 4932 C C . ALA B 1 271 ? -23.375 2.77 12.109 1 95 271 ALA B C 1
ATOM 4934 O O . ALA B 1 271 ? -23.812 3.154 13.195 1 95 271 ALA B O 1
ATOM 4935 N N . GLY B 1 272 ? -23.438 1.544 11.68 1 95.81 272 GLY B N 1
ATOM 4936 C CA . GLY B 1 272 ? -24.203 0.562 12.422 1 95.81 272 GLY B CA 1
ATOM 4937 C C . GLY B 1 272 ? -23.359 -0.291 13.344 1 95.81 272 GLY B C 1
ATOM 4938 O O . GLY B 1 272 ? -23.812 -1.307 13.867 1 95.81 272 GLY B O 1
ATOM 4939 N N . ARG B 1 273 ? -22.156 0.134 13.578 1 97.31 273 ARG B N 1
ATOM 4940 C CA . ARG B 1 273 ? -21.234 -0.683 14.367 1 97.31 273 ARG B CA 1
ATOM 4941 C C . ARG B 1 273 ? -21.703 -0.793 15.812 1 97.31 273 ARG B C 1
ATOM 4943 O O . ARG B 1 273 ? -22.203 0.182 16.391 1 97.31 273 ARG B O 1
ATOM 4950 N N . GLN B 1 274 ? -21.656 -1.949 16.359 1 97.81 274 GLN B N 1
ATOM 4951 C CA . GLN B 1 274 ? -21.828 -2.215 17.781 1 97.81 274 GLN B CA 1
ATOM 4952 C C . GLN B 1 274 ? -20.5 -2.611 18.422 1 97.81 274 GLN B C 1
ATOM 4954 O O . GLN B 1 274 ? -19.797 -3.498 17.938 1 97.81 274 GLN B O 1
ATOM 4959 N N . ILE B 1 275 ? -20.188 -1.947 19.531 1 97.38 275 ILE B N 1
ATOM 4960 C CA . ILE B 1 275 ? -18.906 -2.209 20.156 1 97.38 275 ILE B CA 1
ATOM 4961 C C . ILE B 1 275 ? -19.125 -2.752 21.578 1 97.38 275 ILE B C 1
ATOM 4963 O O . ILE B 1 275 ? -19.922 -2.205 22.344 1 97.38 275 ILE B O 1
ATOM 4967 N N . GLU B 1 276 ? -18.484 -3.791 21.875 1 96.75 276 GLU B N 1
ATOM 4968 C CA . GLU B 1 276 ? -18.375 -4.352 23.219 1 96.75 276 GLU B CA 1
ATOM 4969 C C . GLU B 1 276 ? -16.922 -4.672 23.547 1 96.75 276 GLU B C 1
ATOM 4971 O O . GLU B 1 276 ? -16.328 -5.602 22.984 1 96.75 276 GLU B O 1
ATOM 4976 N N . GLY B 1 277 ? -16.422 -3.887 24.562 1 94.56 277 GLY B N 1
ATOM 4977 C CA . GLY B 1 277 ? -14.992 -4.027 24.781 1 94.56 277 GLY B CA 1
ATOM 4978 C C . GLY B 1 277 ? -14.156 -3.641 23.578 1 94.56 277 GLY B C 1
ATOM 4979 O O . GLY B 1 277 ? -14.305 -2.537 23.047 1 94.56 277 GLY B O 1
ATOM 4980 N N . SER B 1 278 ? -13.359 -4.594 23.109 1 96.31 278 SER B N 1
ATOM 4981 C CA . SER B 1 278 ? -12.492 -4.344 21.969 1 96.31 278 SER B CA 1
ATOM 4982 C C . SER B 1 278 ? -13.023 -5.031 20.719 1 96.31 278 SER B C 1
ATOM 4984 O O . SER B 1 278 ? -12.297 -5.188 19.734 1 96.31 278 SER B O 1
ATOM 4986 N N . PHE B 1 279 ? -14.266 -5.441 20.797 1 97.94 279 PHE B N 1
ATOM 4987 C CA . PHE B 1 279 ? -14.844 -6.172 19.688 1 97.94 279 PHE B CA 1
ATOM 4988 C C . PHE B 1 279 ? -15.953 -5.363 19.016 1 97.94 279 PHE B C 1
ATOM 4990 O O . PHE B 1 279 ? -16.641 -4.582 19.688 1 97.94 279 PHE B O 1
ATOM 4997 N N . ALA B 1 280 ? -16.109 -5.52 17.734 1 98.38 280 ALA B N 1
ATOM 4998 C CA . ALA B 1 280 ? -17.188 -4.848 17.016 1 98.38 280 ALA B CA 1
ATOM 4999 C C . ALA B 1 280 ? -17.938 -5.824 16.109 1 98.38 280 ALA B C 1
ATOM 5001 O O . ALA B 1 280 ? -17.328 -6.719 15.523 1 98.38 280 ALA B O 1
ATOM 5002 N N . VAL B 1 281 ? -19.188 -5.672 16.047 1 98.69 281 VAL B N 1
ATOM 5003 C CA . VAL B 1 281 ? -20.047 -6.383 15.094 1 98.69 281 VAL B CA 1
ATOM 5004 C C . VAL B 1 281 ? -20.953 -5.387 14.375 1 98.69 281 VAL B C 1
ATOM 5006 O O . VAL B 1 281 ? -21.469 -4.457 15 1 98.69 281 VAL B O 1
ATOM 5009 N N . SER B 1 282 ? -21.094 -5.512 13.117 1 98.56 282 SER B N 1
ATOM 5010 C CA . SER B 1 282 ? -21.969 -4.641 12.352 1 98.56 282 SER B CA 1
ATOM 5011 C C . SER B 1 282 ? -22.797 -5.438 11.344 1 98.56 282 SER B C 1
ATOM 5013 O O . SER B 1 282 ? -22.266 -6.266 10.609 1 98.56 282 SER B O 1
ATOM 5015 N N . ASP B 1 283 ? -24.062 -5.258 11.406 1 98.25 283 ASP B N 1
ATOM 5016 C CA . ASP B 1 283 ? -24.984 -5.84 10.438 1 98.25 283 ASP B CA 1
ATOM 5017 C C . ASP B 1 283 ? -25.359 -4.828 9.359 1 98.25 283 ASP B C 1
ATOM 5019 O O . ASP B 1 283 ? -26.078 -3.857 9.625 1 98.25 283 ASP B O 1
ATOM 5023 N N . VAL B 1 284 ? -25 -5.129 8.102 1 97.94 284 VAL B N 1
ATOM 5024 C CA . VAL B 1 284 ? -25.156 -4.145 7.035 1 97.94 284 VAL B CA 1
ATOM 5025 C C . VAL B 1 284 ? -26.438 -4.453 6.242 1 97.94 284 VAL B C 1
ATOM 5027 O O . VAL B 1 284 ? -26.734 -3.77 5.262 1 97.94 284 VAL B O 1
ATOM 5030 N N . GLY B 1 285 ? -27.141 -5.445 6.605 1 96.62 285 GLY B N 1
ATOM 5031 C CA . GLY B 1 285 ? -28.406 -5.785 5.973 1 96.62 285 GLY B CA 1
ATOM 5032 C C . GLY B 1 285 ? -28.25 -6.398 4.598 1 96.62 285 GLY B C 1
ATOM 5033 O O . GLY B 1 285 ? -27.312 -7.156 4.355 1 96.62 285 GLY B O 1
ATOM 5034 N N . GLY B 1 286 ? -29.219 -6.137 3.764 1 96.12 286 GLY B N 1
ATOM 5035 C CA . GLY B 1 286 ? -29.234 -6.707 2.428 1 96.12 286 GLY B CA 1
ATOM 5036 C C . GLY B 1 286 ? -28.266 -6.027 1.476 1 96.12 286 GLY B C 1
ATOM 5037 O O . GLY B 1 286 ? -28.078 -4.809 1.536 1 96.12 286 GLY B O 1
ATOM 5038 N N . LEU B 1 287 ? -27.672 -6.809 0.625 1 95.44 287 LEU B N 1
ATOM 5039 C CA . LEU B 1 287 ? -26.781 -6.273 -0.397 1 95.44 287 LEU B CA 1
ATOM 5040 C C . LEU B 1 287 ? -26.703 -7.211 -1.597 1 95.44 287 LEU B C 1
ATOM 5042 O O . LEU B 1 287 ? -27.156 -8.359 -1.521 1 95.44 287 LEU B O 1
ATOM 5046 N N . ASN B 1 288 ? -26.219 -6.719 -2.674 1 93.25 288 ASN B N 1
ATOM 5047 C CA . ASN B 1 288 ? -26.078 -7.496 -3.898 1 93.25 288 ASN B CA 1
ATOM 5048 C C . ASN B 1 288 ? -24.672 -8.039 -4.059 1 93.25 288 ASN B C 1
ATOM 5050 O O . ASN B 1 288 ? -24.484 -9.164 -4.539 1 93.25 288 ASN B O 1
ATOM 5054 N N . ASN B 1 289 ? -23.734 -7.27 -3.588 1 92.19 289 ASN B N 1
ATOM 5055 C CA . ASN B 1 289 ? -22.328 -7.621 -3.734 1 92.19 289 ASN B CA 1
ATOM 5056 C C . ASN B 1 289 ? -21.734 -8.148 -2.428 1 92.19 289 ASN B C 1
ATOM 5058 O O . ASN B 1 289 ? -21.266 -7.375 -1.595 1 92.19 289 ASN B O 1
ATOM 5062 N N . VAL B 1 290 ? -21.578 -9.445 -2.324 1 92.88 290 VAL B N 1
ATOM 5063 C CA . VAL B 1 290 ? -21.141 -10.086 -1.088 1 92.88 290 VAL B CA 1
ATOM 5064 C C . VAL B 1 290 ? -19.688 -9.711 -0.797 1 92.88 290 VAL B C 1
ATOM 5066 O O . VAL B 1 290 ? -19.25 -9.719 0.358 1 92.88 290 VAL B O 1
ATOM 5069 N N . ASP B 1 291 ? -18.953 -9.297 -1.831 1 90.94 291 ASP B N 1
ATOM 5070 C CA . ASP B 1 291 ? -17.547 -8.938 -1.652 1 90.94 291 ASP B CA 1
ATOM 5071 C C . ASP B 1 291 ? -17.422 -7.633 -0.869 1 90.94 291 ASP B C 1
ATOM 5073 O O . ASP B 1 291 ? -16.328 -7.305 -0.376 1 90.94 291 ASP B O 1
ATOM 5077 N N . ALA B 1 292 ? -18.484 -6.91 -0.684 1 95 292 ALA B N 1
ATOM 5078 C CA . ALA B 1 292 ? -18.484 -5.676 0.095 1 95 292 ALA B CA 1
ATOM 5079 C C . ALA B 1 292 ? -18.344 -5.969 1.586 1 95 292 ALA B C 1
ATOM 5081 O O . ALA B 1 292 ? -17.844 -5.133 2.344 1 95 292 ALA B O 1
ATOM 5082 N N . ILE B 1 293 ? -18.703 -7.156 1.978 1 96.5 293 ILE B N 1
ATOM 5083 C CA . ILE B 1 293 ? -18.75 -7.496 3.396 1 96.5 293 ILE B CA 1
ATOM 5084 C C . ILE B 1 293 ? -17.328 -7.574 3.953 1 96.5 293 ILE B C 1
ATOM 5086 O O . ILE B 1 293 ? -17 -6.895 4.926 1 96.5 293 ILE B O 1
ATOM 5090 N N . PRO B 1 294 ? -16.453 -8.391 3.352 1 95.31 294 PRO B N 1
ATOM 5091 C CA . PRO B 1 294 ? -15.078 -8.398 3.869 1 95.31 294 PRO B CA 1
ATOM 5092 C C . PRO B 1 294 ? -14.406 -7.031 3.768 1 95.31 294 PRO B C 1
ATOM 5094 O O . PRO B 1 294 ? -13.586 -6.68 4.621 1 95.31 294 PRO B O 1
ATOM 5097 N N . GLN B 1 295 ? -14.68 -6.254 2.781 1 93.94 295 GLN B N 1
ATOM 5098 C CA . GLN B 1 295 ? -14.086 -4.93 2.637 1 93.94 295 GLN B CA 1
ATOM 5099 C C . GLN B 1 295 ? -14.547 -3.994 3.748 1 93.94 295 GLN B C 1
ATOM 5101 O O . GLN B 1 295 ? -13.773 -3.176 4.242 1 93.94 295 GLN B O 1
ATOM 5106 N N . ALA B 1 296 ? -15.805 -4.113 4.113 1 97.06 296 ALA B N 1
ATOM 5107 C CA . ALA B 1 296 ? -16.328 -3.361 5.254 1 97.06 296 ALA B CA 1
ATOM 5108 C C . ALA B 1 296 ? -15.617 -3.771 6.543 1 97.06 296 ALA B C 1
ATOM 5110 O O . ALA B 1 296 ? -15.305 -2.928 7.387 1 97.06 296 ALA B O 1
ATOM 5111 N N . ALA B 1 297 ? -15.398 -5.07 6.691 1 97.25 297 ALA B N 1
ATOM 5112 C CA . ALA B 1 297 ? -14.672 -5.562 7.859 1 97.25 297 ALA B CA 1
ATOM 5113 C C . ALA B 1 297 ? -13.258 -4.984 7.914 1 97.25 297 ALA B C 1
ATOM 5115 O O . ALA B 1 297 ? -12.781 -4.609 8.984 1 97.25 297 ALA B O 1
ATOM 5116 N N . ASP B 1 298 ? -12.656 -4.91 6.762 1 93.88 298 ASP B N 1
ATOM 5117 C CA . ASP B 1 298 ? -11.32 -4.348 6.66 1 93.88 298 ASP B CA 1
ATOM 5118 C C . ASP B 1 298 ? -11.297 -2.885 7.098 1 93.88 298 ASP B C 1
ATOM 5120 O O . ASP B 1 298 ? -10.312 -2.414 7.668 1 93.88 298 ASP B O 1
ATOM 5124 N N . GLU B 1 299 ? -12.312 -2.143 6.754 1 94.56 299 GLU B N 1
ATOM 5125 C CA . GLU B 1 299 ? -12.422 -0.744 7.156 1 94.56 299 GLU B CA 1
ATOM 5126 C C . GLU B 1 299 ? -12.641 -0.617 8.664 1 94.56 299 GLU B C 1
ATOM 5128 O O . GLU B 1 299 ? -11.984 0.189 9.32 1 94.56 299 GLU B O 1
ATOM 5133 N N . LEU B 1 300 ? -13.477 -1.425 9.18 1 95.88 300 LEU B N 1
ATOM 5134 C CA . LEU B 1 300 ? -13.906 -1.297 10.562 1 95.88 300 LEU B CA 1
ATOM 5135 C C . LEU B 1 300 ? -12.797 -1.727 11.523 1 95.88 300 LEU B C 1
ATOM 5137 O O . LEU B 1 300 ? -12.695 -1.209 12.633 1 95.88 300 LEU B O 1
ATOM 5141 N N . ILE B 1 301 ? -12 -2.697 11.125 1 95.25 301 ILE B N 1
ATOM 5142 C CA . ILE B 1 301 ? -10.977 -3.234 12.008 1 95.25 301 ILE B CA 1
ATOM 5143 C C . ILE B 1 301 ? -9.93 -2.16 12.305 1 95.25 301 ILE B C 1
ATOM 5145 O O . ILE B 1 301 ? -9.133 -2.303 13.234 1 95.25 301 ILE B O 1
ATOM 5149 N N . GLN B 1 302 ? -9.969 -1.085 11.531 1 92.56 302 GLN B N 1
ATOM 5150 C CA . GLN B 1 302 ? -9.016 0.003 11.719 1 92.56 302 GLN B CA 1
ATOM 5151 C C . GLN B 1 302 ? -9.414 0.891 12.891 1 92.56 302 GLN B C 1
ATOM 5153 O O . GLN B 1 302 ? -8.617 1.699 13.367 1 92.56 302 GLN B O 1
ATOM 5158 N N . LEU B 1 303 ? -10.578 0.736 13.367 1 94.25 303 LEU B N 1
ATOM 5159 C CA . LEU B 1 303 ? -11.117 1.6 14.406 1 94.25 303 LEU B CA 1
ATOM 5160 C C . LEU B 1 303 ? -10.289 1.484 15.688 1 94.25 303 LEU B C 1
ATOM 5162 O O . LEU B 1 303 ? -9.992 0.376 16.141 1 94.25 303 LEU B O 1
ATOM 5166 N N . GLU B 1 304 ? -9.953 2.674 16.156 1 93.06 304 GLU B N 1
ATOM 5167 C CA . GLU B 1 304 ? -9.242 2.707 17.438 1 93.06 304 GLU B CA 1
ATOM 5168 C C . GLU B 1 304 ? -10.031 1.99 18.531 1 93.06 304 GLU B C 1
ATOM 5170 O O . GLU B 1 304 ? -11.234 2.211 18.672 1 93.06 304 GLU B O 1
ATOM 5175 N N . GLY B 1 305 ? -9.328 1.134 19.281 1 93 305 GLY B N 1
ATOM 5176 C CA . GLY B 1 305 ? -9.945 0.421 20.391 1 93 305 GLY B CA 1
ATOM 5177 C C . GLY B 1 305 ? -10.586 -0.89 19.969 1 93 305 GLY B C 1
ATOM 5178 O O . GLY B 1 305 ? -11.094 -1.638 20.812 1 93 305 GLY B O 1
ATOM 5179 N N . VAL B 1 306 ? -10.594 -1.189 18.703 1 95.75 306 VAL B N 1
ATOM 5180 C CA . VAL B 1 306 ? -11.203 -2.414 18.188 1 95.75 306 VAL B CA 1
ATOM 5181 C C . VAL B 1 306 ? -10.117 -3.371 17.703 1 95.75 306 VAL B C 1
ATOM 5183 O O . VAL B 1 306 ? -9.266 -2.998 16.906 1 95.75 306 VAL B O 1
ATOM 5186 N N . SER B 1 307 ? -10.156 -4.578 18.25 1 95.44 307 SER B N 1
ATOM 5187 C CA . SER B 1 307 ? -9.117 -5.535 17.891 1 95.44 307 SER B CA 1
ATOM 5188 C C . SER B 1 307 ? -9.695 -6.703 17.109 1 95.44 307 SER B C 1
ATOM 5190 O O . SER B 1 307 ? -8.945 -7.465 16.484 1 95.44 307 SER B O 1
ATOM 5192 N N . ALA B 1 308 ? -10.977 -6.844 17.094 1 97.19 308 ALA B N 1
ATOM 5193 C CA . ALA B 1 308 ? -11.648 -7.859 16.297 1 97.19 308 ALA B CA 1
ATOM 5194 C C . ALA B 1 308 ? -13.016 -7.375 15.836 1 97.19 308 ALA B C 1
ATOM 5196 O O . ALA B 1 308 ? -13.734 -6.719 16.594 1 97.19 308 ALA B O 1
ATOM 5197 N N . VAL B 1 309 ? -13.414 -7.715 14.602 1 98.38 309 VAL B N 1
ATOM 5198 C CA . VAL B 1 309 ? -14.664 -7.23 14.039 1 98.38 309 VAL B CA 1
ATOM 5199 C C . VAL B 1 309 ? -15.312 -8.328 13.203 1 98.38 309 VAL B C 1
ATOM 5201 O O . VAL B 1 309 ? -14.617 -9.164 12.617 1 98.38 309 VAL B O 1
ATOM 5204 N N . VAL B 1 310 ? -16.594 -8.391 13.172 1 98.69 310 VAL B N 1
ATOM 5205 C CA . VAL B 1 310 ? -17.344 -9.219 12.242 1 98.69 310 VAL B CA 1
ATOM 5206 C C . VAL B 1 310 ? -18.438 -8.391 11.586 1 98.69 310 VAL B C 1
ATOM 5208 O O . VAL B 1 310 ? -19.172 -7.668 12.258 1 98.69 310 VAL B O 1
ATOM 5211 N N . VAL B 1 311 ? -18.547 -8.43 10.312 1 98.69 311 VAL B N 1
ATOM 5212 C CA . VAL B 1 311 ? -19.609 -7.781 9.555 1 98.69 311 VAL B CA 1
ATOM 5213 C C . VAL B 1 311 ? -20.562 -8.836 9.008 1 98.69 311 VAL B C 1
ATOM 5215 O O . VAL B 1 311 ? -20.141 -9.875 8.5 1 98.69 311 VAL B O 1
ATOM 5218 N N . ILE B 1 312 ? -21.844 -8.578 9.156 1 98.38 312 ILE B N 1
ATOM 5219 C CA . ILE B 1 312 ? -22.922 -9.469 8.727 1 98.38 312 ILE B CA 1
ATOM 5220 C C . ILE B 1 312 ? -23.688 -8.828 7.57 1 98.38 312 ILE B C 1
ATOM 5222 O O . ILE B 1 312 ? -24.031 -7.648 7.629 1 98.38 312 ILE B O 1
ATOM 5226 N N . GLY B 1 313 ? -23.906 -9.531 6.516 1 97.81 313 GLY B N 1
ATOM 5227 C CA . GLY B 1 313 ? -24.75 -9.117 5.402 1 97.81 313 GLY B CA 1
ATOM 5228 C C . GLY B 1 313 ? -25.625 -10.242 4.867 1 97.81 313 GLY B C 1
ATOM 5229 O O . GLY B 1 313 ? -25.453 -11.398 5.238 1 97.81 313 GLY B O 1
ATOM 5230 N N . GLU B 1 314 ? -26.562 -9.844 4.031 1 96.81 314 GLU B N 1
ATOM 5231 C CA . GLU B 1 314 ? -27.5 -10.836 3.512 1 96.81 314 GLU B CA 1
ATOM 5232 C C . GLU B 1 314 ? -27.703 -10.664 2.008 1 96.81 314 GLU B C 1
ATOM 5234 O O . GLU B 1 314 ? -27.891 -9.547 1.521 1 96.81 314 GLU B O 1
ATOM 5239 N N . ARG B 1 315 ? -27.594 -11.727 1.335 1 95.19 315 ARG B N 1
ATOM 5240 C CA . ARG B 1 315 ? -27.906 -11.781 -0.088 1 95.19 315 ARG B CA 1
ATOM 5241 C C . ARG B 1 315 ? -28.781 -13 -0.408 1 95.19 315 ARG B C 1
ATOM 5243 O O . ARG B 1 315 ? -28.375 -14.133 -0.15 1 95.19 315 ARG B O 1
ATOM 5250 N N . ASP B 1 316 ? -29.984 -12.797 -1.015 1 92.75 316 ASP B N 1
ATOM 5251 C CA . ASP B 1 316 ? -30.875 -13.852 -1.48 1 92.75 316 ASP B CA 1
ATOM 5252 C C . ASP B 1 316 ? -31.172 -14.852 -0.365 1 92.75 316 ASP B C 1
ATOM 5254 O O . ASP B 1 316 ? -31.078 -16.062 -0.573 1 92.75 316 ASP B O 1
ATOM 5258 N N . GLY B 1 317 ? -31.344 -14.367 0.825 1 91.06 317 GLY B N 1
ATOM 5259 C CA . GLY B 1 317 ? -31.719 -15.188 1.964 1 91.06 317 GLY B CA 1
ATOM 5260 C C . GLY B 1 317 ? -30.531 -15.812 2.672 1 91.06 317 GLY B C 1
ATOM 5261 O O . GLY B 1 317 ? -30.672 -16.328 3.779 1 91.06 317 GLY B O 1
ATOM 5262 N N . THR B 1 318 ? -29.406 -15.773 2.088 1 94.62 318 THR B N 1
ATOM 5263 C CA . THR B 1 318 ? -28.188 -16.312 2.697 1 94.62 318 THR B CA 1
ATOM 5264 C C . THR B 1 318 ? -27.469 -15.234 3.502 1 94.62 318 THR B C 1
ATOM 5266 O O . THR B 1 318 ? -27.219 -14.141 3.002 1 94.62 318 THR B O 1
ATOM 5269 N N . ILE B 1 319 ? -27.156 -15.57 4.715 1 96.56 319 ILE B N 1
ATOM 5270 C CA . ILE B 1 319 ? -26.406 -14.664 5.574 1 96.56 319 ILE B CA 1
ATOM 5271 C C . ILE B 1 319 ? -24.906 -14.906 5.391 1 96.56 319 ILE B C 1
ATOM 5273 O O . ILE B 1 319 ? -24.453 -16.047 5.422 1 96.56 319 ILE B O 1
ATOM 5277 N N . HIS B 1 320 ? -24.219 -13.867 5.164 1 97.19 320 HIS B N 1
ATOM 5278 C CA . HIS B 1 320 ? -22.766 -13.922 5.012 1 97.19 320 HIS B CA 1
ATOM 5279 C C . HIS B 1 320 ? -22.062 -13.195 6.148 1 97.19 320 HIS B C 1
ATOM 5281 O O . HIS B 1 320 ? -22.5 -12.125 6.578 1 97.19 320 HIS B O 1
ATOM 5287 N N . LEU B 1 321 ? -20.984 -13.773 6.656 1 97.94 321 LEU B N 1
ATOM 5288 C CA . LEU B 1 321 ? -20.172 -13.172 7.703 1 97.94 321 LEU B CA 1
ATOM 5289 C C . LEU B 1 321 ? -18.719 -13.016 7.238 1 97.94 321 LEU B C 1
ATOM 5291 O O . LEU B 1 321 ? -18.188 -13.898 6.559 1 97.94 321 LEU B O 1
ATOM 5295 N N . SER B 1 322 ? -18.109 -11.945 7.562 1 97.88 322 SER B N 1
ATOM 5296 C CA . SER B 1 322 ? -16.672 -11.734 7.402 1 97.88 322 SER B CA 1
ATOM 5297 C C . SER B 1 322 ? -16.062 -11.141 8.664 1 97.88 322 SER B C 1
ATOM 5299 O O . SER B 1 322 ? -16.562 -10.148 9.195 1 97.88 322 SER B O 1
ATOM 5301 N N . GLY B 1 323 ? -15.031 -11.758 9.086 1 97.56 323 GLY B N 1
ATOM 5302 C CA . GLY B 1 323 ? -14.398 -11.305 10.32 1 97.56 323 GLY B CA 1
ATOM 5303 C C . GLY B 1 323 ? -12.922 -11.023 10.164 1 97.56 323 GLY B C 1
ATOM 5304 O O . GLY B 1 323 ? -12.266 -11.578 9.281 1 97.56 323 GLY B O 1
ATOM 5305 N N . ARG B 1 324 ? -12.398 -10.078 10.938 1 95.56 324 ARG B N 1
ATOM 5306 C CA . ARG B 1 324 ? -10.984 -9.734 11.055 1 95.56 324 ARG B CA 1
ATOM 5307 C C . ARG B 1 324 ? -10.555 -9.688 12.516 1 95.56 324 ARG B C 1
ATOM 5309 O O . ARG B 1 324 ? -11.328 -9.266 13.383 1 95.56 324 ARG B O 1
ATOM 5316 N N . SER B 1 325 ? -9.312 -10.102 12.781 1 94.19 325 SER B N 1
ATOM 5317 C CA . SER B 1 325 ? -8.781 -10.023 14.141 1 94.19 325 SER B CA 1
ATOM 5318 C C . SER B 1 325 ? -7.316 -9.594 14.133 1 94.19 325 SER B C 1
ATOM 5320 O O . SER B 1 325 ? -6.539 -10.031 13.289 1 94.19 325 SER B O 1
ATOM 5322 N N . ARG B 1 326 ? -6.996 -8.641 14.977 1 88.56 326 ARG B N 1
ATOM 5323 C CA . ARG B 1 326 ? -5.613 -8.281 15.273 1 88.56 326 ARG B CA 1
ATOM 5324 C C . ARG B 1 326 ? -5.238 -8.664 16.703 1 88.56 326 ARG B C 1
ATOM 5326 O O . ARG B 1 326 ? -4.184 -8.258 17.203 1 88.56 326 ARG B O 1
ATOM 5333 N N . ASP B 1 327 ? -6.172 -9.336 17.25 1 88.44 327 ASP B N 1
ATOM 5334 C CA . ASP B 1 327 ? -6.027 -9.805 18.625 1 88.44 327 ASP B CA 1
ATOM 5335 C C . ASP B 1 327 ? -5.547 -11.258 18.656 1 88.44 327 ASP B C 1
ATOM 5337 O O . ASP B 1 327 ? -6.273 -12.164 18.25 1 88.44 327 ASP B O 1
ATOM 5341 N N . ASP B 1 328 ? -4.414 -11.484 19.281 1 84.81 328 ASP B N 1
ATOM 5342 C CA . ASP B 1 328 ? -3.846 -12.828 19.328 1 84.81 328 ASP B CA 1
ATOM 5343 C C . ASP B 1 328 ? -4.723 -13.766 20.141 1 84.81 328 ASP B C 1
ATOM 5345 O O . ASP B 1 328 ? -4.602 -14.992 20.031 1 84.81 328 ASP B O 1
ATOM 5349 N N . ARG B 1 329 ? -5.527 -13.273 20.938 1 90 329 ARG B N 1
ATOM 5350 C CA . ARG B 1 329 ? -6.402 -14.094 21.766 1 90 329 ARG B CA 1
ATOM 5351 C C . ARG B 1 329 ? -7.652 -14.508 21 1 90 329 ARG B C 1
ATOM 5353 O O . ARG B 1 329 ? -8.391 -15.391 21.438 1 90 329 ARG B O 1
ATOM 5360 N N . VAL B 1 330 ? -7.934 -13.891 19.828 1 92.56 330 VAL B N 1
ATOM 5361 C CA . VAL B 1 330 ? -9.141 -14.164 19.062 1 92.56 330 VAL B CA 1
ATOM 5362 C C . VAL B 1 330 ? -8.766 -14.828 17.734 1 92.56 330 VAL B C 1
ATOM 5364 O O . VAL B 1 330 ? -8.367 -14.148 16.781 1 92.56 330 VAL B O 1
ATOM 5367 N N . HIS B 1 331 ? -8.93 -16.141 17.703 1 91.56 331 HIS B N 1
ATOM 5368 C CA . HIS B 1 331 ? -8.852 -16.812 16.422 1 91.56 331 HIS B CA 1
ATOM 5369 C C . HIS B 1 331 ? -10.148 -16.656 15.633 1 91.56 331 HIS B C 1
ATOM 5371 O O . HIS B 1 331 ? -11.133 -17.359 15.891 1 91.56 331 HIS B O 1
ATOM 5377 N N . MET B 1 332 ? -10.18 -15.82 14.625 1 93.56 332 MET B N 1
ATOM 5378 C CA . MET B 1 332 ? -11.406 -15.367 13.977 1 93.56 332 MET B CA 1
ATOM 5379 C C . MET B 1 332 ? -12.133 -16.531 13.305 1 93.56 332 MET B C 1
ATOM 5381 O O . MET B 1 332 ? -13.359 -16.641 13.406 1 93.56 332 MET B O 1
ATOM 5385 N N . GLY B 1 333 ? -11.406 -17.422 12.641 1 92.19 333 GLY B N 1
ATOM 5386 C CA . GLY B 1 333 ? -12.031 -18.594 12.039 1 92.19 333 GLY B CA 1
ATOM 5387 C C . GLY B 1 333 ? -12.758 -19.453 13.047 1 92.19 333 GLY B C 1
ATOM 5388 O O . GLY B 1 333 ? -13.898 -19.859 12.812 1 92.19 333 GLY B O 1
ATOM 5389 N N . ASN B 1 334 ? -12.109 -19.703 14.125 1 91.62 334 ASN B N 1
ATOM 5390 C CA . ASN B 1 334 ? -12.703 -20.531 15.172 1 91.62 334 ASN B CA 1
ATOM 5391 C C . ASN B 1 334 ? -13.922 -19.844 15.797 1 91.62 334 ASN B C 1
ATOM 5393 O O . ASN B 1 334 ? -14.906 -20.516 16.109 1 91.62 334 ASN B O 1
ATOM 5397 N N . ALA B 1 335 ? -13.773 -18.609 16 1 94.69 335 ALA B N 1
ATOM 5398 C CA . ALA B 1 335 ? -14.883 -17.859 16.594 1 94.69 335 ALA B CA 1
ATOM 5399 C C . ALA B 1 335 ? -16.141 -17.953 15.734 1 94.69 335 ALA B C 1
ATOM 5401 O O . ALA B 1 335 ? -17.234 -18.234 16.234 1 94.69 335 ALA B O 1
ATOM 5402 N N . ILE B 1 336 ? -16 -17.703 14.477 1 96 336 ILE B N 1
ATOM 5403 C CA . ILE B 1 336 ? -17.125 -17.766 13.547 1 96 336 ILE B CA 1
ATOM 5404 C C . ILE B 1 336 ? -17.656 -19.188 13.461 1 96 336 ILE B C 1
ATOM 5406 O O . ILE B 1 336 ? -18.875 -19.406 13.477 1 96 336 ILE B O 1
ATOM 5410 N N . ASP B 1 337 ? -16.781 -20.125 13.383 1 93.69 337 ASP B N 1
ATOM 5411 C CA . ASP B 1 337 ? -17.156 -21.531 13.312 1 93.69 337 ASP B CA 1
ATOM 5412 C C . ASP B 1 337 ? -17.953 -21.953 14.555 1 93.69 337 ASP B C 1
ATOM 5414 O O . ASP B 1 337 ? -18.922 -22.703 14.445 1 93.69 337 ASP B O 1
ATOM 5418 N N . ALA B 1 338 ? -17.516 -21.547 15.672 1 94.38 338 ALA B N 1
ATOM 5419 C CA . ALA B 1 338 ? -18.172 -21.875 16.922 1 94.38 338 ALA B CA 1
ATOM 5420 C C . ALA B 1 338 ? -19.625 -21.438 16.922 1 94.38 338 ALA B C 1
ATOM 5422 O O . ALA B 1 338 ? -20.5 -22.109 17.453 1 94.38 338 ALA B O 1
ATOM 5423 N N . VAL B 1 339 ? -19.891 -20.312 16.375 1 95.12 339 VAL B N 1
ATOM 5424 C CA . VAL B 1 339 ? -21.234 -19.734 16.344 1 95.12 339 VAL B CA 1
ATOM 5425 C C . VAL B 1 339 ? -22.078 -20.438 15.273 1 95.12 339 VAL B C 1
ATOM 5427 O O . VAL B 1 339 ? -23.25 -20.75 15.5 1 95.12 339 VAL B O 1
ATOM 5430 N N . LEU B 1 340 ? -21.484 -20.703 14.156 1 94.25 340 LEU B N 1
ATOM 5431 C CA . LEU B 1 340 ? -22.234 -21.203 13.008 1 94.25 340 LEU B CA 1
ATOM 5432 C C . LEU B 1 340 ? -22.422 -22.719 13.102 1 94.25 340 LEU B C 1
ATOM 5434 O O . LEU B 1 340 ? -23.344 -23.266 12.5 1 94.25 340 LEU B O 1
ATOM 5438 N N . SER B 1 341 ? -21.531 -23.391 13.758 1 90.56 341 SER B N 1
ATOM 5439 C CA . SER B 1 341 ? -21.641 -24.844 13.906 1 90.56 341 SER B CA 1
ATOM 5440 C C . SER B 1 341 ? -22.891 -25.219 14.695 1 90.56 341 SER B C 1
ATOM 5442 O O . SER B 1 341 ? -23.375 -26.359 14.594 1 90.56 341 SER B O 1
ATOM 5444 N N . ASP B 1 342 ? -23.422 -24.328 15.477 1 85.62 342 ASP B N 1
ATOM 5445 C CA . ASP B 1 342 ? -24.625 -24.562 16.281 1 85.62 342 ASP B CA 1
ATOM 5446 C C . ASP B 1 342 ? -25.891 -24.391 15.453 1 85.62 342 ASP B C 1
ATOM 5448 O O . ASP B 1 342 ? -26.984 -24.672 15.93 1 85.62 342 ASP B O 1
ATOM 5452 N N . LEU B 1 343 ? -25.656 -23.953 14.234 1 87.5 343 LEU B N 1
ATOM 5453 C CA . LEU B 1 343 ? -26.797 -23.734 13.344 1 87.5 343 LEU B CA 1
ATOM 5454 C C . LEU B 1 343 ? -26.875 -24.828 12.281 1 87.5 343 LEU B C 1
ATOM 5456 O O . LEU B 1 343 ? -25.844 -25.281 11.773 1 87.5 343 LEU B O 1
ATOM 5460 N N . ASN B 1 344 ? -28.031 -25.375 11.969 1 82.88 344 ASN B N 1
ATOM 5461 C CA . ASN B 1 344 ? -28.234 -26.469 11.031 1 82.88 344 ASN B CA 1
ATOM 5462 C C . ASN B 1 344 ? -27.734 -26.109 9.641 1 82.88 344 ASN B C 1
ATOM 5464 O O . ASN B 1 344 ? -27.281 -26.984 8.891 1 82.88 344 ASN B O 1
ATOM 5468 N N . ASN B 1 345 ? -27.828 -24.906 9.219 1 90.19 345 ASN B N 1
ATOM 5469 C CA . ASN B 1 345 ? -27.469 -24.5 7.863 1 90.19 345 ASN B CA 1
ATOM 5470 C C . ASN B 1 345 ? -26.328 -23.484 7.863 1 90.19 345 ASN B C 1
ATOM 5472 O O . ASN B 1 345 ? -26.266 -22.609 6.996 1 90.19 345 ASN B O 1
ATOM 5476 N N . GLY B 1 346 ? -25.516 -23.672 8.914 1 91.81 346 GLY B N 1
ATOM 5477 C CA . GLY B 1 346 ? -24.375 -22.75 9.023 1 91.81 346 GLY B CA 1
ATOM 5478 C C . GLY B 1 346 ? -23.062 -23.406 8.664 1 91.81 346 GLY B C 1
ATOM 5479 O O . GLY B 1 346 ? -22.844 -24.578 8.953 1 91.81 346 GLY B O 1
ATOM 5480 N N . ASN B 1 347 ? -22.25 -22.703 8.031 1 92.25 347 ASN B N 1
ATOM 5481 C CA . ASN B 1 347 ? -20.875 -23.094 7.695 1 92.25 347 ASN B CA 1
ATOM 5482 C C . ASN B 1 347 ? -19.906 -21.922 7.84 1 92.25 347 ASN B C 1
ATOM 5484 O O . ASN B 1 347 ? -20.188 -20.828 7.363 1 92.25 347 ASN B O 1
ATOM 5488 N N . GLY B 1 348 ? -18.875 -22.156 8.602 1 90.94 348 GLY B N 1
ATOM 5489 C CA . GLY B 1 348 ? -17.922 -21.094 8.797 1 90.94 348 GLY B CA 1
ATOM 5490 C C . GLY B 1 348 ? -16.531 -21.594 9.125 1 90.94 348 GLY B C 1
ATOM 5491 O O . GLY B 1 348 ? -16.328 -22.797 9.344 1 90.94 348 GLY B O 1
ATOM 5492 N N . GLY B 1 349 ? -15.57 -20.75 9.062 1 88.81 349 GLY B N 1
ATOM 5493 C CA . GLY B 1 349 ? -14.172 -21.031 9.344 1 88.81 349 GLY B CA 1
ATOM 5494 C C . GLY B 1 349 ? -13.234 -19.922 8.914 1 88.81 349 GLY B C 1
ATOM 5495 O O . GLY B 1 349 ? -13.641 -18.766 8.805 1 88.81 349 GLY B O 1
ATOM 5496 N N . GLY B 1 350 ? -11.938 -20.266 8.906 1 85.31 350 GLY B N 1
ATOM 5497 C CA . GLY B 1 350 ? -10.922 -19.297 8.5 1 85.31 350 GLY B CA 1
ATOM 5498 C C . GLY B 1 350 ? -9.648 -19.406 9.305 1 85.31 350 GLY B C 1
ATOM 5499 O O . GLY B 1 350 ? -9.344 -20.469 9.859 1 85.31 350 GLY B O 1
ATOM 5500 N N . HIS B 1 351 ? -8.914 -18.375 9.281 1 81.5 351 HIS B N 1
ATOM 5501 C CA . HIS B 1 351 ? -7.625 -18.297 9.953 1 81.5 351 HIS B CA 1
ATOM 5502 C C . HIS B 1 351 ? -7.699 -17.422 11.195 1 81.5 351 HIS B C 1
ATOM 5504 O O . HIS B 1 351 ? -8.773 -16.922 11.555 1 81.5 351 HIS B O 1
ATOM 5510 N N . SER B 1 352 ? -6.539 -17.359 11.82 1 85.25 352 SER B N 1
ATOM 5511 C CA . SER B 1 352 ? -6.48 -16.594 13.062 1 85.25 352 SER B CA 1
ATOM 5512 C C . SER B 1 352 ? -6.898 -15.148 12.852 1 85.25 352 SER B C 1
ATOM 5514 O O . SER B 1 352 ? -7.664 -14.594 13.641 1 85.25 352 SER B O 1
ATOM 5516 N N . ARG B 1 353 ? -6.539 -14.492 11.734 1 87.38 353 ARG B N 1
ATOM 5517 C CA . ARG B 1 353 ? -6.734 -13.062 11.57 1 87.38 353 ARG B CA 1
ATOM 5518 C C . ARG B 1 353 ? -7.957 -12.773 10.703 1 87.38 353 ARG B C 1
ATOM 5520 O O . ARG B 1 353 ? -8.445 -11.641 10.656 1 87.38 353 ARG B O 1
ATOM 5527 N N . MET B 1 354 ? -8.398 -13.805 9.977 1 89.88 354 MET B N 1
ATOM 5528 C CA . MET B 1 354 ? -9.531 -13.617 9.078 1 89.88 354 MET B CA 1
ATOM 5529 C C . MET B 1 354 ? -10.43 -14.844 9.062 1 89.88 354 MET B C 1
ATOM 5531 O O . MET B 1 354 ? -9.938 -15.977 9.094 1 89.88 354 MET B O 1
ATOM 5535 N N . GLY B 1 355 ? -11.734 -14.648 9.047 1 91.88 355 GLY B N 1
ATOM 5536 C CA . GLY B 1 355 ? -12.727 -15.719 8.977 1 91.88 355 GLY B CA 1
ATOM 5537 C C . GLY B 1 355 ? -13.992 -15.305 8.258 1 91.88 355 GLY B C 1
ATOM 5538 O O . GLY B 1 355 ? -14.195 -14.125 7.977 1 91.88 355 GLY B O 1
ATOM 5539 N N . GLY B 1 356 ? -14.703 -16.266 7.859 1 95 356 GLY B N 1
ATOM 5540 C CA . GLY B 1 356 ? -15.977 -16.062 7.188 1 95 356 GLY B CA 1
ATOM 5541 C C . GLY B 1 356 ? -16.922 -17.234 7.332 1 95 356 GLY B C 1
ATOM 5542 O O . GLY B 1 356 ? -16.562 -18.266 7.914 1 95 356 GLY B O 1
ATOM 5543 N N . GLY B 1 357 ? -18.156 -16.984 6.906 1 94.94 357 GLY B N 1
ATOM 5544 C CA . GLY B 1 357 ? -19.156 -18.031 6.949 1 94.94 357 GLY B CA 1
ATOM 5545 C C . GLY B 1 357 ? -20.484 -17.625 6.309 1 94.94 357 GLY B C 1
ATOM 5546 O O . GLY B 1 357 ? -20.625 -16.469 5.875 1 94.94 357 GLY B O 1
ATOM 5547 N N . THR B 1 358 ? -21.297 -18.641 6.203 1 95.81 358 THR B N 1
ATOM 5548 C CA . THR B 1 358 ? -22.609 -18.422 5.621 1 95.81 358 THR B CA 1
ATOM 5549 C C . THR B 1 358 ? -23.672 -19.219 6.379 1 95.81 358 THR B C 1
ATOM 5551 O O . THR B 1 358 ? -23.359 -20.234 7.02 1 95.81 358 THR B O 1
ATOM 5554 N N . ILE B 1 359 ? -24.859 -18.672 6.445 1 95.19 359 ILE B N 1
ATOM 5555 C CA . ILE B 1 359 ? -26.078 -19.359 6.898 1 95.19 359 ILE B CA 1
ATOM 5556 C C . ILE B 1 359 ? -27.094 -19.406 5.766 1 95.19 359 ILE B C 1
ATOM 5558 O O . ILE B 1 359 ? -27.656 -18.359 5.398 1 95.19 359 ILE B O 1
ATOM 5562 N N . THR B 1 360 ? -27.344 -20.547 5.211 1 92.19 360 THR B N 1
ATOM 5563 C CA . THR B 1 360 ? -28.281 -20.688 4.102 1 92.19 360 THR B CA 1
ATOM 5564 C C . THR B 1 360 ? -29.719 -20.797 4.613 1 92.19 360 THR B C 1
ATOM 5566 O O . THR B 1 360 ? -29.938 -21.234 5.742 1 92.19 360 THR B O 1
ATOM 5569 N N . PRO B 1 361 ? -30.641 -20.359 3.816 1 85.88 361 PRO B N 1
ATOM 5570 C CA . PRO B 1 361 ? -32.031 -20.453 4.25 1 85.88 361 PRO B CA 1
ATOM 5571 C C . PRO B 1 361 ? -32.531 -21.891 4.367 1 85.88 361 PRO B C 1
ATOM 5573 O O . PRO B 1 361 ? -32.062 -22.766 3.623 1 85.88 361 PRO B O 1
ATOM 5576 N N . GLU B 1 362 ? -33.281 -22.156 5.426 1 75.62 362 GLU B N 1
ATOM 5577 C CA . GLU B 1 362 ? -33.875 -23.484 5.566 1 75.62 362 GLU B CA 1
ATOM 5578 C C . GLU B 1 362 ? -35.062 -23.656 4.613 1 75.62 362 GLU B C 1
ATOM 5580 O O . GLU B 1 362 ? -35.906 -22.781 4.504 1 75.62 362 GLU B O 1
ATOM 5585 N N . ILE B 1 363 ? -34.875 -24.453 3.641 1 63 363 ILE B N 1
ATOM 5586 C CA . ILE B 1 363 ? -36 -24.781 2.754 1 63 363 ILE B CA 1
ATOM 5587 C C . ILE B 1 363 ? -36.875 -25.844 3.412 1 63 363 ILE B C 1
ATOM 5589 O O . ILE B 1 363 ? -36.406 -26.891 3.834 1 63 363 ILE B O 1
ATOM 5593 N N . ASP B 1 364 ? -37.812 -25.406 4.227 1 56.09 364 ASP B N 1
ATOM 5594 C CA . ASP B 1 364 ? -38.75 -26.453 4.648 1 56.09 364 ASP B CA 1
ATOM 5595 C C . ASP B 1 364 ? -39.312 -27.219 3.447 1 56.09 364 ASP B C 1
ATOM 5597 O O . ASP B 1 364 ? -39.812 -26.609 2.514 1 56.09 364 ASP B O 1
ATOM 5601 N N . ALA B 1 365 ? -38.875 -28.375 3.246 1 52.03 365 ALA B N 1
ATOM 5602 C CA . ALA B 1 365 ? -39.406 -29.266 2.193 1 52.03 365 ALA B CA 1
ATOM 5603 C C . ALA B 1 365 ? -40.906 -29.234 2.141 1 52.03 365 ALA B C 1
ATOM 5605 O O . ALA B 1 365 ? -41.531 -29.656 1.15 1 52.03 365 ALA B O 1
ATOM 5606 N N . THR B 1 366 ? -41.531 -29.203 3.309 1 55.34 366 THR B N 1
ATOM 5607 C CA . THR B 1 366 ? -42.969 -29.422 3.242 1 55.34 366 THR B CA 1
ATOM 5608 C C . THR B 1 366 ? -43.688 -28.141 2.82 1 55.34 366 THR B C 1
ATOM 5610 O O . THR B 1 366 ? -44.906 -28.141 2.623 1 55.34 366 THR B O 1
ATOM 5613 N N . GLY B 1 367 ? -43.125 -27.156 2.197 1 53.81 367 GLY B N 1
ATOM 5614 C CA . GLY B 1 367 ? -43.719 -25.953 1.635 1 53.81 367 GLY B CA 1
ATOM 5615 C C . GLY B 1 367 ? -44.406 -25.094 2.674 1 53.81 367 GLY B C 1
ATOM 5616 O O . GLY B 1 367 ? -44.969 -24.031 2.348 1 53.81 367 GLY B O 1
ATOM 5617 N N . GLU B 1 368 ? -44.844 -25.484 3.816 1 52.69 368 GLU B N 1
ATOM 5618 C CA . GLU B 1 368 ? -45.812 -24.812 4.66 1 52.69 368 GLU B CA 1
ATOM 5619 C C . GLU B 1 368 ? -45.156 -23.875 5.656 1 52.69 368 GLU B C 1
ATOM 5621 O O . GLU B 1 368 ? -45.812 -23.047 6.285 1 52.69 368 GLU B O 1
ATOM 5626 N N . GLU B 1 369 ? -43.875 -24.125 6.16 1 52.25 369 GLU B N 1
ATOM 5627 C CA . GLU B 1 369 ? -43.406 -23.281 7.258 1 52.25 369 GLU B CA 1
ATOM 5628 C C . GLU B 1 369 ? -42.5 -22.188 6.758 1 52.25 369 GLU B C 1
ATOM 5630 O O . GLU B 1 369 ? -41.75 -22.391 5.801 1 52.25 369 GLU B O 1
ATOM 5635 N N . GLU B 1 370 ? -42.812 -20.906 7.07 1 53.59 370 GLU B N 1
ATOM 5636 C CA . GLU B 1 370 ? -42.062 -19.688 6.809 1 53.59 370 GLU B CA 1
ATOM 5637 C C . GLU B 1 370 ? -40.562 -19.875 7.145 1 53.59 370 GLU B C 1
ATOM 5639 O O . GLU B 1 370 ? -40.25 -20.469 8.164 1 53.59 370 GLU B O 1
ATOM 5644 N N . PRO B 1 371 ? -39.688 -19.797 6.168 1 55.47 371 PRO B N 1
ATOM 5645 C CA . PRO B 1 371 ? -38.25 -19.938 6.395 1 55.47 371 PRO B CA 1
ATOM 5646 C C . PRO B 1 371 ? -37.781 -19.312 7.711 1 55.47 371 PRO B C 1
ATOM 5648 O O . PRO B 1 371 ? -38.281 -18.25 8.094 1 55.47 371 PRO B O 1
ATOM 5651 N N . ASP B 1 372 ? -37.344 -20.078 8.641 1 58.78 372 ASP B N 1
ATOM 5652 C CA . ASP B 1 372 ? -36.844 -19.578 9.906 1 58.78 372 ASP B CA 1
ATOM 5653 C C . ASP B 1 372 ? -35.781 -18.484 9.68 1 58.78 372 ASP B C 1
ATOM 5655 O O . ASP B 1 372 ? -34.812 -18.688 8.977 1 58.78 372 ASP B O 1
ATOM 5659 N N . THR B 1 373 ? -36.25 -17.25 9.766 1 73.25 373 THR B N 1
ATOM 5660 C CA . THR B 1 373 ? -35.375 -16.094 9.648 1 73.25 373 THR B CA 1
ATOM 5661 C C . THR B 1 373 ? -34.375 -16.047 10.789 1 73.25 373 THR B C 1
ATOM 5663 O O . THR B 1 373 ? -34.688 -16.359 11.938 1 73.25 373 THR B O 1
ATOM 5666 N N . VAL B 1 374 ? -33.125 -16.141 10.469 1 81.44 374 VAL B N 1
ATOM 5667 C CA . VAL B 1 374 ? -32.062 -16.047 11.445 1 81.44 374 VAL B CA 1
ATOM 5668 C C . VAL B 1 374 ? -32.219 -14.766 12.266 1 81.44 374 VAL B C 1
ATOM 5670 O O . VAL B 1 374 ? -32.438 -13.688 11.703 1 81.44 374 VAL B O 1
ATOM 5673 N N . ASP B 1 375 ? -32.312 -14.914 13.617 1 88.94 375 ASP B N 1
ATOM 5674 C CA . ASP B 1 375 ? -32.281 -13.75 14.492 1 88.94 375 ASP B CA 1
ATOM 5675 C C . ASP B 1 375 ? -30.906 -13.078 14.461 1 88.94 375 ASP B C 1
ATOM 5677 O O . ASP B 1 375 ? -29.984 -13.5 15.164 1 88.94 375 ASP B O 1
ATOM 5681 N N . ARG B 1 376 ? -30.875 -11.992 13.805 1 92.12 376 ARG B N 1
ATOM 5682 C CA . ARG B 1 376 ? -29.578 -11.352 13.539 1 92.12 376 ARG B CA 1
ATOM 5683 C C . ARG B 1 376 ? -29.031 -10.695 14.805 1 92.12 376 ARG B C 1
ATOM 5685 O O . ARG B 1 376 ? -27.812 -10.609 14.984 1 92.12 376 ARG B O 1
ATOM 5692 N N . ASP B 1 377 ? -29.844 -10.281 15.68 1 93.38 377 ASP B N 1
ATOM 5693 C CA . ASP B 1 377 ? -29.391 -9.734 16.953 1 93.38 377 ASP B CA 1
ATOM 5694 C C . ASP B 1 377 ? -28.766 -10.812 17.828 1 93.38 377 ASP B C 1
ATOM 5696 O O . ASP B 1 377 ? -27.75 -10.586 18.469 1 93.38 377 ASP B O 1
ATOM 5700 N N . ALA B 1 378 ? -29.484 -11.938 17.797 1 94 378 ALA B N 1
ATOM 5701 C CA . ALA B 1 378 ? -28.938 -13.062 18.547 1 94 378 ALA B CA 1
ATOM 5702 C C . ALA B 1 378 ? -27.594 -13.508 17.969 1 94 378 ALA B C 1
ATOM 5704 O O . ALA B 1 378 ? -26.672 -13.875 18.703 1 94 378 ALA B O 1
ATOM 5705 N N . LEU B 1 379 ? -27.594 -13.508 16.688 1 95.12 379 LEU B N 1
ATOM 5706 C CA . LEU B 1 379 ? -26.359 -13.867 16 1 95.12 379 LEU B CA 1
ATOM 5707 C C . LEU B 1 379 ? -25.219 -12.93 16.406 1 95.12 379 LEU B C 1
ATOM 5709 O O . LEU B 1 379 ? -24.109 -13.375 16.703 1 95.12 379 LEU B O 1
ATOM 5713 N N . ALA B 1 380 ? -25.484 -11.648 16.453 1 96.5 380 ALA B N 1
ATOM 5714 C CA . ALA B 1 380 ? -24.484 -10.648 16.844 1 96.5 380 ALA B CA 1
ATOM 5715 C C . ALA B 1 380 ? -24.016 -10.891 18.281 1 96.5 380 ALA B C 1
ATOM 5717 O O . ALA B 1 380 ? -22.812 -10.812 18.562 1 96.5 380 ALA B O 1
ATOM 5718 N N . ASN B 1 381 ? -24.922 -11.164 19.125 1 96 381 ASN B N 1
ATOM 5719 C CA . ASN B 1 381 ? -24.594 -11.438 20.516 1 96 381 ASN B CA 1
ATOM 5720 C C . ASN B 1 381 ? -23.703 -12.672 20.641 1 96 381 ASN B C 1
ATOM 5722 O O . ASN B 1 381 ? -22.766 -12.695 21.453 1 96 381 ASN B O 1
ATOM 5726 N N . ASP B 1 382 ? -24.031 -13.672 19.859 1 96.31 382 ASP B N 1
ATOM 5727 C CA . ASP B 1 382 ? -23.234 -14.898 19.875 1 96.31 382 ASP B CA 1
ATOM 5728 C C . ASP B 1 382 ? -21.812 -14.641 19.375 1 96.31 382 ASP B C 1
ATOM 5730 O O . ASP B 1 382 ? -20.859 -15.227 19.875 1 96.31 382 ASP B O 1
ATOM 5734 N N . LEU B 1 383 ? -21.719 -13.773 18.391 1 97.31 383 LEU B N 1
ATOM 5735 C CA . LEU B 1 383 ? -20.406 -13.438 17.859 1 97.31 383 LEU B CA 1
ATOM 5736 C C . LEU B 1 383 ? -19.578 -12.688 18.891 1 97.31 383 LEU B C 1
ATOM 5738 O O . LEU B 1 383 ? -18.375 -12.938 19.031 1 97.31 383 LEU B O 1
ATOM 5742 N N . PHE B 1 384 ? -20.203 -11.805 19.641 1 97.38 384 PHE B N 1
ATOM 5743 C CA . PHE B 1 384 ? -19.5 -11.109 20.719 1 97.38 384 PHE B CA 1
ATOM 5744 C C . PHE B 1 384 ? -19 -12.102 21.766 1 97.38 384 PHE B C 1
ATOM 5746 O O . PHE B 1 384 ? -17.844 -12.008 22.203 1 97.38 384 PHE B O 1
ATOM 5753 N N . ARG B 1 385 ? -19.828 -13.055 22.094 1 95.62 385 ARG B N 1
ATOM 5754 C CA . ARG B 1 385 ? -19.453 -14.055 23.094 1 95.62 385 ARG B CA 1
ATOM 5755 C C . ARG B 1 385 ? -18.297 -14.922 22.609 1 95.62 385 ARG B C 1
ATOM 5757 O O . ARG B 1 385 ? -17.375 -15.234 23.375 1 95.62 385 ARG B O 1
ATOM 5764 N N . ALA B 1 386 ? -18.391 -15.289 21.375 1 95.69 386 ALA B N 1
ATOM 5765 C CA . ALA B 1 386 ? -17.344 -16.125 20.797 1 95.69 386 ALA B CA 1
ATOM 5766 C C . ALA B 1 386 ? -16 -15.398 20.797 1 95.69 386 ALA B C 1
ATOM 5768 O O . ALA B 1 386 ? -14.969 -15.992 21.109 1 95.69 386 ALA B O 1
ATOM 5769 N N . MET B 1 387 ? -16.016 -14.086 20.469 1 95.44 387 MET B N 1
ATOM 5770 C CA . MET B 1 387 ? -14.781 -13.312 20.422 1 95.44 387 MET B CA 1
ATOM 5771 C C . MET B 1 387 ? -14.234 -13.07 21.828 1 95.44 387 MET B C 1
ATOM 5773 O O . MET B 1 387 ? -13.023 -12.938 22.016 1 95.44 387 MET B O 1
ATOM 5777 N N . ALA B 1 388 ? -15.141 -13.141 22.766 1 93.19 388 ALA B N 1
ATOM 5778 C CA . ALA B 1 388 ? -14.742 -12.961 24.156 1 93.19 388 ALA B CA 1
ATOM 5779 C C . ALA B 1 388 ? -14.242 -14.273 24.766 1 93.19 388 ALA B C 1
ATOM 5781 O O . ALA B 1 388 ? -13.727 -14.297 25.875 1 93.19 388 ALA B O 1
ATOM 5782 N N . GLY B 1 389 ? -14.383 -15.336 24 1 87.69 389 GLY B N 1
ATOM 5783 C CA . GLY B 1 389 ? -13.93 -16.641 24.469 1 87.69 389 GLY B CA 1
ATOM 5784 C C . GLY B 1 389 ? -14.984 -17.375 25.266 1 87.69 389 GLY B C 1
ATOM 5785 O O . GLY B 1 389 ? -14.68 -18.359 25.938 1 87.69 389 GLY B O 1
ATOM 5786 N N . ASP B 1 390 ? -16.156 -16.797 25.281 1 74.94 390 ASP B N 1
ATOM 5787 C CA . ASP B 1 390 ? -17.25 -17.422 26.031 1 74.94 390 ASP B CA 1
ATOM 5788 C C . ASP B 1 390 ? -17.984 -18.453 25.188 1 74.94 390 ASP B C 1
ATOM 5790 O O . ASP B 1 390 ? -19.172 -18.281 24.875 1 74.94 390 ASP B O 1
ATOM 5794 N N . VAL B 1 391 ? -17.281 -19.312 24.516 1 66.94 391 VAL B N 1
ATOM 5795 C CA . VAL B 1 391 ? -17.953 -20.359 23.75 1 66.94 391 VAL B CA 1
ATOM 5796 C C . VAL B 1 391 ? -17.422 -21.734 24.188 1 66.94 391 VAL B C 1
ATOM 5798 O O . VAL B 1 391 ? -16.281 -21.844 24.656 1 66.94 391 VAL B O 1
#

pLDDT: mean 89.05, std 13.44, range [34.75, 98.88]